Protein AF-A0A2T7EHJ1-F1 (afdb_monomer_lite)

Sequence (1044 aa):
MSGGGCSVRAIWIITPHDAVAFSRRFAVVEKRWRASWEAEGRGCGEGDGRGAGAPTPPQLPADNEVAAAFADRRRREGTARGSGIRTSLSSVGSDSWVDDPITRQVISLHIKEESNDFMIWPVVLQKRGGYYVLVLPLVDPQSFRAYENLLKRSDCGSSAKENGNLSSILLNLPCITGAFMVAHVIGDIITGDIAEPEVIVSSGPSVGGLLDSLTGSIGISARSKPIAAPVAAPTASVSSPVGSAQSESLKGGVRPFDKDLLRNFIVGAMPFGTPQDLNYTNVTSIRTTGFSGDPLPTDQKQPAWKPYLYKGRQRILFSSLETINAALYDRDDVPDFLSVSGQVTCRAELEGLPDVSLPLTGLKTAHVEVSSFHHCVQASDPTDNKQTLIFQPPLGNFVLMHYQAPCNIAPPVKGFYQLSMVSENEGAFLFKLTLMEGYKSPFIMEFCMITMPFPRRRVASYEGNPSLGTVSMTEHSIEWRIVSSGRGLSGRSIEATFPGTVKFLPRTTQRTNSSFRSVSSTAYTEDSDSEQDNAKNGASLDDYIMEKINKDLQAVDLEEPLSWQAYNYAKVSFKITGGTLSGLTIDPKSVNIYPSVKAPAEYTMQRSATVPGVGLVHAPFSLLPAHLPESIWRQACELAPIFNELVDRVSRDEKFLQDSLSKTRQVDDFTSRLLEIHKKMMEINKDENIRLGLYRSDYMLDLETNSLLQIELNTISTSFPGLGSLVSDLHRTLINQYGHLLSLEPKRVPGNAASSKFAEALARAWAEFNVDSAVVMMIVQPEERNMYDQYWLTKYLRESYGITTIRKTLSQVEAEGQVLPDGTLLVDGKKVAVVYYRAGYTPNDYPSETEWSARLLIEQSCAVKCPSISYHLVGTKKIQQELAKPDVLERFLENKEEIAKLRKCFAGLWSLDNEEIVKTAIEKPELFVLKPQREGGGNNIYGLDLRETLTRLQKEGGDALAAYILMQRIFPKASLAYLVRGGICHEGLVISELGVYGAYLRNKDKVVINEQSGYLMRTKVSSSDEGGVAAGFAVLDSLYLTDK

Radius of gyration: 34.94 Å; chains: 1; bounding box: 119×86×104 Å

Secondary structure (DSSP, 8-state):
-----S-EEEEEEE-TTS-EEEEEE-HHHHHHHHHHHHHHHHTT-SS-S--PPPPPPPP---HHHHHHHHHHHHHHTSSTT--S---TTSPTT----SS-TTGGGEEEEEEEETTEEEEEEEEEEEEETTEEEEEEE---HHHHHHHHHHHT-SS---SSTTS--HHHHHHT-HHHHHHHHHHHHHHHHHH--------S-----------------------------------------------------PPPP-HHHHHHHHHHH-TTSS-S---HHHHHHHHHH-S--PPPPTT----TT------S--EEEEEEEEEEEEE---BTTBPPEEEEEEEEEEEEE-SS-PEEEEEEE-TTTTT-EEEEE-TTEEEPP-BTTEEEEEE-PPBEEEEEEEEEEE--S--SEEEEEEEEEEETTEEEEEEEEEESTT--TT-EEEEEEEEEE-TTS-EEEEEE--SSSEEEEETTEEEEEEE-TTS-EES--EEEEEEEEEEEPP----------PPPP--------------------HHHHHHHHHHHSSPPPP---TT-TTSS---EEEEEEESS-SS--EE-GGG-EEES---PPEEE--PPTTTSTTSS--PPPEESSPEEEEHHHHHHHHHHHHHHHHHHHHHTT-HHHHHHHTTTGGGT-HHHHHHHHHHHHHHHHT----EEEEEEEEEEEEBTTT--EEEEEEE-SS---HHHHHHHHHHHHHHHHHHHHHHT--GGGSPP--HHHHHHHHHHHHHHHHT-TT-EEEEE--SS-TTHHHHHHHHHHHHHHH---EEEE-HHHHHHHEEE-TTS-EEETTEEEEEEEESS-SSGGG-SSHHHHHHHHHHHHSSSEEET-HHHHHHTSHHHHHHHTSTTTGGGT---HHHHHHHHHHBPPEEETT-HHHHHHHHH-GGGEEEEES--SSS--EEHHHHHHHHHHHHHH-GGGGGGEEEEEPP-BPPEEEEEEETTEEEEEEEEEEEEEEEEEEEETTEEEEEEEEEEEEEEEETT-----TTTTSEEEE-EEEE--

InterPro domains:
  IPR004887 Glutathione synthase, substrate-binding domain [PF03199] (774-874)
  IPR005615 Glutathione synthase [PF03917] (607-1041)
  IPR005615 Glutathione synthase [PTHR11130] (604-1042)
  IPR005615 Glutathione synthase [TIGR01986] (606-1041)
  IPR014042 Glutathione synthase, alpha-helical [G3DSA:1.10.1080.10] (639-908)
  IPR014049 Glutathione synthase, N-terminal, eukaryotic [G3DSA:3.30.1490.80] (616-986)
  IPR014709 Glutathione synthase, C-terminal, eukaryotic [G3DSA:3.30.1490.50] (909-974)
  IPR016185 Pre-ATP-grasp domain superfamily [SSF52440] (773-876)
  IPR018240 Clathrin adaptor, mu subunit, conserved site [PS00991] (389-403)
  IPR028565 Mu homology domain [PF00928] (304-598)
  IPR028565 Mu homology domain [PS51072] (313-577)
  IPR036168 AP-2 complex subunit mu, C-terminal superfamily [SSF49447] (303-595)
  IPR037013 Glutathione synthase, substrate-binding domain superfamily [G3DSA:3.40.50.1760] (752-875)

Foldseek 3Di:
DDDQFQFFQKKFKAFLLLATPDIDGQVLLQVVQQVLLVVVQVPVPPDDDDDDDRDRPDDDDDRVQNSVQQVVLCVQQVHSLRPLCQDLPRDQLDQRARDDPLSSQFDKTWGDDPPDIDIQGRWGWDDADRMIMTTRGRDGPVLVVLVVVCSRDSDQDDPDDPRDGPVVSVVLNNNSVSRVLVRVVLSCQFVVDPDDDPPPLDDDDDDDDDDDDDDDDDDDDDDDDDDDDDDDDDDDDDDDDDDDDDDDDDDDDDDGGDPVLSVLLCCQQPVNRHGPDSPSVVSSVCSVPNQDDDDDDDPDDDDSRWDWDADDAWAKEKEKDKDKDWDPDVDPVDDIDIKIKMWMKMAGRHTTFWKKKFKWFACVVLVKAWSDADSQWDWDDDDPTIIITIGRDDHGMDTGTIIMTGQPDDDQKDFDKDWDAPDPFKIKIKTKIKGCVVPAPPKWWQWKKKKQFALPWFWPDKFKDKPAADWDDDRTIIMGIRHDGPDIDHGDMDIIMITIMTGTDDDDDDDDPPPDDDDDDDDDDDDDDDDDDDDDDDDDPVNVVVVVVVVPDDDDDPPDPPCPPPSRDMDMDIDMDGADSSRTDTDQVPMAIPPHDPHGYDYDPDDQLQDPPPPDDDQWEFQAFDADAVVQVVLQFVLQLLVQLLLVLQLVPLVCLCVLCVLVLVQDVLVVLLNVLSVVCVVVVDDLQKAKWKKKFKWFQFDPVSFTATPFIGRALPFDLQVLQVQLSSNLSCCVVCVVVVVADSPLFDHRQQLLLVLVLQLVLLVVLPDPQAAEEEAEDNRGNRVVRVVSNVCNNCPVPVGHYDYDHLLQCLVFWDQDPVLFIAGVNHTHQEYGYNDPQACVSDPDVSSSVSLSRVLSGSHHYSHHSSSSSCRWLSVVLVCLDPPNSVVRDDDPVSVVSVNSRHFDKFQLVPPVVLVVCLVPQQQKKKAFRHDQKPGIAGDVRSNVVSVVCVVVDDSNSSRIMMGTDGQHDWDWTWMADRNDIDIATKGKMKIWIWIWIGRHPDTPDTGTRGIWMKMAHNSDPITHSVVPGIGTHTYRHDND

pLDDT: mean 75.69, std 22.01, range [21.8, 98.81]

Organism: NCBI:txid1504633

Structure (mmCIF, N/CA/C/O backbone):
data_AF-A0A2T7EHJ1-F1
#
_entry.id   AF-A0A2T7EHJ1-F1
#
loop_
_atom_site.group_PDB
_atom_site.id
_atom_site.type_symbol
_atom_site.label_atom_id
_atom_site.label_alt_id
_atom_site.label_comp_id
_atom_site.label_asym_id
_atom_site.label_entity_id
_atom_site.label_seq_id
_atom_site.pdbx_PDB_ins_code
_atom_site.Cartn_x
_atom_site.Cartn_y
_atom_site.Cartn_z
_atom_site.occupancy
_atom_site.B_iso_or_equiv
_atom_site.auth_seq_id
_atom_site.auth_comp_id
_atom_site.auth_asym_id
_atom_site.auth_atom_id
_atom_site.pdbx_PDB_model_num
ATOM 1 N N . MET A 1 1 ? -14.306 1.512 -45.334 1.00 27.89 1 MET A N 1
ATOM 2 C CA . MET A 1 1 ? -14.634 0.212 -44.681 1.00 27.89 1 MET A CA 1
ATOM 3 C C . MET A 1 1 ? -13.382 -0.446 -44.096 1.00 27.89 1 MET A C 1
ATOM 5 O O . MET A 1 1 ? -12.910 -1.455 -44.604 1.00 27.89 1 MET A O 1
ATOM 9 N N . SER A 1 2 ? -12.854 0.109 -43.010 1.00 29.03 2 SER A N 1
ATOM 10 C CA . SER A 1 2 ? -11.731 -0.439 -42.240 1.00 29.03 2 SER A CA 1
ATOM 11 C C . SER A 1 2 ? -12.198 -0.678 -40.801 1.00 29.03 2 SER A C 1
ATOM 13 O O . SER A 1 2 ? -12.901 0.157 -40.240 1.00 29.03 2 SER A O 1
ATOM 15 N N . GLY A 1 3 ? -11.869 -1.839 -40.224 1.00 36.34 3 GLY A N 1
ATOM 16 C CA . GLY A 1 3 ? -12.330 -2.230 -38.884 1.00 36.34 3 GLY A CA 1
ATOM 17 C C . GLY A 1 3 ? -12.808 -3.680 -38.802 1.00 36.34 3 GLY A C 1
ATOM 18 O O . GLY A 1 3 ? -14.009 -3.956 -38.829 1.00 36.34 3 GLY A O 1
ATOM 19 N N . GLY A 1 4 ? -11.864 -4.616 -38.668 1.00 43.47 4 GLY A N 1
ATOM 20 C CA . GLY A 1 4 ? -12.140 -6.026 -38.376 1.00 43.47 4 GLY A CA 1
ATOM 21 C C . GLY A 1 4 ? -12.625 -6.223 -36.937 1.00 43.47 4 GLY A C 1
ATOM 22 O O . GLY A 1 4 ? -11.856 -6.623 -36.065 1.00 43.47 4 GLY A O 1
ATOM 23 N N . GLY A 1 5 ? -13.899 -5.913 -36.677 1.00 56.47 5 GLY A N 1
ATOM 24 C CA . GLY A 1 5 ? -14.535 -6.155 -35.378 1.00 56.47 5 GLY A CA 1
ATOM 25 C C . GLY A 1 5 ? -14.577 -7.645 -35.011 1.00 56.47 5 GLY A C 1
ATOM 26 O O . GLY A 1 5 ? -14.374 -8.511 -35.859 1.00 56.47 5 GLY A O 1
ATOM 27 N N . CYS A 1 6 ? -14.911 -7.959 -33.755 1.00 69.94 6 CYS A N 1
ATOM 28 C CA . CYS A 1 6 ? -14.858 -9.311 -33.164 1.00 69.94 6 CYS A CA 1
ATOM 29 C C . CYS A 1 6 ? -15.901 -10.322 -33.702 1.00 69.94 6 CYS A C 1
ATOM 31 O O . CYS A 1 6 ? -16.343 -11.212 -32.983 1.00 69.94 6 CYS A O 1
ATOM 33 N N . SER A 1 7 ? -16.329 -10.187 -34.958 1.00 82.12 7 SER A N 1
ATOM 34 C CA . SER A 1 7 ? -17.253 -11.115 -35.608 1.00 82.12 7 SER A CA 1
ATOM 35 C C . SER A 1 7 ? -16.561 -12.421 -35.992 1.00 82.12 7 SER A C 1
ATOM 37 O O . SER A 1 7 ? -15.396 -12.435 -36.376 1.00 82.12 7 SER A O 1
ATOM 39 N N . VAL A 1 8 ? -17.313 -13.514 -35.950 1.00 88.19 8 VAL A N 1
ATOM 40 C CA . VAL A 1 8 ? -16.882 -14.880 -36.239 1.00 88.19 8 VAL A CA 1
ATOM 41 C C . VAL A 1 8 ? -17.605 -15.373 -37.492 1.00 88.19 8 VAL A C 1
ATOM 43 O O . VAL A 1 8 ? -18.831 -15.311 -37.571 1.00 88.19 8 VAL A O 1
ATOM 46 N N . ARG A 1 9 ? -16.860 -15.866 -38.489 1.00 91.50 9 ARG A N 1
ATOM 47 C CA . ARG A 1 9 ? -17.413 -16.497 -39.702 1.00 91.50 9 ARG A CA 1
ATOM 48 C C . ARG A 1 9 ? -17.937 -17.897 -39.392 1.00 91.50 9 ARG A C 1
ATOM 50 O O . ARG A 1 9 ? -19.042 -18.251 -39.811 1.00 91.50 9 ARG A O 1
ATOM 57 N N . ALA A 1 10 ? -17.158 -18.684 -38.648 1.00 93.00 10 ALA A N 1
ATOM 58 C CA . ALA A 1 10 ? -17.506 -20.049 -38.273 1.00 93.00 10 ALA A CA 1
ATOM 59 C C . ALA A 1 10 ? -16.827 -20.517 -36.974 1.00 93.00 10 ALA A C 1
ATOM 61 O O . ALA A 1 10 ? -15.782 -20.002 -36.576 1.00 93.00 10 ALA A O 1
ATOM 62 N N . ILE A 1 11 ? -17.439 -21.513 -36.334 1.00 94.00 11 ILE A N 1
ATOM 63 C CA . ILE A 1 11 ? -16.951 -22.220 -35.145 1.00 94.00 11 ILE A CA 1
ATOM 64 C C . ILE A 1 11 ? -17.052 -23.722 -35.423 1.00 94.00 11 ILE A C 1
ATOM 66 O O . ILE A 1 11 ? -18.091 -24.179 -35.909 1.00 94.00 11 ILE A O 1
ATOM 70 N N . TRP A 1 12 ? -16.027 -24.487 -35.054 1.00 94.94 12 TRP A N 1
ATOM 71 C CA . TRP A 1 12 ? -16.048 -25.952 -35.049 1.00 94.94 12 TRP A CA 1
ATOM 72 C C . TRP A 1 12 ? -15.529 -26.494 -33.719 1.00 94.94 12 TRP A C 1
ATOM 74 O O . TRP A 1 12 ? -14.647 -25.906 -33.099 1.00 94.94 12 TRP A O 1
ATOM 84 N N . ILE A 1 13 ? -16.061 -27.635 -33.288 1.00 93.06 13 ILE A N 1
ATOM 85 C CA . ILE A 1 13 ? -15.595 -28.367 -32.107 1.00 93.06 13 ILE A CA 1
ATOM 86 C C . ILE A 1 13 ? -15.187 -29.761 -32.570 1.00 93.06 13 ILE A C 1
ATOM 88 O O . ILE A 1 13 ? -16.035 -30.528 -33.023 1.00 93.06 13 ILE A O 1
ATOM 92 N N . ILE A 1 14 ? -13.900 -30.082 -32.472 1.00 92.00 14 ILE A N 1
ATOM 93 C CA . ILE A 1 14 ? -13.300 -31.334 -32.945 1.00 92.00 14 ILE A CA 1
ATOM 94 C C . ILE A 1 14 ? -12.986 -32.250 -31.751 1.00 92.00 14 ILE A C 1
ATOM 96 O O . ILE A 1 14 ? -12.559 -31.802 -30.686 1.00 92.00 14 ILE A O 1
ATOM 100 N N . THR A 1 15 ? -13.237 -33.546 -31.921 1.00 88.38 15 THR A N 1
ATOM 101 C CA . THR A 1 15 ? -12.970 -34.622 -30.946 1.00 88.38 15 THR A CA 1
ATOM 102 C C . THR A 1 15 ? -11.487 -35.047 -30.936 1.00 88.38 15 THR A C 1
ATOM 104 O O . THR A 1 15 ? -10.742 -34.679 -31.844 1.00 88.38 15 THR A O 1
ATOM 107 N N . PRO A 1 16 ? -11.014 -35.883 -29.984 1.00 81.69 16 PRO A N 1
ATOM 108 C CA . PRO A 1 16 ? -9.652 -36.438 -30.043 1.00 81.69 16 PRO A CA 1
ATOM 109 C C . PRO A 1 16 ? -9.340 -37.191 -31.348 1.00 81.69 16 PRO A C 1
ATOM 111 O O . PRO A 1 16 ? -8.189 -37.213 -31.796 1.00 81.69 16 PRO A O 1
ATOM 114 N N . HIS A 1 17 ? -10.377 -37.787 -31.945 1.00 84.44 17 HIS A N 1
ATOM 115 C CA . HIS A 1 17 ? -10.348 -38.629 -33.144 1.00 84.44 17 HIS A CA 1
ATOM 116 C C . HIS A 1 17 ? -10.593 -37.833 -34.442 1.00 84.44 17 HIS A C 1
ATOM 118 O O . HIS A 1 17 ? -11.082 -38.390 -35.418 1.00 84.44 17 HIS A O 1
ATOM 124 N N . ASP A 1 18 ? -10.310 -36.527 -34.431 1.00 85.50 18 ASP A N 1
ATOM 125 C CA . ASP A 1 18 ? -10.420 -35.580 -35.555 1.00 85.50 18 ASP A CA 1
ATOM 126 C C . ASP A 1 18 ? -11.825 -35.384 -36.168 1.00 85.50 18 ASP A C 1
ATOM 128 O O . ASP A 1 18 ? -12.002 -34.530 -37.030 1.00 85.50 18 ASP A O 1
ATOM 132 N N . ALA A 1 19 ? -12.866 -36.068 -35.683 1.00 87.12 19 ALA A N 1
ATOM 133 C CA . ALA A 1 19 ? -14.248 -35.835 -36.111 1.00 87.12 19 ALA A CA 1
ATOM 134 C C . ALA A 1 19 ? -14.850 -34.561 -35.482 1.00 87.12 19 ALA A C 1
ATOM 136 O O . ALA A 1 19 ? -14.676 -34.319 -34.282 1.00 87.12 19 ALA A O 1
ATOM 137 N N . VAL A 1 20 ? -15.615 -33.785 -36.261 1.00 90.88 20 VAL A N 1
ATOM 138 C CA . VAL A 1 20 ? -16.375 -32.612 -35.788 1.00 90.88 20 VAL A CA 1
ATOM 139 C C . VAL A 1 20 ? -17.595 -33.057 -34.968 1.00 90.88 20 VAL A C 1
ATOM 141 O O . VAL A 1 20 ? -18.492 -33.729 -35.469 1.00 90.88 20 VAL A O 1
ATOM 144 N N . ALA A 1 21 ? -17.654 -32.649 -33.700 1.00 88.19 21 ALA A N 1
ATOM 145 C CA . ALA A 1 21 ? -18.781 -32.888 -32.797 1.00 88.19 21 ALA A CA 1
ATOM 146 C C . ALA A 1 21 ? -19.918 -31.866 -32.972 1.00 88.19 21 ALA A C 1
ATOM 148 O O . ALA A 1 21 ? -21.082 -32.196 -32.728 1.00 88.19 21 ALA A O 1
ATOM 149 N N . PHE A 1 22 ? -19.590 -30.628 -33.351 1.00 92.31 22 PHE A N 1
ATOM 150 C CA . PHE A 1 22 ? -20.519 -29.508 -33.540 1.00 92.31 22 PHE A CA 1
ATOM 151 C C . PHE A 1 22 ? -19.883 -28.455 -34.455 1.00 92.31 22 PHE A C 1
ATOM 153 O O . PHE A 1 22 ? -18.681 -28.198 -34.354 1.00 92.31 22 PHE A O 1
ATOM 160 N N . SER A 1 23 ? -20.691 -27.801 -35.289 1.00 92.25 23 SER A N 1
ATOM 161 C CA . SER A 1 23 ? -20.278 -26.640 -36.079 1.00 92.25 23 SER A CA 1
ATOM 162 C C . SER A 1 23 ? -21.353 -25.550 -36.086 1.00 92.25 23 SER A C 1
ATOM 164 O O . SER A 1 23 ? -22.552 -25.811 -35.957 1.00 92.25 23 SER A O 1
ATOM 166 N N . ARG A 1 24 ? -20.925 -24.296 -36.251 1.00 92.06 24 ARG A N 1
ATOM 167 C CA . ARG A 1 24 ? -21.799 -23.134 -36.450 1.00 92.06 24 ARG A CA 1
ATOM 168 C C . ARG A 1 24 ? -21.187 -22.223 -37.505 1.00 92.06 24 ARG A C 1
ATOM 170 O O . ARG A 1 24 ? -20.091 -21.715 -37.316 1.00 92.06 24 ARG A O 1
ATOM 177 N N . ARG A 1 25 ? -21.916 -21.978 -38.595 1.00 91.81 25 ARG A N 1
ATOM 178 C CA . ARG A 1 25 ? -21.549 -21.026 -39.659 1.00 91.81 25 ARG A CA 1
ATOM 179 C C . ARG A 1 25 ? -22.454 -19.796 -39.565 1.00 91.81 25 ARG A C 1
ATOM 181 O O . ARG A 1 25 ? -23.667 -19.945 -39.407 1.00 91.81 25 ARG A O 1
ATOM 188 N N . PHE A 1 26 ? -21.892 -18.595 -39.673 1.00 89.69 26 PHE A N 1
ATOM 189 C CA . PHE A 1 26 ? -22.630 -17.332 -39.573 1.00 89.69 26 PHE A CA 1
ATOM 190 C C . PHE A 1 26 ? -22.730 -16.657 -40.945 1.00 89.69 26 PHE A C 1
ATOM 192 O O . PHE A 1 26 ? -21.905 -15.826 -41.322 1.00 89.69 26 PHE A O 1
ATOM 199 N N . ALA A 1 27 ? -23.781 -17.003 -41.695 1.00 81.56 27 ALA A N 1
ATOM 200 C CA . ALA A 1 27 ? -23.983 -16.563 -43.080 1.00 81.56 27 ALA A CA 1
ATOM 201 C C . ALA A 1 27 ? -23.954 -15.030 -43.279 1.00 81.56 27 ALA A C 1
ATOM 203 O O . ALA A 1 27 ? -23.566 -14.559 -44.345 1.00 81.56 27 ALA A O 1
ATOM 204 N N . VAL A 1 28 ? -24.322 -14.243 -42.259 1.00 79.44 28 VAL A N 1
ATOM 205 C CA . VAL A 1 28 ? -24.249 -12.769 -42.294 1.00 79.44 28 VAL A CA 1
ATOM 206 C C . VAL A 1 28 ? -22.795 -12.280 -42.323 1.00 79.44 28 VAL A C 1
ATOM 208 O O . VAL A 1 28 ? -22.459 -11.414 -43.129 1.00 79.44 28 VAL A O 1
ATOM 211 N N . VAL A 1 29 ? -21.927 -12.849 -41.481 1.00 82.44 29 VAL A N 1
ATOM 212 C CA . VAL A 1 29 ? -20.494 -12.509 -41.416 1.00 82.44 29 VAL A CA 1
ATOM 213 C C . VAL A 1 29 ? -19.771 -13.017 -42.662 1.00 82.44 29 VAL A C 1
ATOM 215 O O . VAL A 1 29 ? -19.004 -12.280 -43.273 1.00 82.44 29 VAL A O 1
ATOM 218 N N . GLU A 1 30 ? -20.087 -14.236 -43.100 1.00 85.25 30 GLU A N 1
ATOM 219 C CA . GLU A 1 30 ? -19.546 -14.825 -44.328 1.00 85.25 30 GLU A CA 1
ATOM 220 C C . GLU A 1 30 ? -19.899 -13.998 -45.578 1.00 85.25 30 GLU A C 1
ATOM 222 O O . GLU A 1 30 ? -19.026 -13.707 -46.394 1.00 85.25 30 GLU A O 1
ATOM 227 N N . LYS A 1 31 ? -21.154 -13.540 -45.712 1.00 81.12 31 LYS A N 1
ATOM 228 C CA . LYS A 1 31 ? -21.564 -12.681 -46.835 1.00 81.12 31 LYS A CA 1
ATOM 229 C C . LYS A 1 31 ? -20.851 -11.323 -46.817 1.00 81.12 31 LYS A C 1
ATOM 231 O O . LYS A 1 31 ? -20.488 -10.825 -47.880 1.00 81.12 31 LYS A O 1
ATOM 236 N N . ARG A 1 32 ? -20.619 -10.738 -45.633 1.00 81.81 32 ARG A N 1
ATOM 237 C CA . ARG A 1 32 ? -19.810 -9.512 -45.479 1.00 81.81 32 ARG A CA 1
ATOM 238 C C . ARG A 1 32 ? -18.358 -9.739 -45.910 1.00 81.81 32 ARG A C 1
ATOM 240 O O . ARG A 1 32 ? -17.809 -8.905 -46.620 1.00 81.81 32 ARG A O 1
ATOM 247 N N . TRP A 1 33 ? -17.763 -10.872 -45.530 1.00 84.12 33 TRP A N 1
ATOM 248 C CA . TRP A 1 33 ? -16.391 -11.217 -45.905 1.00 84.12 33 TRP A CA 1
ATOM 249 C C . TRP A 1 33 ? -16.223 -11.363 -47.423 1.00 84.12 33 TRP A C 1
ATOM 251 O O . TRP A 1 33 ? -15.358 -10.711 -48.005 1.00 84.12 33 TRP A O 1
ATOM 261 N N . ARG A 1 34 ? -17.108 -12.126 -48.085 1.00 81.75 34 ARG A N 1
ATOM 262 C CA . ARG A 1 34 ? -17.084 -12.284 -49.553 1.00 81.75 34 ARG A CA 1
ATOM 263 C C . ARG A 1 34 ? -17.268 -10.957 -50.289 1.00 81.75 34 ARG A C 1
ATOM 265 O O . ARG A 1 34 ? -16.538 -10.695 -51.235 1.00 81.75 34 ARG A O 1
ATOM 272 N N . ALA A 1 35 ? -18.173 -10.094 -49.821 1.00 79.50 35 ALA A N 1
ATOM 273 C CA . ALA A 1 35 ? -18.352 -8.760 -50.398 1.00 79.50 35 ALA A CA 1
ATOM 274 C C . ALA A 1 35 ? -17.088 -7.883 -50.273 1.00 79.50 35 ALA A C 1
ATOM 276 O O . ALA A 1 35 ? -16.784 -7.128 -51.192 1.00 79.50 35 ALA A O 1
ATOM 277 N N . SER A 1 36 ? -16.331 -8.011 -49.176 1.00 77.44 36 SER A N 1
ATOM 278 C CA . SER A 1 36 ? -15.040 -7.328 -49.000 1.00 77.44 36 SER A CA 1
ATOM 279 C C . SER A 1 36 ? -13.976 -7.854 -49.976 1.00 77.44 36 SER A C 1
ATOM 281 O O . SER A 1 36 ? -13.305 -7.072 -50.647 1.00 77.44 36 SER A O 1
ATOM 283 N N . TRP A 1 37 ? -13.881 -9.181 -50.128 1.00 78.12 37 TRP A N 1
ATOM 284 C CA . TRP A 1 37 ? -12.967 -9.843 -51.069 1.00 78.12 37 TRP A CA 1
ATOM 285 C C . TRP A 1 37 ? -13.260 -9.468 -52.532 1.00 78.12 37 TRP A C 1
ATOM 287 O O . TRP A 1 37 ? -12.355 -9.130 -53.293 1.00 78.12 37 TRP A O 1
ATOM 297 N N . GLU A 1 38 ? -14.537 -9.460 -52.925 1.00 77.62 38 GLU A N 1
ATOM 298 C CA . GLU A 1 38 ? -14.968 -9.024 -54.257 1.00 77.62 38 GLU A CA 1
ATOM 299 C C . GLU A 1 38 ? -14.743 -7.530 -54.519 1.00 77.62 38 GLU A C 1
ATOM 301 O O . GLU A 1 38 ? -14.522 -7.152 -55.669 1.00 77.62 38 GLU A O 1
ATOM 306 N N . ALA A 1 39 ? -14.832 -6.675 -53.496 1.00 71.69 39 ALA A N 1
ATOM 307 C CA . ALA A 1 39 ? -14.570 -5.245 -53.638 1.00 71.69 39 ALA A CA 1
ATOM 308 C C . ALA A 1 39 ? -13.074 -4.977 -53.855 1.00 71.69 39 ALA A C 1
ATOM 310 O O . ALA A 1 39 ? -12.709 -4.247 -54.775 1.00 71.69 39 ALA A O 1
ATOM 311 N N . GLU A 1 40 ? -12.209 -5.626 -53.071 1.00 66.19 40 GLU A N 1
ATOM 312 C CA . GLU A 1 40 ? -10.754 -5.548 -53.233 1.00 66.19 40 GLU A CA 1
ATOM 313 C C . GLU A 1 40 ? -10.307 -6.092 -54.601 1.00 66.19 40 GLU A C 1
ATOM 315 O O . GLU A 1 40 ? -9.541 -5.441 -55.310 1.00 66.19 40 GLU A O 1
ATOM 320 N N . GLY A 1 41 ? -10.842 -7.244 -55.027 1.00 57.91 41 GLY A N 1
ATOM 321 C CA . GLY A 1 41 ? -10.512 -7.864 -56.315 1.00 57.91 41 GLY A CA 1
ATOM 322 C C . GLY A 1 41 ? -10.856 -7.020 -57.552 1.00 57.91 41 GLY A C 1
ATOM 323 O O . GLY A 1 41 ? -10.282 -7.248 -58.613 1.00 57.91 41 GLY A O 1
ATOM 324 N N . ARG A 1 42 ? -11.753 -6.031 -57.428 1.00 53.47 42 ARG A N 1
ATOM 325 C CA . ARG A 1 42 ? -12.106 -5.087 -58.508 1.00 53.47 42 ARG A CA 1
ATOM 326 C C . ARG A 1 42 ? -11.204 -3.845 -58.543 1.00 53.47 42 ARG A C 1
ATOM 328 O O . ARG A 1 42 ? -11.217 -3.134 -59.540 1.00 53.47 42 ARG A O 1
ATOM 335 N N . GLY A 1 43 ? -10.421 -3.584 -57.491 1.00 46.41 43 GLY A N 1
ATOM 336 C CA . GLY A 1 43 ? -9.570 -2.391 -57.376 1.00 46.41 43 GLY A CA 1
ATOM 337 C C . GLY A 1 43 ? -8.264 -2.437 -58.180 1.00 46.41 43 GLY A C 1
ATOM 338 O O . GLY A 1 43 ? -7.670 -1.396 -58.434 1.00 46.41 43 GLY A O 1
ATOM 339 N N . CYS A 1 44 ? -7.819 -3.619 -58.614 1.00 42.91 44 CYS A N 1
ATOM 340 C CA . CYS A 1 44 ? -6.556 -3.814 -59.344 1.00 42.91 44 CYS A CA 1
ATOM 341 C C . CYS A 1 44 ? -6.760 -3.934 -60.873 1.00 42.91 44 CYS A C 1
ATOM 343 O O . CYS A 1 44 ? -6.048 -4.689 -61.530 1.00 42.91 44 CYS A O 1
ATOM 345 N N . GLY A 1 45 ? -7.789 -3.270 -61.417 1.00 39.97 45 GLY A N 1
ATOM 346 C CA . GLY A 1 45 ? -8.413 -3.617 -62.704 1.00 39.97 45 GLY A CA 1
ATOM 347 C C . GLY A 1 45 ? -8.192 -2.678 -63.898 1.00 39.97 45 GLY A C 1
ATOM 348 O O . GLY A 1 45 ? -8.777 -2.931 -64.947 1.00 39.97 45 GLY A O 1
ATOM 349 N N . GLU A 1 46 ? -7.376 -1.627 -63.786 1.00 38.25 46 GLU A N 1
ATOM 350 C CA . GLU A 1 46 ? -7.032 -0.738 -64.911 1.00 38.25 46 GLU A CA 1
ATOM 351 C C . GLU A 1 46 ? -5.510 -0.724 -65.120 1.00 38.25 46 GLU A C 1
ATOM 353 O O . GLU A 1 46 ? -4.808 0.063 -64.488 1.00 38.25 46 GLU A O 1
ATOM 358 N N . GLY A 1 47 ? -4.970 -1.606 -65.977 1.00 38.72 47 GLY A N 1
ATOM 359 C CA . GLY A 1 47 ? -3.527 -1.549 -66.248 1.00 38.72 47 GLY A CA 1
ATOM 360 C C . GLY A 1 47 ? -2.813 -2.681 -66.992 1.00 38.72 47 GLY A C 1
ATOM 361 O O . GLY A 1 47 ? -1.679 -2.434 -67.384 1.00 38.72 47 GLY A O 1
ATOM 362 N N . ASP A 1 48 ? -3.389 -3.869 -67.237 1.00 34.12 48 ASP A N 1
ATOM 363 C CA . ASP A 1 48 ? -2.757 -4.813 -68.186 1.00 34.12 48 ASP A CA 1
ATOM 364 C C . ASP A 1 48 ? -3.731 -5.789 -68.880 1.00 34.12 48 ASP A C 1
ATOM 366 O O . ASP A 1 48 ? -4.746 -6.222 -68.333 1.00 34.12 48 ASP A O 1
ATOM 370 N N . GLY A 1 49 ? -3.412 -6.136 -70.127 1.00 38.94 49 GLY A N 1
ATOM 371 C CA . GLY A 1 49 ? -4.280 -6.799 -71.100 1.00 38.94 49 GLY A CA 1
ATOM 372 C C . GLY A 1 49 ? -4.299 -8.328 -71.034 1.00 38.94 49 GLY A C 1
ATOM 373 O O . GLY A 1 49 ? -4.227 -8.976 -72.080 1.00 38.94 49 GLY A O 1
ATOM 374 N N . ARG A 1 50 ? -4.389 -8.934 -69.841 1.00 35.03 50 ARG A N 1
ATOM 375 C CA . ARG A 1 50 ? -4.517 -10.400 -69.690 1.00 35.03 50 ARG A CA 1
ATOM 376 C C . ARG A 1 50 ? -5.631 -10.793 -68.724 1.00 35.03 50 ARG A C 1
ATOM 378 O O . ARG A 1 50 ? -5.462 -10.763 -67.510 1.00 35.03 50 ARG A O 1
ATOM 385 N N . GLY A 1 51 ? -6.755 -11.238 -69.285 1.00 40.34 51 GLY A N 1
ATOM 386 C CA . GLY A 1 51 ? -7.902 -11.742 -68.531 1.00 40.34 51 GLY A CA 1
ATOM 387 C C . GLY A 1 51 ? -7.647 -13.101 -67.875 1.00 40.34 51 GLY A C 1
ATOM 388 O O . GLY A 1 51 ? -8.077 -14.127 -68.396 1.00 40.34 51 GLY A O 1
ATOM 389 N N . ALA A 1 52 ? -6.998 -13.103 -66.711 1.00 36.69 52 ALA A N 1
ATOM 390 C CA . ALA A 1 52 ? -7.165 -14.153 -65.712 1.00 36.69 52 ALA A CA 1
ATOM 391 C C . ALA A 1 52 ? -8.294 -13.730 -64.757 1.00 36.69 52 ALA A C 1
ATOM 393 O O . ALA A 1 52 ? -8.296 -12.604 -64.260 1.00 36.69 52 ALA A O 1
ATOM 394 N N . GLY A 1 53 ? -9.278 -14.602 -64.524 1.00 39.69 53 GLY A N 1
ATOM 395 C CA . GLY A 1 53 ? -10.389 -14.293 -63.621 1.00 39.69 53 GLY A CA 1
ATOM 396 C C . GLY A 1 53 ? -9.901 -14.073 -62.187 1.00 39.69 53 GLY A C 1
ATOM 397 O O . GLY A 1 53 ? -9.051 -14.823 -61.707 1.00 39.69 53 GLY A O 1
ATOM 398 N N . ALA A 1 54 ? -10.444 -13.065 -61.497 1.00 44.81 54 ALA A N 1
ATOM 399 C CA . ALA A 1 54 ? -10.120 -12.819 -60.093 1.00 44.81 54 ALA A CA 1
ATOM 400 C C . ALA A 1 54 ? -10.402 -14.083 -59.249 1.00 44.81 54 ALA A C 1
ATOM 402 O O . ALA A 1 54 ? -11.459 -14.701 -59.428 1.00 44.81 54 ALA A O 1
ATOM 403 N N . PRO A 1 55 ? -9.488 -14.490 -58.345 1.00 55.47 55 PRO A N 1
ATOM 404 C CA . PRO A 1 55 ? -9.613 -15.748 -57.619 1.00 55.47 55 PRO A CA 1
ATOM 405 C C . PRO A 1 55 ? -10.883 -15.753 -56.765 1.00 55.47 55 PRO A C 1
ATOM 407 O O . PRO A 1 55 ? -11.117 -14.854 -55.950 1.00 55.47 55 PRO A O 1
ATOM 410 N N . THR A 1 56 ? -11.706 -16.782 -56.978 1.00 56.69 56 THR A N 1
ATOM 411 C CA . THR A 1 56 ? -12.990 -16.958 -56.287 1.00 56.69 56 THR A CA 1
ATOM 412 C C . THR A 1 56 ? -12.751 -16.975 -54.772 1.00 56.69 56 THR A C 1
ATOM 414 O O . THR A 1 56 ? -11.862 -17.706 -54.334 1.00 56.69 56 THR A O 1
ATOM 417 N N . PRO A 1 57 ? -13.499 -16.202 -53.957 1.00 60.16 57 PRO A N 1
ATOM 418 C CA . PRO A 1 57 ? -13.310 -16.209 -52.509 1.00 60.16 57 PRO A CA 1
ATOM 419 C C . PRO A 1 57 ? -13.487 -17.635 -51.963 1.00 60.16 57 PRO A C 1
ATOM 421 O O . PRO A 1 57 ? -14.537 -18.237 -52.223 1.00 60.16 57 PRO A O 1
ATOM 424 N N . PRO A 1 58 ? -12.512 -18.180 -51.207 1.00 64.44 58 PRO A N 1
ATOM 425 C CA . PRO A 1 58 ? -12.596 -19.541 -50.698 1.00 64.44 58 PRO A CA 1
ATOM 426 C C . PRO A 1 58 ? -13.830 -19.694 -49.811 1.00 64.44 58 PRO A C 1
ATOM 428 O O . PRO A 1 58 ? -14.098 -18.878 -48.919 1.00 64.44 58 PRO A O 1
ATOM 431 N N . GLN A 1 59 ? -14.614 -20.731 -50.096 1.00 72.25 59 GLN A N 1
ATOM 432 C CA . GLN A 1 59 ? -15.853 -20.986 -49.375 1.00 72.25 59 GLN A CA 1
ATOM 433 C C . GLN A 1 59 ? -15.556 -21.506 -47.964 1.00 72.25 59 GLN A C 1
ATOM 435 O O . GLN A 1 59 ? -14.465 -21.997 -47.687 1.00 72.25 59 GLN A O 1
ATOM 440 N N . LEU A 1 60 ? -16.528 -21.408 -47.049 1.00 84.94 60 LEU A N 1
ATOM 441 C CA . LEU A 1 60 ? -16.402 -22.091 -45.762 1.00 84.94 60 LEU A CA 1
ATOM 442 C C . LEU A 1 60 ? -16.448 -23.609 -46.008 1.00 84.94 60 LEU A C 1
ATOM 444 O O . LEU A 1 60 ? -17.509 -24.083 -46.425 1.00 84.94 60 LEU A O 1
ATOM 448 N N . PRO A 1 61 ? -15.360 -24.352 -45.732 1.00 86.19 61 PRO A N 1
ATOM 449 C CA . PRO A 1 61 ? -15.278 -25.788 -45.999 1.00 86.19 61 PRO A CA 1
ATOM 450 C C . PRO A 1 61 ? -16.337 -26.576 -45.227 1.00 86.19 61 PRO A C 1
ATOM 452 O O . PRO A 1 61 ? -16.850 -26.110 -44.202 1.00 86.19 61 PRO A O 1
ATOM 455 N N . ALA A 1 62 ? -16.656 -27.779 -45.696 1.00 88.25 62 ALA A N 1
ATOM 456 C CA . ALA A 1 62 ? -17.530 -28.736 -45.029 1.00 88.25 62 ALA A CA 1
ATOM 457 C C . ALA A 1 62 ? -16.887 -29.317 -43.749 1.00 88.25 62 ALA A C 1
ATOM 459 O O . ALA A 1 62 ? -15.680 -29.227 -43.523 1.00 88.25 62 ALA A O 1
ATOM 460 N N . ASP A 1 63 ? -17.690 -29.912 -42.861 1.00 89.69 63 ASP A N 1
ATOM 461 C CA . ASP A 1 63 ? -17.190 -30.385 -41.554 1.00 89.69 63 ASP A CA 1
ATOM 462 C C . ASP A 1 63 ? -16.195 -31.560 -41.687 1.00 89.69 63 ASP A C 1
ATOM 464 O O . ASP A 1 63 ? -15.271 -31.681 -40.884 1.00 89.69 63 ASP A O 1
ATOM 468 N N . ASN A 1 64 ? -16.329 -32.382 -42.733 1.00 88.06 64 ASN A N 1
ATOM 469 C CA . ASN A 1 64 ? -15.382 -33.440 -43.108 1.00 88.06 64 ASN A CA 1
ATOM 470 C C . ASN A 1 64 ? -14.050 -32.894 -43.655 1.00 88.06 64 ASN A C 1
ATOM 472 O O . ASN A 1 64 ? -13.000 -33.471 -43.386 1.00 88.06 64 ASN A O 1
ATOM 476 N N . GLU A 1 65 ? -14.075 -31.781 -44.387 1.00 89.25 65 GLU A N 1
ATOM 477 C CA . GLU A 1 65 ? -12.876 -31.117 -44.917 1.00 89.25 65 GLU A CA 1
ATOM 478 C C . GLU A 1 65 ? -12.067 -30.463 -43.794 1.00 89.25 65 GLU A C 1
ATOM 480 O O . GLU A 1 65 ? -10.852 -30.633 -43.726 1.00 89.25 65 GLU A O 1
ATOM 485 N N . VAL A 1 66 ? -12.741 -29.784 -42.856 1.00 89.94 66 VAL A N 1
ATOM 486 C CA . VAL A 1 66 ? -12.100 -29.210 -41.659 1.00 89.94 66 VAL A CA 1
ATOM 487 C C . VAL A 1 66 ? -11.487 -30.304 -40.785 1.00 89.94 66 VAL A C 1
ATOM 489 O O . VAL A 1 66 ? -10.353 -30.153 -40.333 1.00 89.94 66 VAL A O 1
ATOM 492 N N . ALA A 1 67 ? -12.196 -31.422 -40.590 1.00 89.88 67 ALA A N 1
ATOM 493 C CA . ALA A 1 67 ? -11.673 -32.605 -39.908 1.00 89.88 67 ALA A CA 1
ATOM 494 C C . ALA A 1 67 ? -10.399 -33.146 -40.584 1.00 89.88 67 ALA A C 1
ATOM 496 O O . ALA A 1 67 ? -9.370 -33.317 -39.928 1.00 89.88 67 ALA A O 1
ATOM 497 N N . ALA A 1 68 ? -10.441 -33.363 -41.903 1.00 89.75 68 ALA A N 1
ATOM 498 C CA . ALA A 1 68 ? -9.312 -33.883 -42.671 1.00 89.75 68 ALA A CA 1
ATOM 499 C C . ALA A 1 68 ? -8.103 -32.931 -42.656 1.00 89.75 68 ALA A C 1
ATOM 501 O O . ALA A 1 68 ? -6.980 -33.373 -42.415 1.00 89.75 68 ALA A O 1
ATOM 502 N N . ALA A 1 69 ? -8.322 -31.627 -42.843 1.00 89.25 69 ALA A N 1
ATOM 503 C CA . ALA A 1 69 ? -7.270 -30.613 -42.810 1.00 89.25 69 ALA A CA 1
ATOM 504 C C . ALA A 1 69 ? -6.640 -30.462 -41.416 1.00 89.25 69 ALA A C 1
ATOM 506 O O . ALA A 1 69 ? -5.422 -30.314 -41.300 1.00 89.25 69 ALA A O 1
ATOM 507 N N . PHE A 1 70 ? -7.442 -30.542 -40.347 1.00 90.62 70 PHE A N 1
ATOM 508 C CA . PHE A 1 70 ? -6.944 -30.520 -38.970 1.00 90.62 70 PHE A CA 1
ATOM 509 C C . PHE A 1 70 ? -6.127 -31.778 -38.641 1.00 90.62 70 PHE A C 1
ATOM 511 O O . PHE A 1 70 ? -5.052 -31.668 -38.050 1.00 90.62 70 PHE A O 1
ATOM 518 N N . ALA A 1 71 ? -6.570 -32.956 -39.089 1.00 88.81 71 ALA A N 1
ATOM 519 C CA . ALA A 1 71 ? -5.808 -34.198 -38.970 1.00 88.81 71 ALA A CA 1
ATOM 520 C C . ALA A 1 71 ? -4.481 -34.139 -39.752 1.00 88.81 71 ALA A C 1
ATOM 522 O O . ALA A 1 71 ? -3.431 -34.506 -39.221 1.00 88.81 71 ALA A O 1
ATOM 523 N N . ASP A 1 72 ? -4.500 -33.642 -40.995 1.00 87.12 72 ASP A N 1
ATOM 524 C CA . ASP A 1 72 ? -3.305 -33.528 -41.840 1.00 87.12 72 ASP A CA 1
ATOM 525 C C . ASP A 1 72 ? -2.289 -32.549 -41.237 1.00 87.12 72 ASP A C 1
ATOM 527 O O . ASP A 1 72 ? -1.119 -32.900 -41.067 1.00 87.12 72 ASP A O 1
ATOM 531 N N . ARG A 1 73 ? -2.759 -31.380 -40.777 1.00 86.38 73 ARG A N 1
ATOM 532 C CA . ARG A 1 73 ? -1.984 -30.438 -39.957 1.00 86.38 73 ARG A CA 1
ATOM 533 C C . ARG A 1 73 ? -1.353 -31.128 -38.749 1.00 86.38 73 ARG A C 1
ATOM 535 O O . ARG A 1 73 ? -0.148 -31.014 -38.544 1.00 86.38 73 ARG A O 1
ATOM 542 N N . ARG A 1 74 ? -2.162 -31.815 -37.934 1.00 84.25 74 ARG A N 1
ATOM 543 C CA . ARG A 1 74 ? -1.739 -32.414 -36.657 1.00 84.25 74 ARG A CA 1
ATOM 544 C C . ARG A 1 74 ? -0.652 -33.475 -36.847 1.00 84.25 74 ARG A C 1
ATOM 546 O O . ARG A 1 74 ? 0.195 -33.624 -35.971 1.00 84.25 74 ARG A O 1
ATOM 553 N N . ARG A 1 75 ? -0.642 -34.165 -37.995 1.00 83.56 75 ARG A N 1
ATOM 554 C CA . ARG A 1 75 ? 0.459 -35.047 -38.420 1.00 83.56 75 ARG A CA 1
ATOM 555 C C . ARG A 1 75 ? 1.684 -34.252 -38.884 1.00 83.56 75 ARG A C 1
ATOM 557 O O . ARG A 1 75 ? 2.788 -34.551 -38.444 1.00 83.56 75 ARG A O 1
ATOM 564 N N . ARG A 1 76 ? 1.493 -33.246 -39.746 1.00 80.62 76 ARG A N 1
ATOM 565 C CA . ARG A 1 76 ? 2.569 -32.458 -40.378 1.00 80.62 76 ARG A CA 1
ATOM 566 C C . ARG A 1 76 ? 3.383 -31.617 -39.386 1.00 80.62 76 ARG A C 1
ATOM 568 O O . ARG A 1 76 ? 4.595 -31.530 -39.526 1.00 80.62 76 ARG A O 1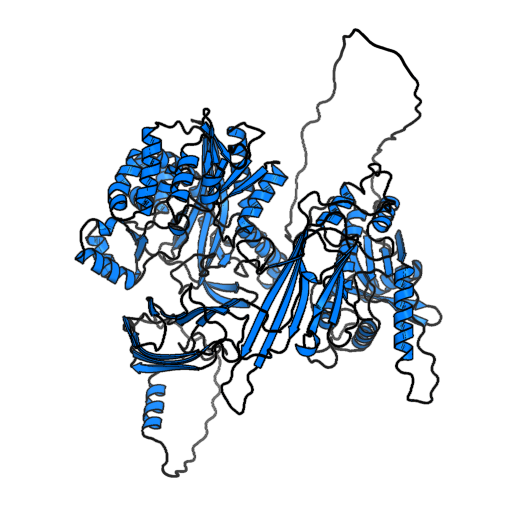
ATOM 575 N N . GLU A 1 77 ? 2.731 -31.030 -38.386 1.00 76.06 77 GLU A N 1
ATOM 576 C CA . GLU A 1 77 ? 3.358 -30.195 -37.344 1.00 76.06 77 GLU A CA 1
ATOM 577 C C . GLU A 1 77 ? 3.654 -30.985 -36.043 1.00 76.06 77 GLU A C 1
ATOM 579 O O . GLU A 1 77 ? 4.049 -30.404 -35.031 1.00 76.06 77 GLU A O 1
ATOM 584 N N . GLY A 1 78 ? 3.411 -32.304 -36.019 1.00 73.38 78 GLY A N 1
ATOM 585 C CA . GLY A 1 78 ? 3.633 -33.205 -34.873 1.00 73.38 78 GLY A CA 1
ATOM 586 C C . GLY A 1 78 ? 2.702 -33.015 -33.661 1.00 73.38 78 GLY A C 1
ATOM 587 O O . GLY A 1 78 ? 2.468 -33.958 -32.906 1.00 73.38 78 GLY A O 1
ATOM 588 N N . THR A 1 79 ? 2.134 -31.821 -33.466 1.00 75.31 79 THR A N 1
ATOM 589 C CA . THR A 1 79 ? 1.115 -31.525 -32.448 1.00 75.31 79 THR A CA 1
ATOM 590 C C . THR A 1 79 ? -0.011 -30.671 -33.039 1.00 75.31 79 THR A C 1
ATOM 592 O O . THR A 1 79 ? 0.149 -30.038 -34.080 1.00 75.31 79 THR A O 1
ATOM 595 N N . ALA A 1 80 ? -1.157 -30.587 -32.354 1.00 74.06 80 ALA A N 1
ATOM 596 C CA . ALA A 1 80 ? -2.267 -29.730 -32.789 1.00 74.06 80 ALA A CA 1
ATOM 597 C C . ALA A 1 80 ? -1.896 -28.228 -32.862 1.00 74.06 80 ALA A C 1
ATOM 599 O O . ALA A 1 80 ? -2.432 -27.508 -33.703 1.00 74.06 80 ALA A O 1
ATOM 600 N N . ARG A 1 81 ? -0.964 -27.767 -32.011 1.00 72.25 81 ARG A N 1
ATOM 601 C CA . ARG A 1 81 ? -0.457 -26.379 -31.953 1.00 72.25 81 ARG A CA 1
ATOM 602 C C . ARG A 1 81 ? 0.893 -26.189 -32.669 1.00 72.25 81 ARG A C 1
ATOM 604 O O . ARG A 1 81 ? 1.413 -25.081 -32.694 1.00 72.25 81 ARG A O 1
ATOM 611 N N . GLY A 1 82 ? 1.460 -27.252 -33.244 1.00 70.94 82 GLY A N 1
ATOM 612 C CA . GLY A 1 82 ? 2.843 -27.287 -33.728 1.00 70.94 82 GLY A CA 1
ATOM 613 C C . GLY A 1 82 ? 3.891 -27.216 -32.615 1.00 70.94 82 GLY A C 1
ATOM 614 O O . GLY A 1 82 ? 3.579 -27.468 -31.446 1.00 70.94 82 GLY A O 1
ATOM 615 N N . SER A 1 83 ? 5.139 -26.920 -32.987 1.00 63.38 83 SER A N 1
ATOM 616 C CA . SER A 1 83 ? 6.258 -26.704 -32.053 1.00 63.38 83 SER A CA 1
ATOM 617 C C . SER A 1 83 ? 6.334 -25.255 -31.561 1.00 63.38 83 SER A C 1
ATOM 619 O O . SER A 1 83 ? 6.784 -24.999 -30.443 1.00 63.38 83 SER A O 1
ATOM 621 N N . GLY A 1 84 ? 5.897 -24.303 -32.393 1.00 61.03 84 GLY A N 1
ATOM 622 C CA . GLY A 1 84 ? 6.028 -22.878 -32.112 1.00 61.03 84 GLY A CA 1
ATOM 623 C C . GLY A 1 84 ? 7.479 -22.387 -32.099 1.00 61.03 84 GLY A C 1
ATOM 624 O O . GLY A 1 84 ? 7.801 -21.519 -31.288 1.00 61.03 84 GLY A O 1
ATOM 625 N N . ILE A 1 85 ? 8.335 -22.982 -32.942 1.00 59.81 85 ILE A N 1
ATOM 626 C CA . ILE A 1 85 ? 9.631 -22.446 -33.392 1.00 59.81 85 ILE A CA 1
ATOM 627 C C . ILE A 1 85 ? 9.785 -22.826 -34.874 1.00 59.81 85 ILE A C 1
ATOM 629 O O . ILE A 1 85 ? 9.749 -24.015 -35.198 1.00 59.81 85 ILE A O 1
ATOM 633 N N . ARG A 1 86 ? 9.984 -21.852 -35.776 1.00 69.69 86 ARG A N 1
ATOM 634 C CA . ARG A 1 86 ? 10.388 -22.134 -37.170 1.00 69.69 86 ARG A CA 1
ATOM 635 C C . ARG A 1 86 ? 11.885 -22.424 -37.226 1.00 69.69 86 ARG A C 1
ATOM 637 O O . ARG A 1 86 ? 12.681 -21.717 -36.618 1.00 69.69 86 ARG A O 1
ATOM 644 N N . THR A 1 87 ? 12.269 -23.437 -37.990 1.00 61.62 87 THR A N 1
ATOM 645 C CA . THR A 1 87 ? 13.666 -23.833 -38.223 1.00 61.62 87 THR A CA 1
ATOM 646 C C . THR A 1 87 ? 13.917 -24.049 -39.715 1.00 61.62 87 THR A C 1
ATOM 648 O O . THR A 1 87 ? 12.975 -24.214 -40.488 1.00 61.62 87 THR A O 1
ATOM 651 N N . SER A 1 88 ? 15.183 -24.154 -40.124 1.00 61.75 88 SER A N 1
ATOM 652 C CA . SER A 1 88 ? 15.570 -24.575 -41.483 1.00 61.75 88 SER A CA 1
ATOM 653 C C . SER A 1 88 ? 15.137 -26.007 -41.850 1.00 61.75 88 SER A C 1
ATOM 655 O O . SER A 1 88 ? 15.251 -26.398 -43.007 1.00 61.75 88 SER A O 1
ATOM 657 N N . LEU A 1 89 ? 14.629 -26.779 -40.882 1.00 61.69 89 LEU A N 1
ATOM 658 C CA . LEU A 1 89 ? 14.055 -28.118 -41.063 1.00 61.69 89 LEU A CA 1
ATOM 659 C C . LEU A 1 89 ? 12.513 -28.108 -41.095 1.00 61.69 89 LEU A C 1
ATOM 661 O O . LEU A 1 89 ? 11.896 -29.161 -41.242 1.00 61.69 89 LEU A O 1
ATOM 665 N N . SER A 1 90 ? 11.873 -26.945 -40.931 1.00 67.50 90 SER A N 1
ATOM 666 C CA . SER A 1 90 ? 10.412 -26.810 -41.010 1.00 67.50 90 SER A CA 1
ATOM 667 C C . SER A 1 90 ? 9.935 -26.926 -42.460 1.00 67.50 90 SER A C 1
ATOM 669 O O . SER A 1 90 ? 10.541 -26.356 -43.366 1.00 67.50 90 SER A O 1
ATOM 671 N N . SER A 1 91 ? 8.830 -27.639 -42.697 1.00 65.88 91 SER A N 1
ATOM 672 C CA . SER A 1 91 ? 8.257 -27.773 -44.043 1.00 65.88 91 SER A CA 1
ATOM 673 C C . SER A 1 91 ? 7.839 -26.412 -44.609 1.00 65.88 91 SER A C 1
ATOM 675 O O . SER A 1 91 ? 7.204 -25.633 -43.899 1.00 65.88 91 SER A O 1
ATOM 677 N N . VAL A 1 92 ? 8.090 -26.155 -45.896 1.00 62.97 92 VAL A N 1
ATOM 678 C CA . VAL A 1 92 ? 7.493 -25.009 -46.612 1.00 62.97 92 VAL A CA 1
ATOM 679 C C . VAL A 1 92 ? 5.963 -25.067 -46.470 1.00 62.97 92 VAL A C 1
ATOM 681 O O . VAL A 1 92 ? 5.379 -26.146 -46.567 1.00 62.97 92 VAL A O 1
ATOM 684 N N . GLY A 1 93 ? 5.319 -23.934 -46.175 1.00 65.00 93 GLY A N 1
ATOM 685 C CA . GLY A 1 93 ? 3.896 -23.897 -45.801 1.00 65.00 93 GLY A CA 1
ATOM 686 C C . GLY A 1 93 ? 3.593 -24.325 -44.354 1.00 65.00 93 GLY A C 1
ATOM 687 O O . GLY A 1 93 ? 2.431 -24.486 -43.988 1.00 65.00 93 GLY A O 1
ATOM 688 N N . SER A 1 94 ? 4.612 -24.508 -43.508 1.00 73.12 94 SER A N 1
ATOM 689 C CA . SER A 1 94 ? 4.424 -24.519 -42.054 1.00 73.12 94 SER A CA 1
ATOM 690 C C . SER A 1 94 ? 4.017 -23.135 -41.557 1.00 73.12 94 SER A C 1
ATOM 692 O O . SER A 1 94 ? 4.474 -22.114 -42.072 1.00 73.12 94 SER A O 1
ATOM 694 N N . ASP A 1 95 ? 3.200 -23.116 -40.512 1.00 72.06 95 ASP A N 1
ATOM 695 C CA . ASP A 1 95 ? 2.871 -21.952 -39.694 1.00 72.06 95 ASP A CA 1
ATOM 696 C C . ASP A 1 95 ? 3.379 -22.133 -38.254 1.00 72.06 95 ASP A C 1
ATOM 698 O O . ASP A 1 95 ? 2.784 -21.642 -37.297 1.00 72.06 95 ASP A O 1
ATOM 702 N N . SER A 1 96 ? 4.499 -22.835 -38.088 1.00 70.44 96 SER A N 1
ATOM 703 C CA . SER A 1 96 ? 5.344 -22.627 -36.922 1.00 70.44 96 SER A CA 1
ATOM 704 C C . SER A 1 96 ? 6.043 -21.261 -37.051 1.00 70.44 96 SER A C 1
ATOM 706 O O . SER A 1 96 ? 6.510 -20.868 -38.129 1.00 70.44 96 SER A O 1
ATOM 708 N N . TRP A 1 97 ? 6.085 -20.525 -35.939 1.00 68.81 97 TRP A N 1
ATOM 709 C CA . TRP A 1 97 ? 6.623 -19.164 -35.795 1.00 68.81 97 TRP A CA 1
ATOM 710 C C . TRP A 1 97 ? 7.644 -19.140 -34.661 1.00 68.81 97 TRP A C 1
ATOM 712 O O . TRP A 1 97 ? 7.633 -20.042 -33.834 1.00 68.81 97 TRP A O 1
ATOM 722 N N . VAL A 1 98 ? 8.544 -18.156 -34.628 1.00 54.88 98 VAL A N 1
ATOM 723 C CA . VAL A 1 98 ? 9.601 -18.080 -33.596 1.00 54.88 98 VAL A CA 1
ATOM 724 C C . VAL A 1 98 ? 9.124 -17.383 -32.314 1.00 54.88 98 VAL A C 1
ATOM 726 O O . VAL A 1 98 ? 9.580 -17.749 -31.233 1.00 54.88 98 VAL A O 1
ATOM 729 N N . ASP A 1 99 ? 8.169 -16.454 -32.416 1.00 54.03 99 ASP A N 1
ATOM 730 C CA . ASP A 1 99 ? 7.749 -15.595 -31.304 1.00 54.03 99 ASP A CA 1
ATOM 731 C C . ASP A 1 99 ? 6.409 -15.989 -30.659 1.00 54.03 99 ASP A C 1
ATOM 733 O O . ASP A 1 99 ? 5.442 -16.324 -31.343 1.00 54.03 99 ASP A O 1
ATOM 737 N N . ASP A 1 100 ? 6.365 -15.798 -29.337 1.00 58.34 100 ASP A N 1
ATOM 738 C CA . ASP A 1 100 ? 5.189 -15.611 -28.471 1.00 58.34 100 ASP A CA 1
ATOM 739 C C . ASP A 1 100 ? 4.196 -16.804 -28.251 1.00 58.34 100 ASP A C 1
ATOM 741 O O . ASP A 1 100 ? 3.835 -17.529 -29.182 1.00 58.34 100 ASP A O 1
ATOM 745 N N . PRO A 1 101 ? 3.703 -17.051 -27.009 1.00 58.75 101 PRO A N 1
ATOM 746 C CA . PRO A 1 101 ? 2.759 -18.143 -26.714 1.00 58.75 101 PRO A CA 1
ATOM 747 C C . PRO A 1 101 ? 1.342 -18.005 -27.302 1.00 58.75 101 PRO A C 1
ATOM 749 O O . PRO A 1 101 ? 0.624 -19.007 -27.384 1.00 58.75 101 PRO A O 1
ATOM 752 N N . ILE A 1 102 ? 0.909 -16.801 -27.680 1.00 62.47 102 ILE A N 1
ATOM 753 C CA . ILE A 1 102 ? -0.414 -16.520 -28.257 1.00 62.47 102 ILE A CA 1
ATOM 754 C C . ILE A 1 102 ? -0.429 -16.928 -29.736 1.00 62.47 102 ILE A C 1
ATOM 756 O O . ILE A 1 102 ? -1.395 -17.548 -30.187 1.00 62.47 102 ILE A O 1
ATOM 760 N N . THR A 1 103 ? 0.660 -16.685 -30.480 1.00 69.12 103 THR A N 1
ATOM 761 C CA . THR A 1 103 ? 0.774 -17.075 -31.905 1.00 69.12 103 THR A CA 1
ATOM 762 C C . THR A 1 103 ? 0.607 -18.585 -32.101 1.00 69.12 103 THR A C 1
ATOM 764 O O . THR A 1 103 ? -0.053 -19.019 -33.041 1.00 69.12 103 THR A O 1
ATOM 767 N N . ARG A 1 104 ? 1.088 -19.394 -31.143 1.00 72.44 104 ARG A N 1
ATOM 768 C CA . ARG A 1 104 ? 0.958 -20.868 -31.091 1.00 72.44 104 ARG A CA 1
ATOM 769 C C . ARG A 1 104 ? -0.487 -21.376 -31.005 1.00 72.44 104 ARG A C 1
ATOM 771 O O . ARG A 1 104 ? -0.727 -22.583 -31.033 1.00 72.44 104 ARG A O 1
ATOM 778 N N . GLN A 1 105 ? -1.451 -20.475 -30.849 1.00 80.62 105 GLN A N 1
ATOM 779 C CA . GLN A 1 105 ? -2.881 -20.768 -30.845 1.00 80.62 105 GLN A CA 1
ATOM 780 C C . GLN A 1 105 ? -3.608 -20.174 -32.063 1.00 80.62 105 GLN A C 1
ATOM 782 O O . GLN A 1 105 ? -4.813 -20.371 -32.187 1.00 80.62 105 GLN A O 1
ATOM 787 N N . VAL A 1 106 ? -2.908 -19.490 -32.975 1.00 86.50 106 VAL A N 1
ATOM 788 C CA . VAL A 1 106 ? -3.458 -18.955 -34.228 1.00 86.50 106 VAL A CA 1
ATOM 789 C C . VAL A 1 106 ? -2.897 -19.758 -35.400 1.00 86.50 106 VAL A C 1
ATOM 791 O O . VAL A 1 106 ? -1.767 -19.549 -35.833 1.00 86.50 106 VAL A O 1
ATOM 794 N N . ILE A 1 107 ? -3.698 -20.691 -35.912 1.00 88.31 107 ILE A N 1
ATOM 795 C CA . ILE A 1 107 ? -3.294 -21.639 -36.955 1.00 88.31 107 ILE A CA 1
ATOM 796 C C . ILE A 1 107 ? -3.899 -21.293 -38.321 1.00 88.31 107 ILE A C 1
ATOM 798 O O . ILE A 1 107 ? -4.914 -20.601 -38.433 1.00 88.31 107 ILE A O 1
ATOM 802 N N . SER A 1 108 ? -3.296 -21.851 -39.362 1.00 88.81 108 SER A N 1
ATOM 803 C CA . SER A 1 108 ? -3.878 -22.051 -40.687 1.00 88.81 108 SER A CA 1
ATOM 804 C C . SER A 1 108 ? -4.324 -23.506 -40.871 1.00 88.81 108 SER A C 1
ATOM 806 O O . SER A 1 108 ? -3.755 -24.442 -40.289 1.00 88.81 108 SER A O 1
ATOM 808 N N . LEU A 1 109 ? -5.345 -23.698 -41.708 1.00 88.56 109 LEU A N 1
ATOM 809 C CA . LEU A 1 109 ? -5.752 -25.004 -42.225 1.00 88.56 109 LEU A CA 1
ATOM 810 C C . LEU A 1 109 ? -5.814 -24.946 -43.752 1.00 88.56 109 LEU A C 1
ATOM 812 O O . LEU A 1 109 ? -6.479 -24.078 -44.315 1.00 88.56 109 LEU A O 1
ATOM 816 N N . HIS A 1 110 ? -5.130 -25.887 -44.403 1.00 86.12 110 HIS A N 1
ATOM 817 C CA . HIS A 1 110 ? -5.166 -26.071 -45.852 1.00 86.12 110 HIS A CA 1
ATOM 818 C C . HIS A 1 110 ? -6.216 -27.128 -46.195 1.00 86.12 110 HIS A C 1
ATOM 820 O O . HIS A 1 110 ? -6.101 -28.282 -45.782 1.00 86.12 110 HIS A O 1
ATOM 826 N N . ILE A 1 111 ? -7.238 -26.710 -46.931 1.00 86.62 111 ILE A N 1
ATOM 827 C CA . ILE A 1 111 ? -8.292 -27.554 -47.478 1.00 86.62 111 ILE A CA 1
ATOM 828 C C . ILE A 1 111 ? -7.840 -28.032 -48.858 1.00 86.62 111 ILE A C 1
ATOM 830 O O . ILE A 1 111 ? -7.408 -27.224 -49.680 1.00 86.62 111 ILE A O 1
ATOM 834 N N . LYS A 1 112 ? -7.940 -29.342 -49.091 1.00 76.50 112 LYS A N 1
ATOM 835 C CA . LYS A 1 112 ? -7.648 -29.989 -50.374 1.00 76.50 112 LYS A CA 1
ATOM 836 C C . LYS A 1 112 ? -8.969 -30.425 -50.997 1.00 76.50 112 LYS A C 1
ATOM 838 O O . LYS A 1 112 ? -9.634 -31.297 -50.439 1.00 76.50 112 LYS A O 1
ATOM 843 N N . GLU A 1 113 ? -9.348 -29.811 -52.110 1.00 67.44 113 GLU A N 1
ATOM 844 C CA . GLU A 1 113 ? -10.536 -30.149 -52.904 1.00 67.44 113 GLU A CA 1
ATOM 845 C C . GLU A 1 113 ? -10.076 -30.701 -54.264 1.00 67.44 113 GLU A C 1
ATOM 847 O O . GLU A 1 113 ? -9.018 -30.315 -54.759 1.00 67.44 113 GLU A O 1
ATOM 852 N N . GLU A 1 114 ? -10.843 -31.599 -54.897 1.00 54.91 114 GLU A N 1
ATOM 853 C CA . GLU A 1 114 ? -10.393 -32.383 -56.073 1.00 54.91 114 GLU A CA 1
ATOM 854 C C . GLU A 1 114 ? -9.974 -31.544 -57.302 1.00 54.91 114 GLU A C 1
ATOM 856 O O . GLU A 1 114 ? -9.383 -32.077 -58.242 1.00 54.91 114 GLU A O 1
ATOM 861 N N . SER A 1 115 ? -10.242 -30.234 -57.297 1.00 53.50 115 SER A N 1
ATOM 862 C CA . SER A 1 115 ? -9.823 -29.289 -58.338 1.00 53.50 115 SER A CA 1
ATOM 863 C C . SER A 1 115 ? -9.245 -27.954 -57.836 1.00 53.50 115 SER A C 1
ATOM 865 O O . SER A 1 115 ? -9.018 -27.078 -58.666 1.00 53.50 115 SER A O 1
ATOM 867 N N . ASN A 1 116 ? -9.035 -27.752 -56.526 1.00 60.34 116 ASN A N 1
ATOM 868 C CA . ASN A 1 116 ? -8.392 -26.547 -55.965 1.00 60.34 116 ASN A CA 1
ATOM 869 C C . ASN A 1 116 ? -7.945 -26.758 -54.503 1.00 60.34 116 ASN A C 1
ATOM 871 O O . ASN A 1 116 ? -8.748 -27.134 -53.654 1.00 60.34 116 ASN A O 1
ATOM 875 N N . ASP A 1 117 ? -6.703 -26.396 -54.182 1.00 71.75 117 ASP A N 1
ATOM 876 C CA . ASP A 1 117 ? -6.244 -26.259 -52.792 1.00 71.75 117 ASP A CA 1
ATOM 877 C C . ASP A 1 117 ? -6.487 -24.819 -52.305 1.00 71.75 117 ASP A C 1
ATOM 879 O O . ASP A 1 117 ? -6.141 -23.858 -52.996 1.00 71.75 117 ASP A O 1
ATOM 883 N N . PHE A 1 118 ? -7.040 -24.644 -51.100 1.00 80.62 118 PHE A N 1
ATOM 884 C CA . PHE A 1 118 ? -7.228 -23.320 -50.492 1.00 80.62 118 PHE A CA 1
ATOM 885 C C . PHE A 1 118 ? -6.954 -23.305 -48.984 1.00 80.62 118 PHE A C 1
ATOM 887 O O . PHE A 1 118 ? -6.903 -24.338 -48.323 1.00 80.62 118 PHE A O 1
ATOM 894 N N . MET A 1 119 ? -6.758 -22.116 -48.415 1.00 86.25 119 MET A N 1
ATOM 895 C CA . MET A 1 119 ? -6.417 -21.932 -47.001 1.00 86.25 119 MET A CA 1
ATOM 896 C C . MET A 1 119 ? -7.519 -21.180 -46.249 1.00 86.25 119 MET A C 1
ATOM 898 O O . MET A 1 119 ? -8.074 -20.209 -46.762 1.00 86.25 119 MET A O 1
ATOM 902 N N . ILE A 1 120 ? -7.776 -21.572 -44.997 1.00 89.56 120 ILE A N 1
ATOM 903 C CA . ILE A 1 120 ? -8.467 -20.727 -44.015 1.00 89.56 120 ILE A CA 1
ATOM 904 C C . ILE A 1 120 ? -7.497 -20.283 -42.913 1.00 89.56 120 ILE A C 1
ATOM 906 O O . ILE A 1 120 ? -6.762 -21.086 -42.336 1.00 89.56 120 ILE A O 1
ATOM 910 N N . TRP A 1 121 ? -7.501 -18.980 -42.642 1.00 89.56 121 TRP A N 1
ATOM 911 C CA . TRP A 1 121 ? -6.699 -18.292 -41.632 1.00 89.56 121 TRP A CA 1
ATOM 912 C C . TRP A 1 121 ? -7.357 -16.929 -41.317 1.00 89.56 121 TRP A C 1
ATOM 914 O O . TRP A 1 121 ? -8.036 -16.387 -42.196 1.00 89.56 121 TRP A O 1
ATOM 924 N N . PRO A 1 122 ? -7.178 -16.353 -40.113 1.00 89.25 122 PRO A N 1
ATOM 925 C CA . PRO A 1 122 ? -6.665 -16.991 -38.906 1.00 89.25 122 PRO A CA 1
ATOM 926 C C . PRO A 1 122 ? -7.721 -17.902 -38.289 1.00 89.25 122 PRO A C 1
ATOM 928 O O . PRO A 1 122 ? -8.896 -17.551 -38.241 1.00 89.25 122 PRO A O 1
ATOM 931 N N . VAL A 1 123 ? -7.309 -19.066 -37.791 1.00 91.81 123 VAL A N 1
ATOM 932 C CA . VAL A 1 123 ? -8.160 -19.943 -36.981 1.00 91.81 123 VAL A CA 1
ATOM 933 C C . VAL A 1 123 ? -7.590 -19.979 -35.569 1.00 91.81 123 VAL A C 1
ATOM 935 O O . VAL A 1 123 ? -6.483 -20.465 -35.353 1.00 91.81 123 VAL A O 1
ATOM 938 N N . VAL A 1 124 ? -8.343 -19.476 -34.593 1.00 91.19 124 VAL A N 1
ATOM 939 C CA . VAL A 1 124 ? -7.974 -19.588 -33.179 1.00 91.19 124 VAL A CA 1
ATOM 940 C C . VAL A 1 124 ? -8.296 -21.000 -32.693 1.00 91.19 124 VAL A C 1
ATOM 942 O O . VAL A 1 124 ? -9.447 -21.432 -32.745 1.00 91.19 124 VAL A O 1
ATOM 945 N N . LEU A 1 125 ? -7.267 -21.711 -32.229 1.00 90.50 125 LEU A N 1
ATOM 946 C CA . LEU A 1 125 ? -7.305 -23.066 -31.686 1.00 90.50 125 LEU A CA 1
ATOM 947 C C . LEU A 1 125 ? -7.144 -23.035 -30.161 1.00 90.50 125 LEU A C 1
ATOM 949 O O . LEU A 1 125 ? -6.041 -22.843 -29.639 1.00 90.50 125 LEU A O 1
ATOM 953 N N . GLN A 1 126 ? -8.221 -23.357 -29.447 1.00 88.62 126 GLN A N 1
ATOM 954 C CA . GLN A 1 126 ? -8.185 -23.619 -28.009 1.00 88.62 126 GLN A CA 1
ATOM 955 C C . GLN A 1 126 ? -8.478 -25.098 -27.723 1.00 88.62 126 GLN A C 1
ATOM 957 O O . GLN A 1 126 ? -9.369 -25.695 -28.322 1.00 88.62 126 GLN A O 1
ATOM 962 N N . LYS A 1 127 ? -7.739 -25.712 -26.793 1.00 85.75 127 LYS A N 1
ATOM 963 C CA . LYS A 1 127 ? -7.991 -27.082 -26.323 1.00 85.75 127 LYS A CA 1
ATOM 964 C C . LYS A 1 127 ? -8.570 -27.029 -24.909 1.00 85.75 127 LYS A C 1
ATOM 966 O O . LYS A 1 127 ? -7.894 -26.557 -23.999 1.00 85.75 127 LYS A O 1
ATOM 971 N N . ARG A 1 128 ? -9.779 -27.561 -24.711 1.00 79.75 128 ARG A N 1
ATOM 972 C CA . ARG A 1 128 ? -10.408 -27.719 -23.386 1.00 79.75 128 ARG A CA 1
ATOM 973 C C . ARG A 1 128 ? -10.909 -29.153 -23.216 1.00 79.75 128 ARG A C 1
ATOM 975 O O . ARG A 1 128 ? -11.593 -29.703 -24.081 1.00 79.75 128 ARG A O 1
ATOM 982 N N . GLY A 1 129 ? -10.499 -29.790 -22.120 1.00 78.50 129 GLY A N 1
ATOM 983 C CA . GLY A 1 129 ? -10.685 -31.226 -21.907 1.00 78.50 129 GLY A CA 1
ATOM 984 C C . GLY A 1 129 ? -10.146 -32.065 -23.077 1.00 78.50 129 GLY A C 1
ATOM 985 O O . GLY A 1 129 ? -9.000 -31.910 -23.510 1.00 78.50 129 GLY A O 1
ATOM 986 N N . GLY A 1 130 ? -10.993 -32.956 -23.599 1.00 80.94 130 GLY A N 1
ATOM 987 C CA . GLY A 1 130 ? -10.704 -33.763 -24.789 1.00 80.94 130 GLY A CA 1
ATOM 988 C C . GLY A 1 130 ? -10.988 -33.073 -26.131 1.00 80.94 130 GLY A C 1
ATOM 989 O O . GLY A 1 130 ? -10.684 -33.658 -27.166 1.00 80.94 130 GLY A O 1
ATOM 990 N N . TYR A 1 131 ? -11.571 -31.872 -26.142 1.00 88.69 131 TYR A N 1
ATOM 991 C CA . TYR A 1 131 ? -12.043 -31.215 -27.361 1.00 88.69 131 TYR A CA 1
ATOM 992 C C . TYR A 1 131 ? -11.104 -30.093 -27.826 1.00 88.69 131 TYR A C 1
ATOM 994 O O . TYR A 1 131 ? -10.432 -29.432 -27.028 1.00 88.69 131 TYR A O 1
ATOM 1002 N N . TYR A 1 132 ? -11.100 -29.855 -29.136 1.00 91.50 132 TYR A N 1
ATOM 1003 C CA . TYR A 1 132 ? -10.444 -28.721 -29.779 1.00 91.50 132 TYR A CA 1
ATOM 1004 C C . TYR A 1 132 ? -11.513 -27.769 -30.322 1.00 91.50 132 TYR A C 1
ATOM 1006 O O . TYR A 1 132 ? -12.295 -28.144 -31.195 1.00 91.50 132 TYR A O 1
ATOM 1014 N N . VAL A 1 133 ? -11.561 -26.547 -29.803 1.00 93.19 133 VAL A N 1
ATOM 1015 C CA . VAL A 1 133 ? -12.434 -25.472 -30.280 1.00 93.19 133 VAL A CA 1
ATOM 1016 C C . VAL A 1 133 ? -11.665 -24.664 -31.321 1.00 93.19 133 VAL A C 1
ATOM 1018 O O . VAL A 1 133 ? -10.604 -24.115 -31.022 1.00 93.19 133 VAL A O 1
ATOM 1021 N N . LEU A 1 134 ? -12.202 -24.604 -32.538 1.00 94.56 134 LEU A N 1
ATOM 1022 C CA . LEU A 1 134 ? -11.719 -23.768 -33.631 1.00 94.56 134 LEU A CA 1
ATOM 1023 C C . LEU A 1 134 ? -12.674 -22.592 -33.828 1.00 94.56 134 LEU A C 1
ATOM 1025 O O . LEU A 1 134 ? -13.870 -22.799 -34.041 1.00 94.56 134 LEU A O 1
ATOM 1029 N N . VAL A 1 135 ? -12.148 -21.369 -33.819 1.00 93.44 135 VAL A N 1
ATOM 1030 C CA . VAL A 1 135 ? -12.905 -20.142 -34.105 1.00 93.44 135 VAL A CA 1
ATOM 1031 C C . VAL A 1 135 ? -12.252 -19.420 -35.279 1.00 93.44 135 VAL A C 1
ATOM 1033 O O . VAL A 1 135 ? -11.087 -19.041 -35.202 1.00 93.44 135 VAL A O 1
ATOM 1036 N N . LEU A 1 136 ? -13.003 -19.223 -36.364 1.00 93.56 136 LEU A N 1
ATOM 1037 C CA . LEU A 1 136 ? -12.584 -18.470 -37.549 1.00 93.56 136 LEU A CA 1
ATOM 1038 C C . LEU A 1 136 ? -13.180 -17.050 -37.487 1.00 93.56 136 LEU A C 1
ATOM 1040 O O . LEU A 1 136 ? -14.348 -16.875 -37.860 1.00 93.56 136 LEU A O 1
ATOM 1044 N N . PRO A 1 137 ? -12.442 -16.037 -36.994 1.00 90.44 137 PRO A N 1
ATOM 1045 C CA . PRO A 1 137 ? -12.844 -14.632 -37.050 1.00 90.44 137 PRO A CA 1
ATOM 1046 C C . PRO A 1 137 ? -13.068 -14.087 -38.471 1.00 90.44 137 PRO A C 1
ATOM 1048 O O . PRO A 1 137 ? -12.689 -14.671 -39.488 1.00 90.44 137 PRO A O 1
ATOM 1051 N N . LEU A 1 138 ? -13.682 -12.906 -38.523 1.00 87.38 138 LEU A N 1
ATOM 1052 C CA . LEU A 1 138 ? -13.707 -12.017 -39.677 1.00 87.38 138 LEU A CA 1
ATOM 1053 C C . LEU A 1 138 ? -12.385 -11.235 -39.756 1.00 87.38 138 LEU A C 1
ATOM 1055 O O . LEU A 1 138 ? -12.265 -10.155 -39.181 1.00 87.38 138 LEU A O 1
ATOM 1059 N N . VAL A 1 139 ? -11.415 -11.777 -40.491 1.00 85.75 139 VAL A N 1
ATOM 1060 C CA . VAL A 1 139 ? -10.213 -11.044 -40.920 1.00 85.75 139 VAL A CA 1
ATOM 1061 C C . VAL A 1 139 ? -10.498 -10.247 -42.196 1.00 85.75 139 VAL A C 1
ATOM 1063 O O . VAL A 1 139 ? -11.343 -10.646 -43.005 1.00 85.75 139 VAL A O 1
ATOM 1066 N N . ASP A 1 140 ? -9.811 -9.126 -42.397 1.00 79.12 140 ASP A N 1
ATOM 1067 C CA . ASP A 1 140 ? -9.846 -8.400 -43.664 1.00 79.12 140 ASP A CA 1
ATOM 1068 C C . ASP A 1 140 ? -8.998 -9.109 -44.755 1.00 79.12 140 ASP A C 1
ATOM 1070 O O . ASP A 1 140 ? -8.086 -9.881 -44.437 1.00 79.12 140 ASP A O 1
ATOM 1074 N N . PRO A 1 141 ? -9.282 -8.881 -46.051 1.00 80.88 141 PRO A N 1
ATOM 1075 C CA . PRO A 1 141 ? -8.531 -9.509 -47.139 1.00 80.88 141 PRO A CA 1
ATOM 1076 C C . PRO A 1 141 ? -7.040 -9.131 -47.216 1.00 80.88 141 PRO A C 1
ATOM 1078 O O . PRO A 1 141 ? -6.230 -9.968 -47.615 1.00 80.88 141 PRO A O 1
ATOM 1081 N N . GLN A 1 142 ? -6.647 -7.920 -46.802 1.00 79.31 142 GLN A N 1
ATOM 1082 C CA . GLN A 1 142 ? -5.263 -7.443 -46.913 1.00 79.31 142 GLN A CA 1
ATOM 1083 C C . GLN A 1 142 ? -4.354 -8.183 -45.927 1.00 79.31 142 GLN A C 1
ATOM 1085 O O . GLN A 1 142 ? -3.336 -8.751 -46.328 1.00 79.31 142 GLN A O 1
ATOM 1090 N N . SER A 1 143 ? -4.772 -8.278 -44.664 1.00 79.38 143 SER A N 1
ATOM 1091 C CA . SER A 1 143 ? -4.107 -9.077 -43.630 1.00 79.38 143 SER A CA 1
ATOM 1092 C C . SER A 1 143 ? -4.024 -10.562 -44.008 1.00 79.38 143 SER A C 1
ATOM 1094 O O . SER A 1 143 ? -3.005 -11.206 -43.756 1.00 79.38 143 SER A O 1
ATOM 1096 N N . PHE A 1 144 ? -5.058 -11.111 -44.663 1.00 83.50 144 PHE A N 1
ATOM 1097 C CA . PHE A 1 144 ? -5.030 -12.485 -45.180 1.00 83.50 144 PHE A CA 1
ATOM 1098 C C . PHE A 1 144 ? -3.961 -12.669 -46.274 1.00 83.50 144 PHE A C 1
ATOM 1100 O O . PHE A 1 144 ? -3.163 -13.605 -46.200 1.00 83.50 144 PHE A O 1
ATOM 1107 N N . ARG A 1 145 ? -3.889 -11.761 -47.260 1.00 80.94 145 ARG A N 1
ATOM 1108 C CA . ARG A 1 145 ? -2.856 -11.789 -48.318 1.00 80.94 145 ARG A CA 1
ATOM 1109 C C . ARG A 1 145 ? -1.442 -11.601 -47.756 1.00 80.94 145 ARG A C 1
ATOM 1111 O O . ARG A 1 145 ? -0.514 -12.267 -48.211 1.00 80.94 145 ARG A O 1
ATOM 1118 N N . ALA A 1 146 ? -1.270 -10.724 -46.764 1.00 78.62 146 ALA A N 1
ATOM 1119 C CA . ALA A 1 146 ? 0.010 -10.512 -46.088 1.00 78.62 146 ALA A CA 1
ATOM 1120 C C . ALA A 1 146 ? 0.509 -11.803 -45.415 1.00 78.62 146 ALA A C 1
ATOM 1122 O O . ALA A 1 146 ? 1.661 -12.196 -45.602 1.00 78.62 146 ALA A O 1
ATOM 1123 N N . TYR A 1 147 ? -0.379 -12.513 -44.715 1.00 81.69 147 TYR A N 1
ATOM 1124 C CA . TYR A 1 147 ? -0.076 -13.815 -44.123 1.00 81.69 147 TYR A CA 1
ATOM 1125 C C . TYR A 1 147 ? 0.218 -14.905 -45.172 1.00 81.69 147 TYR A C 1
ATOM 1127 O O . TYR A 1 147 ? 1.182 -15.657 -45.026 1.00 81.69 147 TYR A O 1
ATOM 1135 N N . GLU A 1 148 ? -0.547 -14.969 -46.268 1.00 80.88 148 GLU A N 1
ATOM 1136 C CA . GLU A 1 148 ? -0.280 -15.916 -47.361 1.00 80.88 148 GLU A CA 1
ATOM 1137 C C . GLU A 1 148 ? 1.108 -15.688 -47.990 1.00 80.88 148 GLU A C 1
ATOM 1139 O O . GLU A 1 148 ? 1.817 -16.640 -48.316 1.00 80.88 148 GLU A O 1
ATOM 1144 N N . ASN A 1 149 ? 1.541 -14.430 -48.116 1.00 78.81 149 ASN A N 1
ATOM 1145 C CA . ASN A 1 149 ? 2.887 -14.098 -48.583 1.00 78.81 149 ASN A CA 1
ATOM 1146 C C . ASN A 1 149 ? 3.976 -14.433 -47.552 1.00 78.81 149 ASN A C 1
ATOM 1148 O O . ASN A 1 149 ? 5.053 -14.881 -47.945 1.00 78.81 149 ASN A O 1
ATOM 1152 N N . LEU A 1 150 ? 3.697 -14.301 -46.252 1.00 76.75 150 LEU A N 1
ATOM 1153 C CA . LEU A 1 150 ? 4.607 -14.720 -45.182 1.00 76.75 150 LEU A CA 1
ATOM 1154 C C . LEU A 1 150 ? 4.849 -16.244 -45.191 1.00 76.75 150 LEU A C 1
ATOM 1156 O O . LEU A 1 150 ? 5.985 -16.679 -45.014 1.00 76.75 150 LEU A O 1
ATOM 1160 N N . LEU A 1 151 ? 3.831 -17.065 -45.484 1.00 75.06 151 LEU A N 1
ATOM 1161 C CA . LEU A 1 151 ? 3.982 -18.529 -45.596 1.00 75.06 151 LEU A CA 1
ATOM 1162 C C . LEU A 1 151 ? 4.894 -18.986 -46.748 1.00 75.06 151 LEU A C 1
ATOM 1164 O O . LEU A 1 151 ? 5.426 -20.097 -46.699 1.00 75.06 151 LEU A O 1
ATOM 1168 N N . LYS A 1 152 ? 5.100 -18.140 -47.766 1.00 75.50 152 LYS A N 1
ATOM 1169 C CA . LYS A 1 152 ? 5.982 -18.410 -48.917 1.00 75.50 152 LYS A CA 1
ATOM 1170 C C . LYS A 1 152 ? 7.463 -18.122 -48.611 1.00 75.50 152 LYS A C 1
ATOM 1172 O O . LYS A 1 152 ? 8.312 -18.387 -49.458 1.00 75.50 152 LYS A O 1
ATOM 1177 N N . ARG A 1 153 ? 7.787 -17.578 -47.428 1.00 70.50 153 ARG A N 1
ATOM 1178 C CA . ARG A 1 153 ? 9.154 -17.215 -47.012 1.00 70.50 153 ARG A CA 1
ATOM 1179 C C . ARG A 1 153 ? 9.839 -18.332 -46.218 1.00 70.50 153 ARG A C 1
ATOM 1181 O O . ARG A 1 153 ? 9.212 -19.051 -45.441 1.00 70.50 153 ARG A O 1
ATOM 1188 N N . SER A 1 154 ? 11.158 -18.428 -46.383 1.00 62.38 154 SER A N 1
ATOM 1189 C CA . SER A 1 154 ? 12.043 -19.300 -45.596 1.00 62.38 154 SER A CA 1
ATOM 1190 C C . SER A 1 154 ? 12.454 -18.702 -44.243 1.00 62.38 154 SER A C 1
ATOM 1192 O O . SER A 1 154 ? 12.944 -19.429 -43.384 1.00 62.38 154 SER A O 1
ATOM 1194 N N . ASP A 1 155 ? 12.265 -17.393 -44.052 1.00 62.47 155 ASP A N 1
ATOM 1195 C CA . ASP A 1 155 ? 12.460 -16.683 -42.783 1.00 62.47 155 ASP A CA 1
ATOM 1196 C C . ASP A 1 155 ? 11.111 -16.392 -42.083 1.00 62.47 155 ASP A C 1
ATOM 1198 O O . ASP A 1 155 ? 10.053 -16.845 -42.525 1.00 62.47 155 ASP A O 1
ATOM 1202 N N . CYS A 1 156 ? 11.149 -15.651 -40.972 1.00 58.62 156 CYS A N 1
ATOM 1203 C CA . CYS A 1 156 ? 9.965 -15.238 -40.204 1.00 58.62 156 CYS A CA 1
ATOM 1204 C C . CYS A 1 156 ? 9.523 -13.783 -40.481 1.00 58.62 156 CYS A C 1
ATOM 1206 O O . CYS A 1 156 ? 8.727 -13.231 -39.718 1.00 58.62 156 CYS A O 1
ATOM 1208 N N . GLY A 1 157 ? 10.038 -13.150 -41.543 1.00 57.62 157 GLY A N 1
ATOM 1209 C CA . GLY A 1 157 ? 9.983 -11.695 -41.732 1.00 57.62 157 GLY A CA 1
ATOM 1210 C C . GLY A 1 157 ? 11.008 -10.938 -40.872 1.00 57.62 157 GLY A C 1
ATOM 1211 O O . GLY A 1 157 ? 11.714 -11.530 -40.056 1.00 57.62 157 GLY A O 1
ATOM 1212 N N . SER A 1 158 ? 11.103 -9.618 -41.062 1.00 52.97 158 SER A N 1
ATOM 1213 C CA . SER A 1 158 ? 11.987 -8.733 -40.285 1.00 52.97 158 SER A CA 1
ATOM 1214 C C . SER A 1 158 ? 11.194 -7.643 -39.554 1.00 52.97 158 SER A C 1
ATOM 1216 O O . SER A 1 158 ? 9.987 -7.495 -39.745 1.00 52.97 158 SER A O 1
ATOM 1218 N N . SER A 1 159 ? 11.870 -6.873 -38.699 1.00 46.72 159 SER A N 1
ATOM 1219 C CA . SER A 1 159 ? 11.303 -5.709 -38.002 1.00 46.72 159 SER A CA 1
ATOM 1220 C C . SER A 1 159 ? 11.248 -4.431 -38.858 1.00 46.72 159 SER A C 1
ATOM 1222 O O . SER A 1 159 ? 10.745 -3.409 -38.392 1.00 46.72 159 SER A O 1
ATOM 1224 N N . ALA A 1 160 ? 11.754 -4.459 -40.097 1.00 37.88 160 ALA A N 1
ATOM 1225 C CA . ALA A 1 160 ? 11.761 -3.303 -40.993 1.00 37.88 160 ALA A CA 1
ATOM 1226 C C . ALA A 1 160 ? 10.410 -3.128 -41.717 1.00 37.88 160 ALA A C 1
ATOM 1228 O O . ALA A 1 160 ? 9.768 -4.097 -42.118 1.00 37.88 160 ALA A O 1
ATOM 1229 N N . LYS A 1 161 ? 9.992 -1.869 -41.910 1.00 43.97 161 LYS A N 1
ATOM 1230 C CA . LYS A 1 161 ? 8.610 -1.458 -42.246 1.00 43.97 161 LYS A CA 1
ATOM 1231 C C . LYS A 1 161 ? 8.023 -1.930 -43.593 1.00 43.97 161 LYS A C 1
ATOM 1233 O O . LYS A 1 161 ? 6.872 -1.607 -43.862 1.00 43.97 161 LYS A O 1
ATOM 1238 N N . GLU A 1 162 ? 8.752 -2.658 -44.437 1.00 46.56 162 GLU A N 1
ATOM 1239 C CA . GLU A 1 162 ? 8.325 -2.910 -45.826 1.00 46.56 162 GLU A CA 1
ATOM 1240 C C . GLU A 1 162 ? 7.557 -4.224 -46.050 1.00 46.56 162 GLU A C 1
ATOM 1242 O O . GLU A 1 162 ? 6.756 -4.292 -46.975 1.00 46.56 162 GLU A O 1
ATOM 1247 N N . ASN A 1 163 ? 7.752 -5.263 -45.226 1.00 49.91 163 ASN A N 1
ATOM 1248 C CA . ASN A 1 163 ? 6.970 -6.513 -45.268 1.00 49.91 163 ASN A CA 1
ATOM 1249 C C . ASN A 1 163 ? 6.974 -7.180 -43.876 1.00 49.91 163 ASN A C 1
ATOM 1251 O O . ASN A 1 163 ? 7.916 -7.895 -43.530 1.00 49.91 163 ASN A O 1
ATOM 1255 N N . GLY A 1 164 ? 5.945 -6.902 -43.068 1.00 55.81 164 GLY A N 1
ATOM 1256 C CA . GLY A 1 164 ? 5.923 -7.197 -41.628 1.00 55.81 164 GLY A CA 1
ATOM 1257 C C . GLY A 1 164 ? 5.885 -8.681 -41.226 1.00 55.81 164 GLY A C 1
ATOM 1258 O O . GLY A 1 164 ? 5.467 -9.557 -41.983 1.00 55.81 164 GLY A O 1
ATOM 1259 N N . ASN A 1 165 ? 6.304 -8.948 -39.985 1.00 66.69 165 ASN A N 1
ATOM 1260 C CA . ASN A 1 165 ? 6.259 -10.270 -39.349 1.00 66.69 165 ASN A CA 1
ATOM 1261 C C . ASN A 1 165 ? 4.854 -10.621 -38.808 1.00 66.69 165 ASN A C 1
ATOM 1263 O O . ASN A 1 165 ? 3.990 -9.747 -38.681 1.00 66.69 165 ASN A O 1
ATOM 1267 N N . LEU A 1 166 ? 4.617 -11.888 -38.434 1.00 71.31 166 LEU A N 1
ATOM 1268 C CA . LEU A 1 166 ? 3.301 -12.321 -37.933 1.00 71.31 166 LEU A CA 1
ATOM 1269 C C . LEU A 1 166 ? 2.830 -11.509 -36.720 1.00 71.31 166 LEU A C 1
ATOM 1271 O O . LEU A 1 166 ? 1.657 -11.151 -36.654 1.00 71.31 166 LEU A O 1
ATOM 1275 N N . SER A 1 167 ? 3.720 -11.211 -35.774 1.00 66.25 167 SER A N 1
ATOM 1276 C CA . SER A 1 167 ? 3.387 -10.455 -34.564 1.00 66.25 167 SER A CA 1
ATOM 1277 C C . SER A 1 167 ? 2.796 -9.085 -34.916 1.00 66.25 167 SER A C 1
ATOM 1279 O O . SER A 1 167 ? 1.769 -8.701 -34.364 1.00 66.25 167 SER A O 1
ATOM 1281 N N . SER A 1 168 ? 3.363 -8.395 -35.914 1.00 66.25 168 SER A N 1
ATOM 1282 C CA . SER A 1 168 ? 2.825 -7.136 -36.443 1.00 66.25 168 SER A CA 1
ATOM 1283 C C . SER A 1 168 ? 1.490 -7.296 -37.186 1.00 66.25 168 SER A C 1
ATOM 1285 O O . SER A 1 168 ? 0.661 -6.391 -37.138 1.00 66.25 168 SER A O 1
ATOM 1287 N N . ILE A 1 169 ? 1.230 -8.447 -37.816 1.00 71.25 169 ILE A N 1
ATOM 1288 C CA . ILE A 1 169 ? -0.073 -8.740 -38.435 1.00 71.25 169 ILE A CA 1
ATOM 1289 C C . ILE A 1 169 ? -1.134 -8.997 -37.347 1.00 71.25 169 ILE A C 1
ATOM 1291 O O . ILE A 1 169 ? -2.230 -8.450 -37.417 1.00 71.25 169 ILE A O 1
ATOM 1295 N N . LEU A 1 170 ? -0.822 -9.789 -36.314 1.00 71.56 170 LEU A N 1
ATOM 1296 C CA . LEU A 1 170 ? -1.783 -10.170 -35.268 1.00 71.56 170 LEU A CA 1
ATOM 1297 C C . LEU A 1 170 ? -2.077 -9.049 -34.260 1.00 71.56 170 LEU A C 1
ATOM 1299 O O . LEU A 1 170 ? -3.230 -8.900 -33.859 1.00 71.56 170 LEU A O 1
ATOM 1303 N N . LEU A 1 171 ? -1.082 -8.235 -33.883 1.00 62.84 171 LEU A N 1
ATOM 1304 C CA . LEU A 1 171 ? -1.274 -7.085 -32.981 1.00 62.84 171 LEU A CA 1
ATOM 1305 C C . LEU A 1 171 ? -2.277 -6.059 -33.537 1.00 62.84 171 LEU A C 1
ATOM 1307 O O . LEU A 1 171 ? -2.976 -5.404 -32.769 1.00 62.84 171 LEU A O 1
ATOM 1311 N N . ASN A 1 172 ? -2.383 -5.958 -34.865 1.00 57.34 172 ASN A N 1
ATOM 1312 C CA . ASN A 1 172 ? -3.293 -5.046 -35.559 1.00 57.34 172 ASN A CA 1
ATOM 1313 C C . ASN A 1 172 ? -4.685 -5.653 -35.853 1.00 57.34 172 ASN A C 1
ATOM 1315 O O . ASN A 1 172 ? -5.495 -5.022 -36.531 1.00 57.34 172 ASN A O 1
ATOM 1319 N N . LEU A 1 173 ? -5.000 -6.854 -35.341 1.00 67.81 173 LEU A N 1
ATOM 1320 C CA . LEU A 1 173 ? -6.259 -7.564 -35.609 1.00 67.81 173 LEU A CA 1
ATOM 1321 C C . LEU A 1 173 ? -7.111 -7.783 -34.337 1.00 67.81 173 LEU A C 1
ATOM 1323 O O . LEU A 1 173 ? -7.069 -8.863 -33.743 1.00 67.81 173 LEU A O 1
ATOM 1327 N N . PRO A 1 174 ? -7.995 -6.831 -33.959 1.00 63.91 174 PRO A N 1
ATOM 1328 C CA . PRO A 1 174 ? -8.902 -6.969 -32.808 1.00 63.91 174 PRO A CA 1
ATOM 1329 C C . PRO A 1 174 ? -9.770 -8.238 -32.822 1.00 63.91 174 PRO A C 1
ATOM 1331 O O . PRO A 1 174 ? -10.140 -8.762 -31.769 1.00 63.91 174 PRO A O 1
ATOM 1334 N N . CYS A 1 175 ? -10.080 -8.761 -34.014 1.00 75.19 175 CYS A N 1
ATOM 1335 C CA . CYS A 1 175 ? -10.837 -9.998 -34.182 1.00 75.19 175 CYS A CA 1
ATOM 1336 C C . CYS A 1 175 ? -10.155 -11.243 -33.576 1.00 75.19 175 CYS A C 1
ATOM 1338 O O . CYS A 1 175 ? -10.861 -12.181 -33.202 1.00 75.19 175 CYS A O 1
ATOM 1340 N N . ILE A 1 176 ? -8.826 -11.239 -33.408 1.00 78.12 176 ILE A N 1
ATOM 1341 C CA . ILE A 1 176 ? -8.062 -12.316 -32.759 1.00 78.12 176 ILE A CA 1
ATOM 1342 C C . ILE A 1 176 ? -8.423 -12.403 -31.272 1.00 78.12 176 ILE A C 1
ATOM 1344 O O . ILE A 1 176 ? -8.818 -13.467 -30.798 1.00 78.12 176 ILE A O 1
ATOM 1348 N N . THR A 1 177 ? -8.377 -11.281 -30.548 1.00 72.56 177 THR A N 1
ATOM 1349 C CA . THR A 1 177 ? -8.725 -11.213 -29.117 1.00 72.56 177 THR A CA 1
ATOM 1350 C C . THR A 1 177 ? -10.167 -11.657 -28.871 1.00 72.56 177 THR A C 1
ATOM 1352 O O . THR A 1 177 ? -10.422 -12.484 -27.997 1.00 72.56 177 THR A O 1
ATOM 1355 N N . GLY A 1 178 ? -11.114 -11.189 -29.694 1.00 73.12 178 GLY A N 1
ATOM 1356 C CA . GLY A 1 178 ? -12.507 -11.640 -29.625 1.00 73.12 178 GLY A CA 1
ATOM 1357 C C . GLY A 1 178 ? -12.666 -13.143 -29.881 1.00 73.12 178 GLY A C 1
ATOM 1358 O O . GLY A 1 178 ? -13.395 -13.821 -29.154 1.00 73.12 178 GLY A O 1
ATOM 1359 N N . ALA A 1 179 ? -11.948 -13.691 -30.866 1.00 82.81 179 ALA A N 1
ATOM 1360 C CA . ALA A 1 179 ? -11.963 -15.121 -31.163 1.00 82.81 179 ALA A CA 1
ATOM 1361 C C . ALA A 1 179 ? -11.360 -15.972 -30.031 1.00 82.81 179 ALA A C 1
ATOM 1363 O O . ALA A 1 179 ? -11.902 -17.038 -29.742 1.00 82.81 179 ALA A O 1
ATOM 1364 N N . PHE A 1 180 ? -10.321 -15.495 -29.333 1.00 79.81 180 PHE A N 1
ATOM 1365 C CA . PHE A 1 180 ? -9.810 -16.135 -28.114 1.00 79.81 180 PHE A CA 1
ATOM 1366 C C . PHE A 1 180 ? -10.864 -16.205 -27.010 1.00 79.81 180 PHE A C 1
ATOM 1368 O O . PHE A 1 180 ? -11.101 -17.284 -26.467 1.00 79.81 180 PHE A O 1
ATOM 1375 N N . MET A 1 181 ? -11.540 -15.094 -26.705 1.00 77.25 181 MET A N 1
ATOM 1376 C CA . MET A 1 181 ? -12.573 -15.076 -25.661 1.00 77.25 181 MET A CA 1
ATOM 1377 C C . MET A 1 181 ? -13.743 -16.007 -25.999 1.00 77.25 181 MET A C 1
ATOM 1379 O O . MET A 1 181 ? -14.195 -16.767 -25.142 1.00 77.25 181 MET A O 1
ATOM 1383 N N . VAL A 1 182 ? -14.180 -16.023 -27.264 1.00 82.50 182 VAL A N 1
ATOM 1384 C CA . VAL A 1 182 ? -15.194 -16.967 -27.758 1.00 82.50 182 VAL A CA 1
ATOM 1385 C C . VAL A 1 182 ? -14.718 -18.420 -27.633 1.00 82.50 182 VAL A C 1
ATOM 1387 O O . VAL A 1 182 ? -15.480 -19.262 -27.162 1.00 82.50 182 VAL A O 1
ATOM 1390 N N . ALA A 1 183 ? -13.470 -18.724 -28.007 1.00 85.12 183 ALA A N 1
ATOM 1391 C CA . ALA A 1 183 ? -12.916 -20.078 -27.949 1.00 85.12 183 ALA A CA 1
ATOM 1392 C C . ALA A 1 183 ? -12.770 -20.605 -26.509 1.00 85.12 183 ALA A C 1
ATOM 1394 O O . ALA A 1 183 ? -13.047 -21.779 -26.260 1.00 85.12 183 ALA A O 1
ATOM 1395 N N . HIS A 1 184 ? -12.379 -19.741 -25.564 1.00 80.38 184 HIS A N 1
ATOM 1396 C CA . HIS A 1 184 ? -12.336 -20.059 -24.135 1.00 80.38 184 HIS A CA 1
ATOM 1397 C C . HIS A 1 184 ? -13.733 -20.355 -23.585 1.00 80.38 184 HIS A C 1
ATOM 1399 O O . HIS A 1 184 ? -13.985 -21.488 -23.188 1.00 80.38 184 HIS A O 1
ATOM 1405 N N . VAL A 1 185 ? -14.666 -19.395 -23.654 1.00 78.00 185 VAL A N 1
ATOM 1406 C CA . VAL A 1 185 ? -16.001 -19.546 -23.046 1.00 78.00 185 VAL A CA 1
ATOM 1407 C C . VAL A 1 185 ? -16.770 -20.731 -23.641 1.00 78.00 185 VAL A C 1
ATOM 1409 O O . VAL A 1 185 ? -17.434 -21.463 -22.910 1.00 78.00 185 VAL A O 1
ATOM 1412 N N . ILE A 1 186 ? -16.653 -20.979 -24.951 1.00 84.62 186 ILE A N 1
ATOM 1413 C CA . ILE A 1 186 ? -17.227 -22.181 -25.577 1.00 84.62 186 ILE A CA 1
ATOM 1414 C C . ILE A 1 186 ? -16.565 -23.455 -25.039 1.00 84.62 186 ILE A C 1
ATOM 1416 O O . ILE A 1 186 ? -17.267 -24.419 -24.745 1.00 84.62 186 ILE A O 1
ATOM 1420 N N . GLY A 1 187 ? -15.242 -23.460 -24.864 1.00 82.69 187 GLY A N 1
ATOM 1421 C CA . GLY A 1 187 ? -14.507 -24.558 -24.238 1.00 82.69 187 GLY A CA 1
ATOM 1422 C C . GLY A 1 187 ? -14.968 -24.864 -22.809 1.00 82.69 187 GLY A C 1
ATOM 1423 O O . GLY A 1 187 ? -15.187 -26.028 -22.482 1.00 82.69 187 GLY A O 1
ATOM 1424 N N . ASP A 1 188 ? -15.183 -23.831 -21.997 1.00 76.31 188 ASP A N 1
ATOM 1425 C CA . ASP A 1 188 ? -15.600 -23.961 -20.595 1.00 76.31 188 ASP A CA 1
ATOM 1426 C C . ASP A 1 188 ? -17.090 -24.382 -20.475 1.00 76.31 188 ASP A C 1
ATOM 1428 O O . ASP A 1 188 ? -17.483 -25.079 -19.537 1.00 76.31 188 ASP A O 1
ATOM 1432 N N . ILE A 1 189 ? -17.932 -24.034 -21.463 1.00 76.69 189 ILE A N 1
ATOM 1433 C CA . ILE A 1 189 ? -19.301 -24.571 -21.619 1.00 76.69 189 ILE A CA 1
ATOM 1434 C C . ILE A 1 189 ? -19.278 -26.054 -22.027 1.00 76.69 189 ILE A C 1
ATOM 1436 O O . ILE A 1 189 ? -20.085 -26.833 -21.522 1.00 76.69 189 ILE A O 1
ATOM 1440 N N . ILE A 1 190 ? -18.364 -26.460 -22.917 1.00 80.50 190 ILE A N 1
ATOM 1441 C CA . ILE A 1 190 ? -18.235 -27.848 -23.400 1.00 80.50 190 ILE A CA 1
ATOM 1442 C C . ILE A 1 190 ? -17.828 -28.808 -22.281 1.00 80.50 190 ILE A C 1
ATOM 1444 O O . ILE A 1 190 ? -18.376 -29.906 -22.189 1.00 80.50 190 ILE A O 1
ATOM 1448 N N . THR A 1 191 ? -16.855 -28.440 -21.447 1.00 73.69 191 THR A N 1
ATOM 1449 C CA . THR A 1 191 ? -16.421 -29.316 -20.347 1.00 73.69 191 THR A CA 1
ATOM 1450 C C . THR A 1 191 ? -17.425 -29.344 -19.195 1.00 73.69 191 THR A C 1
ATOM 1452 O O . THR A 1 191 ? -17.465 -30.317 -18.444 1.00 73.69 191 THR A O 1
ATOM 1455 N N . GLY A 1 192 ? -18.271 -28.314 -19.090 1.00 62.12 192 GLY A N 1
ATOM 1456 C CA . GLY A 1 192 ? -19.193 -28.116 -17.974 1.00 62.12 192 GLY A CA 1
ATOM 1457 C C . GLY A 1 192 ? -18.527 -27.484 -16.750 1.00 62.12 192 GLY A C 1
ATOM 1458 O O . GLY A 1 192 ? -19.202 -27.280 -15.743 1.00 62.12 192 GLY A O 1
ATOM 1459 N N . ASP A 1 193 ? -17.240 -27.134 -16.834 1.00 51.56 193 ASP A N 1
ATOM 1460 C CA . ASP A 1 193 ? -16.480 -26.584 -15.715 1.00 51.56 193 ASP A CA 1
ATOM 1461 C C . ASP A 1 193 ? -17.016 -25.201 -15.336 1.00 51.56 193 ASP A C 1
ATOM 1463 O O . ASP A 1 193 ? -16.990 -24.262 -16.142 1.00 51.56 193 ASP A O 1
ATOM 1467 N N . ILE A 1 194 ? -17.464 -25.046 -14.088 1.00 45.56 194 ILE A N 1
ATOM 1468 C CA . ILE A 1 194 ? -17.606 -23.729 -13.455 1.00 45.56 194 ILE A CA 1
ATOM 1469 C C . ILE A 1 194 ? -16.198 -23.301 -13.032 1.00 45.56 194 ILE A C 1
ATOM 1471 O O . ILE A 1 194 ? -15.836 -23.327 -11.859 1.00 45.56 194 ILE A O 1
ATOM 1475 N N . ALA A 1 195 ? -15.374 -22.989 -14.029 1.00 31.86 195 ALA A N 1
ATOM 1476 C CA . ALA A 1 195 ? -14.057 -22.434 -13.812 1.00 31.86 195 ALA A CA 1
ATOM 1477 C C . ALA A 1 195 ? -14.208 -20.998 -13.294 1.00 31.86 195 ALA A C 1
ATOM 1479 O O . ALA A 1 195 ? -14.625 -20.096 -14.030 1.00 31.86 195 ALA A O 1
ATOM 1480 N N . GLU A 1 196 ? -13.813 -20.777 -12.038 1.00 27.58 196 GLU A N 1
ATOM 1481 C CA . GLU A 1 196 ? -13.238 -19.485 -11.670 1.00 27.58 196 GLU A CA 1
ATOM 1482 C C . GLU A 1 196 ? -12.128 -19.153 -12.686 1.00 27.58 196 GLU A C 1
ATOM 1484 O O . GLU A 1 196 ? -11.446 -20.067 -13.163 1.00 27.58 196 GLU A O 1
ATOM 1489 N N . PRO A 1 197 ? -11.963 -17.884 -13.094 1.00 26.55 197 PRO A N 1
ATOM 1490 C CA . PRO A 1 197 ? -11.028 -17.550 -14.157 1.00 26.55 197 PRO A CA 1
ATOM 1491 C C . PRO A 1 197 ? -9.603 -17.964 -13.781 1.00 26.55 197 PRO A C 1
ATOM 1493 O O . PRO A 1 197 ? -9.018 -17.401 -12.855 1.00 26.55 197 PRO A O 1
ATOM 1496 N N . GLU A 1 198 ? -9.029 -18.889 -14.560 1.00 24.28 198 GLU A N 1
ATOM 1497 C CA . GLU A 1 198 ? -7.590 -19.160 -14.598 1.00 24.28 198 GLU A CA 1
ATOM 1498 C C . GLU A 1 198 ? -6.845 -17.899 -15.071 1.00 24.28 198 GLU A C 1
ATOM 1500 O O . GLU A 1 198 ? -6.396 -17.788 -16.214 1.00 24.28 198 GLU A O 1
ATOM 1505 N N . VAL A 1 199 ? -6.654 -16.944 -14.157 1.00 25.00 199 VAL A N 1
ATOM 1506 C CA . VAL A 1 199 ? -5.395 -16.205 -14.119 1.00 25.00 199 VAL A CA 1
ATOM 1507 C C . VAL A 1 199 ? -4.309 -17.269 -14.038 1.00 25.00 199 VAL A C 1
ATOM 1509 O O . VAL A 1 199 ? -4.395 -18.170 -13.203 1.00 25.00 199 VAL A O 1
ATOM 1512 N N . ILE A 1 200 ? -3.310 -17.204 -14.917 1.00 22.20 200 ILE A N 1
ATOM 1513 C CA . ILE A 1 200 ? -2.226 -18.184 -14.909 1.00 22.20 200 ILE A CA 1
ATOM 1514 C C . ILE A 1 200 ? -1.446 -17.993 -13.604 1.00 22.20 200 ILE A C 1
ATOM 1516 O O . ILE A 1 200 ? -0.604 -17.106 -13.514 1.00 22.20 200 ILE A O 1
ATOM 1520 N N . VAL A 1 201 ? -1.755 -18.824 -12.607 1.00 23.55 201 VAL A N 1
ATOM 1521 C CA . VAL A 1 201 ? -0.994 -19.062 -11.373 1.00 23.55 201 VAL A CA 1
ATOM 1522 C C . VAL A 1 201 ? -0.786 -20.566 -11.278 1.00 23.55 201 VAL A C 1
ATOM 1524 O O . VAL A 1 201 ? -1.431 -21.292 -10.525 1.00 23.55 201 VAL A O 1
ATOM 1527 N N . SER A 1 202 ? 0.089 -21.060 -12.144 1.00 24.27 202 SER A N 1
ATOM 1528 C CA . SER A 1 202 ? 0.421 -22.477 -12.236 1.00 24.27 202 SER A CA 1
ATOM 1529 C C . SER A 1 202 ? 1.013 -22.986 -10.919 1.00 24.27 202 SER A C 1
ATOM 1531 O O . SER A 1 202 ? 2.007 -22.453 -10.422 1.00 24.27 202 SER A O 1
ATOM 1533 N N . SER A 1 203 ? 0.441 -24.056 -10.369 1.00 26.06 203 SER A N 1
ATOM 1534 C CA . SER A 1 203 ? 1.122 -24.876 -9.370 1.00 26.06 203 SER A CA 1
ATOM 1535 C C . SER A 1 203 ? 0.633 -26.325 -9.386 1.00 26.06 203 SER A C 1
ATOM 1537 O O . SER A 1 203 ? -0.526 -26.628 -9.658 1.00 26.06 203 SER A O 1
ATOM 1539 N N . GLY A 1 204 ? 1.576 -27.217 -9.114 1.00 22.62 204 GLY A N 1
ATOM 1540 C CA . GLY A 1 204 ? 1.439 -28.662 -8.991 1.00 22.62 204 GLY A CA 1
ATOM 1541 C C . GLY A 1 204 ? 2.842 -29.280 -9.042 1.00 22.62 204 GLY A C 1
ATOM 1542 O O . GLY A 1 204 ? 3.792 -28.574 -9.395 1.00 22.62 204 GLY A O 1
ATOM 1543 N N . PRO A 1 205 ? 3.019 -30.576 -8.735 1.00 34.56 205 PRO A N 1
ATOM 1544 C CA . PRO A 1 205 ? 2.060 -31.538 -8.173 1.00 34.56 205 PRO A CA 1
ATOM 1545 C C . PRO A 1 205 ? 2.132 -31.511 -6.610 1.00 34.56 205 PRO A C 1
ATOM 1547 O O . PRO A 1 205 ? 2.686 -30.564 -6.065 1.00 34.56 205 PRO A O 1
ATOM 1550 N N . SER A 1 206 ? 1.582 -32.425 -5.795 1.00 24.00 206 SER A N 1
ATOM 1551 C CA . SER A 1 206 ? 1.210 -33.835 -6.009 1.00 24.00 206 SER A CA 1
ATOM 1552 C C . SER A 1 206 ? 0.242 -34.406 -4.957 1.00 24.00 206 SER A C 1
ATOM 1554 O O . SER A 1 206 ? 0.181 -33.900 -3.846 1.00 24.00 206 SER A O 1
ATOM 1556 N N . VAL A 1 207 ? -0.417 -35.521 -5.322 1.00 23.28 207 VAL A N 1
ATOM 1557 C CA . VAL A 1 207 ? -0.643 -36.781 -4.554 1.00 23.28 207 VAL A CA 1
ATOM 1558 C C . VAL A 1 207 ? -0.520 -36.718 -3.013 1.00 23.28 207 VAL A C 1
ATOM 1560 O O . VAL A 1 207 ? 0.516 -36.309 -2.505 1.00 23.28 207 VAL A O 1
ATOM 1563 N N . GLY A 1 208 ? -1.444 -37.255 -2.204 1.00 23.97 208 GLY A N 1
ATOM 1564 C CA . GLY A 1 208 ? -2.653 -38.049 -2.496 1.00 23.97 208 GLY A CA 1
ATOM 1565 C C . GLY A 1 208 ? -2.894 -39.137 -1.427 1.00 23.97 208 GLY A C 1
ATOM 1566 O O . GLY A 1 208 ? -1.935 -39.675 -0.885 1.00 23.97 208 GLY A O 1
ATOM 1567 N N . GLY A 1 209 ? -4.161 -39.460 -1.128 1.00 25.03 209 GLY A N 1
ATOM 1568 C CA . GLY A 1 209 ? -4.569 -40.327 -0.001 1.00 25.03 209 GLY A CA 1
ATOM 1569 C C . GLY A 1 209 ? -5.712 -39.676 0.795 1.00 25.03 209 GLY A C 1
ATOM 1570 O O . GLY A 1 209 ? -5.431 -38.789 1.588 1.00 25.03 209 GLY A O 1
ATOM 1571 N N . LEU A 1 210 ? -7.016 -39.887 0.562 1.00 23.66 210 LEU A N 1
ATOM 1572 C CA . LEU A 1 210 ? -7.820 -41.022 0.058 1.00 23.66 210 LEU A CA 1
ATOM 1573 C C . LEU A 1 210 ? -8.232 -42.017 1.161 1.00 23.66 210 LEU A C 1
ATOM 1575 O O . LEU A 1 210 ? -7.514 -42.979 1.398 1.00 23.66 210 LEU A O 1
ATOM 1579 N N . LEU A 1 211 ? -9.441 -41.785 1.709 1.00 25.17 211 LEU A N 1
ATOM 1580 C CA . LEU A 1 211 ? -10.259 -42.652 2.589 1.00 25.17 211 LEU A CA 1
ATOM 1581 C C . LEU A 1 211 ? -9.599 -42.997 3.954 1.00 25.17 211 LEU A C 1
ATOM 1583 O O . LEU A 1 211 ? -8.400 -43.194 4.055 1.00 25.17 211 LEU A O 1
ATOM 1587 N N . ASP A 1 212 ? -10.303 -43.000 5.087 1.00 23.62 212 ASP A N 1
ATOM 1588 C CA . ASP A 1 212 ? -11.630 -43.583 5.311 1.00 23.62 212 ASP A CA 1
ATOM 1589 C C . ASP A 1 212 ? -12.422 -42.921 6.462 1.00 23.62 212 ASP A C 1
ATOM 1591 O O . ASP A 1 212 ? -11.856 -42.229 7.305 1.00 23.62 212 ASP A O 1
ATOM 1595 N N . SER A 1 213 ? -13.707 -43.291 6.566 1.00 28.12 213 SER A N 1
ATOM 1596 C CA . SER A 1 213 ? -14.674 -43.011 7.657 1.00 28.12 213 SER A CA 1
ATOM 1597 C C . SER A 1 213 ? -15.523 -41.726 7.573 1.00 28.12 213 SER A C 1
ATOM 1599 O O . SER A 1 213 ? -15.007 -40.627 7.428 1.00 28.12 213 SER A O 1
ATOM 1601 N N . LEU A 1 214 ? -16.852 -41.789 7.754 1.00 22.59 214 LEU A N 1
ATOM 1602 C CA . LEU A 1 214 ? -17.745 -42.964 7.758 1.00 22.59 214 LEU A CA 1
ATOM 1603 C C . LEU A 1 214 ? -19.181 -42.526 7.411 1.00 22.59 214 LEU A C 1
ATOM 1605 O O . LEU A 1 214 ? -19.652 -41.488 7.874 1.00 22.59 214 LEU A O 1
ATOM 1609 N N . THR A 1 215 ? -19.900 -43.324 6.624 1.00 28.80 215 THR A N 1
ATOM 1610 C CA . THR A 1 215 ? -21.323 -43.108 6.325 1.00 28.80 215 THR A CA 1
ATOM 1611 C C . THR A 1 215 ? -22.207 -43.612 7.473 1.00 28.80 215 THR A C 1
ATOM 1613 O O . THR A 1 215 ? -22.095 -44.759 7.896 1.00 28.80 215 THR A O 1
ATOM 1616 N N . GLY A 1 216 ? -23.123 -42.771 7.966 1.00 24.39 216 GLY A N 1
ATOM 1617 C CA . GLY A 1 216 ? -24.088 -43.115 9.022 1.00 24.39 216 GLY A CA 1
ATOM 1618 C C . GLY A 1 216 ? -25.521 -42.838 8.568 1.00 24.39 216 GLY A C 1
ATOM 1619 O O . GLY A 1 216 ? -25.878 -41.688 8.331 1.00 24.39 216 GLY A O 1
ATOM 1620 N N . SER A 1 217 ? -26.337 -43.884 8.403 1.00 24.80 217 SER A N 1
ATOM 1621 C CA . SER A 1 217 ? -27.618 -43.805 7.679 1.00 24.80 217 SER A CA 1
ATOM 1622 C C . SER A 1 217 ? -28.860 -44.039 8.553 1.00 24.80 217 SER A C 1
ATOM 1624 O O . SER A 1 217 ? -28.924 -45.038 9.257 1.00 24.80 217 SER A O 1
ATOM 1626 N N . ILE A 1 218 ? -29.891 -43.206 8.331 1.00 25.91 218 ILE A N 1
ATOM 1627 C CA . ILE A 1 218 ? -31.346 -43.506 8.416 1.00 25.91 218 ILE A CA 1
ATOM 1628 C C . ILE A 1 218 ? -32.003 -43.735 9.806 1.00 25.91 218 ILE A C 1
ATOM 1630 O O . ILE A 1 218 ? -31.653 -44.645 10.546 1.00 25.91 218 ILE A O 1
ATOM 1634 N N . GLY A 1 219 ? -33.123 -43.021 10.041 1.00 21.95 219 GLY A N 1
ATOM 1635 C CA . GLY A 1 219 ? -34.216 -43.405 10.966 1.00 21.95 219 GLY A CA 1
ATOM 1636 C C . GLY A 1 219 ? -34.507 -42.419 12.124 1.00 21.95 219 GLY A C 1
ATOM 1637 O O . GLY A 1 219 ? -33.612 -41.690 12.522 1.00 21.95 219 GLY A O 1
ATOM 1638 N N . ILE A 1 220 ? -35.713 -42.322 12.727 1.00 22.39 220 ILE A N 1
ATOM 1639 C CA . ILE A 1 220 ? -37.020 -42.995 12.503 1.00 22.39 220 ILE A CA 1
ATOM 1640 C C . ILE A 1 220 ? -38.198 -42.102 13.025 1.00 22.39 220 ILE A C 1
ATOM 1642 O O . ILE A 1 220 ? -38.221 -41.794 14.210 1.00 22.39 220 ILE A O 1
ATOM 1646 N N . SER A 1 221 ? -39.254 -41.843 12.221 1.00 21.80 221 SER A N 1
ATOM 1647 C CA . SER A 1 221 ? -40.653 -41.454 12.631 1.00 21.80 221 SER A CA 1
ATOM 1648 C C . SER A 1 221 ? -40.915 -40.142 13.438 1.00 21.80 221 SER A C 1
ATOM 1650 O O . SER A 1 221 ? -39.972 -39.494 13.863 1.00 21.80 221 SER A O 1
ATOM 1652 N N . ALA A 1 222 ? -42.158 -39.700 13.756 1.00 22.53 222 ALA A N 1
ATOM 1653 C CA . ALA A 1 222 ? -43.404 -39.516 12.962 1.00 22.53 222 ALA A CA 1
ATOM 1654 C C . ALA A 1 222 ? -44.531 -38.759 13.748 1.00 22.53 222 ALA A C 1
ATOM 1656 O O . ALA A 1 222 ? -44.692 -38.996 14.939 1.00 22.53 222 ALA A O 1
ATOM 1657 N N . ARG A 1 223 ? -45.419 -38.018 13.035 1.00 24.92 223 ARG A N 1
ATOM 1658 C CA . ARG A 1 223 ? -46.738 -37.430 13.475 1.00 24.92 223 ARG A CA 1
ATOM 1659 C C . ARG A 1 223 ? -46.672 -36.365 14.611 1.00 24.92 223 ARG A C 1
ATOM 1661 O O . ARG A 1 223 ? -45.641 -36.232 15.243 1.00 24.92 223 ARG A O 1
ATOM 1668 N N . SER A 1 224 ? -47.671 -35.506 14.906 1.00 23.30 224 SER A N 1
ATOM 1669 C CA . SER A 1 224 ? -49.084 -35.283 14.470 1.00 23.30 224 SER A CA 1
ATOM 1670 C C . SER A 1 224 ? -49.355 -33.750 14.403 1.00 23.30 224 SER A C 1
ATOM 1672 O O . SER A 1 224 ? -48.839 -33.052 15.262 1.00 23.30 224 SER A O 1
ATOM 1674 N N . LYS A 1 225 ? -49.991 -33.127 13.387 1.00 25.98 225 LYS A N 1
ATOM 1675 C CA . LYS A 1 225 ? -51.450 -33.021 13.059 1.00 25.98 225 LYS A CA 1
ATOM 1676 C C . LYS A 1 225 ? -52.346 -32.341 14.139 1.00 25.98 225 LYS A C 1
ATOM 1678 O O . LYS A 1 225 ? -52.176 -32.707 15.296 1.00 25.98 225 LYS A O 1
ATOM 1683 N N . PRO A 1 226 ? -53.460 -31.640 13.775 1.00 39.56 226 PRO A N 1
ATOM 1684 C CA . PRO A 1 226 ? -53.788 -30.877 12.540 1.00 39.56 226 PRO A CA 1
ATOM 1685 C C . PRO A 1 226 ? -54.682 -29.606 12.810 1.00 39.56 226 PRO A C 1
ATOM 1687 O O . PRO A 1 226 ? -54.621 -29.056 13.900 1.00 39.56 226 PRO A O 1
ATOM 1690 N N . ILE A 1 227 ? -55.581 -29.247 11.859 1.00 24.48 227 ILE A N 1
ATOM 1691 C CA . ILE A 1 227 ? -56.706 -28.256 11.888 1.00 24.48 227 ILE A CA 1
ATOM 1692 C C . ILE A 1 227 ? -56.309 -26.823 11.450 1.00 24.48 227 ILE A C 1
ATOM 1694 O O . ILE A 1 227 ? -55.446 -26.221 12.069 1.00 24.48 227 ILE A O 1
ATOM 1698 N N . ALA A 1 228 ? -56.905 -26.201 10.416 1.00 23.34 228 ALA A N 1
ATOM 1699 C CA . ALA A 1 228 ? -57.786 -26.701 9.342 1.00 23.34 228 ALA A CA 1
ATOM 1700 C C . ALA A 1 228 ? -57.699 -25.823 8.063 1.00 23.34 228 ALA A C 1
ATOM 1702 O O . ALA A 1 228 ? -57.176 -24.714 8.087 1.00 23.34 228 ALA A O 1
ATOM 1703 N N . ALA A 1 229 ? -58.228 -26.349 6.955 1.00 24.11 229 ALA A N 1
ATOM 1704 C CA . ALA A 1 229 ? -58.395 -25.723 5.629 1.00 24.11 229 ALA A CA 1
ATOM 1705 C C . ALA A 1 229 ? -59.869 -26.014 5.181 1.00 24.11 229 ALA A C 1
ATOM 1707 O O . ALA A 1 229 ? -60.679 -26.165 6.102 1.00 24.11 229 ALA A O 1
ATOM 1708 N N . PRO A 1 230 ? -60.291 -26.224 3.903 1.00 44.12 230 PRO A N 1
ATOM 1709 C CA . PRO A 1 230 ? -59.653 -26.070 2.579 1.00 44.12 230 PRO A CA 1
ATOM 1710 C C . PRO A 1 230 ? -60.613 -25.480 1.493 1.00 44.12 230 PRO A C 1
ATOM 1712 O O . PRO A 1 230 ? -61.510 -24.716 1.832 1.00 44.12 230 PRO A O 1
ATOM 1715 N N . VAL A 1 231 ? -60.453 -25.961 0.232 1.00 24.80 231 VAL A N 1
ATOM 1716 C CA . VAL A 1 231 ? -61.259 -25.796 -1.017 1.00 24.80 231 VAL A CA 1
ATOM 1717 C C . VAL A 1 231 ? -60.774 -24.634 -1.911 1.00 24.80 231 VAL A C 1
ATOM 1719 O O . VAL A 1 231 ? -60.545 -23.553 -1.388 1.00 24.80 231 VAL A O 1
ATOM 1722 N N . ALA A 1 232 ? -60.614 -24.721 -3.248 1.00 25.89 232 ALA A N 1
ATOM 1723 C CA . ALA A 1 232 ? -60.456 -25.792 -4.277 1.00 25.89 232 ALA A CA 1
ATOM 1724 C C . ALA A 1 232 ? -60.219 -25.085 -5.656 1.00 25.89 232 ALA A C 1
ATOM 1726 O O . ALA A 1 232 ? -60.431 -23.879 -5.719 1.00 25.89 232 ALA A O 1
ATOM 1727 N N . ALA A 1 233 ? -59.917 -25.675 -6.828 1.00 28.55 233 ALA A N 1
ATOM 1728 C CA . ALA A 1 233 ? -59.199 -26.865 -7.357 1.00 28.55 233 ALA A CA 1
ATOM 1729 C C . ALA A 1 233 ? -59.263 -26.756 -8.928 1.00 28.55 233 ALA A C 1
ATOM 1731 O O . ALA A 1 233 ? -59.969 -25.855 -9.389 1.00 28.55 233 ALA A O 1
ATOM 1732 N N . PRO A 1 234 ? -58.649 -27.613 -9.790 1.00 37.38 234 PRO A N 1
ATOM 1733 C CA . PRO A 1 234 ? -57.787 -28.783 -9.560 1.00 37.38 234 PRO A CA 1
ATOM 1734 C C . PRO A 1 234 ? -56.429 -28.747 -10.322 1.00 37.38 234 PRO A C 1
ATOM 1736 O O . PRO A 1 234 ? -56.094 -27.777 -10.996 1.00 37.38 234 PRO A O 1
ATOM 1739 N N . THR A 1 235 ? -55.655 -29.839 -10.240 1.00 29.70 235 THR A N 1
ATOM 1740 C CA . THR A 1 235 ? -54.344 -30.033 -10.897 1.00 29.70 235 THR A CA 1
ATOM 1741 C C . THR A 1 235 ? -54.165 -31.449 -11.473 1.00 29.70 235 THR A C 1
ATOM 1743 O O . THR A 1 235 ? -54.725 -32.412 -10.954 1.00 29.70 235 THR A O 1
ATOM 1746 N N . ALA A 1 236 ? -53.323 -31.576 -12.507 1.00 25.09 236 ALA A N 1
ATOM 1747 C CA . ALA A 1 236 ? -52.655 -32.804 -12.974 1.00 25.09 236 ALA A CA 1
ATOM 1748 C C . ALA A 1 236 ? -51.360 -32.373 -13.715 1.00 25.09 236 ALA A C 1
ATOM 1750 O O . ALA A 1 236 ? -51.428 -31.372 -14.422 1.00 25.09 236 ALA A O 1
ATOM 1751 N N . SER A 1 237 ? -50.133 -32.898 -13.552 1.00 23.83 237 SER A N 1
ATOM 1752 C CA . SER A 1 237 ? -49.543 -34.189 -13.108 1.00 23.83 237 SER A CA 1
ATOM 1753 C C . SER A 1 237 ? -49.092 -35.107 -14.267 1.00 23.83 237 SER A C 1
ATOM 1755 O O . SER A 1 237 ? -49.522 -34.900 -15.396 1.00 23.83 237 SER A O 1
ATOM 1757 N N . VAL A 1 238 ? -48.223 -36.098 -13.966 1.00 26.33 238 VAL A N 1
ATOM 1758 C CA . VAL A 1 238 ? -47.503 -37.024 -14.894 1.00 26.33 238 VAL A CA 1
ATOM 1759 C C . VAL A 1 238 ? -46.283 -36.384 -15.605 1.00 26.33 238 VAL A C 1
ATOM 1761 O O . VAL A 1 238 ? -46.415 -35.324 -16.198 1.00 26.33 238 VAL A O 1
ATOM 1764 N N . SER A 1 239 ? -45.063 -36.953 -15.615 1.00 22.36 239 SER A N 1
ATOM 1765 C CA . SER A 1 239 ? -44.438 -38.005 -14.775 1.00 22.36 239 SER A CA 1
ATOM 1766 C C . SER A 1 239 ? -42.904 -38.029 -14.938 1.00 22.36 239 SER A C 1
ATOM 1768 O O . SER A 1 239 ? -42.407 -37.843 -16.047 1.00 22.36 239 SER A O 1
ATOM 1770 N N . SER A 1 240 ? -42.164 -38.377 -13.880 1.00 32.78 240 SER A N 1
ATOM 1771 C CA . SER A 1 240 ? -40.746 -38.794 -13.958 1.00 32.78 240 SER A CA 1
ATOM 1772 C C . SER A 1 240 ? -40.601 -40.204 -14.580 1.00 32.78 240 SER A C 1
ATOM 1774 O O . SER A 1 240 ? -41.600 -40.919 -14.689 1.00 32.78 240 SER A O 1
ATOM 1776 N N . PRO A 1 241 ? -39.378 -40.649 -14.936 1.00 30.89 241 PRO A N 1
ATOM 1777 C CA . PRO A 1 241 ? -38.575 -41.335 -13.914 1.00 30.89 241 PRO A CA 1
ATOM 1778 C C . PRO A 1 241 ? -37.081 -40.959 -13.895 1.00 30.89 241 PRO A C 1
ATOM 1780 O O . PRO A 1 241 ? -36.464 -40.691 -14.922 1.00 30.89 241 PRO A O 1
ATOM 1783 N N . VAL A 1 242 ? -36.479 -41.030 -12.704 1.00 36.12 242 VAL A N 1
ATOM 1784 C CA . VAL A 1 242 ? -35.017 -41.087 -12.524 1.00 36.12 242 VAL A CA 1
ATOM 1785 C C . VAL A 1 242 ? -34.591 -42.555 -12.574 1.00 36.12 242 VAL A C 1
ATOM 1787 O O . VAL A 1 242 ? -35.166 -43.377 -11.862 1.00 36.12 242 VAL A O 1
ATOM 1790 N N . GLY A 1 243 ? -33.592 -42.885 -13.396 1.00 26.80 243 GLY A N 1
ATOM 1791 C CA . GLY A 1 243 ? -33.095 -44.252 -13.589 1.00 26.80 243 GLY A CA 1
ATOM 1792 C C . GLY A 1 243 ? -31.615 -44.400 -13.235 1.00 26.80 243 GLY A C 1
ATOM 1793 O O . GLY A 1 243 ? -30.761 -43.970 -13.999 1.00 26.80 243 GLY A O 1
ATOM 1794 N N . SER A 1 244 ? -31.351 -45.006 -12.074 1.00 25.77 244 SER A N 1
ATOM 1795 C CA . SER A 1 244 ? -30.119 -45.712 -11.664 1.00 25.77 244 SER A CA 1
ATOM 1796 C C . SER A 1 244 ? -28.799 -45.418 -12.403 1.00 25.77 244 SER A C 1
ATOM 1798 O O . SER A 1 244 ? -28.568 -45.909 -13.508 1.00 25.77 244 SER A O 1
ATOM 1800 N N . ALA A 1 245 ? -27.841 -44.813 -11.696 1.00 30.73 245 ALA A N 1
ATOM 1801 C CA . ALA A 1 245 ? -26.430 -45.012 -12.012 1.00 30.73 245 ALA A CA 1
ATOM 1802 C C . ALA A 1 245 ? -26.011 -46.440 -11.608 1.00 30.73 245 ALA A C 1
ATOM 1804 O O . ALA A 1 245 ? -25.893 -46.738 -10.420 1.00 30.73 245 ALA A O 1
ATOM 1805 N N . GLN A 1 246 ? -25.785 -47.317 -12.587 1.00 27.20 246 GLN A N 1
ATOM 1806 C CA . GLN A 1 246 ? -24.988 -48.532 -12.397 1.00 27.20 246 GLN A CA 1
ATOM 1807 C C . GLN A 1 246 ? -23.536 -48.245 -12.788 1.00 27.20 246 GLN A C 1
ATOM 1809 O O . GLN A 1 246 ? -23.273 -47.572 -13.783 1.00 27.20 246 GLN A O 1
ATOM 1814 N N . SER A 1 247 ? -22.590 -48.758 -12.005 1.00 31.22 247 SER A N 1
ATOM 1815 C CA . SER A 1 247 ? -21.168 -48.699 -12.328 1.00 31.22 247 SER A CA 1
ATOM 1816 C C . SER A 1 247 ? -20.782 -49.865 -13.240 1.00 31.22 247 SER A C 1
ATOM 1818 O O . SER A 1 247 ? -20.586 -50.979 -12.753 1.00 31.22 247 SER A O 1
ATOM 1820 N N . GLU A 1 248 ? -20.609 -49.609 -14.536 1.00 25.42 248 GLU A N 1
ATOM 1821 C CA . GLU A 1 248 ? -19.795 -50.479 -15.391 1.00 25.42 248 GLU A CA 1
ATOM 1822 C C . GLU A 1 248 ? -18.384 -49.908 -15.565 1.00 25.42 248 GLU A C 1
ATOM 1824 O O . GLU A 1 248 ? -18.163 -48.699 -15.650 1.00 25.42 248 GLU A O 1
ATOM 1829 N N . SER A 1 249 ? -17.408 -50.810 -15.582 1.00 25.34 249 SER A N 1
ATOM 1830 C CA . SER A 1 249 ? -15.984 -50.498 -15.627 1.00 25.34 249 SER A CA 1
ATOM 1831 C C . SER A 1 249 ? -15.462 -50.263 -17.047 1.00 25.34 249 SER A C 1
ATOM 1833 O O . SER A 1 249 ? -15.835 -50.976 -17.973 1.00 25.34 249 SER A O 1
ATOM 1835 N N . LEU A 1 250 ? -14.448 -49.399 -17.161 1.00 36.12 250 LEU A N 1
ATOM 1836 C CA . LEU A 1 250 ? -13.401 -49.466 -18.193 1.00 36.12 250 LEU A CA 1
ATOM 1837 C C . LEU A 1 250 ? -13.864 -49.478 -19.667 1.00 36.12 250 LEU A C 1
ATOM 1839 O O . LEU A 1 250 ? -13.749 -50.483 -20.368 1.00 36.12 250 LEU A O 1
ATOM 1843 N N . LYS A 1 251 ? -14.195 -48.292 -20.190 1.00 27.08 251 LYS A N 1
ATOM 1844 C CA . LYS A 1 251 ? -13.875 -47.893 -21.577 1.00 27.08 251 LYS A CA 1
ATOM 1845 C C . LYS A 1 251 ? -13.718 -46.374 -21.660 1.00 27.08 251 LYS A C 1
ATOM 1847 O O . LYS A 1 251 ? -14.562 -45.632 -21.169 1.00 27.08 251 LYS A O 1
ATOM 1852 N N . GLY A 1 252 ? -12.619 -45.911 -22.255 1.00 32.62 252 GLY A N 1
ATOM 1853 C CA . GLY A 1 252 ? -12.301 -44.484 -22.357 1.00 32.62 252 GLY A CA 1
ATOM 1854 C C . GLY A 1 252 ? -13.137 -43.784 -23.427 1.00 32.62 252 GLY A C 1
ATOM 1855 O O . GLY A 1 252 ? -12.745 -43.770 -24.589 1.00 32.62 252 GLY A O 1
ATOM 1856 N N . GLY A 1 253 ? -14.273 -43.204 -23.036 1.00 35.66 253 GLY A N 1
ATOM 1857 C CA . GLY A 1 253 ? -15.113 -42.361 -23.890 1.00 35.66 253 GLY A CA 1
ATOM 1858 C C . GLY A 1 253 ? -15.176 -40.924 -23.372 1.00 35.66 253 GLY A C 1
ATOM 1859 O O . GLY A 1 253 ? -15.332 -40.701 -22.173 1.00 35.66 253 GLY A O 1
ATOM 1860 N N . VAL A 1 254 ? -15.070 -39.938 -24.267 1.00 51.59 254 VAL A N 1
ATOM 1861 C CA . VAL A 1 254 ? -15.260 -38.524 -23.902 1.00 51.59 254 VAL A CA 1
ATOM 1862 C C . VAL A 1 254 ? -16.745 -38.275 -23.639 1.00 51.59 254 VAL A C 1
ATOM 1864 O O . VAL A 1 254 ? -17.589 -38.633 -24.461 1.00 51.59 254 VAL A O 1
ATOM 1867 N N . ARG A 1 255 ? -17.078 -37.650 -22.504 1.00 54.19 255 ARG A N 1
ATOM 1868 C CA . ARG A 1 255 ? -18.466 -37.307 -22.161 1.00 54.19 255 ARG A CA 1
ATOM 1869 C C . ARG A 1 255 ? -19.023 -36.316 -23.205 1.00 54.19 255 ARG A C 1
ATOM 1871 O O . ARG A 1 255 ? -18.353 -35.315 -23.483 1.00 54.19 255 ARG A O 1
ATOM 1878 N N . PRO A 1 256 ? -20.199 -36.567 -23.810 1.00 61.62 256 PRO A N 1
ATOM 1879 C CA . PRO A 1 256 ? -20.809 -35.620 -24.737 1.00 61.62 256 PRO A CA 1
ATOM 1880 C C . PRO A 1 256 ? -21.293 -34.379 -23.977 1.00 61.62 256 PRO A C 1
ATOM 1882 O O . PRO A 1 256 ? -21.862 -34.496 -22.892 1.00 61.62 256 PRO A O 1
ATOM 1885 N N . PHE A 1 257 ? -21.059 -33.203 -24.555 1.00 73.31 257 PHE A N 1
ATOM 1886 C CA . PHE A 1 257 ? -21.506 -31.920 -24.013 1.00 73.31 257 PHE A CA 1
ATOM 1887 C C . PHE A 1 257 ? -22.931 -31.578 -24.462 1.00 73.31 257 PHE A C 1
ATOM 1889 O O . PHE A 1 257 ? -23.404 -32.070 -25.492 1.00 73.31 257 PHE A O 1
ATOM 1896 N N . ASP A 1 258 ? -23.605 -30.708 -23.708 1.00 78.12 258 ASP A N 1
ATOM 1897 C CA . ASP A 1 258 ? -24.947 -30.239 -24.052 1.00 78.12 258 ASP A CA 1
ATOM 1898 C C . ASP A 1 258 ? -24.896 -29.298 -25.269 1.00 78.12 258 ASP A C 1
ATOM 1900 O O . ASP A 1 258 ? -24.420 -28.158 -25.216 1.00 78.12 258 ASP A O 1
ATOM 1904 N N . LYS A 1 259 ? -25.384 -29.813 -26.401 1.00 79.31 259 LYS A N 1
ATOM 1905 C CA . LYS A 1 259 ? -25.427 -29.102 -27.680 1.00 79.31 259 LYS A CA 1
ATOM 1906 C C . LYS A 1 259 ? -26.504 -28.025 -27.724 1.00 79.31 259 LYS A C 1
ATOM 1908 O O . LYS A 1 259 ? -26.324 -27.059 -28.465 1.00 79.31 259 LYS A O 1
ATOM 1913 N N . ASP A 1 260 ? -27.585 -28.165 -26.964 1.00 74.06 260 ASP A N 1
ATOM 1914 C CA . ASP A 1 260 ? -28.685 -27.204 -26.959 1.00 74.06 260 ASP A CA 1
ATOM 1915 C C . ASP A 1 260 ? -28.408 -26.058 -25.980 1.00 74.06 260 ASP A C 1
ATOM 1917 O O . ASP A 1 260 ? -28.640 -24.904 -26.337 1.00 74.06 260 ASP A O 1
ATOM 1921 N N . LEU A 1 261 ? -27.765 -26.319 -24.835 1.00 74.69 261 LEU A N 1
ATOM 1922 C CA . LEU A 1 261 ? -27.169 -25.275 -23.990 1.00 74.69 261 LEU A CA 1
ATOM 1923 C C . LEU A 1 261 ? -26.157 -24.432 -24.780 1.00 74.69 261 LEU A C 1
ATOM 1925 O O . LEU A 1 261 ? -26.268 -23.205 -24.813 1.00 74.69 261 LEU A O 1
ATOM 1929 N N . LEU A 1 262 ? -25.211 -25.077 -25.477 1.00 81.56 262 LEU A N 1
ATOM 1930 C CA . LEU A 1 262 ? -24.232 -24.377 -26.315 1.00 81.56 262 LEU A CA 1
ATOM 1931 C C . LEU A 1 262 ? -24.910 -23.581 -27.443 1.00 81.56 262 LEU A C 1
ATOM 1933 O O . LEU A 1 262 ? -24.537 -22.439 -27.712 1.00 81.56 262 LEU A O 1
ATOM 1937 N N . ARG A 1 263 ? -25.920 -24.159 -28.103 1.00 79.06 263 ARG A N 1
ATOM 1938 C CA . ARG A 1 263 ? -26.686 -23.490 -29.163 1.00 79.06 263 ARG A CA 1
ATOM 1939 C C . ARG A 1 263 ? -27.442 -22.274 -28.634 1.00 79.06 263 ARG A C 1
ATOM 1941 O O . ARG A 1 263 ? -27.410 -21.235 -29.289 1.00 79.06 263 ARG A O 1
ATOM 1948 N N . ASN A 1 264 ? -28.079 -22.382 -27.472 1.00 71.38 264 ASN A N 1
ATOM 1949 C CA . ASN A 1 264 ? -28.805 -21.288 -26.830 1.00 71.38 264 ASN A CA 1
ATOM 1950 C C . ASN A 1 264 ? -27.850 -20.171 -26.391 1.00 71.38 264 ASN A C 1
ATOM 1952 O O . ASN A 1 264 ? -28.118 -19.005 -26.678 1.00 71.38 264 ASN A O 1
ATOM 1956 N N . PHE A 1 265 ? -26.694 -20.516 -25.810 1.00 77.31 265 PHE A N 1
ATOM 1957 C CA . PHE A 1 265 ? -25.634 -19.550 -25.512 1.00 77.31 265 PHE A CA 1
ATOM 1958 C C . PHE A 1 265 ? -25.160 -18.818 -26.776 1.00 77.31 265 PHE A C 1
ATOM 1960 O O . PHE A 1 265 ? -25.154 -17.592 -26.807 1.00 77.31 265 PHE A O 1
ATOM 1967 N N . ILE A 1 266 ? -24.830 -19.543 -27.850 1.00 79.50 266 ILE A N 1
ATOM 1968 C CA . ILE A 1 266 ? -24.380 -18.947 -29.118 1.00 79.50 266 ILE A CA 1
ATOM 1969 C C . ILE A 1 266 ? -25.472 -18.066 -29.754 1.00 79.50 266 ILE A C 1
ATOM 1971 O O . ILE A 1 266 ? -25.167 -17.015 -30.316 1.00 79.50 266 ILE A O 1
ATOM 1975 N N . VAL A 1 267 ? -26.747 -18.457 -29.671 1.00 75.94 267 VAL A N 1
ATOM 1976 C CA . VAL A 1 267 ? -27.867 -17.662 -30.204 1.00 75.94 267 VAL A CA 1
ATOM 1977 C C . VAL A 1 267 ? -28.128 -16.403 -29.370 1.00 75.94 267 VAL A C 1
ATOM 1979 O O . VAL A 1 267 ? -28.441 -15.372 -29.957 1.00 75.94 267 VAL A O 1
ATOM 1982 N N . GLY A 1 268 ? -27.970 -16.450 -28.046 1.00 63.62 268 GLY A N 1
ATOM 1983 C CA . GLY A 1 268 ? -28.112 -15.276 -27.179 1.00 63.62 268 GLY A CA 1
ATOM 1984 C C . GLY A 1 268 ? -26.911 -14.329 -27.252 1.00 63.62 268 GLY A C 1
ATOM 1985 O O . GLY A 1 268 ? -27.065 -13.149 -27.547 1.00 63.62 268 GLY A O 1
ATOM 1986 N N . ALA A 1 269 ? -25.702 -14.851 -27.031 1.00 66.25 269 ALA A N 1
ATOM 1987 C CA . ALA A 1 269 ? -24.479 -14.057 -26.932 1.00 66.25 269 ALA A CA 1
ATOM 1988 C C . ALA A 1 269 ? -23.926 -13.587 -28.288 1.00 66.25 269 ALA A C 1
ATOM 1990 O O . ALA A 1 269 ? -23.216 -12.586 -28.327 1.00 66.25 269 ALA A O 1
ATOM 1991 N N . MET A 1 270 ? -24.213 -14.284 -29.398 1.00 74.88 270 MET A N 1
ATOM 1992 C CA . MET A 1 270 ? -23.694 -13.944 -30.735 1.00 74.88 270 MET A CA 1
ATOM 1993 C C . MET A 1 270 ? -24.670 -14.283 -31.891 1.00 74.88 270 MET A C 1
ATOM 1995 O O . MET A 1 270 ? -24.273 -14.936 -32.861 1.00 74.88 270 MET A O 1
ATOM 1999 N N . PRO A 1 271 ? -25.945 -13.830 -31.862 1.00 65.94 271 PRO A N 1
ATOM 2000 C CA . PRO A 1 271 ? -27.013 -14.286 -32.770 1.00 65.94 271 PRO A CA 1
ATOM 2001 C C . PRO A 1 271 ? -26.648 -14.263 -34.262 1.00 65.94 271 PRO A C 1
ATOM 2003 O O . PRO A 1 271 ? -26.968 -15.198 -35.002 1.00 65.94 271 PRO A O 1
ATOM 2006 N N . PHE A 1 272 ? -25.940 -13.215 -34.694 1.00 76.69 272 PHE A N 1
ATOM 2007 C CA . PHE A 1 272 ? -25.511 -13.008 -36.082 1.00 76.69 272 PHE A CA 1
ATOM 2008 C C . PHE A 1 272 ? -24.011 -13.251 -36.317 1.00 76.69 272 PHE A C 1
ATOM 2010 O O . PHE A 1 272 ? -23.518 -12.926 -37.392 1.00 76.69 272 PHE A O 1
ATOM 2017 N N . GLY A 1 273 ? -23.297 -13.825 -35.344 1.00 73.06 273 GLY A N 1
ATOM 2018 C CA . GLY A 1 273 ? -21.852 -14.085 -35.395 1.00 73.06 273 GLY A CA 1
ATOM 2019 C C . GLY A 1 273 ? -20.979 -13.000 -34.766 1.00 73.06 273 GLY A C 1
ATOM 2020 O O . GLY A 1 273 ? -19.768 -13.165 -34.714 1.00 73.06 273 GLY A O 1
ATOM 2021 N N . THR A 1 274 ? -21.557 -11.912 -34.261 1.00 78.75 274 THR A N 1
ATOM 2022 C CA . THR A 1 274 ? -20.841 -10.884 -33.487 1.00 78.75 274 THR A CA 1
ATOM 2023 C C . THR A 1 274 ? -21.203 -11.032 -32.005 1.00 78.75 274 THR A C 1
ATOM 2025 O O . THR A 1 274 ? -22.399 -10.983 -31.709 1.00 78.75 274 THR A O 1
ATOM 2028 N N . PRO A 1 275 ? -20.235 -11.224 -31.085 1.00 70.38 275 PRO A N 1
ATOM 2029 C CA . PRO A 1 275 ? -20.480 -11.212 -29.643 1.00 70.38 275 PRO A CA 1
ATOM 2030 C C . PRO A 1 275 ? -21.100 -9.889 -29.179 1.00 70.38 275 PRO A C 1
ATOM 2032 O O . PRO A 1 275 ? -20.670 -8.823 -29.618 1.00 70.38 275 PRO A O 1
ATOM 2035 N N . GLN A 1 276 ? -22.107 -9.962 -28.307 1.00 64.00 276 GLN A N 1
ATOM 2036 C CA . GLN A 1 276 ? -22.800 -8.791 -27.752 1.00 64.00 276 GLN A CA 1
ATOM 2037 C C . GLN A 1 276 ? -22.072 -8.165 -26.555 1.00 64.00 276 GLN A C 1
ATOM 2039 O O . GLN A 1 276 ? -22.188 -6.964 -26.335 1.00 64.00 276 GLN A O 1
ATOM 2044 N N . ASP A 1 277 ? -21.321 -8.967 -25.800 1.00 57.53 277 ASP A N 1
ATOM 2045 C CA . ASP A 1 277 ? -20.465 -8.516 -24.705 1.00 57.53 277 ASP A CA 1
ATOM 2046 C C . ASP A 1 277 ? -19.151 -9.314 -24.740 1.00 57.53 277 ASP A C 1
ATOM 2048 O O . ASP A 1 277 ? -19.144 -10.501 -25.081 1.00 57.53 277 ASP A O 1
ATOM 2052 N N . LEU A 1 278 ? -18.044 -8.650 -24.412 1.00 54.31 278 LEU A N 1
ATOM 2053 C CA . LEU A 1 278 ? -16.709 -9.237 -24.261 1.00 54.31 278 LEU A CA 1
ATOM 2054 C C . LEU A 1 278 ? -16.179 -9.100 -22.823 1.00 54.31 278 LEU A C 1
ATOM 2056 O O . LEU A 1 278 ? -15.061 -9.512 -22.532 1.00 54.31 278 LEU A O 1
ATOM 2060 N N . ASN A 1 279 ? -16.967 -8.567 -21.888 1.00 54.41 279 ASN A N 1
ATOM 2061 C CA . ASN A 1 279 ? -16.659 -8.636 -20.468 1.00 54.41 279 ASN A CA 1
ATOM 2062 C C . ASN A 1 279 ? -16.879 -10.074 -19.963 1.00 54.41 279 ASN A C 1
ATOM 2064 O O . ASN A 1 279 ? -18.013 -10.538 -19.828 1.00 54.41 279 ASN A O 1
ATOM 2068 N N . TYR A 1 280 ? -15.784 -10.780 -19.663 1.00 54.53 280 TYR A N 1
ATOM 2069 C CA . TYR A 1 280 ? -15.811 -12.176 -19.206 1.00 54.53 280 TYR A CA 1
ATOM 2070 C C . TYR A 1 280 ? -16.727 -12.396 -17.989 1.00 54.53 280 TYR A C 1
ATOM 2072 O O . TYR A 1 280 ? -17.431 -13.404 -17.927 1.00 54.53 280 TYR A O 1
ATOM 2080 N N . THR A 1 281 ? -16.784 -11.445 -17.052 1.00 50.06 281 THR A N 1
ATOM 2081 C CA . THR A 1 281 ? -17.639 -11.524 -15.857 1.00 50.06 281 THR A CA 1
ATOM 2082 C C . THR A 1 281 ? -19.122 -11.469 -16.225 1.00 50.06 281 THR A C 1
ATOM 2084 O O . THR A 1 281 ? -19.907 -12.277 -15.729 1.00 50.06 281 THR A O 1
ATOM 2087 N N . ASN A 1 282 ? -19.512 -10.581 -17.145 1.00 52.00 282 ASN A N 1
ATOM 2088 C CA . ASN A 1 282 ? -20.894 -10.492 -17.628 1.00 52.00 282 ASN A CA 1
ATOM 2089 C C . ASN A 1 282 ? -21.295 -11.754 -18.403 1.00 52.00 282 ASN A C 1
ATOM 2091 O O . ASN A 1 282 ? -22.351 -12.330 -18.147 1.00 52.00 282 ASN A O 1
ATOM 2095 N N . VAL A 1 283 ? -20.428 -12.233 -19.301 1.00 55.44 283 VAL A N 1
ATOM 2096 C CA . VAL A 1 283 ? -20.659 -13.458 -20.085 1.00 55.44 283 VAL A CA 1
ATOM 2097 C C . VAL A 1 283 ? -20.772 -14.693 -19.174 1.00 55.44 283 VAL A C 1
ATOM 2099 O O . VAL A 1 283 ? -21.651 -15.533 -19.377 1.00 55.44 283 VAL A O 1
ATOM 2102 N N . THR A 1 284 ? -19.959 -14.771 -18.117 1.00 52.47 284 THR A N 1
ATOM 2103 C CA . THR A 1 284 ? -20.033 -15.828 -17.090 1.00 52.47 284 THR A CA 1
ATOM 2104 C C . THR A 1 284 ? -21.303 -15.714 -16.237 1.00 52.47 284 THR A C 1
ATOM 2106 O O . THR A 1 284 ? -21.926 -16.727 -15.914 1.00 52.47 284 THR A O 1
ATOM 2109 N N . SER A 1 285 ? -21.758 -14.495 -15.930 1.00 53.62 285 SER A N 1
ATOM 2110 C CA . SER A 1 285 ? -23.039 -14.264 -15.252 1.00 53.62 285 SER A CA 1
ATOM 2111 C C . SER A 1 285 ? -24.227 -14.733 -16.104 1.00 53.62 285 SER A C 1
ATOM 2113 O O . SER A 1 285 ? -25.069 -15.489 -15.618 1.00 53.62 285 SER A O 1
ATOM 2115 N N . ILE A 1 286 ? -24.247 -14.397 -17.401 1.00 54.78 286 ILE A N 1
ATOM 2116 C CA . ILE A 1 286 ? -25.271 -14.845 -18.366 1.00 54.78 286 ILE A CA 1
ATOM 2117 C C . ILE A 1 286 ? -25.275 -16.378 -18.500 1.00 54.78 286 ILE A C 1
ATOM 2119 O O . ILE A 1 286 ? -26.345 -16.983 -18.521 1.00 54.78 286 ILE A O 1
ATOM 2123 N N . ARG A 1 287 ? -24.099 -17.027 -18.514 1.00 55.47 287 ARG A N 1
ATOM 2124 C CA . ARG A 1 287 ? -23.973 -18.499 -18.465 1.00 55.47 287 ARG A CA 1
ATOM 2125 C C . ARG A 1 287 ? -24.612 -19.102 -17.204 1.00 55.47 287 ARG A C 1
ATOM 2127 O O . ARG A 1 287 ? -25.158 -20.198 -17.276 1.00 55.47 287 ARG A O 1
ATOM 2134 N N . THR A 1 288 ? -24.523 -18.411 -16.068 1.00 51.41 288 THR A N 1
ATOM 2135 C CA . THR A 1 288 ? -24.917 -18.932 -14.745 1.00 51.41 288 THR A CA 1
ATOM 2136 C C . THR A 1 288 ? -26.381 -18.645 -14.395 1.00 51.41 288 THR A C 1
ATOM 2138 O O . THR A 1 288 ? -27.016 -19.443 -13.712 1.00 51.41 288 THR A O 1
ATOM 2141 N N . THR A 1 289 ? -26.930 -17.520 -14.861 1.00 48.06 289 THR A N 1
ATOM 2142 C CA . THR A 1 289 ? -28.280 -17.036 -14.500 1.00 48.06 289 THR A CA 1
ATOM 2143 C C . THR A 1 289 ? -29.284 -17.050 -15.656 1.00 48.06 289 THR A C 1
ATOM 2145 O O . THR A 1 289 ? -30.488 -16.989 -15.415 1.00 48.06 289 THR A O 1
ATOM 2148 N N . GLY A 1 290 ? -28.815 -17.180 -16.901 1.00 51.56 290 GLY A N 1
ATOM 2149 C CA . GLY A 1 290 ? -29.644 -17.080 -18.100 1.00 51.56 290 GLY A CA 1
ATOM 2150 C C . GLY A 1 290 ? -30.061 -15.644 -18.441 1.00 51.56 290 GLY A C 1
ATOM 2151 O O . GLY A 1 290 ? -29.687 -14.676 -17.782 1.00 51.56 290 GLY A O 1
ATOM 2152 N N . PHE A 1 291 ? -30.854 -15.501 -19.504 1.00 48.50 291 PHE A N 1
ATOM 2153 C CA . PHE A 1 291 ? -31.511 -14.234 -19.836 1.00 48.50 291 PHE A CA 1
ATOM 2154 C C . PHE A 1 291 ? -32.813 -14.122 -19.028 1.00 48.50 291 PHE A C 1
ATOM 2156 O O . PHE A 1 291 ? -33.609 -15.061 -19.010 1.00 48.50 291 PHE A O 1
ATOM 2163 N N . SER A 1 292 ? -33.024 -12.994 -18.343 1.00 42.78 292 SER A N 1
ATOM 2164 C CA . SER A 1 292 ? -34.144 -12.804 -17.412 1.00 42.78 292 SER A CA 1
ATOM 2165 C C . SER A 1 292 ? -35.515 -12.869 -18.101 1.00 42.78 292 SER A C 1
ATOM 2167 O O . SER A 1 292 ? -35.755 -12.202 -19.105 1.00 42.78 292 SER A O 1
ATOM 2169 N N . GLY A 1 293 ? -36.425 -13.673 -17.540 1.00 38.66 293 GLY A N 1
ATOM 2170 C CA . GLY A 1 293 ? -37.729 -14.007 -18.133 1.00 38.66 293 GLY A CA 1
ATOM 2171 C C . GLY A 1 293 ? -38.949 -13.299 -17.529 1.00 38.66 293 GLY A C 1
ATOM 2172 O O . GLY A 1 293 ? -40.057 -13.811 -17.677 1.00 38.66 293 GLY A O 1
ATOM 2173 N N . ASP A 1 294 ? -38.771 -12.175 -16.828 1.00 34.72 294 ASP A N 1
ATOM 2174 C CA . ASP A 1 294 ? -39.891 -11.416 -16.252 1.00 34.72 294 ASP A CA 1
ATOM 2175 C C . ASP A 1 294 ? -40.753 -10.725 -17.336 1.00 34.72 294 ASP A C 1
ATOM 2177 O O . ASP A 1 294 ? -40.227 -10.279 -18.362 1.00 34.72 294 ASP A O 1
ATOM 2181 N N . PRO A 1 295 ? -42.081 -10.605 -17.134 1.00 34.75 295 PRO A N 1
ATOM 2182 C CA . PRO A 1 295 ? -42.992 -10.036 -18.124 1.00 34.75 295 PRO A CA 1
ATOM 2183 C C . PRO A 1 295 ? -42.830 -8.515 -18.294 1.00 34.75 295 PRO A C 1
ATOM 2185 O O . PRO A 1 295 ? -42.706 -7.758 -17.332 1.00 34.75 295 PRO A O 1
ATOM 2188 N N . LEU A 1 296 ? -42.884 -8.066 -19.551 1.00 37.94 296 LEU A N 1
ATOM 2189 C CA . LEU A 1 296 ? -42.661 -6.675 -19.959 1.00 37.94 296 LEU A CA 1
ATOM 2190 C C . LEU A 1 296 ? -43.843 -5.736 -19.627 1.00 37.94 296 LEU A C 1
ATOM 2192 O O . LEU A 1 296 ? -45.001 -6.133 -19.791 1.00 37.94 296 LEU A O 1
ATOM 2196 N N . PRO A 1 297 ? -43.584 -4.453 -19.297 1.00 38.00 297 PRO A N 1
ATOM 2197 C CA . PRO A 1 297 ? -44.587 -3.388 -19.373 1.00 38.00 297 PRO A CA 1
ATOM 2198 C C . PRO A 1 297 ? -45.126 -3.224 -20.805 1.00 38.00 297 PRO A C 1
ATOM 2200 O O . PRO A 1 297 ? -44.370 -3.267 -21.775 1.00 38.00 297 PRO A O 1
ATOM 2203 N N . THR A 1 298 ? -46.434 -3.006 -20.952 1.00 38.66 298 THR A N 1
ATOM 2204 C CA . THR A 1 298 ? -47.159 -3.196 -22.225 1.00 38.66 298 THR A CA 1
ATOM 2205 C C . THR A 1 298 ? -46.840 -2.216 -23.362 1.00 38.66 298 THR A C 1
ATOM 2207 O O . THR A 1 298 ? -47.126 -2.544 -24.513 1.00 38.66 298 THR A O 1
ATOM 2210 N N . ASP A 1 299 ? -46.243 -1.053 -23.086 1.00 39.69 299 ASP A N 1
ATOM 2211 C CA . ASP A 1 299 ? -46.096 0.035 -24.072 1.00 39.69 299 ASP A CA 1
ATOM 2212 C C . ASP A 1 299 ? -44.767 0.053 -24.856 1.00 39.69 299 ASP A C 1
ATOM 2214 O O . ASP A 1 299 ? -44.566 0.929 -25.699 1.00 39.69 299 ASP A O 1
ATOM 2218 N N . GLN A 1 300 ? -43.849 -0.903 -24.645 1.00 41.62 300 GLN A N 1
ATOM 2219 C CA . GLN A 1 300 ? -42.609 -0.992 -25.437 1.00 41.62 300 GLN A CA 1
ATOM 2220 C C . GLN A 1 300 ? -42.335 -2.409 -25.960 1.00 41.62 300 GLN A C 1
ATOM 2222 O O . GLN A 1 300 ? -42.130 -3.356 -25.204 1.00 41.62 300 GLN A O 1
ATOM 2227 N N . LYS A 1 301 ? -42.273 -2.554 -27.293 1.00 37.22 301 LYS A N 1
ATOM 2228 C CA . LYS A 1 301 ? -41.912 -3.814 -27.968 1.00 37.22 301 LYS A CA 1
ATOM 2229 C C . LYS A 1 301 ? -40.404 -4.072 -27.894 1.00 37.22 301 LYS A C 1
ATOM 2231 O O . LYS A 1 301 ? -39.664 -3.780 -28.832 1.00 37.22 301 LYS A O 1
ATOM 2236 N N . GLN A 1 302 ? -39.963 -4.646 -26.782 1.00 41.28 302 GLN A N 1
ATOM 2237 C CA . GLN A 1 302 ? -38.584 -5.073 -26.564 1.00 41.28 302 GLN A CA 1
ATOM 2238 C C . GLN A 1 302 ? -38.316 -6.462 -27.179 1.00 41.28 302 GLN A C 1
ATOM 2240 O O . GLN A 1 302 ? -39.082 -7.396 -26.938 1.00 41.28 302 GLN A O 1
ATOM 2245 N N . PRO A 1 303 ? -37.231 -6.648 -27.955 1.00 37.81 303 PRO A N 1
ATOM 2246 C CA . PRO A 1 303 ? -36.764 -7.977 -28.340 1.00 37.81 303 PRO A CA 1
ATOM 2247 C C . PRO A 1 303 ? -36.237 -8.752 -27.123 1.00 37.81 303 PRO A C 1
ATOM 2249 O O . PRO A 1 303 ? -35.477 -8.205 -26.325 1.00 37.81 303 PRO A O 1
ATOM 2252 N N . ALA A 1 304 ? -36.567 -10.043 -27.023 1.00 34.41 304 ALA A N 1
ATOM 2253 C CA . ALA A 1 304 ? -36.285 -10.906 -25.863 1.00 34.41 304 ALA A CA 1
ATOM 2254 C C . ALA A 1 304 ? -34.792 -11.245 -25.603 1.00 34.41 304 ALA A C 1
ATOM 2256 O O . ALA A 1 304 ? -34.493 -12.200 -24.896 1.00 34.41 304 ALA A O 1
ATOM 2257 N N . TRP A 1 305 ? -33.851 -10.496 -26.185 1.00 40.59 305 TRP A N 1
ATOM 2258 C CA . TRP A 1 305 ? -32.399 -10.699 -26.060 1.00 40.59 305 TRP A CA 1
ATOM 2259 C C . TRP A 1 305 ? -31.659 -9.535 -25.376 1.00 40.59 305 TRP A C 1
ATOM 2261 O O . TRP A 1 305 ? -30.438 -9.571 -25.283 1.00 40.59 305 TRP A O 1
ATOM 2271 N N . LYS A 1 306 ? -32.360 -8.487 -24.915 1.00 39.88 306 LYS A N 1
ATOM 2272 C CA . LYS A 1 306 ? -31.741 -7.226 -24.462 1.00 39.88 306 LYS A CA 1
ATOM 2273 C C . LYS A 1 306 ? -32.030 -6.940 -22.971 1.00 39.88 306 LYS A C 1
ATOM 2275 O O . LYS A 1 306 ? -33.188 -6.663 -22.666 1.00 39.88 306 LYS A O 1
ATOM 2280 N N . PRO A 1 307 ? -31.046 -6.980 -22.048 1.00 41.75 307 PRO A N 1
ATOM 2281 C CA . PRO A 1 307 ? -31.270 -6.768 -20.609 1.00 41.75 307 PRO A CA 1
ATOM 2282 C C . PRO A 1 307 ? -31.258 -5.285 -20.172 1.00 41.75 307 PRO A C 1
ATOM 2284 O O . PRO A 1 307 ? -30.666 -4.429 -20.829 1.00 41.75 307 PRO A O 1
ATOM 2287 N N . TYR A 1 308 ? -31.867 -4.994 -19.013 1.00 48.41 308 TYR A N 1
ATOM 2288 C CA . TYR A 1 308 ? -31.730 -3.726 -18.272 1.00 48.41 308 TYR A CA 1
ATOM 2289 C C . TYR A 1 308 ? -30.708 -3.891 -17.134 1.00 48.41 308 TYR A C 1
ATOM 2291 O O . TYR A 1 308 ? -30.864 -4.797 -16.318 1.00 48.41 308 TYR A O 1
ATOM 2299 N N . LEU A 1 309 ? -29.691 -3.020 -17.049 1.00 49.38 309 LEU A N 1
ATOM 2300 C CA . LEU A 1 309 ? -28.547 -3.199 -16.129 1.00 49.38 309 LEU A CA 1
ATOM 2301 C C . LEU A 1 309 ? -28.189 -1.982 -15.244 1.00 49.38 309 LEU A C 1
ATOM 2303 O O . LEU A 1 309 ? -27.214 -2.039 -14.500 1.00 49.38 309 LEU A O 1
ATOM 2307 N N . TYR A 1 310 ? -28.977 -0.903 -15.260 1.00 47.59 310 TYR A N 1
ATOM 2308 C CA . TYR A 1 310 ? -28.776 0.268 -14.390 1.00 47.59 310 TYR A CA 1
ATOM 2309 C C . TYR A 1 310 ? -30.118 0.768 -13.828 1.00 47.59 310 TYR A C 1
ATOM 2311 O O . TYR A 1 310 ? -31.166 0.500 -14.416 1.00 47.59 310 TYR A O 1
ATOM 2319 N N . LYS A 1 311 ? -30.073 1.427 -12.659 1.00 51.28 311 LYS A N 1
ATOM 2320 C CA . LYS A 1 311 ? -31.222 1.989 -11.910 1.00 51.28 311 LYS A CA 1
ATOM 2321 C C . LYS A 1 311 ? -30.824 3.265 -11.141 1.00 51.28 311 LYS A C 1
ATOM 2323 O O . LYS A 1 311 ? -31.175 3.435 -9.974 1.00 51.28 311 LYS A O 1
ATOM 2328 N N . GLY A 1 312 ? -29.967 4.096 -11.732 1.00 58.22 312 GLY A N 1
ATOM 2329 C CA . GLY A 1 312 ? -29.329 5.235 -11.060 1.00 58.22 312 GLY A CA 1
ATOM 2330 C C . GLY A 1 312 ? -29.441 6.537 -11.848 1.00 58.22 312 GLY A C 1
ATOM 2331 O O . GLY A 1 312 ? -30.029 6.589 -12.926 1.00 58.22 312 GLY A O 1
ATOM 2332 N N . ARG A 1 313 ? -28.852 7.621 -11.326 1.00 65.69 313 ARG A N 1
ATOM 2333 C CA . ARG A 1 313 ? -28.852 8.915 -12.026 1.00 65.69 313 ARG A CA 1
ATOM 2334 C C . ARG A 1 313 ? -28.039 8.797 -13.314 1.00 65.69 313 ARG A C 1
ATOM 2336 O O . ARG A 1 313 ? -26.826 8.611 -13.254 1.00 65.69 313 ARG A O 1
ATOM 2343 N N . GLN A 1 314 ? -28.717 8.895 -14.455 1.00 75.06 314 GLN A N 1
ATOM 2344 C CA . GLN A 1 314 ? -28.087 8.665 -15.750 1.00 75.06 314 GLN A CA 1
ATOM 2345 C C . GLN A 1 314 ? -27.129 9.799 -16.147 1.00 75.06 314 GLN A C 1
ATOM 2347 O O . GLN A 1 314 ? -27.462 10.963 -15.922 1.00 75.06 314 GLN A O 1
ATOM 2352 N N . ARG A 1 315 ? -25.966 9.471 -16.730 1.00 82.44 315 ARG A N 1
ATOM 2353 C CA . ARG A 1 315 ? -24.954 10.401 -17.289 1.00 82.44 315 ARG A CA 1
ATOM 2354 C C . ARG A 1 315 ? -23.919 9.667 -18.155 1.00 82.44 315 ARG A C 1
ATOM 2356 O O . ARG A 1 315 ? -23.770 8.449 -18.059 1.00 82.44 315 ARG A O 1
ATOM 2363 N N . ILE A 1 316 ? -23.150 10.412 -18.946 1.00 84.31 316 ILE A N 1
ATOM 2364 C CA . ILE A 1 316 ? -21.969 9.903 -19.658 1.00 84.31 316 ILE A CA 1
ATOM 2365 C C . ILE A 1 316 ? -20.769 10.835 -19.462 1.00 84.31 316 ILE A C 1
ATOM 2367 O O . ILE A 1 316 ? -20.894 12.057 -19.485 1.00 84.31 316 ILE A O 1
ATOM 2371 N N . LEU A 1 317 ? -19.599 10.248 -19.235 1.00 83.50 317 LEU A N 1
ATOM 2372 C CA . LEU A 1 317 ? -18.377 10.947 -18.853 1.00 83.50 317 LEU A CA 1
ATOM 2373 C C . LEU A 1 317 ? -17.246 10.593 -19.820 1.00 83.50 317 LEU A C 1
ATOM 2375 O O . LEU A 1 317 ? -16.992 9.416 -20.075 1.00 83.50 317 LEU A O 1
ATOM 2379 N N . PHE A 1 318 ? -16.550 11.613 -20.317 1.00 85.25 318 PHE A N 1
ATOM 2380 C CA . PHE A 1 318 ? -15.373 11.473 -21.176 1.00 85.25 318 PHE A CA 1
ATOM 2381 C C . PHE A 1 318 ? -14.139 12.082 -20.511 1.00 85.25 318 PHE A C 1
ATOM 2383 O O . PHE A 1 318 ? -14.240 13.103 -19.824 1.00 85.25 318 PHE A O 1
ATOM 2390 N N . SER A 1 319 ? -12.973 11.484 -20.744 1.00 80.56 319 SER A N 1
ATOM 2391 C CA . SER A 1 319 ? -11.672 12.026 -20.345 1.00 80.56 319 SER A CA 1
ATOM 2392 C C . SER A 1 319 ? -10.600 11.677 -21.380 1.00 80.56 319 SER A C 1
ATOM 2394 O O . SER A 1 319 ? -10.663 10.616 -22.003 1.00 80.56 319 SER A O 1
ATOM 2396 N N . SER A 1 320 ? -9.611 12.553 -21.571 1.00 78.94 320 SER A N 1
ATOM 2397 C CA . SER A 1 320 ? -8.391 12.230 -22.318 1.00 78.94 320 SER A CA 1
ATOM 2398 C C . SER A 1 320 ? -7.212 12.014 -21.370 1.00 78.94 320 SER A C 1
ATOM 2400 O O . SER A 1 320 ? -7.139 12.609 -20.292 1.00 78.94 320 SER A O 1
ATOM 2402 N N . LEU A 1 321 ? -6.271 11.177 -21.795 1.00 75.31 321 LEU A N 1
ATOM 2403 C CA . LEU A 1 321 ? -4.915 11.120 -21.262 1.00 75.31 321 LEU A CA 1
ATOM 2404 C C . LEU A 1 321 ? -3.951 11.160 -22.446 1.00 75.31 321 LEU A C 1
ATOM 2406 O O . LEU A 1 321 ? -4.131 10.406 -23.398 1.00 75.31 321 LEU A O 1
ATOM 2410 N N . GLU A 1 322 ? -2.937 12.016 -22.375 1.00 76.69 322 GLU A N 1
ATOM 2411 C CA . GLU A 1 322 ? -1.884 12.139 -23.385 1.00 76.69 322 GLU A CA 1
ATOM 2412 C C . GLU A 1 322 ? -0.510 11.956 -22.739 1.00 76.69 322 GLU A C 1
ATOM 2414 O O . GLU A 1 322 ? -0.292 12.314 -21.582 1.00 76.69 322 GLU A O 1
ATOM 2419 N N . THR A 1 323 ? 0.416 11.379 -23.497 1.00 72.62 323 THR A N 1
ATOM 2420 C CA . THR A 1 323 ? 1.827 11.191 -23.160 1.00 72.62 323 THR A CA 1
ATOM 2421 C C . THR A 1 323 ? 2.656 11.755 -24.306 1.00 72.62 323 THR A C 1
ATOM 2423 O O . THR A 1 323 ? 2.449 11.388 -25.465 1.00 72.62 323 THR A O 1
ATOM 2426 N N . ILE A 1 324 ? 3.575 12.662 -23.980 1.00 74.12 324 ILE A N 1
ATOM 2427 C CA . ILE A 1 324 ? 4.480 13.303 -24.936 1.00 74.12 324 ILE A CA 1
ATOM 2428 C C . ILE A 1 324 ? 5.821 12.578 -24.857 1.00 74.12 324 ILE A C 1
ATOM 2430 O O . ILE A 1 324 ? 6.419 12.536 -23.782 1.00 74.12 324 ILE A O 1
ATOM 2434 N N . ASN A 1 325 ? 6.316 12.065 -25.979 1.00 70.06 325 ASN A N 1
ATOM 2435 C CA . ASN A 1 325 ? 7.711 11.652 -26.101 1.00 70.06 325 ASN A CA 1
ATOM 2436 C C . ASN A 1 325 ? 8.432 12.716 -26.926 1.00 70.06 325 ASN A C 1
ATOM 2438 O O . ASN A 1 325 ? 8.060 12.954 -28.079 1.00 70.06 325 ASN A O 1
ATOM 2442 N N . ALA A 1 326 ? 9.430 13.368 -26.331 1.00 71.25 326 ALA A N 1
ATOM 2443 C CA . ALA A 1 326 ? 10.185 14.441 -26.961 1.00 71.25 326 ALA A CA 1
ATOM 2444 C C . ALA A 1 326 ? 11.691 14.253 -26.746 1.00 71.25 326 ALA A C 1
ATOM 2446 O O . ALA A 1 326 ? 12.120 13.931 -25.639 1.00 71.25 326 ALA A O 1
ATOM 2447 N N . ALA A 1 327 ? 12.473 14.499 -27.793 1.00 73.25 327 ALA A N 1
ATOM 2448 C CA . ALA A 1 327 ? 13.920 14.655 -27.738 1.00 73.25 327 ALA A CA 1
ATOM 2449 C C . ALA A 1 327 ? 14.261 15.982 -28.419 1.00 73.25 327 ALA A C 1
ATOM 2451 O O . ALA A 1 327 ? 13.918 16.186 -29.583 1.00 73.25 327 ALA A O 1
ATOM 2452 N N . LEU A 1 328 ? 14.870 16.898 -27.669 1.00 74.62 328 LEU A N 1
ATOM 2453 C CA . LEU A 1 328 ? 15.237 18.228 -28.149 1.00 74.62 328 LEU A CA 1
ATOM 2454 C C . LEU A 1 328 ? 16.752 18.260 -28.320 1.00 74.62 328 LEU A C 1
ATOM 2456 O O . LEU A 1 328 ? 17.465 17.857 -27.400 1.00 74.62 328 LEU A O 1
ATOM 2460 N N . TYR A 1 329 ? 17.230 18.704 -29.479 1.00 70.75 329 TYR A N 1
ATOM 2461 C CA . TYR A 1 329 ? 18.652 18.603 -29.832 1.00 70.75 329 TYR A CA 1
ATOM 2462 C C . TYR A 1 329 ? 19.394 19.943 -29.797 1.00 70.75 329 TYR A C 1
ATOM 2464 O O . TYR A 1 329 ? 20.622 19.934 -29.793 1.00 70.75 329 TYR A O 1
ATOM 2472 N N . ASP A 1 330 ? 18.661 21.065 -29.742 1.00 68.12 330 ASP A N 1
ATOM 2473 C CA . ASP A 1 330 ? 19.184 22.442 -29.624 1.00 68.12 330 ASP A CA 1
ATOM 2474 C C . ASP A 1 330 ? 20.301 22.760 -30.646 1.00 68.12 330 ASP A C 1
ATOM 2476 O O . ASP A 1 330 ? 21.316 23.388 -30.344 1.00 68.12 330 ASP A O 1
ATOM 2480 N N . ARG A 1 331 ? 20.124 22.249 -31.874 1.00 69.94 331 ARG A N 1
ATOM 2481 C CA . ARG A 1 331 ? 21.095 22.276 -32.976 1.00 69.94 331 ARG A CA 1
ATOM 2482 C C . ARG A 1 331 ? 20.401 22.495 -34.315 1.00 69.94 331 ARG A C 1
ATOM 2484 O O . ARG A 1 331 ? 19.485 21.755 -34.660 1.00 69.94 331 ARG A O 1
ATOM 2491 N N . ASP A 1 332 ? 20.906 23.435 -35.111 1.00 72.56 332 ASP A N 1
ATOM 2492 C CA . ASP A 1 332 ? 20.363 23.747 -36.443 1.00 72.56 332 ASP A CA 1
ATOM 2493 C C . ASP A 1 332 ? 20.439 22.567 -37.436 1.00 72.56 332 ASP A C 1
ATOM 2495 O O . ASP A 1 332 ? 19.685 22.526 -38.408 1.00 72.56 332 ASP A O 1
ATOM 2499 N N . ASP A 1 333 ? 21.336 21.599 -37.205 1.00 80.81 333 ASP A N 1
ATOM 2500 C CA . ASP A 1 333 ? 21.546 20.427 -38.064 1.00 80.81 333 ASP A CA 1
ATOM 2501 C C . ASP A 1 333 ? 20.829 19.145 -37.594 1.00 80.81 333 ASP A C 1
ATOM 2503 O O . ASP A 1 333 ? 20.856 18.143 -38.312 1.00 80.81 333 ASP A O 1
ATOM 2507 N N . VAL A 1 334 ? 20.161 19.154 -36.431 1.00 75.69 334 VAL A N 1
ATOM 2508 C CA . VAL A 1 334 ? 19.444 17.982 -35.891 1.00 75.69 334 VAL A CA 1
ATOM 2509 C C . VAL A 1 334 ? 18.038 18.390 -35.416 1.00 75.69 334 VAL A C 1
ATOM 2511 O O . VAL A 1 334 ? 17.914 19.075 -34.403 1.00 75.69 334 VAL A O 1
ATOM 2514 N N . PRO A 1 335 ? 16.955 17.981 -36.106 1.00 74.19 335 PRO A N 1
ATOM 2515 C CA . PRO A 1 335 ? 15.604 18.436 -35.779 1.00 74.19 335 PRO A CA 1
ATOM 2516 C C . PRO A 1 335 ? 15.068 17.819 -34.476 1.00 74.19 335 PRO A C 1
ATOM 2518 O O . PRO A 1 335 ? 15.132 16.603 -34.290 1.00 74.19 335 PRO A O 1
ATOM 2521 N N . ASP A 1 336 ? 14.464 18.653 -33.618 1.00 74.50 336 ASP A N 1
ATOM 2522 C CA . ASP A 1 336 ? 13.689 18.229 -32.439 1.00 74.50 336 ASP A CA 1
ATOM 2523 C C . ASP A 1 336 ? 12.659 17.142 -32.826 1.00 74.50 336 ASP A C 1
ATOM 2525 O O . ASP A 1 336 ? 11.810 17.349 -33.698 1.00 74.50 336 ASP A O 1
ATOM 2529 N N . PHE A 1 337 ? 12.678 15.997 -32.140 1.00 76.31 337 PHE A N 1
ATOM 2530 C CA . PHE A 1 337 ? 11.661 14.954 -32.286 1.00 76.31 337 PHE A CA 1
ATOM 2531 C C . PHE A 1 337 ? 10.556 15.146 -31.247 1.00 76.31 337 PHE A C 1
ATOM 2533 O O . PHE A 1 337 ? 10.829 15.187 -30.048 1.00 76.31 337 PHE A O 1
ATOM 2540 N N . LEU A 1 338 ? 9.295 15.200 -31.686 1.00 77.44 338 LEU A N 1
ATOM 2541 C CA . LEU A 1 338 ? 8.127 15.179 -30.805 1.00 77.44 338 LEU A CA 1
ATOM 2542 C C . LEU A 1 338 ? 7.043 14.240 -31.337 1.00 77.44 338 LEU A C 1
ATOM 2544 O O . LEU A 1 338 ? 6.664 14.302 -32.505 1.00 77.44 338 LEU A O 1
ATOM 2548 N N . SER A 1 339 ? 6.459 13.451 -30.439 1.00 77.62 339 SER A N 1
ATOM 2549 C CA . SER A 1 339 ? 5.252 12.664 -30.699 1.00 77.62 339 SER A CA 1
ATOM 2550 C C . SER A 1 339 ? 4.301 12.721 -29.505 1.00 77.62 339 SER A C 1
ATOM 2552 O O . SER A 1 339 ? 4.725 12.641 -28.350 1.00 77.62 339 SER A O 1
ATOM 2554 N N . VAL A 1 340 ? 3.002 12.850 -29.781 1.00 80.81 340 VAL A N 1
ATOM 2555 C CA . VAL A 1 340 ? 1.940 12.689 -28.785 1.00 80.81 340 VAL A CA 1
ATOM 2556 C C . VAL A 1 340 ? 1.297 11.328 -29.007 1.00 80.81 340 VAL A C 1
ATOM 2558 O O . VAL A 1 340 ? 0.852 11.019 -30.109 1.00 80.81 340 VAL A O 1
ATOM 2561 N N . SER A 1 341 ? 1.213 10.525 -27.953 1.00 78.19 341 SER A N 1
ATOM 2562 C CA . SER A 1 341 ? 0.318 9.367 -27.891 1.00 78.19 341 SER A CA 1
ATOM 2563 C C . SER A 1 341 ? -0.794 9.664 -26.893 1.00 78.19 341 SER A C 1
ATOM 2565 O O . SER A 1 341 ? -0.563 10.337 -25.888 1.00 78.19 341 SER A O 1
ATOM 2567 N N . GLY A 1 342 ? -2.011 9.210 -27.163 1.00 76.81 342 GLY A N 1
ATOM 2568 C CA . GLY A 1 342 ? -3.154 9.528 -26.323 1.00 76.81 342 GLY A CA 1
ATOM 2569 C C . GLY A 1 342 ? -4.229 8.459 -26.323 1.00 76.81 342 GLY A C 1
ATOM 2570 O O . GLY A 1 342 ? -4.252 7.547 -27.150 1.00 76.81 342 GLY A O 1
ATOM 2571 N N . GLN A 1 343 ? -5.131 8.577 -25.359 1.00 80.38 343 GLN A N 1
ATOM 2572 C CA . GLN A 1 343 ? -6.318 7.747 -25.250 1.00 80.38 343 GLN A CA 1
ATOM 2573 C C . GLN A 1 343 ? -7.510 8.572 -24.769 1.00 80.38 343 GLN A C 1
ATOM 2575 O O . GLN A 1 343 ? -7.370 9.452 -23.917 1.00 80.38 343 GLN A O 1
ATOM 2580 N N . VAL A 1 344 ? -8.696 8.256 -25.285 1.00 83.50 344 VAL A N 1
ATOM 2581 C CA . VAL A 1 344 ? -9.971 8.754 -24.755 1.00 83.50 344 VAL A CA 1
ATOM 2582 C C . VAL A 1 344 ? -10.613 7.636 -23.953 1.00 83.50 344 VAL A C 1
ATOM 2584 O O . VAL A 1 344 ? -10.811 6.544 -24.472 1.00 83.50 344 VAL A O 1
ATOM 2587 N N . THR A 1 345 ? -10.969 7.905 -22.701 1.00 78.94 345 THR A N 1
ATOM 2588 C CA . THR A 1 345 ? -11.743 6.995 -21.847 1.00 78.94 345 THR A CA 1
ATOM 2589 C C . THR A 1 345 ? -13.196 7.457 -21.804 1.00 78.94 345 THR A C 1
ATOM 2591 O O . THR A 1 345 ? -13.475 8.656 -21.734 1.00 78.94 345 THR A O 1
ATOM 2594 N N . CYS A 1 346 ? -14.125 6.507 -21.843 1.00 83.94 346 CYS A N 1
ATOM 2595 C CA . CYS A 1 346 ? -15.552 6.733 -21.668 1.00 83.94 346 CYS A CA 1
ATOM 2596 C C . CYS A 1 346 ? -16.049 5.978 -20.429 1.00 83.94 346 CYS A C 1
ATOM 2598 O O . CYS A 1 346 ? -15.599 4.870 -20.136 1.00 83.94 346 CYS A O 1
ATOM 2600 N N . ARG A 1 347 ? -16.993 6.579 -19.706 1.00 80.12 347 ARG A N 1
ATOM 2601 C CA . ARG A 1 347 ? -17.779 5.933 -18.655 1.00 80.12 347 ARG A CA 1
ATOM 2602 C C . ARG A 1 347 ? -19.247 6.257 -18.877 1.00 80.12 347 ARG A C 1
ATOM 2604 O O . ARG A 1 347 ? -19.638 7.421 -18.781 1.00 80.12 347 ARG A O 1
ATOM 2611 N N . ALA A 1 348 ? -20.054 5.238 -19.146 1.00 78.06 348 ALA A N 1
ATOM 2612 C CA . ALA A 1 348 ? -21.498 5.382 -19.260 1.00 78.06 348 ALA A CA 1
ATOM 2613 C C . ALA A 1 348 ? -22.188 4.858 -17.999 1.00 78.06 348 ALA A C 1
ATOM 2615 O O . ALA A 1 348 ? -21.994 3.717 -17.586 1.00 78.06 348 ALA A O 1
ATOM 2616 N N . GLU A 1 349 ? -23.027 5.700 -17.409 1.00 74.19 349 GLU A N 1
ATOM 2617 C CA . GLU A 1 349 ? -23.976 5.335 -16.365 1.00 74.19 349 GLU A CA 1
ATOM 2618 C C . GLU A 1 349 ? -25.366 5.562 -16.969 1.00 74.19 349 GLU A C 1
ATOM 2620 O O . GLU A 1 349 ? -25.978 6.599 -16.745 1.00 74.19 349 GLU A O 1
ATOM 2625 N N . LEU A 1 350 ? -25.816 4.651 -17.837 1.00 70.31 350 LEU A N 1
ATOM 2626 C CA . LEU A 1 350 ? -27.038 4.783 -18.644 1.00 70.31 350 LEU A CA 1
ATOM 2627 C C . LEU A 1 350 ? -27.928 3.541 -18.482 1.00 70.31 350 LEU A C 1
ATOM 2629 O O . LEU A 1 350 ? -27.432 2.449 -18.216 1.00 70.31 350 LEU A O 1
ATOM 2633 N N . GLU A 1 351 ? -29.244 3.696 -18.632 1.00 64.06 351 GLU A N 1
ATOM 2634 C CA . GLU A 1 351 ? -30.212 2.600 -18.482 1.00 64.06 351 GLU A CA 1
ATOM 2635 C C . GLU A 1 351 ? -30.469 1.871 -19.813 1.00 64.06 351 GLU A C 1
ATOM 2637 O O . GLU A 1 351 ? -30.658 2.485 -20.864 1.00 64.06 351 GLU A O 1
ATOM 2642 N N . GLY A 1 352 ? -30.493 0.535 -19.760 1.00 60.59 352 GLY A N 1
ATOM 2643 C CA . GLY A 1 352 ? -30.554 -0.330 -20.944 1.00 60.59 352 GLY A CA 1
ATOM 2644 C C . GLY A 1 352 ? -29.204 -0.431 -21.664 1.00 60.59 352 GLY A C 1
ATOM 2645 O O . GLY A 1 352 ? -28.156 -0.377 -21.030 1.00 60.59 352 GLY A O 1
ATOM 2646 N N . LEU A 1 353 ? -29.235 -0.576 -22.993 1.00 59.91 353 LEU A N 1
ATOM 2647 C CA . LEU A 1 353 ? -28.059 -0.438 -23.866 1.00 59.91 353 LEU A CA 1
ATOM 2648 C C . LEU A 1 353 ? -28.400 0.589 -24.961 1.00 59.91 353 LEU A C 1
ATOM 2650 O O . LEU A 1 353 ? -29.032 0.207 -25.959 1.00 59.91 353 LEU A O 1
ATOM 2654 N N . PRO A 1 354 ? -28.094 1.880 -24.756 1.00 71.56 354 PRO A N 1
ATOM 2655 C CA . PRO A 1 354 ? -28.326 2.921 -25.747 1.00 71.56 354 PRO A CA 1
ATOM 2656 C C . PRO A 1 354 ? -27.159 3.044 -26.735 1.00 71.56 354 PRO A C 1
ATOM 2658 O O . PRO A 1 354 ? -26.006 2.783 -26.392 1.00 71.56 354 PRO A O 1
ATOM 2661 N N . ASP A 1 355 ? -27.455 3.502 -27.947 1.00 77.44 355 ASP A N 1
ATOM 2662 C CA . ASP A 1 355 ? -26.453 3.899 -28.933 1.00 77.44 355 ASP A CA 1
ATOM 2663 C C . ASP A 1 355 ? -25.999 5.339 -28.645 1.00 77.44 355 ASP A C 1
ATOM 2665 O O . ASP A 1 355 ? -26.799 6.280 -28.671 1.00 77.44 355 ASP A O 1
ATOM 2669 N N . VAL A 1 356 ? -24.710 5.521 -28.362 1.00 84.44 356 VAL A N 1
ATOM 2670 C CA . VAL A 1 356 ? -24.070 6.821 -28.133 1.00 84.44 356 VAL A CA 1
ATOM 2671 C C . VAL A 1 356 ? -23.391 7.275 -29.420 1.00 84.44 356 VAL A C 1
ATOM 2673 O O . VAL A 1 356 ? -22.513 6.594 -29.938 1.00 84.44 356 VAL A O 1
ATOM 2676 N N . SER A 1 357 ? -23.769 8.449 -29.918 1.00 86.88 357 SER A N 1
ATOM 2677 C CA . SER A 1 357 ? -23.168 9.117 -31.072 1.00 86.88 357 SER A CA 1
ATOM 2678 C C . SER A 1 357 ? -22.317 10.299 -30.602 1.00 86.88 357 SER A C 1
ATOM 2680 O O . SER A 1 357 ? -22.852 11.369 -30.300 1.00 86.88 357 SER A O 1
ATOM 2682 N N . LEU A 1 358 ? -20.996 10.116 -30.582 1.00 87.38 358 LEU A N 1
ATOM 2683 C CA . LEU A 1 358 ? -19.986 11.135 -30.286 1.00 87.38 358 LEU A CA 1
ATOM 2684 C C . LEU A 1 358 ? -19.346 11.637 -31.595 1.00 87.38 358 LEU A C 1
ATOM 2686 O O . LEU A 1 358 ? -18.592 10.888 -32.217 1.00 87.38 358 LEU A O 1
ATOM 2690 N N . PRO A 1 359 ? -19.583 12.885 -32.032 1.00 84.44 359 PRO A N 1
ATOM 2691 C CA . PRO A 1 359 ? -18.814 13.480 -33.116 1.00 84.44 359 PRO A CA 1
ATOM 2692 C C . PRO A 1 359 ? -17.485 14.037 -32.582 1.00 84.44 359 PRO A C 1
ATOM 2694 O O . PRO A 1 359 ? -17.458 14.967 -31.780 1.00 84.44 359 PRO A O 1
ATOM 2697 N N . LEU A 1 360 ? -16.372 13.480 -33.055 1.00 79.75 360 LEU A N 1
ATOM 2698 C CA . LEU A 1 360 ? -15.033 14.023 -32.842 1.00 79.75 360 LEU A CA 1
ATOM 2699 C C . LEU A 1 360 ? -14.752 15.148 -33.841 1.00 79.75 360 LEU A C 1
ATOM 2701 O O . LEU A 1 360 ? -15.061 15.030 -35.033 1.00 79.75 360 LEU A O 1
ATOM 2705 N N . THR A 1 361 ? -14.127 16.223 -33.362 1.00 73.81 361 THR A N 1
ATOM 2706 C CA . THR A 1 361 ? -13.778 17.407 -34.157 1.00 73.81 361 THR A CA 1
ATOM 2707 C C . THR A 1 361 ? -12.275 17.649 -34.201 1.00 73.81 361 THR A C 1
ATOM 2709 O O . THR A 1 361 ? -11.579 17.512 -33.196 1.00 73.81 361 THR A O 1
ATOM 2712 N N . GLY A 1 362 ? -11.784 18.058 -35.374 1.00 66.88 362 GLY A N 1
ATOM 2713 C CA . GLY A 1 362 ? -10.410 18.532 -35.567 1.00 66.88 362 GLY A CA 1
ATOM 2714 C C . GLY A 1 362 ? -9.392 17.465 -35.970 1.00 66.88 362 GLY A C 1
ATOM 2715 O O . GLY A 1 362 ? -8.261 17.830 -36.261 1.00 66.88 362 GLY A O 1
ATOM 2716 N N . LEU A 1 363 ? -9.772 16.183 -36.052 1.00 69.44 363 LEU A N 1
ATOM 2717 C CA . LEU A 1 363 ? -8.864 15.054 -36.335 1.00 69.44 363 LEU A CA 1
ATOM 2718 C C . LEU A 1 363 ? -7.925 15.284 -37.535 1.00 69.44 363 LEU A C 1
ATOM 2720 O O . LEU A 1 363 ? -6.740 14.979 -37.440 1.00 69.44 363 LEU A O 1
ATOM 2724 N N . LYS A 1 364 ? -8.425 15.860 -38.641 1.00 65.06 364 LYS A N 1
ATOM 2725 C CA . LYS A 1 364 ? -7.601 16.164 -39.825 1.00 65.06 364 LYS A CA 1
ATOM 2726 C C . LYS A 1 364 ? -6.688 17.370 -39.602 1.00 65.06 364 LYS A C 1
ATOM 2728 O O . LYS A 1 364 ? -5.505 17.279 -39.897 1.00 65.06 364 LYS A O 1
ATOM 2733 N N . THR A 1 365 ? -7.203 18.467 -39.043 1.00 65.31 365 THR A N 1
ATOM 2734 C CA . THR A 1 365 ? -6.398 19.661 -38.701 1.00 65.31 365 THR A CA 1
ATOM 2735 C C . THR A 1 365 ? -5.320 19.377 -37.651 1.00 65.31 365 THR A C 1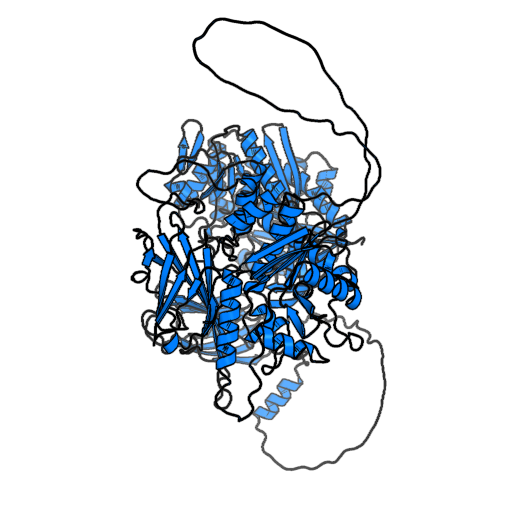
ATOM 2737 O O . THR A 1 365 ? -4.283 20.028 -37.642 1.00 65.31 365 THR A O 1
ATOM 2740 N N . ALA A 1 366 ? -5.556 18.398 -36.782 1.00 63.22 366 ALA A N 1
ATOM 2741 C CA . ALA A 1 366 ? -4.636 17.944 -35.750 1.00 63.22 366 ALA A CA 1
ATOM 2742 C C . ALA A 1 366 ? -3.670 16.838 -36.222 1.00 63.22 366 ALA A C 1
ATOM 2744 O O . ALA A 1 366 ? -2.775 16.466 -35.467 1.00 63.22 366 ALA A O 1
ATOM 2745 N N . HIS A 1 367 ? -3.846 16.303 -37.440 1.00 70.75 367 HIS A N 1
ATOM 2746 C CA . HIS A 1 367 ? -3.125 15.129 -37.952 1.00 70.75 367 HIS A CA 1
ATOM 2747 C C . HIS A 1 367 ? -3.169 13.921 -36.988 1.00 70.75 367 HIS A C 1
ATOM 2749 O O . HIS A 1 367 ? -2.172 13.236 -36.774 1.00 70.75 367 HIS A O 1
ATOM 2755 N N . VAL A 1 368 ? -4.335 13.672 -36.379 1.00 72.31 368 VAL A N 1
ATOM 2756 C CA . VAL A 1 368 ? -4.534 12.583 -35.410 1.00 72.31 368 VAL A CA 1
ATOM 2757 C C . VAL A 1 368 ? -4.742 11.258 -36.141 1.00 72.31 368 VAL A C 1
ATOM 2759 O O . VAL A 1 368 ? -5.780 11.035 -36.768 1.00 72.31 368 VAL A O 1
ATOM 2762 N N . GLU A 1 369 ? -3.781 10.354 -35.995 1.00 75.69 369 GLU A N 1
ATOM 2763 C CA . GLU A 1 369 ? -3.869 8.965 -36.433 1.00 75.69 369 GLU A CA 1
ATOM 2764 C C . GLU A 1 369 ? -4.456 8.117 -35.297 1.00 75.69 369 GLU A C 1
ATOM 2766 O O . GLU A 1 369 ? -3.813 7.872 -34.275 1.00 75.69 369 GLU A O 1
ATOM 2771 N N . VAL A 1 370 ? -5.708 7.672 -35.437 1.00 72.69 370 VAL A N 1
ATOM 2772 C CA . VAL A 1 370 ? -6.323 6.771 -34.450 1.00 72.69 370 VAL A CA 1
ATOM 2773 C C . VAL A 1 370 ? -5.746 5.368 -34.638 1.00 72.69 370 VAL A C 1
ATOM 2775 O O . VAL A 1 370 ? -6.001 4.724 -35.653 1.00 72.69 370 VAL A O 1
ATOM 2778 N N . SER A 1 371 ? -4.978 4.889 -33.658 1.00 63.81 371 SER A N 1
ATOM 2779 C CA . SER A 1 371 ? -4.301 3.590 -33.719 1.00 63.81 371 SER A CA 1
ATOM 2780 C C . SER A 1 371 ? -5.233 2.425 -33.389 1.00 63.81 371 SER A C 1
ATOM 2782 O O . SER A 1 371 ? -5.051 1.326 -33.904 1.00 63.81 371 SER A O 1
ATOM 2784 N N . SER A 1 372 ? -6.252 2.642 -32.552 1.00 64.12 372 SER A N 1
ATOM 2785 C CA . SER A 1 372 ? -7.320 1.660 -32.325 1.00 64.12 372 SER A CA 1
ATOM 2786 C C . SER A 1 372 ? -8.580 2.290 -31.732 1.00 64.12 372 SER A C 1
ATOM 2788 O O . SER A 1 372 ? -8.517 3.250 -30.966 1.00 64.12 372 SER A O 1
ATOM 2790 N N . PHE A 1 373 ? -9.734 1.702 -32.046 1.00 68.50 373 PHE A N 1
ATOM 2791 C CA . PHE A 1 373 ? -11.008 1.976 -31.380 1.00 68.50 373 PHE A CA 1
ATOM 2792 C C . PHE A 1 373 ? -11.401 0.806 -30.473 1.00 68.50 373 PHE A C 1
ATOM 2794 O O . PHE A 1 373 ? -11.040 -0.344 -30.729 1.00 68.50 373 PHE A O 1
ATOM 2801 N N . HIS A 1 374 ? -12.203 1.083 -29.446 1.00 60.41 374 HIS A N 1
ATOM 2802 C CA . HIS A 1 374 ? -12.846 0.045 -28.650 1.00 60.41 374 HIS A CA 1
ATOM 2803 C C . HIS A 1 374 ? -13.782 -0.815 -29.510 1.00 60.41 374 HIS A C 1
ATOM 2805 O O . HIS A 1 374 ? -14.453 -0.312 -30.409 1.00 60.41 374 HIS A O 1
ATOM 2811 N N . HIS A 1 375 ? -13.898 -2.109 -29.202 1.00 57.00 375 HIS A N 1
ATOM 2812 C CA . HIS A 1 375 ? -14.637 -3.075 -30.027 1.00 57.00 375 HIS A CA 1
ATOM 2813 C C . HIS A 1 375 ? -16.140 -2.772 -30.197 1.00 57.00 375 HIS A C 1
ATOM 2815 O O . HIS A 1 375 ? -16.768 -3.315 -31.104 1.00 57.00 375 HIS A O 1
ATOM 2821 N N . CYS A 1 376 ? -16.722 -1.929 -29.337 1.00 64.31 376 CYS A N 1
ATOM 2822 C CA . CYS A 1 376 ? -18.118 -1.497 -29.436 1.00 64.31 376 CYS A CA 1
ATOM 2823 C C . CYS A 1 376 ? -18.334 -0.275 -30.350 1.00 64.31 376 CYS A C 1
ATOM 2825 O O . CYS A 1 376 ? -19.477 0.145 -30.528 1.00 64.31 376 CYS A O 1
ATOM 2827 N N . VAL A 1 377 ? -17.264 0.303 -30.909 1.00 72.31 377 VAL A N 1
ATOM 2828 C CA . VAL A 1 377 ? -17.294 1.536 -31.705 1.00 72.31 377 VAL A CA 1
ATOM 2829 C C . VAL A 1 377 ? -17.392 1.247 -33.199 1.00 72.31 377 VAL A C 1
ATOM 2831 O O . VAL A 1 377 ? -16.593 0.512 -33.774 1.00 72.31 377 VAL A O 1
ATOM 2834 N N . GLN A 1 378 ? -18.340 1.919 -33.842 1.00 74.25 378 GLN A N 1
ATOM 2835 C CA . GLN A 1 378 ? -18.443 2.075 -35.285 1.00 74.25 378 GLN A CA 1
ATOM 2836 C C . GLN A 1 378 ? -18.059 3.519 -35.624 1.00 74.25 378 GLN A C 1
ATOM 2838 O O . GLN A 1 378 ? -18.815 4.453 -35.357 1.00 74.25 378 GLN A O 1
ATOM 2843 N N . ALA A 1 379 ? -16.862 3.709 -36.174 1.00 73.88 379 ALA A N 1
ATOM 2844 C CA . ALA A 1 379 ? -16.406 5.008 -36.654 1.00 73.88 379 ALA A CA 1
ATOM 2845 C C . ALA A 1 379 ? -16.902 5.249 -38.090 1.00 73.88 379 ALA A C 1
ATOM 2847 O O . ALA A 1 379 ? -16.814 4.357 -38.936 1.00 73.88 379 ALA A O 1
ATOM 2848 N N . SER A 1 380 ? -17.404 6.449 -38.383 1.00 70.19 380 SER A N 1
ATOM 2849 C CA . SER A 1 380 ? -17.715 6.859 -39.758 1.00 70.19 380 SER A CA 1
ATOM 2850 C C . SER A 1 380 ? -16.436 7.052 -40.586 1.00 70.19 380 SER A C 1
ATOM 2852 O O . SER A 1 380 ? -15.380 7.371 -40.036 1.00 70.19 380 SER A O 1
ATOM 2854 N N . ASP A 1 381 ? -16.520 6.955 -41.916 1.00 64.06 381 ASP A N 1
ATOM 2855 C CA . ASP A 1 381 ? -15.431 7.438 -42.777 1.00 64.06 381 ASP A CA 1
ATOM 2856 C C . ASP A 1 381 ? -15.258 8.977 -42.563 1.00 64.06 381 ASP A C 1
ATOM 2858 O O . ASP A 1 381 ? -16.255 9.687 -42.374 1.00 64.06 381 ASP A O 1
ATOM 2862 N N . PRO A 1 382 ? -14.023 9.521 -42.501 1.00 59.06 382 PRO A N 1
ATOM 2863 C CA . PRO A 1 382 ? -13.770 10.871 -41.975 1.00 59.06 382 PRO A CA 1
ATOM 2864 C C . PRO A 1 382 ? -14.057 11.999 -42.987 1.00 59.06 382 PRO A C 1
ATOM 2866 O O . PRO A 1 382 ? -13.189 12.431 -43.758 1.00 59.06 382 PRO A O 1
ATOM 2869 N N . THR A 1 383 ? -15.278 12.535 -42.943 1.00 57.19 383 THR A N 1
ATOM 2870 C CA . THR A 1 383 ? -15.727 13.677 -43.756 1.00 57.19 383 THR A CA 1
ATOM 2871 C C . THR A 1 383 ? -15.118 15.000 -43.280 1.00 57.19 383 THR A C 1
ATOM 2873 O O . THR A 1 383 ? -15.470 15.507 -42.215 1.00 57.19 383 THR A O 1
ATOM 2876 N N . ASP A 1 384 ? -14.228 15.550 -44.110 1.00 55.16 384 ASP A N 1
ATOM 2877 C CA . ASP A 1 384 ? -13.595 16.887 -44.117 1.00 55.16 384 ASP A CA 1
ATOM 2878 C C . ASP A 1 384 ? -12.975 17.477 -42.832 1.00 55.16 384 ASP A C 1
ATOM 2880 O O . ASP A 1 384 ? -11.844 17.947 -42.883 1.00 55.16 384 ASP A O 1
ATOM 2884 N N . ASN A 1 385 ? -13.620 17.399 -41.665 1.00 59.59 385 ASN A N 1
ATOM 2885 C CA . ASN A 1 385 ? -12.967 17.640 -40.367 1.00 59.59 385 ASN A CA 1
ATOM 2886 C C . ASN A 1 385 ? -13.686 17.004 -39.155 1.00 59.59 385 ASN A C 1
ATOM 2888 O O . ASN A 1 385 ? -13.432 17.368 -38.002 1.00 59.59 385 ASN A O 1
ATOM 2892 N N . LYS A 1 386 ? -14.626 16.084 -39.413 1.00 65.56 386 LYS A N 1
ATOM 2893 C CA . LYS A 1 386 ? -15.463 15.420 -38.406 1.00 65.56 386 LYS A CA 1
ATOM 2894 C C . LYS A 1 386 ? -15.457 13.910 -38.616 1.00 65.56 386 LYS A C 1
ATOM 2896 O O . LYS A 1 386 ? -15.507 13.445 -39.754 1.00 65.56 386 LYS A O 1
ATOM 2901 N N . GLN A 1 387 ? -15.459 13.163 -37.518 1.00 78.06 387 GLN A N 1
ATOM 2902 C CA . GLN A 1 387 ? -15.696 11.720 -37.519 1.00 78.06 387 GLN A CA 1
ATOM 2903 C C . GLN A 1 387 ? -16.677 11.383 -36.402 1.00 78.06 387 GLN A C 1
ATOM 2905 O O . GLN A 1 387 ? -16.440 11.737 -35.249 1.00 78.06 387 GLN A O 1
ATOM 2910 N N . THR A 1 388 ? -17.782 10.715 -36.722 1.00 81.88 388 THR A N 1
ATOM 2911 C CA . THR A 1 388 ? -18.753 10.296 -35.707 1.00 81.88 388 THR A CA 1
ATOM 2912 C C . THR A 1 388 ? -18.447 8.875 -35.267 1.00 81.88 388 THR A C 1
ATOM 2914 O O . THR A 1 388 ? -18.388 7.962 -36.089 1.00 81.88 388 THR A O 1
ATOM 2917 N N . LEU A 1 389 ? -18.266 8.697 -33.962 1.00 85.94 389 LEU A N 1
ATOM 2918 C CA . LEU A 1 389 ? -18.195 7.403 -33.302 1.00 85.94 389 LEU A CA 1
ATOM 2919 C C . LEU A 1 389 ? -19.591 7.048 -32.796 1.00 85.94 389 LEU A C 1
ATOM 2921 O O . LEU A 1 389 ? -20.139 7.760 -31.955 1.00 85.94 389 LEU A O 1
ATOM 2925 N N . ILE A 1 390 ? -20.156 5.954 -33.298 1.00 83.00 390 ILE A N 1
ATOM 2926 C CA . ILE A 1 390 ? -21.416 5.382 -32.815 1.00 83.00 390 ILE A CA 1
ATOM 2927 C C . ILE A 1 390 ? -21.072 4.127 -32.016 1.00 83.00 390 ILE A C 1
ATOM 2929 O O . ILE A 1 390 ? -20.443 3.218 -32.553 1.00 83.00 390 ILE A O 1
ATOM 2933 N N . PHE A 1 391 ? -21.438 4.067 -30.737 1.00 77.88 391 PHE A N 1
ATOM 2934 C CA . PHE A 1 391 ? -21.068 2.950 -29.868 1.00 77.88 391 PHE A CA 1
ATOM 2935 C C . PHE A 1 391 ? -22.117 2.625 -28.809 1.00 77.88 391 PHE A C 1
ATOM 2937 O O . PHE A 1 391 ? -22.749 3.516 -28.249 1.00 77.88 391 PHE A O 1
ATOM 2944 N N . GLN A 1 392 ? -22.255 1.339 -28.486 1.00 74.94 392 GLN A N 1
ATOM 2945 C CA . GLN A 1 392 ? -22.983 0.892 -27.296 1.00 74.94 392 GLN A CA 1
ATOM 2946 C C . GLN A 1 392 ? -21.962 0.754 -26.159 1.00 74.94 392 GLN A C 1
ATOM 2948 O O . GLN A 1 392 ? -21.046 -0.063 -26.271 1.00 74.94 392 GLN A O 1
ATOM 2953 N N . PRO A 1 393 ? -22.019 1.584 -25.104 1.00 70.75 393 PRO A N 1
ATOM 2954 C CA . PRO A 1 393 ? -20.983 1.590 -24.081 1.00 70.75 393 PRO A CA 1
ATOM 2955 C C . PRO A 1 393 ? -21.100 0.367 -23.154 1.00 70.75 393 PRO A C 1
ATOM 2957 O O . PRO A 1 393 ? -22.186 0.110 -22.630 1.00 70.75 393 PRO A O 1
ATOM 2960 N N . PRO A 1 394 ? -19.996 -0.355 -22.885 1.00 62.28 394 PRO A N 1
ATOM 2961 C CA . PRO A 1 394 ? -19.920 -1.292 -21.771 1.00 62.28 394 PRO A CA 1
ATOM 2962 C C . PRO A 1 394 ? -20.202 -0.623 -20.421 1.00 62.28 394 PRO A C 1
ATOM 2964 O O . PRO A 1 394 ? -20.050 0.590 -20.255 1.00 62.28 394 PRO A O 1
ATOM 2967 N N . LEU A 1 395 ? -20.545 -1.441 -19.425 1.00 54.25 395 LEU A N 1
ATOM 2968 C CA . LEU A 1 395 ? -20.677 -0.987 -18.042 1.00 54.25 395 LEU A CA 1
ATOM 2969 C C . LEU A 1 395 ? -19.315 -0.582 -17.456 1.00 54.25 395 LEU A C 1
ATOM 2971 O O . LEU A 1 395 ? -18.351 -1.345 -17.519 1.00 54.25 395 LEU A O 1
ATOM 2975 N N . GLY A 1 396 ? -19.268 0.582 -16.803 1.00 55.66 396 GLY A N 1
ATOM 2976 C CA . GLY A 1 396 ? -18.076 1.092 -16.118 1.00 55.66 396 GLY A CA 1
ATOM 2977 C C . GLY A 1 396 ? -17.212 2.004 -16.991 1.00 55.66 396 GLY A C 1
ATOM 2978 O O . GLY A 1 396 ? -17.715 2.669 -17.894 1.00 55.66 396 GLY A O 1
ATOM 2979 N N . ASN A 1 397 ? -15.915 2.076 -16.680 1.00 59.84 397 ASN A N 1
ATOM 2980 C CA . ASN A 1 397 ? -14.939 2.832 -17.467 1.00 59.84 397 ASN A CA 1
ATOM 2981 C C . ASN A 1 397 ? -14.303 1.912 -18.519 1.00 59.84 397 ASN A C 1
ATOM 2983 O O . ASN A 1 397 ? -13.868 0.811 -18.183 1.00 59.84 397 ASN A O 1
ATOM 2987 N N . PHE A 1 398 ? -14.155 2.389 -19.752 1.00 61.69 398 PHE A N 1
ATOM 2988 C CA . PHE A 1 398 ? -13.429 1.697 -20.818 1.00 61.69 398 PHE A CA 1
ATOM 2989 C C . PHE A 1 398 ? -12.677 2.705 -21.696 1.00 61.69 398 PHE A C 1
ATOM 2991 O O . PHE A 1 398 ? -13.124 3.839 -21.883 1.00 61.69 398 PHE A O 1
ATOM 2998 N N . VAL A 1 399 ? -11.526 2.311 -22.247 1.00 68.81 399 VAL A N 1
ATOM 2999 C CA . VAL A 1 399 ? -10.839 3.135 -23.252 1.00 68.81 399 VAL A CA 1
ATOM 3000 C C . VAL A 1 399 ? -11.635 3.052 -24.550 1.00 68.81 399 VAL A C 1
ATOM 3002 O O . VAL A 1 399 ? -11.839 1.963 -25.072 1.00 68.81 399 VAL A O 1
ATOM 3005 N N . LEU A 1 400 ? -12.108 4.197 -25.042 1.00 79.00 400 LEU A N 1
ATOM 3006 C CA . LEU A 1 400 ? -12.926 4.353 -26.246 1.00 79.00 400 LEU A CA 1
ATOM 3007 C C . LEU A 1 400 ? -12.075 4.326 -27.524 1.00 79.00 400 LEU A C 1
ATOM 3009 O O . LEU A 1 400 ? -12.502 3.766 -28.533 1.00 79.00 400 LEU A O 1
ATOM 3013 N N . MET A 1 401 ? -10.885 4.932 -27.481 1.00 78.50 401 MET A N 1
ATOM 3014 C CA . MET A 1 401 ? -9.886 4.870 -28.552 1.00 78.50 401 MET A CA 1
ATOM 3015 C C . MET A 1 401 ? -8.481 5.214 -28.048 1.00 78.50 401 MET A C 1
ATOM 3017 O O . MET A 1 401 ? -8.340 6.004 -27.111 1.00 78.50 401 MET A O 1
ATOM 3021 N N . HIS A 1 402 ? -7.465 4.687 -28.730 1.00 74.88 402 HIS A N 1
ATOM 3022 C CA . HIS A 1 402 ? -6.073 5.132 -28.660 1.00 74.88 402 HIS A CA 1
ATOM 3023 C C . HIS A 1 402 ? -5.697 5.861 -29.955 1.00 74.88 402 HIS A C 1
ATOM 3025 O O . HIS A 1 402 ? -6.158 5.495 -31.036 1.00 74.88 402 HIS A O 1
ATOM 3031 N N . TYR A 1 403 ? -4.852 6.882 -29.855 1.00 80.12 403 TYR A N 1
ATOM 3032 C CA . TYR A 1 403 ? -4.418 7.694 -30.987 1.00 80.12 403 TYR A CA 1
ATOM 3033 C C . TYR A 1 403 ? -2.964 8.156 -30.849 1.00 80.12 403 TYR A C 1
ATOM 3035 O O . TYR A 1 403 ? -2.382 8.139 -29.763 1.00 80.12 403 TYR A O 1
ATOM 3043 N N . GLN A 1 404 ? -2.388 8.587 -31.965 1.00 80.19 404 GLN A N 1
ATOM 3044 C CA . GLN A 1 404 ? -1.125 9.309 -32.048 1.00 80.19 404 GLN A CA 1
ATOM 3045 C C . GLN A 1 404 ? -1.338 10.612 -32.829 1.00 80.19 404 GLN A C 1
ATOM 3047 O O . GLN A 1 404 ? -2.282 10.729 -33.609 1.00 80.19 404 GLN A O 1
ATOM 3052 N N . ALA A 1 405 ? -0.498 11.614 -32.588 1.00 80.12 405 ALA A N 1
ATOM 3053 C CA . ALA A 1 405 ? -0.508 12.878 -33.321 1.00 80.12 405 ALA A CA 1
ATOM 3054 C C . ALA A 1 405 ? 0.893 13.518 -33.324 1.00 80.12 405 ALA A C 1
ATOM 3056 O O . ALA A 1 405 ? 1.639 13.360 -32.347 1.00 80.12 405 ALA A O 1
ATOM 3057 N N . PRO A 1 406 ? 1.258 14.282 -34.370 1.00 73.31 406 PRO A N 1
ATOM 3058 C CA . PRO A 1 406 ? 2.403 15.177 -34.301 1.00 73.31 406 PRO A CA 1
ATOM 3059 C C . PRO A 1 406 ? 2.122 16.293 -33.286 1.00 73.31 406 PRO A C 1
ATOM 3061 O O . PRO A 1 406 ? 1.002 16.798 -33.174 1.00 73.31 406 PRO A O 1
ATOM 3064 N N . CYS A 1 407 ? 3.142 16.694 -32.529 1.00 72.25 407 CYS A N 1
ATOM 3065 C CA . CYS A 1 407 ? 2.993 17.764 -31.548 1.00 72.25 407 CYS A CA 1
ATOM 3066 C C . CYS A 1 407 ? 3.077 19.128 -32.250 1.00 72.25 407 CYS A C 1
ATOM 3068 O O . CYS A 1 407 ? 4.157 19.685 -32.420 1.00 72.25 407 CYS A O 1
ATOM 3070 N N . ASN A 1 408 ? 1.927 19.677 -32.652 1.00 67.25 408 ASN A N 1
ATOM 3071 C CA . ASN A 1 408 ? 1.829 20.956 -33.377 1.00 67.25 408 ASN A CA 1
ATOM 3072 C C . ASN A 1 408 ? 2.138 22.202 -32.509 1.00 67.25 408 ASN A C 1
ATOM 3074 O O . ASN A 1 408 ? 1.984 23.335 -32.965 1.00 67.25 408 ASN A O 1
ATOM 3078 N N . ILE A 1 409 ? 2.543 22.005 -31.251 1.00 70.31 409 ILE A N 1
ATOM 3079 C CA . ILE A 1 409 ? 2.957 23.041 -30.298 1.00 70.31 409 ILE A CA 1
ATOM 3080 C C . ILE A 1 409 ? 4.310 22.619 -29.711 1.00 70.31 409 ILE A C 1
ATOM 3082 O O . ILE A 1 409 ? 4.550 21.432 -29.485 1.00 70.31 409 ILE A O 1
ATOM 3086 N N . ALA A 1 410 ? 5.182 23.590 -29.437 1.00 73.44 410 ALA A N 1
ATOM 3087 C CA . ALA A 1 410 ? 6.428 23.369 -28.711 1.00 73.44 410 ALA A CA 1
ATOM 3088 C C . ALA A 1 410 ? 6.195 22.697 -27.332 1.00 73.44 410 ALA A C 1
ATOM 3090 O O . ALA A 1 410 ? 5.107 22.822 -26.750 1.00 73.44 410 ALA A O 1
ATOM 3091 N N . PRO A 1 411 ? 7.218 22.033 -26.756 1.00 78.44 411 PRO A N 1
ATOM 3092 C CA . PRO A 1 411 ? 7.193 21.623 -25.356 1.00 78.44 411 PRO A CA 1
ATOM 3093 C C . PRO A 1 411 ? 6.788 22.795 -24.445 1.00 78.44 411 PRO A C 1
ATOM 3095 O O . PRO A 1 411 ? 7.244 23.918 -24.663 1.00 78.44 411 PRO A O 1
ATOM 3098 N N . PRO A 1 412 ? 5.970 22.566 -23.404 1.00 81.44 412 PRO A N 1
ATOM 3099 C CA . PRO A 1 412 ? 5.496 23.635 -22.519 1.00 81.44 412 PRO A CA 1
ATOM 3100 C C . PRO A 1 412 ? 6.596 24.274 -21.662 1.00 81.44 412 PRO A C 1
ATOM 3102 O O . PRO A 1 412 ? 6.365 25.318 -21.050 1.00 81.44 412 PRO A O 1
ATOM 3105 N N . VAL A 1 413 ? 7.772 23.646 -21.609 1.00 86.19 413 VAL A N 1
ATOM 3106 C CA . VAL A 1 413 ? 9.016 24.197 -21.072 1.00 86.19 413 VAL A CA 1
ATOM 3107 C C . VAL A 1 413 ? 10.117 23.870 -22.085 1.00 86.19 413 VAL A C 1
ATOM 3109 O O . VAL A 1 413 ? 10.386 22.695 -22.333 1.00 86.19 413 VAL A O 1
ATOM 3112 N N . LYS A 1 414 ? 10.718 24.902 -22.681 1.00 85.19 414 LYS A N 1
ATOM 3113 C CA . LYS A 1 414 ? 11.902 24.837 -23.555 1.00 85.19 414 LYS A CA 1
ATOM 3114 C C . LYS A 1 414 ? 13.105 25.497 -22.872 1.00 85.19 414 LYS A C 1
ATOM 3116 O O . LYS A 1 414 ? 12.940 26.197 -21.874 1.00 85.19 414 LYS A O 1
ATOM 3121 N N . GLY A 1 415 ? 14.294 25.309 -23.442 1.00 83.81 415 GLY A N 1
ATOM 3122 C CA . GLY A 1 415 ? 15.547 25.933 -23.010 1.00 83.81 415 GLY A CA 1
ATOM 3123 C C . GLY A 1 415 ? 16.547 24.931 -22.434 1.00 83.81 415 GLY A C 1
ATOM 3124 O O . GLY A 1 415 ? 16.315 23.723 -22.473 1.00 83.81 415 GLY A O 1
ATOM 3125 N N . PHE A 1 416 ? 17.663 25.438 -21.908 1.00 83.94 416 PHE A N 1
ATOM 3126 C CA . PHE A 1 416 ? 18.827 24.629 -21.556 1.00 83.94 416 PHE A CA 1
ATOM 3127 C C . PHE A 1 416 ? 19.180 24.657 -20.065 1.00 83.94 416 PHE A C 1
ATOM 3129 O O . PHE A 1 416 ? 18.865 25.591 -19.317 1.00 83.94 416 PHE A O 1
ATOM 3136 N N . TYR A 1 417 ? 19.905 23.613 -19.669 1.00 85.38 417 TYR A N 1
ATOM 3137 C CA . TYR A 1 417 ? 20.583 23.467 -18.389 1.00 85.38 417 TYR A CA 1
ATOM 3138 C C . TYR A 1 417 ? 22.074 23.242 -18.647 1.00 85.38 417 TYR A C 1
ATOM 3140 O O . TYR A 1 417 ? 22.445 22.391 -19.453 1.00 85.38 417 TYR A O 1
ATOM 3148 N N . GLN A 1 418 ? 22.924 24.000 -17.961 1.00 84.50 418 GLN A N 1
ATOM 3149 C CA . GLN A 1 418 ? 24.370 23.801 -17.939 1.00 84.50 418 GLN A CA 1
ATOM 3150 C C . GLN A 1 418 ? 24.847 23.716 -16.487 1.00 84.50 418 GLN A C 1
ATOM 3152 O O . GLN A 1 418 ? 24.421 24.505 -15.643 1.00 84.50 418 GLN A O 1
ATOM 3157 N N . LEU A 1 419 ? 25.759 22.782 -16.221 1.00 82.81 419 LEU A N 1
ATOM 3158 C CA . LEU A 1 419 ? 26.519 22.656 -14.979 1.00 82.81 419 LEU A CA 1
ATOM 3159 C C . LEU A 1 419 ? 27.988 22.458 -15.355 1.00 82.81 419 LEU A C 1
ATOM 3161 O O . LEU A 1 419 ? 28.303 21.588 -16.163 1.00 82.81 419 LEU A O 1
ATOM 3165 N N . SER A 1 420 ? 28.878 23.244 -14.757 1.00 80.25 420 SER A N 1
ATOM 3166 C CA . SER A 1 420 ? 30.327 23.097 -14.893 1.00 80.25 420 SER A CA 1
ATOM 3167 C C . SER A 1 420 ? 30.976 23.074 -13.514 1.00 80.25 420 SER A C 1
ATOM 3169 O O . SER A 1 420 ? 30.622 23.868 -12.641 1.00 80.25 420 SER A O 1
ATOM 3171 N N . MET A 1 421 ? 31.915 22.155 -13.295 1.00 77.62 421 MET A N 1
ATOM 3172 C CA . MET A 1 421 ? 32.620 22.028 -12.020 1.00 77.62 421 MET A CA 1
ATOM 3173 C C . MET A 1 421 ? 33.754 23.058 -11.943 1.00 77.62 421 MET A C 1
ATOM 3175 O O . MET A 1 421 ? 34.693 23.015 -12.731 1.00 77.62 421 MET A O 1
ATOM 3179 N N . VAL A 1 422 ? 33.664 23.975 -10.979 1.00 75.06 422 VAL A N 1
ATOM 3180 C CA . VAL A 1 422 ? 34.663 25.024 -10.697 1.00 75.06 422 VAL A CA 1
ATOM 3181 C C . VAL A 1 422 ? 35.790 24.481 -9.810 1.00 75.06 422 VAL A C 1
ATOM 3183 O O . VAL A 1 422 ? 36.944 24.879 -9.939 1.00 75.06 422 VAL A O 1
ATOM 3186 N N . SER A 1 423 ? 35.470 23.538 -8.922 1.00 71.94 423 SER A N 1
ATOM 3187 C CA . SER A 1 423 ? 36.434 22.745 -8.148 1.00 71.94 423 SER A CA 1
ATOM 3188 C C . SER A 1 423 ? 35.867 21.345 -7.886 1.00 71.94 423 SER A C 1
ATOM 3190 O O . SER A 1 423 ? 34.737 21.060 -8.283 1.00 71.94 423 SER A O 1
ATOM 3192 N N . GLU A 1 424 ? 36.583 20.459 -7.177 1.00 67.69 424 GLU A N 1
ATOM 3193 C CA . GLU A 1 424 ? 35.999 19.159 -6.804 1.00 67.69 424 GLU A CA 1
ATOM 3194 C C . GLU A 1 424 ? 34.665 19.332 -6.059 1.00 67.69 424 GLU A C 1
ATOM 3196 O O . GLU A 1 424 ? 33.748 18.545 -6.280 1.00 67.69 424 GLU A O 1
ATOM 3201 N N . ASN A 1 425 ? 34.525 20.369 -5.227 1.00 77.38 425 ASN A N 1
ATOM 3202 C CA . ASN A 1 425 ? 33.394 20.552 -4.315 1.00 77.38 425 ASN A CA 1
ATOM 3203 C C . ASN A 1 425 ? 32.523 21.776 -4.655 1.00 77.38 425 ASN A C 1
ATOM 3205 O O . ASN A 1 425 ? 31.720 22.200 -3.831 1.00 77.38 425 ASN A O 1
ATOM 3209 N N . GLU A 1 426 ? 32.630 22.334 -5.863 1.00 80.25 426 GLU A N 1
ATOM 3210 C CA . GLU A 1 426 ? 31.876 23.529 -6.267 1.00 80.25 426 GLU A CA 1
ATOM 3211 C C . GLU A 1 426 ? 31.540 23.495 -7.760 1.00 80.25 426 GLU A C 1
ATOM 3213 O O . GLU A 1 426 ? 32.429 23.285 -8.583 1.00 80.25 426 GLU A O 1
ATOM 3218 N N . GLY A 1 427 ? 30.272 23.698 -8.120 1.00 84.06 427 GLY A N 1
ATOM 3219 C CA . GLY A 1 427 ? 29.809 23.729 -9.509 1.00 84.06 427 GLY A CA 1
ATOM 3220 C C . GLY A 1 427 ? 29.003 24.986 -9.821 1.00 84.06 427 GLY A C 1
ATOM 3221 O O . GLY A 1 427 ? 28.073 25.321 -9.093 1.00 84.06 427 GLY A O 1
ATOM 3222 N N . ALA A 1 428 ? 29.332 25.674 -10.910 1.00 86.56 428 ALA A N 1
ATOM 3223 C CA . ALA A 1 428 ? 28.534 26.773 -11.443 1.00 86.56 428 ALA A CA 1
ATOM 3224 C C . ALA A 1 428 ? 27.442 26.209 -12.361 1.00 86.56 428 ALA A C 1
ATOM 3226 O O . ALA A 1 428 ? 27.724 25.366 -13.215 1.00 86.56 428 ALA A O 1
ATOM 3227 N N . PHE A 1 429 ? 26.204 26.669 -12.199 1.00 90.44 429 PHE A N 1
ATOM 3228 C CA . PHE A 1 429 ? 25.057 26.231 -12.987 1.00 90.44 429 PHE A CA 1
ATOM 3229 C C . PHE A 1 429 ? 24.287 27.400 -13.603 1.00 90.44 429 PHE A C 1
ATOM 3231 O O . PHE A 1 429 ? 24.234 28.513 -13.071 1.00 90.44 429 PHE A O 1
ATOM 3238 N N . LEU A 1 430 ? 23.647 27.118 -14.734 1.00 90.94 430 LEU A N 1
ATOM 3239 C CA . LEU A 1 430 ? 22.784 28.044 -15.448 1.00 90.94 430 LEU A CA 1
ATOM 3240 C C . LEU A 1 430 ? 21.572 27.300 -16.007 1.00 90.94 430 LEU A C 1
ATOM 3242 O O . LEU A 1 430 ? 21.706 26.412 -16.847 1.00 90.94 430 LEU A O 1
ATOM 3246 N N . PHE A 1 431 ? 20.386 27.726 -15.585 1.00 92.06 431 PHE A N 1
ATOM 3247 C CA . PHE A 1 431 ? 19.141 27.472 -16.300 1.00 92.06 431 PHE A CA 1
ATOM 3248 C C . PHE A 1 431 ? 18.758 28.707 -17.113 1.00 92.06 431 PHE A C 1
ATOM 3250 O O . PHE A 1 431 ? 18.712 29.808 -16.557 1.00 92.06 431 PHE A O 1
ATOM 3257 N N . LYS A 1 432 ? 18.410 28.522 -18.388 1.00 91.62 432 LYS A N 1
ATOM 3258 C CA . LYS A 1 432 ? 17.679 29.506 -19.202 1.00 91.62 432 LYS A CA 1
ATOM 3259 C C . LYS A 1 432 ? 16.516 28.804 -19.876 1.00 91.62 432 LYS A C 1
ATOM 3261 O O . LYS A 1 432 ? 16.741 27.908 -20.683 1.00 91.62 432 LYS A O 1
ATOM 3266 N N . LEU A 1 433 ? 15.294 29.191 -19.526 1.00 91.25 433 LEU A N 1
ATOM 3267 C CA . LEU A 1 433 ? 14.086 28.463 -19.897 1.00 91.25 433 LEU A CA 1
ATOM 3268 C C . LEU A 1 433 ? 12.992 29.397 -20.399 1.00 91.25 433 LEU A C 1
ATOM 3270 O O . LEU A 1 433 ? 12.838 30.505 -19.889 1.00 91.25 433 LEU A O 1
ATOM 3274 N N . THR A 1 434 ? 12.180 28.894 -21.321 1.00 89.75 434 THR A N 1
ATOM 3275 C CA . THR A 1 434 ? 10.979 29.560 -21.829 1.00 89.75 434 THR A CA 1
ATOM 3276 C C . THR A 1 434 ? 9.778 28.663 -21.548 1.00 89.75 434 THR A C 1
ATOM 3278 O O . THR A 1 434 ? 9.714 27.520 -22.003 1.00 89.75 434 THR A O 1
ATOM 3281 N N . LEU A 1 435 ? 8.835 29.158 -20.749 1.00 89.50 435 LEU A N 1
ATOM 3282 C CA . LEU A 1 435 ? 7.640 28.439 -20.316 1.00 89.50 435 LEU A CA 1
ATOM 3283 C C . LEU A 1 435 ? 6.422 28.949 -21.091 1.00 89.50 435 LEU A C 1
ATOM 3285 O O . LEU A 1 435 ? 6.247 30.156 -21.240 1.00 89.50 435 LEU A O 1
ATOM 3289 N N . MET A 1 436 ? 5.537 28.039 -21.504 1.00 86.25 436 MET A N 1
ATOM 3290 C CA . MET A 1 436 ? 4.258 28.350 -22.167 1.00 86.25 436 MET A CA 1
ATOM 3291 C C . MET A 1 436 ? 4.393 29.144 -23.485 1.00 86.25 436 MET A C 1
ATOM 3293 O O . MET A 1 436 ? 3.467 29.848 -23.896 1.00 86.25 436 MET A O 1
ATOM 3297 N N . GLU A 1 437 ? 5.515 29.009 -24.195 1.00 85.44 437 GLU A N 1
ATOM 3298 C CA . GLU A 1 437 ? 5.713 29.659 -25.494 1.00 85.44 437 GLU A CA 1
ATOM 3299 C C . GLU A 1 437 ? 4.735 29.125 -26.555 1.00 85.44 437 GLU A C 1
ATOM 3301 O O . GLU A 1 437 ? 4.603 27.922 -26.766 1.00 85.44 437 GLU A O 1
ATOM 3306 N N . GLY A 1 438 ? 3.998 30.027 -27.208 1.00 78.62 438 GLY A N 1
ATOM 3307 C CA . GLY A 1 438 ? 2.944 29.672 -28.167 1.00 78.62 438 GLY A CA 1
ATOM 3308 C C . GLY A 1 438 ? 1.621 29.198 -27.541 1.00 78.62 438 GLY A C 1
ATOM 3309 O O . GLY A 1 438 ? 0.606 29.175 -28.243 1.00 78.62 438 GLY A O 1
ATOM 3310 N N . TYR A 1 439 ? 1.579 28.898 -26.236 1.00 81.94 439 TYR A N 1
ATOM 3311 C CA . TYR A 1 439 ? 0.366 28.453 -25.542 1.00 81.94 439 TYR A CA 1
ATOM 3312 C C . TYR A 1 439 ? -0.626 29.610 -25.354 1.00 81.94 439 TYR A C 1
ATOM 3314 O O . TYR A 1 439 ? -0.293 30.693 -24.870 1.00 81.94 439 TYR A O 1
ATOM 3322 N N . LYS A 1 440 ? -1.888 29.367 -25.722 1.00 79.25 440 LYS A N 1
ATOM 3323 C CA . LYS A 1 440 ? -2.990 30.344 -25.674 1.00 79.25 440 LYS A CA 1
ATOM 3324 C C . LYS A 1 440 ? -4.104 29.850 -24.748 1.00 79.25 440 LYS A C 1
ATOM 3326 O O . LYS A 1 440 ? -4.121 28.688 -24.352 1.00 79.25 440 LYS A O 1
ATOM 3331 N N . SER A 1 441 ? -5.056 30.719 -24.410 1.00 73.25 441 SER A N 1
ATOM 3332 C CA . SER A 1 441 ? -6.297 30.294 -23.740 1.00 73.25 441 SER A CA 1
ATOM 3333 C C . SER A 1 441 ? -6.967 29.165 -24.551 1.00 73.25 441 SER A C 1
ATOM 3335 O O . SER A 1 441 ? -7.018 29.290 -25.777 1.00 73.25 441 SER A O 1
ATOM 3337 N N . PRO A 1 442 ? -7.445 28.068 -23.928 1.00 71.19 442 PRO A N 1
ATOM 3338 C CA . PRO A 1 442 ? -7.705 27.883 -22.495 1.00 71.19 442 PRO A CA 1
ATOM 3339 C C . PRO A 1 442 ? -6.547 27.314 -21.651 1.00 71.19 442 PRO A C 1
ATOM 3341 O O . PRO A 1 442 ? -6.779 27.021 -20.482 1.00 71.19 442 PRO A O 1
ATOM 3344 N N . PHE A 1 443 ? -5.332 27.131 -22.182 1.00 81.69 443 PHE A N 1
ATOM 3345 C CA . PHE A 1 443 ? -4.254 26.477 -21.429 1.00 81.69 443 PHE A CA 1
ATOM 3346 C C . PHE A 1 443 ? -3.782 27.296 -20.214 1.00 81.69 443 PHE A C 1
ATOM 3348 O O . PHE A 1 443 ? -3.432 28.474 -20.339 1.00 81.69 443 PHE A O 1
ATOM 3355 N N . ILE A 1 444 ? -3.733 26.644 -19.047 1.00 82.44 444 ILE A N 1
ATOM 3356 C CA . ILE A 1 444 ? -3.239 27.198 -17.780 1.00 82.44 444 ILE A CA 1
ATOM 3357 C C . ILE A 1 444 ? -2.190 26.256 -17.183 1.00 82.44 444 ILE A C 1
ATOM 3359 O O . ILE A 1 444 ? -2.485 25.089 -16.938 1.00 82.44 444 ILE A O 1
ATOM 3363 N N . MET A 1 445 ? -0.988 26.758 -16.895 1.00 84.56 445 MET A N 1
ATOM 3364 C CA . MET A 1 445 ? 0.030 26.042 -16.118 1.00 84.56 445 MET A CA 1
ATOM 3365 C C . MET A 1 445 ? -0.165 26.338 -14.626 1.00 84.56 445 MET A C 1
ATOM 3367 O O . MET A 1 445 ? 0.117 27.443 -14.172 1.00 84.56 445 MET A O 1
ATOM 3371 N N . GLU A 1 446 ? -0.665 25.370 -13.856 1.00 81.69 446 GLU A N 1
ATOM 3372 C CA . GLU A 1 446 ? -0.989 25.542 -12.429 1.00 81.69 446 GLU A CA 1
ATOM 3373 C C . GLU A 1 446 ? 0.248 25.610 -11.525 1.00 81.69 446 GLU A C 1
ATOM 3375 O O . GLU A 1 446 ? 0.246 26.346 -10.538 1.00 81.69 446 GLU A O 1
ATOM 3380 N N . PHE A 1 447 ? 1.290 24.843 -11.856 1.00 82.62 447 PHE A N 1
ATOM 3381 C CA . PHE A 1 447 ? 2.600 24.898 -11.208 1.00 82.62 447 PHE A CA 1
ATOM 3382 C C . PHE A 1 447 ? 3.702 24.456 -12.177 1.00 82.62 447 PHE A C 1
ATOM 3384 O O . PHE A 1 447 ? 3.442 23.721 -13.134 1.00 82.62 447 PHE A O 1
ATOM 3391 N N . CYS A 1 448 ? 4.936 24.866 -11.880 1.00 87.38 448 CYS A N 1
ATOM 3392 C CA . CYS A 1 448 ? 6.160 24.386 -12.512 1.00 87.38 448 CYS A CA 1
ATOM 3393 C C . CYS A 1 448 ? 7.294 24.422 -11.486 1.00 87.38 448 CYS A C 1
ATOM 3395 O O . CYS A 1 448 ? 7.531 25.447 -10.841 1.00 87.38 448 CYS A O 1
ATOM 3397 N N . MET A 1 449 ? 7.975 23.291 -11.341 1.00 85.25 449 MET A N 1
ATOM 3398 C CA . MET A 1 449 ? 9.067 23.046 -10.409 1.00 85.25 449 MET A CA 1
ATOM 3399 C C . MET A 1 449 ? 10.199 22.331 -11.145 1.00 85.25 449 MET A C 1
ATOM 3401 O O . MET A 1 449 ? 9.941 21.478 -11.991 1.00 85.25 449 MET A O 1
ATOM 3405 N N . ILE A 1 450 ? 11.442 22.666 -10.822 1.00 89.50 450 ILE A N 1
ATOM 3406 C CA . ILE A 1 450 ? 12.637 22.078 -11.423 1.00 89.50 450 ILE A CA 1
ATOM 3407 C C . ILE A 1 450 ? 13.527 21.569 -10.305 1.00 89.50 450 ILE A C 1
ATOM 3409 O O . ILE A 1 450 ? 14.005 22.351 -9.490 1.00 89.50 450 ILE A O 1
ATOM 3413 N N . THR A 1 451 ? 13.743 20.261 -10.267 1.00 82.31 451 THR A N 1
ATOM 3414 C CA . THR A 1 451 ? 14.674 19.623 -9.338 1.00 82.31 451 THR A CA 1
ATOM 3415 C C . THR A 1 451 ? 15.997 19.405 -10.062 1.00 82.31 451 THR A C 1
ATOM 3417 O O . THR A 1 451 ? 16.025 18.747 -11.101 1.00 82.31 451 THR A O 1
ATOM 3420 N N . MET A 1 452 ? 17.089 19.928 -9.514 1.00 88.31 452 MET A N 1
ATOM 3421 C CA . MET A 1 452 ? 18.463 19.667 -9.945 1.00 88.31 452 MET A CA 1
ATOM 3422 C C . MET A 1 452 ? 19.089 18.663 -8.961 1.00 88.31 452 MET A C 1
ATOM 3424 O O . MET A 1 452 ? 19.471 19.070 -7.859 1.00 88.31 452 MET A O 1
ATOM 3428 N N . PRO A 1 453 ? 19.104 17.353 -9.278 1.00 77.19 453 PRO A N 1
ATOM 3429 C CA . PRO A 1 453 ? 19.509 16.311 -8.345 1.00 77.19 453 PRO A CA 1
ATOM 3430 C C . PRO A 1 453 ? 21.020 16.058 -8.359 1.00 77.19 453 PRO A C 1
ATOM 3432 O O . PRO A 1 453 ? 21.675 16.057 -9.399 1.00 77.19 453 PRO A O 1
ATOM 3435 N N . PHE A 1 454 ? 21.550 15.708 -7.192 1.00 76.00 454 PHE A N 1
ATOM 3436 C CA . PHE A 1 454 ? 22.945 15.350 -6.970 1.00 76.00 454 PHE A CA 1
ATOM 3437 C C . PHE A 1 454 ? 23.050 14.007 -6.214 1.00 76.00 454 PHE A C 1
ATOM 3439 O O . PHE A 1 454 ? 23.521 13.973 -5.079 1.00 76.00 454 PHE A O 1
ATOM 3446 N N . PRO A 1 455 ? 22.656 12.859 -6.809 1.00 56.66 455 PRO A N 1
ATOM 3447 C CA . PRO A 1 455 ? 22.460 11.598 -6.068 1.00 56.66 455 PRO A CA 1
ATOM 3448 C C . PRO A 1 455 ? 23.725 10.983 -5.442 1.00 56.66 455 PRO A C 1
ATOM 3450 O O . PRO A 1 455 ? 23.644 9.991 -4.728 1.00 56.66 455 PRO A O 1
ATOM 3453 N N . ARG A 1 456 ? 24.907 11.532 -5.750 1.00 63.12 456 ARG A N 1
ATOM 3454 C CA . ARG A 1 456 ? 26.224 11.095 -5.252 1.00 63.12 456 ARG A CA 1
ATOM 3455 C C . ARG A 1 456 ? 26.974 12.187 -4.474 1.00 63.12 456 ARG A C 1
ATOM 3457 O O . ARG A 1 456 ? 28.141 11.998 -4.138 1.00 63.12 456 ARG A O 1
ATOM 3464 N N . ARG A 1 457 ? 26.351 13.348 -4.235 1.00 65.12 457 ARG A N 1
ATOM 3465 C CA . ARG A 1 457 ? 26.973 14.526 -3.607 1.00 65.12 457 ARG A CA 1
ATOM 3466 C C . ARG A 1 457 ? 25.962 15.259 -2.731 1.00 65.12 457 ARG A C 1
ATOM 3468 O O . ARG A 1 457 ? 24.887 15.605 -3.209 1.00 65.12 457 ARG A O 1
ATOM 3475 N N . ARG A 1 458 ? 26.319 15.526 -1.476 1.00 70.62 458 ARG A N 1
ATOM 3476 C CA . ARG A 1 458 ? 25.501 16.352 -0.581 1.00 70.62 458 ARG A CA 1
ATOM 3477 C C . ARG A 1 458 ? 25.724 17.833 -0.878 1.00 70.62 458 ARG A C 1
ATOM 3479 O O . ARG A 1 458 ? 26.876 18.256 -0.992 1.00 70.62 458 ARG A O 1
ATOM 3486 N N . VAL A 1 459 ? 24.656 18.614 -0.975 1.00 78.81 459 VAL A N 1
ATOM 3487 C CA . VAL A 1 459 ? 24.709 20.072 -1.126 1.00 78.81 459 VAL A CA 1
ATOM 3488 C C . VAL A 1 459 ? 24.968 20.711 0.242 1.00 78.81 459 VAL A C 1
ATOM 3490 O O . VAL A 1 459 ? 24.195 20.521 1.173 1.00 78.81 459 VAL A O 1
ATOM 3493 N N . ALA A 1 460 ? 26.058 21.469 0.359 1.00 85.31 460 ALA A N 1
ATOM 3494 C CA . ALA A 1 460 ? 26.384 22.272 1.539 1.00 85.31 460 ALA A CA 1
ATOM 3495 C C . ALA A 1 460 ? 25.631 23.612 1.527 1.00 85.31 460 ALA A C 1
ATOM 3497 O O . ALA A 1 460 ? 25.103 24.053 2.544 1.00 85.31 460 ALA A O 1
ATOM 3498 N N . SER A 1 461 ? 25.602 24.272 0.366 1.00 87.12 461 SER A N 1
ATOM 3499 C CA . SER A 1 461 ? 24.878 25.522 0.137 1.00 87.12 461 SER A CA 1
ATOM 3500 C C . SER A 1 461 ? 24.683 25.784 -1.359 1.00 87.12 461 SER A C 1
ATOM 3502 O O . SER A 1 461 ? 25.287 25.127 -2.214 1.00 87.12 461 SER A O 1
ATOM 3504 N N . TYR A 1 462 ? 23.864 26.784 -1.680 1.00 90.38 462 TYR A N 1
ATOM 3505 C CA . TYR A 1 462 ? 23.808 27.379 -3.011 1.00 90.38 462 TYR A CA 1
ATOM 3506 C C . TYR A 1 462 ? 23.854 28.907 -2.920 1.00 90.38 462 TYR A C 1
ATOM 3508 O O . TYR A 1 462 ? 23.361 29.502 -1.963 1.00 90.38 462 TYR A O 1
ATOM 3516 N N . GLU A 1 463 ? 24.433 29.536 -3.936 1.00 89.31 463 GLU A N 1
ATOM 3517 C CA . GLU A 1 463 ? 24.521 30.985 -4.101 1.00 89.31 463 GLU A CA 1
ATOM 3518 C C . GLU A 1 463 ? 24.005 31.332 -5.497 1.00 89.31 463 GLU A C 1
ATOM 3520 O O . GLU A 1 463 ? 24.675 31.091 -6.496 1.00 89.31 463 GLU A O 1
ATOM 3525 N N . GLY A 1 464 ? 22.787 31.861 -5.595 1.00 87.19 464 GLY A N 1
ATOM 3526 C CA . GLY A 1 464 ? 22.182 32.203 -6.880 1.00 87.19 464 GLY A CA 1
ATOM 3527 C C . GLY A 1 464 ? 20.817 32.857 -6.714 1.00 87.19 464 GLY A C 1
ATOM 3528 O O . GLY A 1 464 ? 20.053 32.487 -5.825 1.00 87.19 464 GLY A O 1
ATOM 3529 N N . ASN A 1 465 ? 20.510 33.824 -7.578 1.00 87.75 465 ASN A N 1
ATOM 3530 C CA . ASN A 1 465 ? 19.249 34.560 -7.552 1.00 87.75 465 ASN A CA 1
ATOM 3531 C C . ASN A 1 465 ? 18.403 34.156 -8.769 1.00 87.75 465 ASN A C 1
ATOM 3533 O O . ASN A 1 465 ? 18.741 34.549 -9.889 1.00 87.75 465 ASN A O 1
ATOM 3537 N N . PRO A 1 466 ? 17.321 33.375 -8.598 1.00 91.75 466 PRO A N 1
ATOM 3538 C CA . PRO A 1 466 ? 16.409 33.082 -9.692 1.00 91.75 466 PRO A CA 1
ATOM 3539 C C . PRO A 1 466 ? 15.669 34.358 -10.107 1.00 91.75 466 PRO A C 1
ATOM 3541 O O . PRO A 1 466 ? 15.245 35.152 -9.270 1.00 91.75 466 PRO A O 1
ATOM 3544 N N . SER A 1 467 ? 15.459 34.535 -11.408 1.00 90.94 467 SER A N 1
ATOM 3545 C CA . SER A 1 467 ? 14.661 35.653 -11.940 1.00 90.94 467 SER A CA 1
ATOM 3546 C C . SER A 1 467 ? 13.191 35.627 -11.500 1.00 90.94 467 SER A C 1
ATOM 3548 O O . SER A 1 467 ? 12.548 36.673 -11.442 1.00 90.94 467 SER A O 1
ATOM 3550 N N . LEU A 1 468 ? 12.652 34.438 -11.203 1.00 85.88 468 LEU A N 1
ATOM 3551 C CA . LEU A 1 468 ? 11.246 34.197 -10.873 1.00 85.88 468 LEU A CA 1
ATOM 3552 C C . LEU A 1 468 ? 11.102 33.041 -9.875 1.00 85.88 468 LEU A C 1
ATOM 3554 O O . LEU A 1 468 ? 11.904 32.108 -9.878 1.00 85.88 468 LEU A O 1
ATOM 3558 N N . GLY A 1 469 ? 10.026 33.052 -9.087 1.00 85.12 469 GLY A N 1
ATOM 3559 C CA . GLY A 1 469 ? 9.680 31.944 -8.192 1.00 85.12 469 GLY A CA 1
ATOM 3560 C C . GLY A 1 469 ? 10.491 31.898 -6.891 1.00 85.12 469 GLY A C 1
ATOM 3561 O O . GLY A 1 469 ? 11.042 32.904 -6.452 1.00 85.12 469 GLY A O 1
ATOM 3562 N N . THR A 1 470 ? 10.538 30.727 -6.252 1.00 85.62 470 THR A N 1
ATOM 3563 C CA . THR A 1 470 ? 11.289 30.486 -5.003 1.00 85.62 470 THR A CA 1
ATOM 3564 C C . THR A 1 470 ? 12.161 29.240 -5.118 1.00 85.62 470 THR A C 1
ATOM 3566 O O . THR A 1 470 ? 11.789 28.300 -5.819 1.00 85.62 470 THR A O 1
ATOM 3569 N N . VAL A 1 471 ? 13.289 29.196 -4.404 1.00 87.94 471 VAL A N 1
ATOM 3570 C CA . VAL A 1 471 ? 14.199 28.038 -4.390 1.00 87.94 471 VAL A CA 1
ATOM 3571 C C . VAL A 1 471 ? 14.263 27.423 -2.992 1.00 87.94 471 VAL A C 1
ATOM 3573 O O . VAL A 1 471 ? 14.458 28.134 -2.006 1.00 87.94 471 VAL A O 1
ATOM 3576 N N . SER A 1 472 ? 14.106 26.103 -2.920 1.00 81.25 472 SER A N 1
ATOM 3577 C CA . SER A 1 472 ? 14.374 25.264 -1.748 1.00 81.25 472 SER A CA 1
ATOM 3578 C C . SER A 1 472 ? 15.621 24.405 -1.981 1.00 81.25 472 SER A C 1
ATOM 3580 O O . SER A 1 472 ? 15.989 24.100 -3.115 1.00 81.25 472 SER A O 1
ATOM 3582 N N . MET A 1 473 ? 16.286 24.015 -0.896 1.00 79.94 473 MET A N 1
ATOM 3583 C CA . MET A 1 473 ? 17.430 23.105 -0.913 1.00 79.94 473 MET A CA 1
ATOM 3584 C C . MET A 1 473 ? 17.089 21.866 -0.088 1.00 79.94 473 MET A C 1
ATOM 3586 O O . MET A 1 473 ? 16.431 21.963 0.945 1.00 79.94 473 MET A O 1
ATOM 3590 N N . THR A 1 474 ? 17.556 20.716 -0.551 1.00 75.62 474 THR A N 1
ATOM 3591 C CA . THR A 1 474 ? 17.535 19.428 0.152 1.00 75.62 474 THR A CA 1
ATOM 3592 C C . THR A 1 474 ? 18.957 18.872 0.159 1.00 75.62 474 THR A C 1
ATOM 3594 O O . THR A 1 474 ? 19.771 19.306 -0.659 1.00 75.62 474 THR A O 1
ATOM 3597 N N . GLU A 1 475 ? 19.251 17.888 1.014 1.00 71.75 475 GLU A N 1
ATOM 3598 C CA . GLU A 1 475 ? 20.563 17.219 1.081 1.00 71.75 475 GLU A CA 1
ATOM 3599 C C . GLU A 1 475 ? 21.139 16.892 -0.311 1.00 71.75 475 GLU A C 1
ATOM 3601 O O . GLU A 1 475 ? 22.314 17.133 -0.577 1.00 71.75 475 GLU A O 1
ATOM 3606 N N . HIS A 1 476 ? 20.298 16.383 -1.216 1.00 76.62 476 HIS A N 1
ATOM 3607 C CA . HIS A 1 476 ? 20.704 15.858 -2.520 1.00 76.62 476 HIS A CA 1
ATOM 3608 C C . HIS A 1 476 ? 20.060 16.559 -3.726 1.00 76.62 476 HIS A C 1
ATOM 3610 O O . HIS A 1 476 ? 20.136 16.036 -4.838 1.00 76.62 476 HIS A O 1
ATOM 3616 N N . SER A 1 477 ? 19.430 17.727 -3.568 1.00 81.12 477 SER A N 1
ATOM 3617 C CA . SER A 1 477 ? 18.934 18.503 -4.717 1.00 81.12 477 SER A CA 1
ATOM 3618 C C . SER A 1 477 ? 18.650 19.973 -4.411 1.00 81.12 477 SER A C 1
ATOM 3620 O O . SER A 1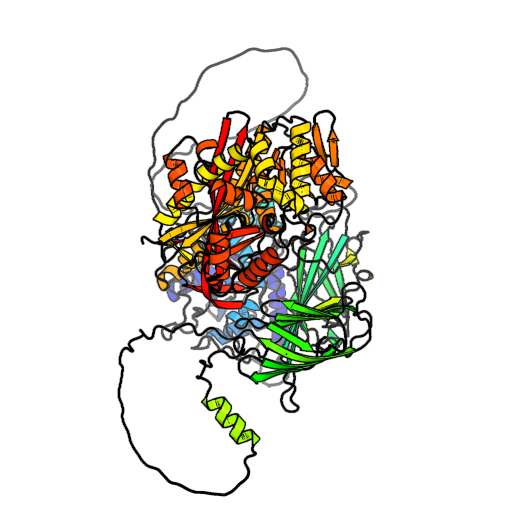 477 ? 18.310 20.337 -3.283 1.00 81.12 477 SER A O 1
ATOM 3622 N N . ILE A 1 478 ? 18.730 20.806 -5.449 1.00 85.75 478 ILE A N 1
ATOM 3623 C CA . ILE A 1 478 ? 18.204 22.177 -5.443 1.00 85.75 478 ILE A CA 1
ATOM 3624 C C . ILE A 1 478 ? 16.870 22.170 -6.197 1.00 85.75 478 ILE A C 1
ATOM 3626 O O . ILE A 1 478 ? 16.795 21.698 -7.332 1.00 85.75 478 ILE A O 1
ATOM 3630 N N . GLU A 1 479 ? 15.816 22.688 -5.573 1.00 88.62 479 GLU A N 1
ATOM 3631 C CA . GLU A 1 479 ? 14.463 22.742 -6.123 1.00 88.62 479 GLU A CA 1
ATOM 3632 C C . GLU A 1 479 ? 14.056 24.182 -6.433 1.00 88.62 479 GLU A C 1
ATOM 3634 O O . GLU A 1 479 ? 13.912 25.009 -5.536 1.00 88.62 479 GLU A O 1
ATOM 3639 N N . TRP A 1 480 ? 13.789 24.486 -7.697 1.00 92.19 480 TRP A N 1
ATOM 3640 C CA . TRP A 1 480 ? 13.347 25.802 -8.144 1.00 92.19 480 TRP A CA 1
ATOM 3641 C C . TRP A 1 480 ? 11.873 25.778 -8.558 1.00 92.19 480 TRP A C 1
ATOM 3643 O O . TRP A 1 480 ? 11.489 25.164 -9.552 1.00 92.19 480 TRP A O 1
ATOM 3653 N N . ARG A 1 481 ? 11.017 26.453 -7.787 1.00 87.12 481 ARG A N 1
ATOM 3654 C CA . ARG A 1 481 ? 9.569 26.553 -8.008 1.00 87.12 481 ARG A CA 1
ATOM 3655 C C . ARG A 1 481 ? 9.235 27.860 -8.722 1.00 87.12 481 ARG A C 1
ATOM 3657 O O . ARG A 1 481 ? 9.001 28.878 -8.075 1.00 87.12 481 ARG A O 1
ATOM 3664 N N . ILE A 1 482 ? 9.208 27.814 -10.053 1.00 87.25 482 ILE A N 1
ATOM 3665 C CA . ILE A 1 482 ? 8.932 28.966 -10.929 1.00 87.25 482 ILE A CA 1
ATOM 3666 C C . ILE A 1 482 ? 7.478 29.437 -10.778 1.00 87.25 482 ILE A C 1
ATOM 3668 O O . ILE A 1 482 ? 7.218 30.635 -10.685 1.00 87.25 482 ILE A O 1
ATOM 3672 N N . VAL A 1 483 ? 6.528 28.495 -10.723 1.00 80.12 483 VAL A N 1
ATOM 3673 C CA . VAL A 1 483 ? 5.089 28.785 -10.605 1.00 80.12 483 VAL A CA 1
ATOM 3674 C C . VAL A 1 483 ? 4.529 28.081 -9.376 1.00 80.12 483 VAL A C 1
ATOM 3676 O O . VAL A 1 483 ? 4.614 26.856 -9.264 1.00 80.12 483 VAL A O 1
ATOM 3679 N N . SER A 1 484 ? 3.943 28.865 -8.471 1.00 63.59 484 SER A N 1
ATOM 3680 C CA . SER A 1 484 ? 3.353 28.393 -7.216 1.00 63.59 484 SER A CA 1
ATOM 3681 C C . SER A 1 484 ? 1.839 28.214 -7.322 1.00 63.59 484 SER A C 1
ATOM 3683 O O . SER A 1 484 ? 1.134 29.049 -7.895 1.00 63.59 484 SER A O 1
ATOM 3685 N N . SER A 1 485 ? 1.347 27.142 -6.699 1.00 56.50 485 SER A N 1
ATOM 3686 C CA . SER A 1 485 ? -0.065 26.759 -6.642 1.00 56.50 485 SER A CA 1
ATOM 3687 C C . SER A 1 485 ? -0.973 27.938 -6.269 1.00 56.50 485 SER A C 1
ATOM 3689 O O . SER A 1 485 ? -0.802 28.554 -5.219 1.00 56.50 485 SER A O 1
ATOM 3691 N N . GLY A 1 486 ? -1.956 28.238 -7.123 1.00 54.69 486 GLY A N 1
ATOM 3692 C CA . GLY A 1 486 ? -2.966 29.281 -6.892 1.00 54.69 486 GLY A CA 1
ATOM 3693 C C . GLY A 1 486 ? -2.839 30.540 -7.759 1.00 54.69 486 GLY A C 1
ATOM 3694 O O . GLY A 1 486 ? -3.796 31.306 -7.830 1.00 54.69 486 GLY A O 1
ATOM 3695 N N . ARG A 1 487 ? -1.722 30.750 -8.473 1.00 60.41 487 ARG A N 1
ATOM 3696 C CA . ARG A 1 487 ? -1.594 31.802 -9.510 1.00 60.41 487 ARG A CA 1
ATOM 3697 C C . ARG A 1 487 ? -1.033 31.229 -10.816 1.00 60.41 487 ARG A C 1
ATOM 3699 O O . ARG A 1 487 ? 0.059 31.592 -11.243 1.00 60.41 487 ARG A O 1
ATOM 3706 N N . GLY A 1 488 ? -1.773 30.296 -11.416 1.00 65.31 488 GLY A N 1
ATOM 3707 C CA . GLY A 1 488 ? -1.347 29.613 -12.640 1.00 65.31 488 GLY A CA 1
ATOM 3708 C C . GLY A 1 488 ? -1.150 30.556 -13.834 1.00 65.31 488 GLY A C 1
ATOM 3709 O O . GLY A 1 488 ? -1.868 31.548 -13.982 1.00 65.31 488 GLY A O 1
ATOM 3710 N N . LEU A 1 489 ? -0.182 30.240 -14.697 1.00 74.75 489 LEU A N 1
ATOM 3711 C CA . LEU A 1 489 ? 0.139 31.031 -15.889 1.00 74.75 489 LEU A CA 1
ATOM 3712 C C . LEU A 1 489 ? -0.858 30.744 -17.012 1.00 74.75 489 LEU A C 1
ATOM 3714 O O . LEU A 1 489 ? -1.081 29.583 -17.341 1.00 74.75 489 LEU A O 1
ATOM 3718 N N . SER A 1 490 ? -1.413 31.784 -17.636 1.00 75.44 490 SER A N 1
ATOM 3719 C CA . SER A 1 490 ? -2.392 31.665 -18.725 1.00 75.44 490 SER A CA 1
ATOM 3720 C C . SER A 1 490 ? -2.044 32.607 -19.877 1.00 75.44 490 SER A C 1
ATOM 3722 O O . SER A 1 490 ? -1.887 33.812 -19.670 1.00 75.44 490 SER A O 1
ATOM 3724 N N . GLY A 1 491 ? -1.926 32.058 -21.091 1.00 66.56 491 GLY A N 1
ATOM 3725 C CA . GLY A 1 491 ? -1.829 32.822 -22.342 1.00 66.56 491 GLY A CA 1
ATOM 3726 C C . GLY A 1 491 ? -0.648 33.796 -22.470 1.00 66.56 491 GLY A C 1
ATOM 3727 O O . GLY A 1 491 ? -0.758 34.772 -23.213 1.00 66.56 491 GLY A O 1
ATOM 3728 N N . ARG A 1 492 ? 0.452 33.579 -21.739 1.00 74.81 492 ARG A N 1
ATOM 3729 C CA . ARG A 1 492 ? 1.691 34.368 -21.826 1.00 74.81 492 ARG A CA 1
ATOM 3730 C C . ARG A 1 492 ? 2.900 33.444 -21.740 1.00 74.81 492 ARG A C 1
ATOM 3732 O O . ARG A 1 492 ? 2.956 32.623 -20.827 1.00 74.81 492 ARG A O 1
ATOM 3739 N N . SER A 1 493 ? 3.854 33.634 -22.650 1.00 82.69 493 SER A N 1
ATOM 3740 C CA . SER A 1 493 ? 5.198 33.071 -22.507 1.00 82.69 493 SER A CA 1
ATOM 3741 C C . SER A 1 493 ? 5.903 33.722 -21.314 1.00 82.69 493 SER A C 1
ATOM 3743 O O . SER A 1 493 ? 5.682 34.908 -21.046 1.00 82.69 493 SER A O 1
ATOM 3745 N N . ILE A 1 494 ? 6.734 32.963 -20.603 1.00 87.38 494 ILE A N 1
ATOM 3746 C CA . ILE A 1 494 ? 7.587 33.464 -19.523 1.00 87.38 494 ILE A CA 1
ATOM 3747 C C . ILE A 1 494 ? 9.006 32.936 -19.706 1.00 87.38 494 ILE A C 1
ATOM 3749 O O . ILE A 1 494 ? 9.237 31.730 -19.659 1.00 87.38 494 ILE A O 1
ATOM 3753 N N . GLU A 1 495 ? 9.958 33.854 -19.837 1.00 91.00 495 GLU A N 1
ATOM 3754 C CA . GLU A 1 495 ? 11.380 33.553 -19.712 1.00 91.00 495 GLU A CA 1
ATOM 3755 C C . GLU A 1 495 ? 11.760 33.470 -18.229 1.00 91.00 495 GLU A C 1
ATOM 3757 O O . GLU A 1 495 ? 11.453 34.361 -17.435 1.00 91.00 495 GLU A O 1
ATOM 3762 N N . ALA A 1 496 ? 12.434 32.388 -17.854 1.00 91.75 496 ALA A N 1
ATOM 3763 C CA . ALA A 1 496 ? 12.914 32.128 -16.510 1.00 91.75 496 ALA A CA 1
ATOM 3764 C C . ALA A 1 496 ? 14.395 31.728 -16.577 1.00 91.75 496 ALA A C 1
ATOM 3766 O O . ALA A 1 496 ? 14.759 30.670 -17.087 1.00 91.75 496 ALA A O 1
ATOM 3767 N N . THR A 1 497 ? 15.260 32.580 -16.033 1.00 92.75 497 THR A N 1
ATOM 3768 C CA . THR A 1 497 ? 16.696 32.313 -15.859 1.00 92.75 497 THR A CA 1
ATOM 3769 C C . THR A 1 497 ? 17.018 32.092 -14.379 1.00 92.75 497 THR A C 1
ATOM 3771 O O . THR A 1 497 ? 16.533 32.841 -13.525 1.00 92.75 497 THR A O 1
ATOM 3774 N N . PHE A 1 498 ? 17.852 31.100 -14.066 1.00 95.00 498 PHE A N 1
ATOM 3775 C CA . PHE A 1 498 ? 18.414 30.884 -12.728 1.00 95.00 498 PHE A CA 1
ATOM 3776 C C . PHE A 1 498 ? 19.911 30.557 -12.855 1.00 95.00 498 PHE A C 1
ATOM 3778 O O . PHE A 1 498 ? 20.265 29.418 -13.170 1.00 95.00 498 PHE A O 1
ATOM 3785 N N . PRO A 1 499 ? 20.788 31.559 -12.665 1.00 94.19 499 PRO A N 1
ATOM 3786 C CA . PRO A 1 499 ? 22.223 31.371 -12.540 1.00 94.19 499 PRO A CA 1
ATOM 3787 C C . PRO A 1 499 ? 22.602 31.179 -11.066 1.00 94.19 499 PRO A C 1
ATOM 3789 O O . PRO A 1 499 ? 22.025 31.814 -10.175 1.00 94.19 499 PRO A O 1
ATOM 3792 N N . GLY A 1 500 ? 23.617 30.364 -10.802 1.00 93.12 500 GLY A N 1
ATOM 3793 C CA . GLY A 1 500 ? 24.167 30.244 -9.460 1.00 93.12 500 GLY A CA 1
ATOM 3794 C C . GLY A 1 500 ? 25.354 29.302 -9.361 1.00 93.12 500 GLY A C 1
ATOM 3795 O O . GLY A 1 500 ? 25.812 28.729 -10.345 1.00 93.12 500 GLY A O 1
ATOM 3796 N N . THR A 1 501 ? 25.820 29.126 -8.134 1.00 90.19 501 THR A N 1
ATOM 3797 C CA . THR A 1 501 ? 26.865 28.181 -7.758 1.00 90.19 501 THR A CA 1
ATOM 3798 C C . THR A 1 501 ? 26.317 27.249 -6.686 1.00 90.19 501 THR A C 1
ATOM 3800 O O . THR A 1 501 ? 25.675 27.694 -5.735 1.00 90.19 501 THR A O 1
ATOM 3803 N N . VAL A 1 502 ? 26.557 25.950 -6.832 1.00 87.81 502 VAL A N 1
ATOM 3804 C CA . VAL A 1 502 ? 26.275 24.924 -5.828 1.00 87.81 502 VAL A CA 1
ATOM 3805 C C . VAL A 1 502 ? 27.585 24.493 -5.173 1.00 87.81 502 VAL A C 1
ATOM 3807 O O . VAL A 1 502 ? 28.547 24.140 -5.856 1.00 87.81 502 VAL A O 1
ATOM 3810 N N . LYS A 1 503 ? 27.627 24.525 -3.841 1.00 87.44 503 LYS A N 1
ATOM 3811 C CA . LYS A 1 503 ? 28.761 24.053 -3.039 1.00 87.44 503 LYS A CA 1
ATOM 3812 C C . LYS A 1 503 ? 28.389 22.710 -2.430 1.00 87.44 503 LYS A C 1
ATOM 3814 O O . LYS A 1 503 ? 27.308 22.553 -1.866 1.00 87.44 503 LYS A O 1
ATOM 3819 N N . PHE A 1 504 ? 29.275 21.736 -2.563 1.00 80.56 504 PHE A N 1
ATOM 3820 C CA . PHE A 1 504 ? 29.101 20.372 -2.078 1.00 80.56 504 PHE A CA 1
ATOM 3821 C C . PHE A 1 504 ? 29.907 20.145 -0.801 1.00 80.56 504 PHE A C 1
ATOM 3823 O O . PHE A 1 504 ? 30.949 20.766 -0.588 1.00 80.56 504 PHE A O 1
ATOM 3830 N N . LEU A 1 505 ? 29.452 19.221 0.043 1.00 75.94 505 LEU A N 1
ATOM 3831 C CA . LEU A 1 505 ? 30.265 18.750 1.162 1.00 75.94 505 LEU A CA 1
ATOM 3832 C C . LEU A 1 505 ? 31.429 17.882 0.636 1.00 75.94 505 LEU A C 1
ATOM 3834 O O . LEU A 1 505 ? 31.212 17.103 -0.298 1.00 75.94 505 LEU A O 1
ATOM 3838 N N . PRO A 1 506 ? 32.647 17.992 1.211 1.00 73.88 506 PRO A N 1
ATOM 3839 C CA . PRO A 1 506 ? 33.819 17.271 0.722 1.00 73.88 506 PRO A CA 1
ATOM 3840 C C . PRO A 1 506 ? 33.618 15.758 0.645 1.00 73.88 506 PRO A C 1
ATOM 3842 O O . PRO A 1 506 ? 33.095 15.138 1.574 1.00 73.88 506 PRO A O 1
ATOM 3845 N N . ARG A 1 507 ? 34.106 15.149 -0.439 1.00 53.97 507 ARG A N 1
ATOM 3846 C CA . ARG A 1 507 ? 34.153 13.690 -0.591 1.00 53.97 507 ARG A CA 1
ATOM 3847 C C . ARG A 1 507 ? 35.006 13.052 0.505 1.00 53.97 507 ARG A C 1
ATOM 3849 O O . ARG A 1 507 ? 36.229 13.175 0.514 1.00 53.97 507 ARG A O 1
ATOM 3856 N N . THR A 1 508 ? 34.370 12.295 1.393 1.00 45.44 508 THR A N 1
ATOM 3857 C CA . THR A 1 508 ? 35.068 11.357 2.270 1.00 45.44 508 THR A CA 1
ATOM 3858 C C . THR A 1 508 ? 35.618 10.199 1.442 1.00 45.44 508 THR A C 1
ATOM 3860 O O . THR A 1 508 ? 34.878 9.465 0.787 1.00 45.44 508 THR A O 1
ATOM 3863 N N . THR A 1 509 ? 36.937 10.017 1.470 1.00 32.81 509 THR A N 1
ATOM 3864 C CA . THR A 1 509 ? 37.629 8.926 0.778 1.00 32.81 509 THR A CA 1
ATOM 3865 C C . THR A 1 509 ? 37.325 7.580 1.437 1.00 32.81 509 THR A C 1
ATOM 3867 O O . THR A 1 509 ? 38.041 7.116 2.326 1.00 32.81 509 THR A O 1
ATOM 3870 N N . GLN A 1 510 ? 36.264 6.915 0.972 1.00 34.50 510 GLN A N 1
ATOM 3871 C CA . GLN A 1 510 ? 36.079 5.488 1.221 1.00 34.50 510 GLN A CA 1
ATOM 3872 C C . GLN A 1 510 ? 37.293 4.730 0.671 1.00 34.50 510 GLN A C 1
ATOM 3874 O O . GLN A 1 510 ? 37.587 4.782 -0.523 1.00 34.50 510 GLN A O 1
ATOM 3879 N N . ARG A 1 511 ? 38.010 4.018 1.547 1.00 28.64 511 ARG A N 1
ATOM 3880 C CA . ARG A 1 511 ? 39.101 3.129 1.136 1.00 28.64 511 ARG A CA 1
ATOM 3881 C C . ARG A 1 511 ? 38.525 1.960 0.342 1.00 28.64 511 ARG A C 1
ATOM 3883 O O . ARG A 1 511 ? 37.940 1.047 0.919 1.00 28.64 511 ARG A O 1
ATOM 3890 N N . THR A 1 512 ? 38.739 1.959 -0.966 1.00 27.33 512 THR A N 1
ATOM 3891 C CA . THR A 1 512 ? 38.506 0.787 -1.812 1.00 27.33 512 THR A CA 1
ATOM 3892 C C . THR A 1 512 ? 39.486 -0.321 -1.425 1.00 27.33 512 THR A C 1
ATOM 3894 O O . THR A 1 512 ? 40.689 -0.194 -1.659 1.00 27.33 512 THR A O 1
ATOM 3897 N N . ASN A 1 513 ? 38.989 -1.415 -0.842 1.00 25.66 513 ASN A N 1
ATOM 3898 C CA . ASN A 1 513 ? 39.796 -2.612 -0.597 1.00 25.66 513 ASN A CA 1
ATOM 3899 C C . ASN A 1 513 ? 40.133 -3.285 -1.937 1.00 25.66 513 ASN A C 1
ATOM 3901 O O . ASN A 1 513 ? 39.297 -3.968 -2.530 1.00 25.66 513 ASN A O 1
ATOM 3905 N N . SER A 1 514 ? 41.364 -3.098 -2.411 1.00 28.03 514 SER A N 1
ATOM 3906 C CA . SER A 1 514 ? 41.891 -3.651 -3.662 1.00 28.03 514 SER A CA 1
ATOM 3907 C C . SER A 1 514 ? 42.180 -5.158 -3.561 1.00 28.03 514 SER A C 1
ATOM 3909 O O . SER A 1 514 ? 43.327 -5.598 -3.553 1.00 28.03 514 SER A O 1
ATOM 3911 N N . SER A 1 515 ? 41.111 -5.959 -3.516 1.00 27.89 515 SER A N 1
ATOM 3912 C CA . SER A 1 515 ? 41.163 -7.427 -3.393 1.00 27.89 515 SER A CA 1
ATOM 3913 C C . SER A 1 515 ? 40.516 -8.183 -4.563 1.00 27.89 515 SER A C 1
ATOM 3915 O O . SER A 1 515 ? 40.147 -9.347 -4.414 1.00 27.89 515 SER A O 1
ATOM 3917 N N . PHE A 1 516 ? 40.415 -7.566 -5.744 1.00 28.28 516 PHE A N 1
ATOM 3918 C CA . PHE A 1 516 ? 40.117 -8.290 -6.984 1.00 28.28 516 PHE A CA 1
ATOM 3919 C C . PHE A 1 516 ? 41.413 -8.741 -7.663 1.00 28.28 516 PHE A C 1
ATOM 3921 O O . PHE A 1 516 ? 42.123 -7.950 -8.280 1.00 28.28 516 PHE A O 1
ATOM 3928 N N . ARG A 1 517 ? 41.714 -10.041 -7.560 1.00 26.84 517 ARG A N 1
ATOM 3929 C CA . ARG A 1 517 ? 42.665 -10.697 -8.466 1.00 26.84 517 ARG A CA 1
ATOM 3930 C C . ARG A 1 517 ? 41.997 -10.858 -9.828 1.00 26.84 517 ARG A C 1
ATOM 3932 O O . ARG A 1 517 ? 40.938 -11.477 -9.908 1.00 26.84 517 ARG A O 1
ATOM 3939 N N . SER A 1 518 ? 42.634 -10.368 -10.883 1.00 26.56 518 SER A N 1
ATOM 3940 C CA . SER A 1 518 ? 42.275 -10.738 -12.249 1.00 26.56 518 SER A CA 1
ATOM 3941 C C . SER A 1 518 ? 42.546 -12.229 -12.487 1.00 26.56 518 SER A C 1
ATOM 3943 O O . SER A 1 518 ? 43.553 -12.780 -12.035 1.00 26.56 518 SER A O 1
ATOM 3945 N N . VAL A 1 519 ? 41.632 -12.886 -13.202 1.00 27.06 519 VAL A N 1
ATOM 3946 C CA . VAL A 1 519 ? 41.835 -14.224 -13.774 1.00 27.06 519 VAL A CA 1
ATOM 3947 C C . VAL A 1 519 ? 42.222 -14.040 -15.241 1.00 27.06 519 VAL A C 1
ATOM 3949 O O . VAL A 1 519 ? 41.742 -13.128 -15.909 1.00 27.06 519 VAL A O 1
ATOM 3952 N N . SER A 1 520 ? 43.159 -14.853 -15.718 1.00 26.64 520 SER A N 1
ATOM 3953 C CA . SER A 1 520 ? 43.953 -14.584 -16.917 1.00 26.64 520 SER A CA 1
ATOM 3954 C C . SER A 1 520 ? 43.443 -15.267 -18.193 1.00 26.64 520 SER A C 1
ATOM 3956 O O . SER A 1 520 ? 43.375 -16.495 -18.238 1.00 26.64 520 SER A O 1
ATOM 3958 N N . SER A 1 521 ? 43.253 -14.492 -19.262 1.00 24.14 521 SER A N 1
ATOM 3959 C CA .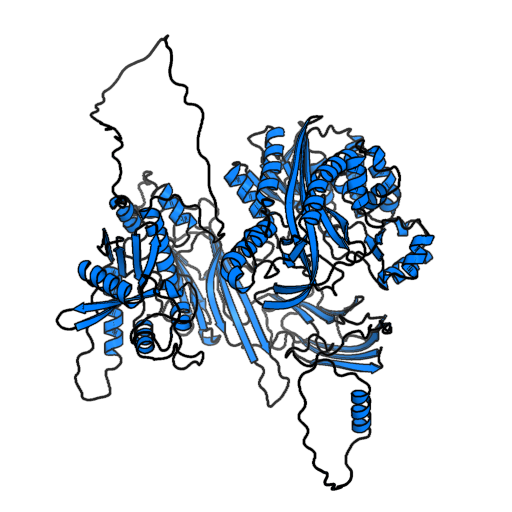 SER A 1 521 ? 43.281 -14.937 -20.669 1.00 24.14 521 SER A CA 1
ATOM 3960 C C . SER A 1 521 ? 43.305 -13.696 -21.574 1.00 24.14 521 SER A C 1
ATOM 3962 O O . SER A 1 521 ? 42.515 -12.792 -21.331 1.00 24.14 521 SER A O 1
ATOM 3964 N N . THR A 1 522 ? 44.135 -13.553 -22.609 1.00 26.06 522 THR A N 1
ATOM 3965 C CA . THR A 1 522 ? 45.286 -14.357 -23.076 1.00 26.06 522 THR A CA 1
ATOM 3966 C C . THR A 1 522 ? 46.193 -13.427 -23.894 1.00 26.06 522 THR A C 1
ATOM 3968 O O . THR A 1 522 ? 45.697 -12.470 -24.480 1.00 26.06 522 THR A O 1
ATOM 3971 N N . ALA A 1 523 ? 47.503 -13.674 -23.939 1.00 27.08 523 ALA A N 1
ATOM 3972 C CA . ALA A 1 523 ? 48.440 -12.771 -24.611 1.00 27.08 523 ALA A CA 1
ATOM 3973 C C . ALA A 1 523 ? 48.486 -12.969 -26.136 1.00 27.08 523 ALA A C 1
ATOM 3975 O O . ALA A 1 523 ? 48.615 -14.099 -26.600 1.00 27.08 523 ALA A O 1
ATOM 3976 N N . TYR A 1 524 ? 48.503 -11.857 -26.873 1.00 25.53 524 TYR A N 1
ATOM 3977 C CA . TYR A 1 524 ? 49.165 -11.729 -28.172 1.00 25.53 524 TYR A CA 1
ATOM 3978 C C . TYR A 1 524 ? 49.934 -10.406 -28.194 1.00 25.53 524 TYR A C 1
ATOM 3980 O O . TYR A 1 524 ? 49.444 -9.392 -27.700 1.00 25.53 524 TYR A O 1
ATOM 3988 N N . THR A 1 525 ? 51.155 -10.448 -28.718 1.00 28.06 525 THR A N 1
ATOM 3989 C CA . THR A 1 525 ? 52.091 -9.322 -28.803 1.00 28.06 525 THR A CA 1
ATOM 3990 C C . THR A 1 525 ? 52.485 -9.113 -30.255 1.00 28.06 525 THR A C 1
ATOM 3992 O O . THR A 1 525 ? 53.041 -10.035 -30.850 1.00 28.06 525 THR A O 1
ATOM 3995 N N . GLU A 1 526 ? 52.273 -7.914 -30.788 1.00 27.75 526 GLU A N 1
ATOM 3996 C CA . GLU A 1 526 ? 52.948 -7.441 -31.998 1.00 27.75 526 GLU A CA 1
ATOM 3997 C C . GLU A 1 526 ? 53.412 -5.998 -31.764 1.00 27.75 526 GLU A C 1
ATOM 3999 O O . GLU A 1 526 ? 52.635 -5.148 -31.325 1.00 27.75 526 GLU A O 1
ATOM 4004 N N . ASP A 1 527 ? 54.698 -5.752 -32.010 1.00 26.25 527 ASP A N 1
ATOM 4005 C CA . ASP A 1 527 ? 55.319 -4.428 -32.029 1.00 26.25 527 ASP A CA 1
ATOM 4006 C C . ASP A 1 527 ? 55.243 -3.840 -33.449 1.00 26.25 527 ASP A C 1
ATOM 4008 O O . ASP A 1 527 ? 55.326 -4.599 -34.413 1.00 26.25 527 ASP A O 1
ATOM 4012 N N . SER A 1 528 ? 55.189 -2.508 -33.589 1.00 29.02 528 SER A N 1
ATOM 4013 C CA . SER A 1 528 ? 56.050 -1.754 -34.528 1.00 29.02 528 SER A CA 1
ATOM 4014 C C . SER A 1 528 ? 55.773 -0.243 -34.464 1.00 29.02 528 SER A C 1
ATOM 4016 O O . SER A 1 528 ? 54.691 0.226 -34.798 1.00 29.02 528 SER A O 1
ATOM 4018 N N . ASP A 1 529 ? 56.806 0.470 -34.015 1.00 29.50 529 ASP A N 1
ATOM 4019 C CA . ASP A 1 529 ? 57.366 1.720 -34.549 1.00 29.50 529 ASP A CA 1
ATOM 4020 C C . ASP A 1 529 ? 56.538 3.000 -34.783 1.00 29.50 529 ASP A C 1
ATOM 4022 O O . ASP A 1 529 ? 55.362 3.056 -35.128 1.00 29.50 529 ASP A O 1
ATOM 4026 N N . SER A 1 530 ? 57.269 4.097 -34.594 1.00 30.38 530 SER A N 1
ATOM 4027 C CA . SER A 1 530 ? 56.861 5.485 -34.768 1.00 30.38 530 SER A CA 1
ATOM 4028 C C . SER A 1 530 ? 57.057 5.993 -36.194 1.00 30.38 530 SER A C 1
ATOM 4030 O O . SER A 1 530 ? 58.056 5.651 -36.824 1.00 30.38 530 SER A O 1
ATOM 4032 N N . GLU A 1 531 ? 56.313 7.035 -36.563 1.00 29.59 531 GLU A N 1
ATOM 4033 C CA . GLU A 1 531 ? 56.964 8.183 -37.203 1.00 29.59 531 GLU A CA 1
ATOM 4034 C C . GLU A 1 531 ? 56.402 9.510 -36.667 1.00 29.59 531 GLU A C 1
ATOM 4036 O O . GLU A 1 531 ? 55.408 9.534 -35.938 1.00 29.59 531 GLU A O 1
ATOM 4041 N N . GLN A 1 532 ? 57.119 10.606 -36.914 1.00 32.06 532 GLN A N 1
ATOM 4042 C CA . GLN A 1 532 ? 56.980 11.873 -36.198 1.00 32.06 532 GLN A CA 1
ATOM 4043 C C . GLN A 1 532 ? 56.967 13.029 -37.199 1.00 32.06 532 GLN A C 1
ATOM 4045 O O . GLN A 1 532 ? 57.944 13.210 -37.919 1.00 32.06 532 GLN A O 1
ATOM 4050 N N . ASP A 1 533 ? 55.917 13.853 -37.195 1.00 27.92 533 ASP A N 1
ATOM 4051 C CA . ASP A 1 533 ? 55.907 15.116 -37.942 1.00 27.92 533 ASP A CA 1
ATOM 4052 C C . ASP A 1 533 ? 55.205 16.235 -37.151 1.00 27.92 533 ASP A C 1
ATOM 4054 O O . ASP A 1 533 ? 54.390 15.974 -36.263 1.00 27.92 533 ASP A O 1
ATOM 4058 N N . ASN A 1 534 ? 55.614 17.484 -37.379 1.00 31.45 534 ASN A N 1
ATOM 4059 C CA . ASN A 1 534 ? 55.572 18.525 -36.350 1.00 31.45 534 ASN A CA 1
ATOM 4060 C C . ASN A 1 534 ? 55.222 19.914 -36.927 1.00 31.45 534 ASN A C 1
ATOM 4062 O O . ASN A 1 534 ? 56.099 20.705 -37.291 1.00 31.45 534 ASN A O 1
ATOM 4066 N N . ALA A 1 535 ? 53.921 20.224 -36.999 1.00 30.41 535 ALA A N 1
ATOM 4067 C CA . ALA A 1 535 ? 53.385 21.474 -37.549 1.00 30.41 535 ALA A CA 1
ATOM 4068 C C . ALA A 1 535 ? 52.768 22.381 -36.461 1.00 30.41 535 ALA A C 1
ATOM 4070 O O . ALA A 1 535 ? 52.005 21.946 -35.604 1.00 30.41 535 ALA A O 1
ATOM 4071 N N . LYS A 1 536 ? 53.135 23.668 -36.487 1.00 32.94 536 LYS A N 1
ATOM 4072 C CA . LYS A 1 536 ? 53.012 24.612 -35.361 1.00 32.94 536 LYS A CA 1
ATOM 4073 C C . LYS A 1 536 ? 51.621 25.216 -35.115 1.00 32.94 536 LYS A C 1
ATOM 4075 O O . LYS A 1 536 ? 51.002 25.730 -36.036 1.00 32.94 536 LYS A O 1
ATOM 4080 N N . ASN A 1 537 ? 51.346 25.389 -33.816 1.00 36.09 537 ASN A N 1
ATOM 4081 C CA . ASN A 1 537 ? 50.608 26.486 -33.162 1.00 36.09 537 ASN A CA 1
ATOM 4082 C C . ASN A 1 537 ? 49.109 26.665 -33.479 1.00 36.09 537 ASN A C 1
ATOM 4084 O O . ASN A 1 537 ? 48.735 27.085 -34.569 1.00 36.09 537 ASN A O 1
ATOM 4088 N N . GLY A 1 538 ? 48.266 26.527 -32.446 1.00 37.78 538 GLY A N 1
ATOM 4089 C CA . GLY A 1 538 ? 46.851 26.920 -32.511 1.00 37.78 538 GLY A CA 1
ATOM 4090 C C . GLY A 1 538 ? 46.019 26.685 -31.242 1.00 37.78 538 GLY A C 1
ATOM 4091 O O . GLY A 1 538 ? 45.015 27.365 -31.070 1.00 37.78 538 GLY A O 1
ATOM 4092 N N . ALA A 1 539 ? 46.432 25.772 -30.354 1.00 35.72 539 ALA A N 1
ATOM 4093 C CA . ALA A 1 539 ? 45.700 25.463 -29.120 1.00 35.72 539 ALA A CA 1
ATOM 4094 C C . ALA A 1 539 ? 45.620 26.668 -28.164 1.00 35.72 539 ALA A C 1
ATOM 4096 O O . ALA A 1 539 ? 46.622 27.354 -27.933 1.00 35.72 539 ALA A O 1
ATOM 4097 N N . SER A 1 540 ? 44.437 26.899 -27.592 1.00 45.44 540 SER A N 1
ATOM 4098 C CA . SER A 1 540 ? 44.228 27.895 -26.544 1.00 45.44 540 SER A CA 1
ATOM 4099 C C . SER A 1 540 ? 44.865 27.451 -25.225 1.00 45.44 540 SER A C 1
ATOM 4101 O O . SER A 1 540 ? 45.113 26.268 -24.978 1.00 45.44 540 SER A O 1
ATOM 4103 N N . LEU A 1 541 ? 45.058 28.409 -24.315 1.00 38.31 541 LEU A N 1
ATOM 4104 C CA . LEU A 1 541 ? 45.355 28.105 -22.915 1.00 38.31 541 LEU A CA 1
ATOM 4105 C C . LEU A 1 541 ? 44.232 27.257 -22.284 1.00 38.31 541 LEU A C 1
ATOM 4107 O O . LEU A 1 541 ? 44.506 26.413 -21.433 1.00 38.31 541 LEU A O 1
ATOM 4111 N N . ASP A 1 542 ? 42.995 27.438 -22.755 1.00 41.81 542 ASP A N 1
ATOM 4112 C CA . ASP A 1 542 ? 41.816 26.672 -22.340 1.00 41.81 542 ASP A CA 1
ATOM 4113 C C . ASP A 1 542 ? 41.918 25.185 -22.716 1.00 41.81 542 ASP A C 1
ATOM 4115 O O . ASP A 1 542 ? 41.543 24.331 -21.916 1.00 41.81 542 ASP A O 1
ATOM 4119 N N . ASP A 1 543 ? 42.485 24.857 -23.885 1.00 41.62 543 ASP A N 1
ATOM 4120 C CA . ASP A 1 543 ? 42.635 23.470 -24.349 1.00 41.62 543 ASP A CA 1
ATOM 4121 C C . ASP A 1 543 ? 43.627 22.701 -23.468 1.00 41.62 543 ASP A C 1
ATOM 4123 O O . ASP A 1 543 ? 43.356 21.580 -23.044 1.00 41.62 543 ASP A O 1
ATOM 4127 N N . TYR A 1 544 ? 44.753 23.331 -23.115 1.00 40.50 544 TYR A N 1
ATOM 4128 C CA . TYR A 1 544 ? 45.745 22.747 -22.204 1.00 40.50 544 TYR A CA 1
ATOM 4129 C C . TYR A 1 544 ? 45.214 22.613 -20.764 1.00 40.50 544 TYR A C 1
ATOM 4131 O O . TYR A 1 544 ? 45.578 21.679 -20.046 1.00 40.50 544 TYR A O 1
ATOM 4139 N N . ILE A 1 545 ? 44.324 23.515 -20.337 1.00 46.28 545 ILE A N 1
ATOM 4140 C CA . ILE A 1 545 ? 43.617 23.404 -19.055 1.00 46.28 545 ILE A CA 1
ATOM 4141 C C . ILE A 1 545 ? 42.610 22.242 -19.098 1.00 46.28 545 ILE A C 1
ATOM 4143 O O . ILE A 1 545 ? 42.613 21.415 -18.186 1.00 46.28 545 ILE A O 1
ATOM 4147 N N . MET A 1 546 ? 41.819 22.113 -20.167 1.00 38.28 546 MET A N 1
ATOM 4148 C CA . MET A 1 546 ? 40.883 20.999 -20.377 1.00 38.28 546 MET A CA 1
ATOM 4149 C C . MET A 1 546 ? 41.587 19.639 -20.449 1.00 38.28 546 MET A C 1
ATOM 4151 O O . MET A 1 546 ? 41.166 18.695 -19.782 1.00 38.28 546 MET A O 1
ATOM 4155 N N . GLU A 1 547 ? 42.681 19.521 -21.208 1.00 39.66 547 GLU A N 1
ATOM 4156 C CA . GLU A 1 547 ? 43.437 18.268 -21.328 1.00 39.66 547 GLU A CA 1
ATOM 4157 C C . GLU A 1 547 ? 44.027 17.831 -19.978 1.00 39.66 547 GLU A C 1
ATOM 4159 O O . GLU A 1 547 ? 44.082 16.638 -19.670 1.00 39.66 547 GLU A O 1
ATOM 4164 N N . LYS A 1 548 ? 44.420 18.795 -19.135 1.00 34.66 548 LYS A N 1
ATOM 4165 C CA . LYS A 1 548 ? 44.931 18.517 -17.791 1.00 34.66 548 LYS A CA 1
ATOM 4166 C C . LYS A 1 548 ? 43.820 18.146 -16.802 1.00 34.66 548 LYS A C 1
ATOM 4168 O O . LYS A 1 548 ? 43.984 17.179 -16.066 1.00 34.66 548 LYS A O 1
ATOM 4173 N N . ILE A 1 549 ? 42.678 18.839 -16.832 1.00 38.44 549 ILE A N 1
ATOM 4174 C CA . ILE A 1 549 ? 41.493 18.497 -16.021 1.00 38.44 549 ILE A CA 1
ATOM 4175 C C . ILE A 1 549 ? 40.990 17.083 -16.351 1.00 38.44 549 ILE A C 1
ATOM 4177 O O . ILE A 1 549 ? 40.666 16.318 -15.444 1.00 38.44 549 ILE A O 1
ATOM 4181 N N . ASN A 1 550 ? 40.989 16.701 -17.631 1.00 35.25 550 ASN A N 1
ATOM 4182 C CA . ASN A 1 550 ? 40.564 15.369 -18.068 1.00 35.25 550 ASN A CA 1
ATOM 4183 C C . ASN A 1 550 ? 41.575 14.250 -17.748 1.00 35.25 550 ASN A C 1
ATOM 4185 O O . ASN A 1 550 ? 41.187 13.085 -17.741 1.00 35.25 550 ASN A O 1
ATOM 4189 N N . LYS A 1 551 ? 42.849 14.566 -17.465 1.00 33.72 551 LYS A N 1
ATOM 4190 C CA . LYS A 1 551 ? 43.878 13.572 -17.096 1.00 33.72 551 LYS A CA 1
ATOM 4191 C C . LYS A 1 551 ? 43.897 13.205 -15.611 1.00 33.72 551 LYS A C 1
ATOM 4193 O O . LYS A 1 551 ? 44.293 12.089 -15.287 1.00 33.72 551 LYS A O 1
ATOM 4198 N N . ASP A 1 552 ? 43.444 14.097 -14.730 1.00 30.75 552 ASP A N 1
ATOM 4199 C CA . ASP A 1 552 ? 43.391 13.852 -13.277 1.00 30.75 552 ASP A CA 1
ATOM 4200 C C . ASP A 1 552 ? 42.064 13.199 -12.814 1.00 30.75 552 ASP A C 1
ATOM 4202 O O . ASP A 1 552 ? 41.881 12.905 -11.630 1.00 30.75 552 ASP A O 1
ATOM 4206 N N . LEU A 1 553 ? 41.134 12.923 -13.739 1.00 30.42 553 LEU A N 1
ATOM 4207 C CA . LEU A 1 553 ? 39.892 12.189 -13.481 1.00 30.42 553 LEU A CA 1
ATOM 4208 C C . LEU A 1 553 ? 40.025 10.724 -13.920 1.00 30.42 553 LEU A C 1
ATOM 4210 O O . LEU A 1 553 ? 40.290 10.433 -15.083 1.00 30.42 553 LEU A O 1
ATOM 4214 N N . GLN A 1 554 ? 39.793 9.784 -12.997 1.00 28.02 554 GLN A N 1
ATOM 4215 C CA . GLN A 1 554 ? 39.681 8.366 -13.353 1.00 28.02 554 GLN A CA 1
ATOM 4216 C C . GLN A 1 554 ? 38.521 8.155 -14.331 1.00 28.02 554 GLN A C 1
ATOM 4218 O O . GLN A 1 554 ? 37.420 8.665 -14.107 1.00 28.02 554 GLN A O 1
ATOM 4223 N N . ALA A 1 555 ? 38.767 7.369 -15.383 1.00 31.53 555 ALA A N 1
ATOM 4224 C CA . ALA A 1 555 ? 37.735 6.957 -16.322 1.00 31.53 555 ALA A CA 1
ATOM 4225 C C . ALA A 1 555 ? 36.598 6.247 -15.571 1.00 31.53 555 ALA A C 1
ATOM 4227 O O . ALA A 1 555 ? 36.812 5.235 -14.906 1.00 31.53 555 ALA A O 1
ATOM 4228 N N . VAL A 1 556 ? 35.396 6.813 -15.664 1.00 33.94 556 VAL A N 1
ATOM 4229 C CA . VAL A 1 556 ? 34.150 6.167 -15.244 1.00 33.94 556 VAL A CA 1
ATOM 4230 C C . VAL A 1 556 ? 33.627 5.401 -16.451 1.00 33.94 556 VAL A C 1
ATOM 4232 O O . VAL A 1 556 ? 33.572 5.977 -17.536 1.00 33.94 556 VAL A O 1
ATOM 4235 N N . ASP A 1 557 ? 33.256 4.133 -16.274 1.00 28.38 557 ASP A N 1
ATOM 4236 C CA . ASP A 1 557 ? 32.809 3.273 -17.373 1.00 28.38 557 ASP A CA 1
ATOM 4237 C C . ASP A 1 557 ? 31.614 3.888 -18.127 1.00 28.38 557 ASP A C 1
ATOM 4239 O O . ASP A 1 557 ? 30.547 4.138 -17.560 1.00 28.38 557 ASP A O 1
ATOM 4243 N N . LEU A 1 558 ? 31.816 4.165 -19.419 1.00 31.17 558 LEU A N 1
ATOM 4244 C CA . LEU A 1 558 ? 30.886 4.891 -20.290 1.00 31.17 558 LEU A CA 1
ATOM 4245 C C . LEU A 1 558 ? 29.998 3.938 -21.110 1.00 31.17 558 LEU A C 1
ATOM 4247 O O . LEU A 1 558 ? 29.954 4.017 -22.335 1.00 31.17 558 LEU A O 1
ATOM 4251 N N . GLU A 1 559 ? 29.249 3.068 -20.431 1.00 30.69 559 GLU A N 1
ATOM 4252 C CA . GLU A 1 559 ? 28.253 2.184 -21.062 1.00 30.69 559 GLU A CA 1
ATOM 4253 C C . GLU A 1 559 ? 26.824 2.412 -20.532 1.00 30.69 559 GLU A C 1
ATOM 4255 O O . GLU A 1 559 ? 26.198 1.520 -19.971 1.00 30.69 559 GLU A O 1
ATOM 4260 N N . GLU A 1 560 ? 26.264 3.610 -20.752 1.00 30.50 560 GLU A N 1
ATOM 4261 C CA . GLU A 1 560 ? 24.801 3.766 -20.858 1.00 30.50 560 GLU A CA 1
ATOM 4262 C C . GLU A 1 560 ? 24.412 5.049 -21.637 1.00 30.50 560 GLU A C 1
ATOM 4264 O O . GLU A 1 560 ? 24.886 6.134 -21.282 1.00 30.50 560 GLU A O 1
ATOM 4269 N N . PRO A 1 561 ? 23.527 5.004 -22.662 1.00 28.84 561 PRO A N 1
ATOM 4270 C CA . PRO A 1 561 ? 23.281 6.157 -23.547 1.00 28.84 561 PRO A CA 1
ATOM 4271 C C . PRO A 1 561 ? 22.589 7.383 -22.923 1.00 28.84 561 PRO A C 1
ATOM 4273 O O . PRO A 1 561 ? 22.432 8.392 -23.605 1.00 28.84 561 PRO A O 1
ATOM 4276 N N . LEU A 1 562 ? 22.115 7.299 -21.673 1.00 35.91 562 LEU A N 1
ATOM 4277 C CA . LEU A 1 562 ? 21.244 8.312 -21.049 1.00 35.91 562 LEU A CA 1
ATOM 4278 C C . LEU A 1 562 ? 21.861 9.036 -19.836 1.00 35.91 562 LEU A C 1
ATOM 4280 O O . LEU A 1 562 ? 21.178 9.814 -19.175 1.00 35.91 562 LEU A O 1
ATOM 4284 N N . SER A 1 563 ? 23.152 8.826 -19.557 1.00 37.84 563 SER A N 1
ATOM 4285 C CA . SER A 1 563 ? 23.990 9.686 -18.693 1.00 37.84 563 SER A CA 1
ATOM 4286 C C . SER A 1 563 ? 23.507 9.990 -17.258 1.00 37.84 563 SER A C 1
ATOM 4288 O O . SER A 1 563 ? 24.045 10.900 -16.628 1.00 37.84 563 SER A O 1
ATOM 4290 N N . TRP A 1 564 ? 22.577 9.226 -16.668 1.00 38.16 564 TRP A N 1
ATOM 4291 C CA . TRP A 1 564 ? 22.013 9.488 -15.320 1.00 38.16 564 TRP A CA 1
ATOM 4292 C C . TRP A 1 564 ? 23.048 9.620 -14.181 1.00 38.16 564 TRP A C 1
ATOM 4294 O O . TRP A 1 564 ? 22.726 10.098 -13.092 1.00 38.16 564 TRP A O 1
ATOM 4304 N N . GLN A 1 565 ? 24.295 9.208 -14.417 1.00 39.88 565 GLN A N 1
ATOM 4305 C CA . GLN A 1 565 ? 25.392 9.214 -13.454 1.00 39.88 565 GLN A CA 1
ATOM 4306 C C . GLN A 1 565 ? 26.275 10.484 -13.472 1.00 39.88 565 GLN A C 1
ATOM 4308 O O . GLN A 1 565 ? 27.142 10.609 -12.605 1.00 39.88 565 GLN A O 1
ATOM 4313 N N . ALA A 1 566 ? 26.070 11.416 -14.416 1.00 46.75 566 ALA A N 1
ATOM 4314 C CA . ALA A 1 566 ? 27.011 12.506 -14.729 1.00 46.75 566 ALA A CA 1
ATOM 4315 C C . ALA A 1 566 ? 26.610 13.918 -14.230 1.00 46.75 566 ALA A C 1
ATOM 4317 O O . ALA A 1 566 ? 27.224 14.903 -14.630 1.00 46.75 566 ALA A O 1
ATOM 4318 N N . TYR A 1 567 ? 25.599 14.040 -13.356 1.00 58.53 567 TYR A N 1
ATOM 4319 C CA . TYR A 1 567 ? 25.054 15.319 -12.835 1.00 58.53 567 TYR A CA 1
ATOM 4320 C C . TYR A 1 567 ? 24.521 16.298 -13.907 1.00 58.53 567 TYR A C 1
ATOM 4322 O O . TYR A 1 567 ? 24.263 17.461 -13.617 1.00 58.53 567 TYR A O 1
ATOM 4330 N N . ASN A 1 568 ? 24.342 15.840 -15.145 1.00 60.78 568 ASN A N 1
ATOM 4331 C CA . ASN A 1 568 ? 24.071 16.659 -16.328 1.00 60.78 568 ASN A CA 1
ATOM 4332 C C . ASN A 1 568 ? 22.581 16.733 -16.718 1.00 60.78 568 ASN A C 1
ATOM 4334 O O . ASN A 1 568 ? 22.261 17.063 -17.857 1.00 60.78 568 ASN A O 1
ATOM 4338 N N . TYR A 1 569 ? 21.661 16.436 -15.793 1.00 72.56 569 TYR A N 1
ATOM 4339 C CA . TYR A 1 569 ? 20.218 16.528 -16.032 1.00 72.56 569 TYR A CA 1
ATOM 4340 C C . TYR A 1 569 ? 19.490 17.259 -14.900 1.00 72.56 569 TYR A C 1
ATOM 4342 O O . TYR A 1 569 ? 19.912 17.242 -13.746 1.00 72.56 569 TYR A O 1
ATOM 4350 N N . ALA A 1 570 ? 18.342 17.848 -15.233 1.00 79.44 570 ALA A N 1
ATOM 4351 C CA . ALA A 1 570 ? 17.398 18.403 -14.273 1.00 79.44 570 ALA A CA 1
ATOM 4352 C C . ALA A 1 570 ? 15.984 17.896 -14.583 1.00 79.44 570 ALA A C 1
ATOM 4354 O O . ALA A 1 570 ? 15.596 17.746 -15.741 1.00 79.44 570 ALA A O 1
ATOM 4355 N N . LYS A 1 571 ? 15.199 17.627 -13.541 1.00 79.69 571 LYS A N 1
ATOM 4356 C CA . LYS A 1 571 ? 13.837 17.106 -13.649 1.00 79.69 571 LYS A CA 1
ATOM 4357 C C . LYS A 1 571 ? 12.832 18.250 -13.570 1.00 79.69 571 LYS A C 1
ATOM 4359 O O . LYS A 1 571 ? 12.581 18.786 -12.491 1.00 79.69 571 LYS A O 1
ATOM 4364 N N . VAL A 1 572 ? 12.197 18.573 -14.693 1.00 81.50 572 VAL A N 1
ATOM 4365 C CA . VAL A 1 572 ? 11.067 19.512 -14.736 1.00 81.50 572 VAL A CA 1
ATOM 4366 C C . VAL A 1 572 ? 9.773 18.768 -14.385 1.00 81.50 572 VAL A C 1
ATOM 4368 O O . VAL A 1 572 ? 9.480 17.714 -14.942 1.00 81.50 572 VAL A O 1
ATOM 4371 N N . SER A 1 573 ? 8.993 19.308 -13.452 1.00 79.06 573 SER A N 1
ATOM 4372 C CA . SER A 1 573 ? 7.681 18.801 -13.038 1.00 79.06 573 SER A CA 1
ATOM 4373 C C . SER A 1 573 ? 6.666 19.943 -13.079 1.00 79.06 573 SER A C 1
ATOM 4375 O O . SER A 1 573 ? 6.801 20.925 -12.350 1.00 79.06 573 SER A O 1
ATOM 4377 N N . PHE A 1 574 ? 5.644 19.830 -13.923 1.00 81.31 574 PHE A N 1
ATOM 4378 C CA . PHE A 1 574 ? 4.621 20.860 -14.119 1.00 81.31 574 PHE A CA 1
ATOM 4379 C C . PHE A 1 574 ? 3.230 20.238 -14.271 1.00 81.31 574 PHE A C 1
ATOM 4381 O O . PHE A 1 574 ? 3.091 19.035 -14.496 1.00 81.31 574 PHE A O 1
ATOM 4388 N N . LYS A 1 575 ? 2.190 21.069 -14.183 1.00 74.50 575 LYS A N 1
ATOM 4389 C CA . LYS A 1 575 ? 0.809 20.685 -14.505 1.00 74.50 575 LYS A CA 1
ATOM 4390 C C . LYS A 1 575 ? 0.173 21.734 -15.401 1.00 74.50 575 LYS A C 1
ATOM 4392 O O . LYS A 1 575 ? 0.142 22.905 -15.032 1.00 74.50 575 LYS A O 1
ATOM 4397 N N . ILE A 1 576 ? -0.386 21.295 -16.526 1.00 75.75 576 ILE A N 1
ATOM 4398 C CA . ILE A 1 576 ? -1.207 22.118 -17.419 1.00 75.75 576 ILE A CA 1
ATOM 4399 C C . ILE A 1 576 ? -2.637 21.577 -17.442 1.00 75.75 576 ILE A C 1
ATOM 4401 O O . ILE A 1 576 ? -2.857 20.367 -17.422 1.00 75.75 576 ILE A O 1
ATOM 4405 N N . THR A 1 577 ? -3.609 22.483 -17.474 1.00 73.31 577 THR A N 1
ATOM 4406 C CA . THR A 1 577 ? -5.035 22.198 -17.666 1.00 73.31 577 THR A CA 1
ATOM 4407 C C . THR A 1 577 ? -5.611 23.079 -18.777 1.00 73.31 577 THR A C 1
ATOM 4409 O O . THR A 1 577 ? -4.980 24.046 -19.203 1.00 73.31 577 THR A O 1
ATOM 4412 N N . GLY A 1 578 ? -6.792 22.719 -19.292 1.00 71.06 578 GLY A N 1
ATOM 4413 C CA . GLY A 1 578 ? -7.535 23.502 -20.291 1.00 71.06 578 GLY A CA 1
ATOM 4414 C C . GLY A 1 578 ? -7.753 22.818 -21.647 1.00 71.06 578 GLY A C 1
ATOM 4415 O O . GLY A 1 578 ? -8.764 23.094 -22.287 1.00 71.06 578 GLY A O 1
ATOM 4416 N N . GLY A 1 579 ? -6.879 21.901 -22.075 1.00 74.88 579 GLY A N 1
ATOM 4417 C CA . GLY A 1 579 ? -7.005 21.221 -23.372 1.00 74.88 579 GLY A CA 1
ATOM 4418 C C . GLY A 1 579 ? -6.011 20.075 -23.586 1.00 74.88 579 GLY A C 1
ATOM 4419 O O . GLY A 1 579 ? -5.254 19.729 -22.680 1.00 74.88 579 GLY A O 1
ATOM 4420 N N . THR A 1 580 ? -6.034 19.505 -24.790 1.00 76.56 580 THR A N 1
ATOM 4421 C CA . THR A 1 580 ? -5.125 18.468 -25.315 1.00 76.56 580 THR A CA 1
ATOM 4422 C C . THR A 1 580 ? -4.022 19.086 -26.175 1.00 76.56 580 THR A C 1
ATOM 4424 O O . THR A 1 580 ? -4.250 20.086 -26.853 1.00 76.56 580 THR A O 1
ATOM 4427 N N . LEU A 1 581 ? -2.837 18.480 -26.200 1.00 76.00 581 LEU A N 1
ATOM 4428 C CA . LEU A 1 581 ? -1.697 18.937 -27.007 1.00 76.00 581 LEU A CA 1
ATOM 4429 C C . LEU A 1 581 ? -1.748 18.435 -28.453 1.00 76.00 581 LEU A C 1
ATOM 4431 O O . LEU A 1 581 ? -1.208 19.089 -29.341 1.00 76.00 581 LEU A O 1
ATOM 4435 N N . SER A 1 582 ? -2.466 17.338 -28.713 1.00 74.38 582 SER A N 1
ATOM 4436 C CA . SER A 1 582 ? -2.883 16.994 -30.080 1.00 74.38 582 SER A CA 1
ATOM 4437 C C . SER A 1 582 ? -3.865 18.016 -30.669 1.00 74.38 582 SER A C 1
ATOM 4439 O O . SER A 1 582 ? -3.958 18.148 -31.882 1.00 74.38 582 SER A O 1
ATOM 4441 N N . GLY A 1 583 ? -4.626 18.733 -29.833 1.00 74.38 583 GLY A N 1
ATOM 4442 C CA . GLY A 1 583 ? -5.771 19.538 -30.269 1.00 74.38 583 GLY A CA 1
ATOM 4443 C C . GLY A 1 583 ? -7.053 18.726 -30.510 1.00 74.38 583 GLY A C 1
ATOM 4444 O O . GLY A 1 583 ? -8.055 19.289 -30.957 1.00 74.38 583 GLY A O 1
ATOM 4445 N N . LEU A 1 584 ? -7.065 17.422 -30.193 1.00 77.19 584 LEU A N 1
ATOM 4446 C CA . LEU A 1 584 ? -8.278 16.601 -30.191 1.00 77.19 584 LEU A CA 1
ATOM 4447 C C . LEU A 1 584 ? -9.316 17.181 -29.220 1.00 77.19 584 LEU A C 1
ATOM 4449 O O . LEU A 1 584 ? -9.062 17.277 -28.018 1.00 77.19 584 LEU A O 1
ATOM 4453 N N . THR A 1 585 ? -10.510 17.502 -29.720 1.00 73.81 585 THR A N 1
ATOM 4454 C CA . THR A 1 585 ? -11.600 18.074 -28.915 1.00 73.81 585 THR A CA 1
ATOM 4455 C C . THR A 1 585 ? -12.842 17.187 -28.907 1.00 73.81 585 THR A C 1
ATOM 4457 O O . THR A 1 585 ? -13.208 16.574 -29.910 1.00 73.81 585 THR A O 1
ATOM 4460 N N . ILE A 1 586 ? -13.500 17.144 -27.746 1.00 78.62 586 ILE A N 1
ATOM 4461 C CA . ILE A 1 586 ? -14.806 16.521 -27.519 1.00 78.62 586 ILE A CA 1
ATOM 4462 C C . ILE A 1 586 ? -15.732 17.618 -26.992 1.00 78.62 586 ILE A C 1
ATOM 4464 O O . ILE A 1 586 ? -15.472 18.168 -25.924 1.00 78.62 586 ILE A O 1
ATOM 4468 N N . ASP A 1 587 ? -16.806 17.931 -27.721 1.00 79.94 587 ASP A N 1
ATOM 4469 C CA . ASP A 1 587 ? -17.898 18.774 -27.218 1.00 79.94 587 ASP A CA 1
ATOM 4470 C C . ASP A 1 587 ? -18.999 17.885 -26.617 1.00 79.94 587 ASP A C 1
ATOM 4472 O O . ASP A 1 587 ? -19.725 17.231 -27.374 1.00 79.94 587 ASP A O 1
ATOM 4476 N N . PRO A 1 588 ? -19.203 17.870 -25.288 1.00 78.88 588 PRO A N 1
ATOM 4477 C CA . PRO A 1 588 ? -20.245 17.049 -24.682 1.00 78.88 588 PRO A CA 1
ATOM 4478 C C . PRO A 1 588 ? -21.660 17.426 -25.139 1.00 78.88 588 PRO A C 1
ATOM 4480 O O . PRO A 1 588 ? -22.532 16.564 -25.173 1.00 78.88 588 PRO A O 1
ATOM 4483 N N . LYS A 1 589 ? -21.907 18.678 -25.555 1.00 81.38 589 LYS A N 1
ATOM 4484 C CA . LYS A 1 589 ? -23.231 19.117 -26.039 1.00 81.38 589 LYS A CA 1
ATOM 4485 C C . LYS A 1 589 ? -23.610 18.495 -27.384 1.00 81.38 589 LYS A C 1
ATOM 4487 O O . LYS A 1 589 ? -24.783 18.502 -27.746 1.00 81.38 589 LYS A O 1
ATOM 4492 N N . SER A 1 590 ? -22.629 17.969 -28.113 1.00 82.75 590 SER A N 1
ATOM 4493 C CA . SER A 1 590 ? -22.811 17.297 -29.401 1.00 82.75 590 SER A CA 1
ATOM 4494 C C . SER A 1 590 ? -23.058 15.784 -29.280 1.00 82.75 590 SER A C 1
ATOM 4496 O O . SER A 1 590 ? -23.398 15.131 -30.272 1.00 82.75 590 SER A O 1
ATOM 4498 N N . VAL A 1 591 ? -22.916 15.219 -28.074 1.00 85.94 591 VAL A N 1
ATOM 4499 C CA . VAL A 1 591 ? -23.128 13.792 -27.804 1.00 85.94 591 VAL A CA 1
ATOM 4500 C C . VAL A 1 591 ? -24.621 13.487 -27.803 1.00 85.94 591 VAL A C 1
ATOM 4502 O O . VAL A 1 591 ? -25.381 14.023 -27.000 1.00 85.94 591 VAL A O 1
ATOM 4505 N N . ASN A 1 592 ? -25.042 12.597 -28.697 1.00 85.12 592 ASN A N 1
ATOM 4506 C CA . ASN A 1 592 ? -26.428 12.147 -28.798 1.00 85.12 592 ASN A CA 1
ATOM 4507 C C . ASN A 1 592 ? -26.560 10.719 -28.254 1.00 85.12 592 ASN A C 1
ATOM 4509 O O . ASN A 1 592 ? -25.675 9.895 -28.464 1.00 85.12 592 ASN A O 1
ATOM 4513 N N . ILE A 1 593 ? -27.666 10.425 -27.570 1.00 81.81 593 ILE A N 1
ATOM 4514 C CA . ILE A 1 593 ? -27.946 9.124 -26.945 1.00 81.81 593 ILE A CA 1
ATOM 4515 C C . ILE A 1 593 ? -29.299 8.633 -27.473 1.00 81.81 593 ILE A C 1
ATOM 4517 O O . ILE A 1 593 ? -30.272 9.389 -27.441 1.00 81.81 593 ILE A O 1
ATOM 4521 N N . TYR A 1 594 ? -29.352 7.395 -27.971 1.00 71.19 594 TYR A N 1
ATOM 4522 C CA . TYR A 1 594 ? -30.543 6.783 -28.569 1.00 71.19 594 TYR A CA 1
ATOM 4523 C C . TYR A 1 594 ? -30.919 5.463 -27.864 1.00 71.19 594 TYR A C 1
ATOM 4525 O O . TYR A 1 594 ? -30.061 4.592 -27.739 1.00 71.19 594 TYR A O 1
ATOM 4533 N N . PRO A 1 595 ? -32.181 5.255 -27.429 1.00 67.38 595 PRO A N 1
ATOM 4534 C CA . PRO A 1 595 ? -33.303 6.199 -27.464 1.00 67.38 595 PRO A CA 1
ATOM 4535 C C . PRO A 1 595 ? -33.021 7.470 -26.647 1.00 67.38 595 PRO A C 1
ATOM 4537 O O . PRO A 1 595 ? -32.142 7.480 -25.791 1.00 67.38 595 PRO A O 1
ATOM 4540 N N . SER A 1 596 ? -33.746 8.554 -26.941 1.00 70.50 596 SER A N 1
ATOM 4541 C CA . SER A 1 596 ? -33.462 9.869 -26.354 1.00 70.50 596 SER A CA 1
ATOM 4542 C C . SER A 1 596 ? -33.677 9.872 -24.838 1.00 70.50 596 SER A C 1
ATOM 4544 O O . SER A 1 596 ? -34.792 9.673 -24.354 1.00 70.50 596 SER A O 1
ATOM 4546 N N . VAL A 1 597 ? -32.597 10.115 -24.095 1.00 68.06 597 VAL A N 1
ATOM 4547 C CA . VAL A 1 597 ? -32.554 10.118 -22.628 1.00 68.06 597 VAL A CA 1
ATOM 4548 C C . VAL A 1 597 ? -31.946 11.430 -22.132 1.00 68.06 597 VAL A C 1
ATOM 4550 O O . VAL A 1 597 ? -30.965 11.925 -22.684 1.00 68.06 597 VAL A O 1
ATOM 4553 N N . LYS A 1 598 ? -32.492 11.983 -21.040 1.00 67.38 598 LYS A N 1
ATOM 4554 C CA . LYS A 1 598 ? -31.945 13.165 -20.348 1.00 67.38 598 LYS A CA 1
ATOM 4555 C C . LYS A 1 598 ? -30.749 12.804 -19.452 1.00 67.38 598 LYS A C 1
ATOM 4557 O O . LYS A 1 598 ? -30.804 12.980 -18.238 1.00 67.38 598 LYS A O 1
ATOM 4562 N N . ALA A 1 599 ? -29.677 12.307 -20.059 1.00 75.50 599 ALA A N 1
ATOM 4563 C CA . ALA A 1 599 ? -28.400 12.055 -19.401 1.00 75.50 599 ALA A CA 1
ATOM 4564 C C . ALA A 1 599 ? -27.404 13.166 -19.793 1.00 75.50 599 ALA A C 1
ATOM 4566 O O . ALA A 1 599 ? -27.155 13.336 -20.987 1.00 75.50 599 ALA A O 1
ATOM 4567 N N . PRO A 1 600 ? -26.838 13.946 -18.849 1.00 80.19 600 PRO A N 1
ATOM 4568 C CA . PRO A 1 600 ? -25.790 14.901 -19.176 1.00 80.19 600 PRO A CA 1
ATOM 4569 C C . PRO A 1 600 ? -24.545 14.163 -19.674 1.00 80.19 600 PRO A C 1
ATOM 4571 O O . PRO A 1 600 ? -24.127 13.155 -19.097 1.00 80.19 600 PRO A O 1
ATOM 4574 N N . ALA A 1 601 ? -23.957 14.697 -20.739 1.00 81.56 601 ALA A N 1
ATOM 4575 C CA . ALA A 1 601 ? -22.612 14.366 -21.166 1.00 81.56 601 ALA A CA 1
ATOM 4576 C C . ALA A 1 601 ? -21.639 15.391 -20.573 1.00 81.56 601 ALA A C 1
ATOM 4578 O O . ALA A 1 601 ? -21.870 16.598 -20.662 1.00 81.56 601 ALA A O 1
ATOM 4579 N N . GLU A 1 602 ? -20.547 14.917 -19.980 1.00 81.81 602 GLU A N 1
ATOM 4580 C CA . GLU A 1 602 ? -19.568 15.748 -19.277 1.00 81.81 602 GLU A CA 1
ATOM 4581 C C . GLU A 1 602 ? -18.139 15.394 -19.721 1.00 81.81 602 GLU A C 1
ATOM 4583 O O . GLU A 1 602 ? -17.750 14.224 -19.748 1.00 81.81 602 GLU A O 1
ATOM 4588 N N . TYR A 1 603 ? -17.333 16.410 -20.047 1.00 73.38 603 TYR A N 1
ATOM 4589 C CA . TYR A 1 603 ? -15.889 16.250 -20.225 1.00 73.38 603 TYR A CA 1
ATOM 4590 C C . TYR A 1 603 ? -15.203 16.504 -18.885 1.00 73.38 603 TYR A C 1
ATOM 4592 O O . TYR A 1 603 ? -15.362 17.573 -18.297 1.00 73.38 603 TYR A O 1
ATOM 4600 N N . THR A 1 604 ? -14.460 15.523 -18.380 1.00 64.75 604 THR A N 1
ATOM 4601 C CA . THR A 1 604 ? -13.935 15.542 -17.012 1.00 64.75 604 THR A CA 1
ATOM 4602 C C . THR A 1 604 ? -12.465 15.150 -16.976 1.00 64.75 604 THR A C 1
ATOM 4604 O O . THR A 1 604 ? -12.086 14.058 -17.388 1.00 64.75 604 THR A O 1
ATOM 4607 N N . MET A 1 605 ? -11.621 16.016 -16.408 1.00 57.22 605 MET A N 1
ATOM 4608 C CA . MET A 1 605 ? -10.239 15.667 -16.054 1.00 57.22 605 MET A CA 1
ATOM 4609 C C . MET A 1 605 ? -10.243 14.808 -14.778 1.00 57.22 605 MET A C 1
ATOM 4611 O O . MET A 1 605 ? -9.876 15.267 -13.696 1.00 57.22 605 MET A O 1
ATOM 4615 N N . GLN A 1 606 ? -10.746 13.575 -14.891 1.00 53.09 606 GLN A N 1
ATOM 4616 C CA . GLN A 1 606 ? -10.833 12.631 -13.775 1.00 53.09 606 GLN A CA 1
ATOM 4617 C C . GLN A 1 606 ? -9.426 12.276 -13.298 1.00 53.09 606 GLN A C 1
ATOM 4619 O O . GLN A 1 606 ? -8.596 11.799 -14.073 1.00 53.09 606 GLN A O 1
ATOM 4624 N N . ARG A 1 607 ? -9.147 12.523 -12.015 1.00 54.25 607 ARG A N 1
ATOM 4625 C CA . ARG A 1 607 ? -7.838 12.230 -11.436 1.00 54.25 607 ARG A CA 1
ATOM 4626 C C . ARG A 1 607 ? -7.749 10.738 -11.122 1.00 54.25 607 ARG A C 1
ATOM 4628 O O . ARG A 1 607 ? -8.579 10.196 -10.388 1.00 54.25 607 ARG A O 1
ATOM 4635 N N . SER A 1 608 ? -6.678 10.102 -11.596 1.00 59.31 608 SER A N 1
ATOM 4636 C CA . SER A 1 608 ? -6.121 8.947 -10.884 1.00 59.31 608 SER A CA 1
ATOM 4637 C C . SER A 1 608 ? -5.917 9.343 -9.414 1.00 59.31 608 SER A C 1
ATOM 4639 O O . SER A 1 608 ? -5.609 10.503 -9.137 1.00 59.31 608 SER A O 1
ATOM 4641 N N . ALA A 1 609 ? -6.118 8.403 -8.489 1.00 61.66 609 ALA A N 1
ATOM 4642 C CA . ALA A 1 609 ? -6.278 8.605 -7.040 1.00 61.66 609 ALA A CA 1
ATOM 4643 C C . ALA A 1 609 ? -7.678 9.028 -6.536 1.00 61.66 609 ALA A C 1
ATOM 4645 O O . ALA A 1 609 ? -7.996 8.694 -5.399 1.00 61.66 609 ALA A O 1
ATOM 4646 N N . THR A 1 610 ? -8.546 9.683 -7.323 1.00 67.12 610 THR A N 1
ATOM 4647 C CA . THR A 1 610 ? -9.912 10.033 -6.849 1.00 67.12 610 THR A CA 1
ATOM 4648 C C . THR A 1 610 ? -11.023 9.216 -7.498 1.00 67.12 610 THR A C 1
ATOM 4650 O O . THR A 1 610 ? -12.026 8.931 -6.846 1.00 67.12 610 THR A O 1
ATOM 4653 N N . VAL A 1 611 ? -10.851 8.786 -8.754 1.00 67.38 611 VAL A N 1
ATOM 4654 C CA . VAL A 1 611 ? -11.834 7.952 -9.464 1.00 67.38 611 VAL A CA 1
ATOM 4655 C C . VAL A 1 611 ? -11.232 6.577 -9.791 1.00 67.38 611 VAL A C 1
ATOM 4657 O O . VAL A 1 611 ? -10.176 6.517 -10.425 1.00 67.38 611 VAL A O 1
ATOM 4660 N N . PRO A 1 612 ? -11.879 5.458 -9.403 1.00 69.19 612 PRO A N 1
ATOM 4661 C CA . PRO A 1 612 ? -11.418 4.127 -9.783 1.00 69.19 612 PRO A CA 1
ATOM 4662 C C . PRO A 1 612 ? -11.552 3.896 -11.293 1.00 69.19 612 PRO A C 1
ATOM 4664 O O . PRO A 1 612 ? -12.503 4.361 -11.924 1.00 69.19 612 PRO A O 1
ATOM 4667 N N . GLY A 1 613 ? -10.611 3.138 -11.862 1.00 64.25 613 GLY A N 1
ATOM 4668 C CA . GLY A 1 613 ? -10.579 2.780 -13.282 1.00 64.25 613 GLY A CA 1
ATOM 4669 C C . GLY A 1 613 ? -10.096 3.893 -14.220 1.00 64.25 613 GLY A C 1
ATOM 4670 O O . GLY A 1 613 ? -10.463 3.879 -15.392 1.00 64.25 613 GLY A O 1
ATOM 4671 N N . VAL A 1 614 ? -9.334 4.879 -13.731 1.00 60.00 614 VAL A N 1
ATOM 4672 C CA . VAL A 1 614 ? -8.763 5.976 -14.540 1.00 60.00 614 VAL A CA 1
ATOM 4673 C C . VAL A 1 614 ? -7.269 6.114 -14.258 1.00 60.00 614 VAL A C 1
ATOM 4675 O O . VAL A 1 614 ? -6.853 6.055 -13.102 1.00 60.00 614 VAL A O 1
ATOM 4678 N N . GLY A 1 615 ? -6.462 6.321 -15.306 1.00 60.19 615 GLY A N 1
ATOM 4679 C CA . GLY A 1 615 ? -5.013 6.530 -15.177 1.00 60.19 615 GLY A CA 1
ATOM 4680 C C . GLY A 1 615 ? -4.315 5.373 -14.459 1.00 60.19 615 GLY A C 1
ATOM 4681 O O . GLY A 1 615 ? -3.543 5.601 -13.526 1.00 60.19 615 GLY A O 1
ATOM 4682 N N . LEU A 1 616 ? -4.663 4.143 -14.849 1.00 66.06 616 LEU A N 1
ATOM 4683 C CA . LEU A 1 616 ? -4.076 2.917 -14.320 1.00 66.06 616 LEU A CA 1
ATOM 4684 C C . LEU A 1 616 ? -2.655 2.721 -14.855 1.00 66.06 616 LEU A C 1
ATOM 4686 O O . LEU A 1 616 ? -2.385 2.926 -16.035 1.00 66.06 616 LEU A O 1
ATOM 4690 N N . VAL A 1 617 ? -1.777 2.251 -13.977 1.00 70.62 617 VAL A N 1
ATOM 4691 C CA . VAL A 1 617 ? -0.442 1.733 -14.283 1.00 70.62 617 VAL A CA 1
ATOM 4692 C C . VAL A 1 617 ? -0.199 0.540 -13.359 1.00 70.62 617 VAL A C 1
ATOM 4694 O O . VAL A 1 617 ? -0.824 0.445 -12.299 1.00 70.62 617 VAL A O 1
ATOM 4697 N N . HIS A 1 618 ? 0.677 -0.386 -13.745 1.00 80.44 618 HIS A N 1
ATOM 4698 C CA . HIS A 1 618 ? 1.087 -1.460 -12.843 1.00 80.44 618 HIS A CA 1
ATOM 4699 C C . HIS A 1 618 ? 1.765 -0.877 -11.585 1.00 80.44 618 HIS A C 1
ATOM 4701 O O . HIS A 1 618 ? 2.438 0.157 -11.647 1.00 80.44 618 HIS A O 1
ATOM 4707 N N . ALA A 1 619 ? 1.616 -1.543 -10.439 1.00 86.69 619 ALA A N 1
ATOM 4708 C CA . ALA A 1 619 ? 2.408 -1.203 -9.259 1.00 86.69 619 ALA A CA 1
ATOM 4709 C C . ALA A 1 619 ? 3.900 -1.475 -9.551 1.00 86.69 619 ALA A C 1
ATOM 4711 O O . ALA A 1 619 ? 4.190 -2.479 -10.206 1.00 86.69 619 ALA A O 1
ATOM 4712 N N . PRO A 1 620 ? 4.851 -0.631 -9.108 1.00 85.12 620 PRO A N 1
ATOM 4713 C CA . PRO A 1 620 ? 6.276 -0.902 -9.295 1.00 85.12 620 PRO A CA 1
ATOM 4714 C C . PRO A 1 620 ? 6.665 -2.215 -8.606 1.00 85.12 620 PRO A C 1
ATOM 4716 O O . PRO A 1 620 ? 6.330 -2.394 -7.433 1.00 85.12 620 PRO A O 1
ATOM 4719 N N . PHE A 1 621 ? 7.357 -3.113 -9.310 1.00 94.50 621 PHE A N 1
ATOM 4720 C CA . PHE A 1 621 ? 7.687 -4.459 -8.820 1.00 94.50 621 PHE A CA 1
ATOM 4721 C C . PHE A 1 621 ? 9.110 -4.890 -9.220 1.00 94.50 621 PHE A C 1
ATOM 4723 O O . PHE A 1 621 ? 9.636 -4.406 -10.220 1.00 94.50 621 PHE A O 1
ATOM 4730 N N . SER A 1 622 ? 9.746 -5.767 -8.439 1.00 95.56 622 SER A N 1
ATOM 4731 C CA . SER A 1 622 ? 10.914 -6.538 -8.899 1.00 95.56 622 SER A CA 1
ATOM 4732 C C . SER A 1 622 ? 10.441 -7.601 -9.890 1.00 95.56 622 SER A C 1
ATOM 4734 O O . SER A 1 622 ? 9.358 -8.138 -9.708 1.00 95.56 622 SER A O 1
ATOM 4736 N N . LEU A 1 623 ? 11.211 -7.914 -10.932 1.00 93.94 623 LEU A N 1
ATOM 4737 C CA . LEU A 1 623 ? 10.854 -8.928 -11.936 1.00 93.94 623 LEU A CA 1
ATOM 4738 C C . LEU A 1 623 ? 11.035 -10.369 -11.424 1.00 93.94 623 LEU A C 1
ATOM 4740 O O . LEU A 1 623 ? 10.428 -11.299 -11.957 1.00 93.94 623 LEU A O 1
ATOM 4744 N N . LEU A 1 624 ? 11.909 -10.554 -10.431 1.00 95.31 624 LEU A N 1
ATOM 4745 C CA . LEU A 1 624 ? 12.238 -11.836 -9.812 1.00 95.31 624 LEU A CA 1
ATOM 4746 C C . LEU A 1 624 ? 12.317 -11.677 -8.281 1.00 95.31 624 LEU A C 1
ATOM 4748 O O . LEU A 1 624 ? 12.716 -10.610 -7.808 1.00 95.31 624 LEU A O 1
ATOM 4752 N N . PRO A 1 625 ? 11.968 -12.725 -7.512 1.00 97.38 625 PRO A N 1
ATOM 4753 C CA . PRO A 1 625 ? 11.871 -12.660 -6.056 1.00 97.38 625 PRO A CA 1
ATOM 4754 C C . PRO A 1 625 ? 13.214 -12.487 -5.337 1.00 97.38 625 PRO A C 1
ATOM 4756 O O . PRO A 1 625 ? 14.199 -13.157 -5.652 1.00 97.38 625 PRO A O 1
ATOM 4759 N N . ALA A 1 626 ? 13.215 -11.678 -4.277 1.00 96.31 626 ALA A N 1
ATOM 4760 C CA . ALA A 1 626 ? 14.337 -11.558 -3.351 1.00 96.31 626 ALA A CA 1
ATOM 4761 C C . ALA A 1 626 ? 14.614 -12.875 -2.593 1.00 96.31 626 ALA A C 1
ATOM 4763 O O . ALA A 1 626 ? 13.726 -13.475 -1.976 1.00 96.31 626 ALA A O 1
ATOM 4764 N N . HIS A 1 627 ? 15.877 -13.310 -2.589 1.00 95.19 627 HIS A N 1
ATOM 4765 C CA . HIS A 1 627 ? 16.317 -14.516 -1.883 1.00 95.19 627 HIS A CA 1
ATOM 4766 C C . HIS A 1 627 ? 16.407 -14.296 -0.364 1.00 95.19 627 HIS A C 1
ATOM 4768 O O . HIS A 1 627 ? 16.992 -13.310 0.087 1.00 95.19 627 HIS A O 1
ATOM 4774 N N . LEU A 1 628 ? 15.893 -15.243 0.430 1.00 95.56 628 LEU A N 1
ATOM 4775 C CA . LEU A 1 628 ? 16.001 -15.236 1.894 1.00 95.56 628 LEU A CA 1
ATOM 4776 C C . LEU A 1 628 ? 16.140 -16.669 2.454 1.00 95.56 628 LEU A C 1
ATOM 4778 O O . LEU A 1 628 ? 15.387 -17.545 2.024 1.00 95.56 628 LEU A O 1
ATOM 4782 N N . PRO A 1 629 ? 17.011 -16.923 3.451 1.00 95.75 629 PRO A N 1
ATOM 4783 C CA . PRO A 1 629 ? 17.124 -18.243 4.070 1.00 95.75 629 PRO A CA 1
ATOM 4784 C C . PRO A 1 629 ? 15.834 -18.659 4.785 1.00 95.75 629 PRO A C 1
ATOM 4786 O O . PRO A 1 629 ? 15.237 -17.871 5.526 1.00 95.75 629 PRO A O 1
ATOM 4789 N N . GLU A 1 630 ? 15.409 -19.915 4.627 1.00 96.25 630 GLU A N 1
ATOM 4790 C CA . GLU A 1 630 ? 14.138 -20.380 5.200 1.00 96.25 630 GLU A CA 1
ATOM 4791 C C . GLU A 1 630 ? 14.118 -20.312 6.740 1.00 96.25 630 GLU A C 1
ATOM 4793 O O . GLU A 1 630 ? 13.090 -20.009 7.343 1.00 96.25 630 GLU A O 1
ATOM 4798 N N . SER A 1 631 ? 15.263 -20.516 7.395 1.00 95.56 631 SER A N 1
ATOM 4799 C CA . SER A 1 631 ? 15.413 -20.349 8.848 1.00 95.56 631 SER A CA 1
ATOM 4800 C C . SER A 1 631 ? 15.069 -18.930 9.322 1.00 95.56 631 SER A C 1
ATOM 4802 O O . SER A 1 631 ? 14.423 -18.763 10.358 1.00 95.56 631 SER A O 1
ATOM 4804 N N . ILE A 1 632 ? 15.444 -17.913 8.542 1.00 96.25 632 ILE A N 1
ATOM 4805 C CA . ILE A 1 632 ? 15.155 -16.502 8.817 1.00 96.25 632 ILE A CA 1
ATOM 4806 C C . ILE A 1 632 ? 13.674 -16.195 8.563 1.00 96.25 632 ILE A C 1
ATOM 4808 O O . ILE A 1 632 ? 13.036 -15.541 9.388 1.00 96.25 632 ILE A O 1
ATOM 4812 N N . TRP A 1 633 ? 13.096 -16.727 7.481 1.00 97.06 633 TRP A N 1
ATOM 4813 C CA . TRP A 1 633 ? 11.655 -16.633 7.210 1.00 97.06 633 TRP A CA 1
ATOM 4814 C C . TRP A 1 633 ? 10.805 -17.253 8.333 1.00 97.06 633 TRP A C 1
ATOM 4816 O O . TRP A 1 633 ? 9.856 -16.626 8.807 1.00 97.06 633 TRP A O 1
ATOM 4826 N N . ARG A 1 634 ? 11.176 -18.444 8.823 1.00 96.69 634 ARG A N 1
ATOM 4827 C CA . ARG A 1 634 ? 10.501 -19.100 9.957 1.00 96.69 634 ARG A CA 1
ATOM 4828 C C . ARG A 1 634 ? 10.623 -18.274 11.244 1.00 96.69 634 ARG A C 1
ATOM 4830 O O . ARG A 1 634 ? 9.603 -18.039 11.886 1.00 96.69 634 ARG A O 1
ATOM 4837 N N . GLN A 1 635 ? 11.810 -17.737 11.564 1.00 96.62 635 GLN A N 1
ATOM 4838 C CA . GLN A 1 635 ? 11.982 -16.820 12.705 1.00 96.62 635 GLN A CA 1
ATOM 4839 C C . GLN A 1 635 ? 11.059 -15.591 12.591 1.00 96.62 635 GLN A C 1
ATOM 4841 O O . GLN A 1 635 ? 10.448 -15.194 13.582 1.00 96.62 635 GLN A O 1
ATOM 4846 N N . ALA A 1 636 ? 10.922 -15.007 11.397 1.00 97.50 636 ALA A N 1
ATOM 4847 C CA . ALA A 1 636 ? 10.035 -13.867 11.158 1.00 97.50 636 ALA A CA 1
ATOM 4848 C C . ALA A 1 636 ? 8.550 -14.220 11.389 1.00 97.50 636 ALA A C 1
ATOM 4850 O O . ALA A 1 636 ? 7.803 -13.429 11.965 1.00 97.50 636 ALA A O 1
ATOM 4851 N N . CYS A 1 637 ? 8.128 -15.425 10.991 1.00 97.50 637 CYS A N 1
ATOM 4852 C CA . CYS A 1 637 ? 6.762 -15.912 11.198 1.00 97.50 637 CYS A CA 1
ATOM 4853 C C . CYS A 1 637 ? 6.445 -16.192 12.673 1.00 97.50 637 CYS A C 1
ATOM 4855 O O . CYS A 1 637 ? 5.370 -15.824 13.141 1.00 97.50 637 CYS A O 1
ATOM 4857 N N . GLU A 1 638 ? 7.375 -16.804 13.413 1.00 97.81 638 GLU A N 1
ATOM 4858 C CA . GLU A 1 638 ? 7.216 -17.090 14.847 1.00 97.81 638 GLU A CA 1
ATOM 4859 C C . GLU A 1 638 ? 7.054 -15.820 15.696 1.00 97.81 638 GLU A C 1
ATOM 4861 O O . GLU A 1 638 ? 6.391 -15.853 16.730 1.00 97.81 638 GLU A O 1
ATOM 4866 N N . LEU A 1 639 ? 7.637 -14.698 15.264 1.00 98.31 639 LEU A N 1
ATOM 4867 C CA . LEU A 1 639 ? 7.551 -13.417 15.967 1.00 98.31 639 LEU A CA 1
ATOM 4868 C C . LEU A 1 639 ? 6.181 -12.737 15.830 1.00 98.31 639 LEU A C 1
ATOM 4870 O O . LEU A 1 639 ? 5.782 -12.011 16.740 1.00 98.31 639 LEU A O 1
ATOM 4874 N N . ALA A 1 640 ? 5.446 -12.964 14.736 1.00 98.06 640 ALA A N 1
ATOM 4875 C CA . ALA A 1 640 ? 4.179 -12.278 14.470 1.00 98.06 640 ALA A CA 1
ATOM 4876 C C . ALA A 1 640 ? 3.121 -12.457 15.586 1.00 98.06 640 ALA A C 1
ATOM 4878 O O . ALA A 1 640 ? 2.667 -11.440 16.112 1.00 98.06 640 ALA A O 1
ATOM 4879 N N . PRO A 1 641 ? 2.758 -13.681 16.036 1.00 98.31 641 PRO A N 1
ATOM 4880 C CA . PRO A 1 641 ? 1.771 -13.843 17.107 1.00 98.31 641 PRO A CA 1
ATOM 4881 C C . PRO A 1 641 ? 2.249 -13.344 18.481 1.00 98.31 641 PRO A C 1
ATOM 4883 O O . PRO A 1 641 ? 1.423 -13.034 19.343 1.00 98.31 641 PRO A O 1
ATOM 4886 N N . ILE A 1 642 ? 3.566 -13.222 18.683 1.00 98.56 642 ILE A N 1
ATOM 4887 C CA . ILE A 1 642 ? 4.158 -12.664 19.906 1.00 98.56 642 ILE A CA 1
ATOM 4888 C C . ILE A 1 642 ? 4.018 -11.134 19.898 1.00 98.56 642 ILE A C 1
ATOM 4890 O O . ILE A 1 642 ? 3.540 -10.550 20.869 1.00 98.56 642 ILE A O 1
ATOM 4894 N N . PHE A 1 643 ? 4.363 -10.478 18.782 1.00 98.69 643 PHE A N 1
ATOM 4895 C CA . PHE A 1 643 ? 4.136 -9.039 18.605 1.00 98.69 643 PHE A CA 1
ATOM 4896 C C . PHE A 1 643 ? 2.650 -8.676 18.674 1.00 98.69 643 PHE A C 1
ATOM 4898 O O . PHE A 1 643 ? 2.310 -7.659 19.273 1.00 98.69 643 PHE A O 1
ATOM 4905 N N . ASN A 1 644 ? 1.766 -9.510 18.121 1.00 98.50 644 ASN A N 1
ATOM 4906 C CA . ASN A 1 644 ? 0.321 -9.305 18.182 1.00 98.50 644 ASN A CA 1
ATOM 4907 C C . ASN A 1 644 ? -0.193 -9.172 19.636 1.00 98.50 644 ASN A C 1
ATOM 4909 O O . ASN A 1 644 ? -0.856 -8.192 19.974 1.00 98.50 644 ASN A O 1
ATOM 4913 N N . GLU A 1 645 ? 0.141 -10.135 20.505 1.00 98.25 645 GLU A N 1
ATOM 4914 C CA . GLU A 1 645 ? -0.250 -10.123 21.925 1.00 98.25 645 GLU A CA 1
ATOM 4915 C C . GLU A 1 645 ? 0.494 -9.026 22.710 1.00 98.25 645 GLU A C 1
ATOM 4917 O O . GLU A 1 645 ? -0.105 -8.389 23.578 1.00 98.25 645 GLU A O 1
ATOM 4922 N N . LEU A 1 646 ? 1.763 -8.738 22.383 1.00 98.56 646 LEU A N 1
ATOM 4923 C CA . LEU A 1 646 ? 2.504 -7.619 22.976 1.00 98.56 646 LEU A CA 1
ATOM 4924 C C . LEU A 1 646 ? 1.798 -6.280 22.716 1.00 98.56 646 LEU A C 1
ATOM 4926 O O . LEU A 1 646 ? 1.626 -5.506 23.656 1.00 98.56 646 LEU A O 1
ATOM 4930 N N . VAL A 1 647 ? 1.346 -6.009 21.485 1.00 98.50 647 VAL A N 1
ATOM 4931 C CA . VAL A 1 647 ? 0.633 -4.758 21.164 1.00 98.50 647 VAL A CA 1
ATOM 4932 C C . VAL A 1 647 ? -0.655 -4.634 21.975 1.00 98.50 647 VAL A C 1
ATOM 4934 O O . VAL A 1 647 ? -0.899 -3.573 22.553 1.00 98.50 647 VAL A O 1
ATOM 4937 N N . ASP A 1 648 ? -1.446 -5.705 22.093 1.00 97.88 648 ASP A N 1
ATOM 4938 C CA . ASP A 1 648 ? -2.657 -5.679 22.918 1.00 97.88 648 ASP A CA 1
ATOM 4939 C C . ASP A 1 648 ? -2.349 -5.374 24.390 1.00 97.88 648 ASP A C 1
ATOM 4941 O O . ASP A 1 648 ? -2.989 -4.504 24.986 1.00 97.88 648 ASP A O 1
ATOM 4945 N N . ARG A 1 649 ? -1.339 -6.032 24.970 1.00 97.44 649 ARG A N 1
ATOM 4946 C CA . ARG A 1 649 ? -0.961 -5.834 26.377 1.00 97.44 649 ARG A CA 1
ATOM 4947 C C . ARG A 1 649 ? -0.422 -4.436 26.652 1.00 97.44 649 ARG A C 1
ATOM 4949 O O . ARG A 1 649 ? -0.863 -3.805 27.609 1.00 97.44 649 ARG A O 1
ATOM 4956 N N . VAL A 1 650 ? 0.462 -3.921 25.797 1.00 98.25 650 VAL A N 1
ATOM 4957 C CA . VAL A 1 650 ? 0.999 -2.556 25.922 1.00 98.25 650 VAL A CA 1
ATOM 4958 C C . VAL A 1 650 ? -0.117 -1.519 25.758 1.00 98.25 650 VAL A C 1
ATOM 4960 O O . VAL A 1 650 ? -0.148 -0.535 26.490 1.00 98.25 650 VAL A O 1
ATOM 4963 N N . SER A 1 651 ? -1.098 -1.764 24.880 1.00 96.56 651 SER A N 1
ATOM 4964 C CA . SER A 1 651 ? -2.248 -0.864 24.692 1.00 96.56 651 SER A CA 1
ATOM 4965 C C . SER A 1 651 ? -3.202 -0.762 25.890 1.00 96.56 651 SER A C 1
ATOM 4967 O O . SER A 1 651 ? -4.060 0.123 25.908 1.00 96.56 651 SER A O 1
ATOM 4969 N N . ARG A 1 652 ? -3.099 -1.696 26.846 1.00 93.81 652 ARG A N 1
ATOM 4970 C CA . ARG A 1 652 ? -3.908 -1.749 28.072 1.00 93.81 652 ARG A CA 1
ATOM 4971 C C . ARG A 1 652 ? -3.215 -1.108 29.276 1.00 93.81 652 ARG A C 1
ATOM 4973 O O . ARG A 1 652 ? -3.887 -0.826 30.262 1.00 93.81 652 ARG A O 1
ATOM 4980 N N . ASP A 1 653 ? -1.916 -0.825 29.194 1.00 96.25 653 ASP A N 1
ATOM 4981 C CA . ASP A 1 653 ? -1.215 0.022 30.163 1.00 96.25 653 ASP A CA 1
ATOM 4982 C C . ASP A 1 653 ? -1.301 1.485 29.701 1.00 96.25 653 ASP A C 1
ATOM 4984 O O . ASP A 1 653 ? -0.369 2.072 29.144 1.00 96.25 653 ASP A O 1
ATOM 4988 N N . GLU A 1 654 ? -2.483 2.074 29.903 1.00 93.31 654 GLU A N 1
ATOM 4989 C CA . GLU A 1 654 ? -2.786 3.454 29.507 1.00 93.31 654 GLU A CA 1
ATOM 4990 C C . GLU A 1 654 ? -1.786 4.452 30.108 1.00 93.31 654 GLU A C 1
ATOM 4992 O O . GLU A 1 654 ? -1.420 5.445 29.471 1.00 93.31 654 GLU A O 1
ATOM 4997 N N . LYS A 1 655 ? -1.311 4.165 31.329 1.00 95.50 655 LYS A N 1
ATOM 4998 C CA . LYS A 1 655 ? -0.311 4.969 32.024 1.00 95.50 655 LYS A CA 1
ATOM 4999 C C . LYS A 1 655 ? 1.047 4.879 31.334 1.00 95.50 655 LYS A C 1
ATOM 5001 O O . LYS A 1 655 ? 1.654 5.919 31.109 1.00 95.50 655 LYS A O 1
ATOM 5006 N N . PHE A 1 656 ? 1.514 3.690 30.951 1.00 97.44 656 PHE A N 1
ATOM 5007 C CA . PHE A 1 656 ? 2.757 3.542 30.189 1.00 97.44 656 PHE A CA 1
ATOM 5008 C C . PHE A 1 656 ? 2.741 4.344 28.887 1.00 97.44 656 PHE A C 1
ATOM 5010 O O . PHE A 1 656 ? 3.740 4.996 28.582 1.00 97.44 656 PHE A O 1
ATOM 5017 N N . LEU A 1 657 ? 1.622 4.345 28.153 1.00 97.25 657 LEU A N 1
ATOM 5018 C CA . LEU A 1 657 ? 1.482 5.141 26.929 1.00 97.25 657 LEU A CA 1
ATOM 5019 C C . LEU A 1 657 ? 1.552 6.654 27.199 1.00 97.25 657 LEU A C 1
ATOM 5021 O O . LEU A 1 657 ? 2.259 7.362 26.484 1.00 97.25 657 LEU A O 1
ATOM 5025 N N . GLN A 1 658 ? 0.857 7.153 28.229 1.00 95.50 658 GLN A N 1
ATOM 5026 C CA . GLN A 1 658 ? 0.894 8.579 28.592 1.00 95.50 658 GLN A CA 1
ATOM 5027 C C . GLN A 1 658 ? 2.273 9.001 29.133 1.00 95.50 658 GLN A C 1
ATOM 5029 O O . GLN A 1 658 ? 2.816 10.015 28.695 1.00 95.50 658 GLN A O 1
ATOM 5034 N N . ASP A 1 659 ? 2.870 8.218 30.038 1.00 95.12 659 ASP A N 1
ATOM 5035 C CA . ASP A 1 659 ? 4.162 8.518 30.667 1.00 95.12 659 ASP A CA 1
ATOM 5036 C C . ASP A 1 659 ? 5.306 8.475 29.634 1.00 95.12 659 ASP A C 1
ATOM 5038 O O . ASP A 1 659 ? 6.115 9.402 29.569 1.00 95.12 659 ASP A O 1
ATOM 5042 N N . SER A 1 660 ? 5.354 7.449 28.774 1.00 94.62 660 SER A N 1
ATOM 5043 C CA . SER A 1 660 ? 6.430 7.257 27.782 1.00 94.62 660 SER A CA 1
ATOM 5044 C C . SER A 1 660 ? 6.430 8.289 26.650 1.00 94.62 660 SER A C 1
ATOM 5046 O O . SER A 1 660 ? 7.481 8.564 26.069 1.00 94.62 660 SER A O 1
ATOM 5048 N N . LEU A 1 661 ? 5.265 8.868 26.340 1.00 94.44 661 LEU A N 1
ATOM 5049 C CA . LEU A 1 661 ? 5.090 9.897 25.307 1.00 94.44 661 LEU A CA 1
ATOM 5050 C C . LEU A 1 661 ? 4.942 11.316 25.898 1.00 94.44 661 LEU A C 1
ATOM 5052 O O . LEU A 1 661 ? 4.759 12.281 25.155 1.00 94.44 661 LEU A O 1
ATOM 5056 N N . SER A 1 662 ? 5.062 11.470 27.222 1.00 92.12 662 SER A N 1
ATOM 5057 C CA . SER A 1 662 ? 4.847 12.732 27.955 1.00 92.12 662 SER A CA 1
ATOM 5058 C C . SER A 1 662 ? 5.771 13.883 27.532 1.00 92.12 662 SER A C 1
ATOM 5060 O O . SER A 1 662 ? 5.327 15.030 27.453 1.00 92.12 662 SER A O 1
ATOM 5062 N N . LYS A 1 663 ? 7.042 13.596 27.216 1.00 88.69 663 LYS A N 1
ATOM 5063 C CA . LYS A 1 663 ? 7.962 14.577 26.616 1.00 88.69 663 LYS A CA 1
ATOM 5064 C C . LYS A 1 663 ? 7.591 14.874 25.162 1.00 88.69 663 LYS A C 1
ATOM 5066 O O . LYS A 1 663 ? 7.439 16.030 24.787 1.00 88.69 663 LYS A O 1
ATOM 5071 N N . THR A 1 664 ? 7.385 13.830 24.357 1.00 88.00 664 THR A N 1
ATOM 5072 C CA . THR A 1 664 ? 7.032 13.922 22.929 1.00 88.00 664 THR A CA 1
ATOM 5073 C C . THR A 1 664 ? 5.783 14.779 22.696 1.00 88.00 664 THR A C 1
ATOM 5075 O O . THR A 1 664 ? 5.759 15.579 21.766 1.00 88.00 664 THR A O 1
ATOM 5078 N N . ARG A 1 665 ? 4.790 14.707 23.597 1.00 90.12 665 ARG A N 1
ATOM 5079 C CA . ARG A 1 665 ? 3.591 15.567 23.623 1.00 90.12 665 ARG A CA 1
ATOM 5080 C C . ARG A 1 665 ? 3.897 17.072 23.533 1.00 90.12 665 ARG A C 1
ATOM 5082 O O . ARG A 1 665 ? 3.071 17.823 23.027 1.00 90.12 665 ARG A O 1
ATOM 5089 N N . GLN A 1 666 ? 5.039 17.518 24.055 1.00 87.25 666 GLN A N 1
ATOM 5090 C CA . GLN A 1 666 ? 5.406 18.937 24.148 1.00 87.25 666 GLN A CA 1
ATOM 5091 C C . GLN A 1 666 ? 6.072 19.475 22.872 1.00 87.25 666 GLN A C 1
ATOM 5093 O O . GLN A 1 666 ? 6.231 20.684 22.738 1.00 87.25 666 GLN A O 1
ATOM 5098 N N . VAL A 1 667 ? 6.482 18.586 21.960 1.00 86.19 667 VAL A N 1
ATOM 5099 C CA . VAL A 1 667 ? 7.305 18.914 20.780 1.00 86.19 667 VAL A CA 1
ATOM 5100 C C . VAL A 1 667 ? 6.804 18.290 19.474 1.00 86.19 667 VAL A C 1
ATOM 5102 O O . VAL A 1 667 ? 7.356 18.564 18.412 1.00 86.19 667 VAL A O 1
ATOM 5105 N N . ASP A 1 668 ? 5.748 17.476 19.532 1.00 88.69 668 ASP A N 1
ATOM 5106 C CA . ASP A 1 668 ? 5.010 16.998 18.366 1.00 88.69 668 ASP A CA 1
ATOM 5107 C C . ASP A 1 668 ? 3.494 17.137 18.567 1.00 88.69 668 ASP A C 1
ATOM 5109 O O . ASP A 1 668 ? 2.856 16.306 19.223 1.00 88.69 668 ASP A O 1
ATOM 5113 N N . ASP A 1 669 ? 2.909 18.154 17.932 1.00 91.19 669 ASP A N 1
ATOM 5114 C CA . ASP A 1 669 ? 1.467 18.417 17.948 1.00 91.19 669 ASP A CA 1
ATOM 5115 C C . ASP A 1 669 ? 0.646 17.197 17.503 1.00 91.19 669 ASP A C 1
ATOM 5117 O O . ASP A 1 669 ? -0.412 16.924 18.066 1.00 91.19 669 ASP A O 1
ATOM 5121 N N . PHE A 1 670 ? 1.135 16.412 16.537 1.00 92.38 670 PHE A N 1
ATOM 5122 C CA . PHE A 1 670 ? 0.404 15.251 16.028 1.00 92.38 670 PHE A CA 1
ATOM 5123 C C . PHE A 1 670 ? 0.248 14.163 17.098 1.00 92.38 670 PHE A C 1
ATOM 5125 O O . PHE A 1 670 ? -0.875 13.768 17.423 1.00 92.38 670 PHE A O 1
ATOM 5132 N N . THR A 1 671 ? 1.353 13.740 17.721 1.00 94.06 671 THR A N 1
ATOM 5133 C CA . THR A 1 671 ? 1.318 12.820 18.869 1.00 94.06 671 THR A CA 1
ATOM 5134 C C . THR A 1 671 ? 0.542 13.425 20.045 1.00 94.06 671 THR A C 1
ATOM 5136 O O . THR A 1 671 ? -0.212 12.716 20.711 1.00 94.06 671 THR A O 1
ATOM 5139 N N . SER A 1 672 ? 0.638 14.740 20.273 1.00 95.69 672 SER A N 1
ATOM 5140 C CA . SER A 1 672 ? -0.113 15.438 21.325 1.00 95.69 672 SER A CA 1
ATOM 5141 C C . SER A 1 672 ? -1.634 15.314 21.156 1.00 95.69 672 SER A C 1
ATOM 5143 O O . SER A 1 672 ? -2.338 14.966 22.111 1.00 95.69 672 SER A O 1
ATOM 5145 N N . ARG A 1 673 ? -2.140 15.493 19.930 1.00 97.44 673 ARG A N 1
ATOM 5146 C CA . ARG A 1 673 ? -3.563 15.336 19.578 1.00 97.44 673 ARG A CA 1
ATOM 5147 C C . ARG A 1 673 ? -4.035 13.883 19.664 1.00 97.44 673 ARG A C 1
ATOM 5149 O O . ARG A 1 673 ? -5.137 13.628 20.152 1.00 97.44 673 ARG A O 1
ATOM 5156 N N . LEU A 1 674 ? -3.195 12.913 19.294 1.00 97.62 674 LEU A N 1
ATOM 5157 C CA . LEU A 1 674 ? -3.489 11.489 19.512 1.00 97.62 674 LEU A CA 1
ATOM 5158 C C . LEU A 1 674 ? -3.595 11.153 21.015 1.00 97.62 674 LEU A C 1
ATOM 5160 O O . LEU A 1 674 ? -4.538 10.477 21.433 1.00 97.62 674 LEU A O 1
ATOM 5164 N N . LEU A 1 675 ? -2.691 11.690 21.843 1.00 97.38 675 LEU A N 1
ATOM 5165 C CA . LEU A 1 675 ? -2.729 11.547 23.304 1.00 97.38 675 LEU A CA 1
ATOM 5166 C C . LEU A 1 675 ? -3.941 12.237 23.951 1.00 97.38 675 LEU A C 1
ATOM 5168 O O . LEU A 1 675 ? -4.425 11.760 24.976 1.00 97.38 675 LEU A O 1
ATOM 5172 N N . GLU A 1 676 ? -4.463 13.324 23.371 1.00 97.44 676 GLU A N 1
ATOM 5173 C CA . GLU A 1 676 ? -5.713 13.960 23.823 1.00 97.44 676 GLU A CA 1
ATOM 5174 C C . GLU A 1 676 ? -6.933 13.074 23.591 1.00 97.44 676 GLU A C 1
ATOM 5176 O O . GLU A 1 676 ? -7.780 12.956 24.475 1.00 97.44 676 GLU A O 1
ATOM 5181 N N . ILE A 1 677 ? -7.023 12.429 22.425 1.00 97.62 677 ILE A N 1
ATOM 5182 C CA . ILE A 1 677 ? -8.110 11.489 22.130 1.00 97.62 677 ILE A CA 1
ATOM 5183 C C . ILE A 1 677 ? -7.999 10.259 23.040 1.00 97.62 677 ILE A C 1
ATOM 5185 O O . ILE A 1 677 ? -9.000 9.851 23.626 1.00 97.62 677 ILE A O 1
ATOM 5189 N N . HIS A 1 678 ? -6.788 9.729 23.242 1.00 97.00 678 HIS A N 1
ATOM 5190 C CA . HIS A 1 678 ? -6.536 8.646 24.196 1.00 97.00 678 HIS A CA 1
ATOM 5191 C C . HIS A 1 678 ? -6.950 9.036 25.625 1.00 97.00 678 HIS A C 1
ATOM 5193 O O . HIS A 1 678 ? -7.753 8.334 26.233 1.00 97.00 678 HIS A O 1
ATOM 5199 N N . LYS A 1 679 ? -6.512 10.200 26.130 1.00 96.00 679 LYS A N 1
ATOM 5200 C CA . LYS A 1 679 ? -6.877 10.699 27.469 1.00 96.00 679 LYS A CA 1
ATOM 5201 C C . LYS A 1 679 ? -8.391 10.852 27.641 1.00 96.00 679 LYS A C 1
ATOM 5203 O O . LYS A 1 679 ? -8.915 10.460 28.677 1.00 96.00 679 LYS A O 1
ATOM 5208 N N . LYS A 1 680 ? -9.107 11.330 26.617 1.00 96.06 680 LYS A N 1
ATOM 5209 C CA . LYS A 1 680 ? -10.578 11.393 26.632 1.00 96.06 680 LYS A CA 1
ATOM 5210 C C . LYS A 1 680 ? -11.233 10.008 26.724 1.00 96.06 680 LYS A C 1
ATOM 5212 O O . LYS A 1 680 ? -12.291 9.900 27.331 1.00 96.06 680 LYS A O 1
ATOM 5217 N N . MET A 1 681 ? -10.638 8.952 26.157 1.00 94.50 681 MET A N 1
ATOM 5218 C CA . MET A 1 681 ? -11.171 7.586 26.300 1.00 94.50 681 MET A CA 1
ATOM 5219 C C . MET A 1 681 ? -10.947 7.035 27.716 1.00 94.50 681 MET A C 1
ATOM 5221 O O . MET A 1 681 ? -11.860 6.419 28.267 1.00 94.50 681 MET A O 1
ATOM 5225 N N . MET A 1 682 ? -9.792 7.336 28.323 1.00 92.50 682 MET A N 1
ATOM 5226 C CA . MET A 1 682 ? -9.495 7.029 29.732 1.00 92.50 682 MET A CA 1
ATOM 5227 C C . MET A 1 682 ? -10.485 7.739 30.674 1.00 92.50 682 MET A C 1
ATOM 5229 O O . MET A 1 682 ? -11.051 7.125 31.572 1.00 92.50 682 MET A O 1
ATOM 5233 N N . GLU A 1 683 ? -10.753 9.030 30.441 1.00 93.44 683 GLU A N 1
ATOM 5234 C CA . GLU A 1 683 ? -11.690 9.848 31.235 1.00 93.44 683 GLU A CA 1
ATOM 5235 C C . GLU A 1 683 ? -13.150 9.377 31.135 1.00 93.44 683 GLU A C 1
ATOM 5237 O O . GLU A 1 683 ? -13.918 9.551 32.080 1.00 93.44 683 GLU A O 1
ATOM 5242 N N . ILE A 1 684 ? -13.530 8.758 30.014 1.00 90.06 684 ILE A N 1
ATOM 5243 C CA . ILE A 1 684 ? -14.839 8.113 29.819 1.00 90.06 684 ILE A CA 1
ATOM 5244 C C . ILE A 1 684 ? -14.871 6.702 30.454 1.00 90.06 684 ILE A C 1
ATOM 5246 O O . ILE A 1 684 ? -15.952 6.140 30.628 1.00 90.06 684 ILE A O 1
ATOM 5250 N N . ASN A 1 685 ? -13.714 6.138 30.834 1.00 86.81 685 ASN A N 1
ATOM 5251 C CA . ASN A 1 685 ? -13.530 4.765 31.323 1.00 86.81 685 ASN A CA 1
ATOM 5252 C C . ASN A 1 685 ? -14.217 3.730 30.413 1.00 86.81 685 ASN A C 1
ATOM 5254 O O . ASN A 1 685 ? -15.083 2.953 30.827 1.00 86.81 685 ASN A O 1
ATOM 5258 N N . LYS A 1 686 ? -13.884 3.791 29.122 1.00 80.44 686 LYS A N 1
ATOM 5259 C CA . LYS A 1 686 ? -14.590 3.047 28.082 1.00 80.44 686 LYS A CA 1
ATOM 5260 C C . LYS A 1 686 ? -14.195 1.566 28.029 1.00 80.44 686 LYS A C 1
ATOM 5262 O O . LYS A 1 686 ? -13.063 1.219 27.700 1.00 80.44 686 LYS A O 1
ATOM 5267 N N . ASP A 1 687 ? -15.182 0.693 28.212 1.00 76.94 687 ASP A N 1
ATOM 5268 C CA . ASP A 1 687 ? -15.019 -0.762 28.122 1.00 76.94 687 ASP A CA 1
ATOM 5269 C C . ASP A 1 687 ? -14.934 -1.276 26.664 1.00 76.94 687 ASP A C 1
ATOM 5271 O O . ASP A 1 687 ? -15.913 -1.726 26.055 1.00 76.94 687 ASP A O 1
ATOM 5275 N N . GLU A 1 688 ? -13.736 -1.199 26.075 1.00 83.00 688 GLU A N 1
ATOM 5276 C CA . GLU A 1 688 ? -13.440 -1.778 24.757 1.00 83.00 688 GLU A CA 1
ATOM 5277 C C . GLU A 1 688 ? -13.239 -3.301 24.851 1.00 83.00 688 GLU A C 1
ATOM 5279 O O . GLU A 1 688 ? -12.115 -3.808 24.918 1.00 83.00 688 GLU A O 1
ATOM 5284 N N . ASN A 1 689 ? -14.363 -4.022 24.856 1.00 89.38 689 ASN A N 1
ATOM 5285 C CA . ASN A 1 689 ? -14.431 -5.484 24.929 1.00 89.38 689 ASN A CA 1
ATOM 5286 C C . ASN A 1 689 ? -13.845 -6.196 23.700 1.00 89.38 689 ASN A C 1
ATOM 5288 O O . ASN A 1 689 ? -13.162 -7.208 23.851 1.00 89.38 689 ASN A O 1
ATOM 5292 N N . ILE A 1 690 ? -14.129 -5.691 22.493 1.00 97.44 690 ILE A N 1
ATOM 5293 C CA . ILE A 1 690 ? -13.687 -6.284 21.223 1.00 97.44 690 ILE A CA 1
ATOM 5294 C C . ILE A 1 690 ? -12.558 -5.432 20.646 1.00 97.44 690 ILE A C 1
ATOM 5296 O O . ILE A 1 690 ? -12.741 -4.235 20.418 1.00 97.44 690 ILE A O 1
ATOM 5300 N N . ARG A 1 691 ? -11.397 -6.045 20.392 1.00 97.94 691 ARG A N 1
ATOM 5301 C CA . ARG A 1 691 ? -10.183 -5.361 19.914 1.00 97.94 691 ARG A CA 1
ATOM 5302 C C . ARG A 1 691 ? -9.616 -6.076 18.692 1.00 97.94 691 ARG A C 1
ATOM 5304 O O . ARG A 1 691 ? -9.417 -7.289 18.741 1.00 97.94 691 ARG A O 1
ATOM 5311 N N . LEU A 1 692 ? -9.379 -5.334 17.606 1.00 98.62 692 LEU A N 1
ATOM 5312 C CA . LEU A 1 692 ? -8.903 -5.851 16.317 1.00 98.62 692 LEU A CA 1
ATOM 5313 C C . LEU A 1 692 ? -7.591 -5.169 15.903 1.00 98.62 692 LEU A C 1
ATOM 5315 O O . LEU A 1 692 ? -7.530 -3.953 15.717 1.00 98.62 692 LEU A O 1
ATOM 5319 N N . GLY A 1 693 ? -6.552 -5.974 15.700 1.00 98.50 693 GLY A N 1
ATOM 5320 C CA . GLY A 1 693 ? -5.242 -5.566 15.208 1.00 98.50 693 GLY A CA 1
ATOM 5321 C C . GLY A 1 693 ? -4.935 -6.192 13.852 1.00 98.50 693 GLY A C 1
ATOM 5322 O O . GLY A 1 693 ? -5.048 -7.405 13.695 1.00 98.50 693 GLY A O 1
ATOM 5323 N N . LEU A 1 694 ? -4.535 -5.368 12.881 1.00 98.69 694 LEU A N 1
ATOM 5324 C CA . LEU A 1 694 ? -4.024 -5.802 11.578 1.00 98.69 694 LEU A CA 1
ATOM 5325 C C . LEU A 1 694 ? -2.657 -5.157 11.370 1.00 98.69 694 LEU A C 1
ATOM 5327 O O . LEU A 1 694 ? -2.558 -4.023 10.899 1.00 98.69 694 LEU A O 1
ATOM 5331 N N . TYR A 1 695 ? -1.611 -5.854 11.793 1.00 98.19 695 TYR A N 1
ATOM 5332 C CA . TYR A 1 695 ? -0.264 -5.309 11.939 1.00 98.19 695 TYR A CA 1
ATOM 5333 C C . TYR A 1 695 ? 0.661 -5.763 10.806 1.00 98.19 695 TYR A C 1
ATOM 5335 O O . TYR A 1 695 ? 0.404 -6.764 10.135 1.00 98.19 695 TYR A O 1
ATOM 5343 N N . ARG A 1 696 ? 1.775 -5.050 10.620 1.00 98.44 696 ARG A N 1
ATOM 5344 C CA . ARG A 1 696 ? 2.922 -5.528 9.841 1.00 98.44 696 ARG A CA 1
ATOM 5345 C C . ARG A 1 696 ? 4.201 -5.234 10.620 1.00 98.44 696 ARG A C 1
ATOM 5347 O O . ARG A 1 696 ? 4.488 -4.077 10.911 1.00 98.44 696 ARG A O 1
ATOM 5354 N N . SER A 1 697 ? 4.930 -6.278 10.992 1.00 98.38 697 SER A N 1
ATOM 5355 C CA . SER A 1 697 ? 6.262 -6.156 11.587 1.00 98.38 697 SER A CA 1
ATOM 5356 C C . SER A 1 697 ? 7.279 -6.207 10.457 1.00 98.38 697 SER A C 1
ATOM 5358 O O . SER A 1 697 ? 7.299 -7.184 9.707 1.00 98.38 697 SER A O 1
ATOM 5360 N N . ASP A 1 698 ? 8.065 -5.150 10.286 1.00 97.94 698 ASP A N 1
ATOM 5361 C CA . ASP A 1 698 ? 9.010 -5.014 9.179 1.00 97.94 698 ASP A CA 1
ATOM 5362 C C . ASP A 1 698 ? 10.444 -5.254 9.656 1.00 97.94 698 ASP A C 1
ATOM 5364 O O . ASP A 1 698 ? 10.832 -4.800 10.732 1.00 97.94 698 ASP A O 1
ATOM 5368 N N . TYR A 1 699 ? 11.234 -5.977 8.863 1.00 98.12 699 TYR A N 1
ATOM 5369 C CA . TYR A 1 699 ? 12.551 -6.488 9.233 1.00 98.12 699 TYR A CA 1
ATOM 5370 C C . TYR A 1 699 ? 13.575 -6.362 8.100 1.00 98.12 699 TYR A C 1
ATOM 5372 O O . TYR A 1 699 ? 13.240 -6.420 6.916 1.00 98.12 699 TYR A O 1
ATOM 5380 N N . MET A 1 700 ? 14.851 -6.329 8.474 1.00 97.00 700 MET A N 1
ATOM 5381 C CA . MET A 1 700 ? 15.983 -6.571 7.581 1.00 97.00 700 MET A CA 1
ATOM 5382 C C . MET A 1 700 ? 16.888 -7.668 8.154 1.00 97.00 700 MET A C 1
ATOM 5384 O O . MET A 1 700 ? 17.017 -7.810 9.369 1.00 97.00 700 MET A O 1
ATOM 5388 N N . LEU A 1 701 ? 17.520 -8.449 7.274 1.00 95.88 701 LEU A N 1
ATOM 5389 C CA . LEU A 1 701 ? 18.581 -9.385 7.647 1.00 95.88 701 LEU A CA 1
ATOM 5390 C C . LEU A 1 701 ? 19.923 -8.651 7.576 1.00 95.88 701 LEU A C 1
ATOM 5392 O O . LEU A 1 701 ? 20.374 -8.305 6.486 1.00 95.88 701 LEU A O 1
ATOM 5396 N N . ASP A 1 702 ? 20.530 -8.396 8.730 1.00 95.38 702 ASP A N 1
ATOM 5397 C CA . ASP A 1 702 ? 21.816 -7.709 8.834 1.00 95.38 702 ASP A CA 1
ATOM 5398 C C . ASP A 1 702 ? 22.982 -8.604 8.380 1.00 95.38 702 ASP A C 1
ATOM 5400 O O . ASP A 1 702 ? 23.055 -9.770 8.768 1.00 95.38 702 ASP A O 1
ATOM 5404 N N . LEU A 1 703 ? 23.898 -8.073 7.561 1.00 91.75 703 LEU A N 1
ATOM 5405 C CA . LEU A 1 703 ? 24.989 -8.849 6.959 1.00 91.75 703 LEU A CA 1
ATOM 5406 C C . LEU A 1 703 ? 26.102 -9.216 7.952 1.00 91.75 703 LEU A C 1
ATOM 5408 O O . LEU A 1 703 ? 26.673 -10.298 7.834 1.00 91.75 703 LEU A O 1
ATOM 5412 N N . GLU A 1 704 ? 26.434 -8.337 8.900 1.00 90.00 704 GLU A N 1
ATOM 5413 C CA . GLU A 1 704 ? 27.549 -8.561 9.832 1.00 90.00 704 GLU A CA 1
ATOM 5414 C C . GLU A 1 704 ? 27.152 -9.538 10.945 1.00 90.00 704 GLU A C 1
ATOM 5416 O O . GLU A 1 704 ? 27.883 -10.479 11.255 1.00 90.00 704 GLU A O 1
ATOM 5421 N N . THR A 1 705 ? 25.956 -9.359 11.506 1.00 91.50 705 THR A N 1
ATOM 5422 C CA . THR A 1 705 ? 25.436 -10.187 12.606 1.00 91.50 705 THR A CA 1
ATOM 5423 C C . THR A 1 705 ? 24.620 -11.400 12.143 1.00 91.50 705 THR A C 1
ATOM 5425 O O . THR A 1 705 ? 24.194 -12.200 12.982 1.00 91.50 705 THR A O 1
ATOM 5428 N N . ASN A 1 706 ? 24.357 -11.532 10.834 1.00 91.06 706 ASN A N 1
ATOM 5429 C CA . ASN A 1 706 ? 23.452 -12.519 10.220 1.00 91.06 706 ASN A CA 1
ATOM 5430 C C . ASN A 1 706 ? 22.111 -12.665 10.973 1.00 91.06 706 ASN A C 1
ATOM 5432 O O . ASN A 1 706 ? 21.579 -13.766 11.144 1.00 91.06 706 ASN A O 1
ATOM 5436 N N . SER A 1 707 ? 21.600 -11.548 11.495 1.00 94.75 707 SER A N 1
ATOM 5437 C CA . SER A 1 707 ? 20.455 -11.511 12.403 1.00 94.75 707 SER A CA 1
ATOM 5438 C C . SER A 1 707 ? 19.285 -10.755 11.786 1.00 94.75 707 SER A C 1
ATOM 5440 O O . SER A 1 707 ? 19.448 -9.711 11.158 1.00 94.75 707 SER A O 1
ATOM 5442 N N . LEU A 1 708 ? 18.083 -11.305 11.963 1.00 97.25 708 LEU A N 1
ATOM 5443 C CA . LEU A 1 708 ? 16.836 -10.668 11.551 1.00 97.25 708 LEU A CA 1
ATOM 5444 C C . LEU A 1 708 ? 16.466 -9.584 12.565 1.00 97.25 708 LEU A C 1
ATOM 5446 O O . LEU A 1 708 ? 16.024 -9.908 13.668 1.00 97.25 708 LEU A O 1
ATOM 5450 N N . LEU A 1 709 ? 16.632 -8.322 12.181 1.00 98.25 709 LEU A N 1
ATOM 5451 C CA . LEU A 1 709 ? 16.406 -7.162 13.036 1.00 98.25 709 LEU A CA 1
ATOM 5452 C C . LEU A 1 709 ? 15.185 -6.364 12.557 1.00 98.25 709 LEU A C 1
ATOM 5454 O O . LEU A 1 709 ? 15.015 -6.109 11.364 1.00 98.25 709 LEU A O 1
ATOM 5458 N N . GLN A 1 710 ? 14.311 -5.995 13.492 1.00 98.19 710 GLN A N 1
ATOM 5459 C CA . GLN A 1 710 ? 13.075 -5.260 13.241 1.00 98.19 710 GLN A CA 1
ATOM 5460 C C . GLN A 1 710 ? 13.380 -3.791 12.928 1.00 98.19 710 GLN A C 1
ATOM 5462 O O . GLN A 1 710 ? 14.013 -3.096 13.720 1.00 98.19 710 GLN A O 1
ATOM 5467 N N . ILE A 1 711 ? 12.872 -3.312 11.794 1.00 95.44 711 ILE A N 1
ATOM 5468 C CA . ILE A 1 711 ? 12.905 -1.914 11.361 1.00 95.44 711 ILE A CA 1
ATOM 5469 C C . ILE A 1 711 ? 11.856 -1.101 12.123 1.00 95.44 711 ILE A C 1
ATOM 5471 O O . ILE A 1 711 ? 12.172 -0.036 12.656 1.00 95.44 711 ILE A O 1
ATOM 5475 N N . GLU A 1 712 ? 10.617 -1.595 12.167 1.00 95.25 712 GLU A N 1
ATOM 5476 C CA . GLU A 1 712 ? 9.458 -0.959 12.804 1.00 95.25 712 GLU A CA 1
ATOM 5477 C C . GLU A 1 712 ? 8.278 -1.939 12.939 1.00 95.25 712 GLU A C 1
ATOM 5479 O O . GLU A 1 712 ? 8.280 -3.022 12.350 1.00 95.25 712 GLU A O 1
ATOM 5484 N N . LEU A 1 713 ? 7.249 -1.540 13.694 1.00 97.06 713 LEU A N 1
ATOM 5485 C CA . LEU A 1 713 ? 5.984 -2.264 13.822 1.00 97.06 713 LEU A CA 1
ATOM 5486 C C . LEU A 1 713 ? 4.819 -1.360 13.396 1.00 97.06 713 LEU A C 1
ATOM 5488 O O . LEU A 1 713 ? 4.370 -0.502 14.152 1.00 97.06 713 LEU A O 1
ATOM 5492 N N . ASN A 1 714 ? 4.319 -1.554 12.176 1.00 97.75 714 ASN A N 1
ATOM 5493 C CA . ASN A 1 714 ? 3.181 -0.807 11.644 1.00 97.75 714 ASN A CA 1
ATOM 5494 C C . ASN A 1 714 ? 1.884 -1.321 12.297 1.00 97.75 714 ASN A C 1
ATOM 5496 O O . ASN A 1 714 ? 1.443 -2.433 11.991 1.00 97.75 714 ASN A O 1
ATOM 5500 N N . THR A 1 715 ? 1.246 -0.515 13.154 1.00 98.38 715 THR A N 1
ATOM 5501 C CA . THR A 1 715 ? -0.056 -0.854 13.769 1.00 98.38 715 THR A CA 1
ATOM 5502 C C . THR A 1 715 ? -1.268 -0.209 13.081 1.00 98.38 715 THR A C 1
ATOM 5504 O O . THR A 1 715 ? -2.396 -0.641 13.318 1.00 98.38 715 THR A O 1
ATOM 5507 N N . ILE A 1 716 ? -1.055 0.785 12.208 1.00 98.06 716 ILE A N 1
ATOM 5508 C CA . ILE A 1 716 ? -2.087 1.522 11.454 1.00 98.06 716 ILE A CA 1
ATOM 5509 C C . ILE A 1 716 ? -1.842 1.446 9.938 1.00 98.06 716 ILE A C 1
ATOM 5511 O O . ILE A 1 716 ? -0.699 1.361 9.500 1.00 98.06 716 ILE A O 1
ATOM 5515 N N . SER A 1 717 ? -2.910 1.493 9.126 1.00 96.44 717 SER A N 1
ATOM 5516 C CA . SER A 1 717 ? -2.857 1.606 7.652 1.00 96.44 717 SER A CA 1
ATOM 5517 C C . SER A 1 717 ? -1.883 0.639 6.953 1.00 96.44 717 SER A C 1
ATOM 5519 O O . SER A 1 717 ? -1.195 0.980 5.984 1.00 96.44 717 SER A O 1
ATOM 5521 N N . THR A 1 718 ? -1.837 -0.601 7.443 1.00 95.81 718 THR A N 1
ATOM 5522 C CA . THR A 1 718 ? -0.933 -1.674 7.009 1.00 95.81 718 THR A CA 1
ATOM 5523 C C . THR A 1 718 ? -1.178 -2.068 5.554 1.00 95.81 718 THR A C 1
ATOM 5525 O O . THR A 1 718 ? -1.950 -2.960 5.214 1.00 95.81 718 THR A O 1
ATOM 5528 N N . SER A 1 719 ? -0.515 -1.329 4.670 1.00 94.19 719 SER A N 1
ATOM 5529 C CA . SER A 1 719 ? -0.723 -1.373 3.226 1.00 94.19 719 SER A CA 1
ATOM 5530 C C . SER A 1 719 ? -0.025 -2.558 2.560 1.00 94.19 719 SER A C 1
ATOM 5532 O O . SER A 1 719 ? 0.924 -3.124 3.113 1.00 94.19 719 SER A O 1
ATOM 5534 N N . PHE A 1 720 ? -0.497 -2.876 1.350 1.00 96.56 720 PHE A N 1
ATOM 5535 C CA . PHE A 1 720 ? -0.046 -3.934 0.437 1.00 96.56 720 PHE A CA 1
ATOM 5536 C C . PHE A 1 720 ? -0.446 -5.409 0.701 1.00 96.56 720 PHE A C 1
ATOM 5538 O O . PHE A 1 720 ? 0.069 -6.254 -0.032 1.00 96.56 720 PHE A O 1
ATOM 5545 N N . PRO A 1 721 ? -1.372 -5.795 1.611 1.00 96.31 721 PRO A N 1
ATOM 5546 C CA . PRO A 1 721 ? -1.774 -7.203 1.723 1.00 96.31 721 PRO A CA 1
ATOM 5547 C C . PRO A 1 721 ? -2.515 -7.700 0.466 1.00 96.31 721 PRO A C 1
ATOM 5549 O O . PRO A 1 721 ? -2.462 -8.888 0.154 1.00 96.31 721 PRO A O 1
ATOM 5552 N N . GLY A 1 722 ? -3.169 -6.810 -0.294 1.00 94.19 722 GLY A N 1
ATOM 5553 C CA . GLY A 1 722 ? -3.721 -7.107 -1.616 1.00 94.19 722 GLY A CA 1
ATOM 5554 C C . GLY A 1 722 ? -2.621 -7.286 -2.659 1.00 94.19 722 GLY A C 1
ATOM 5555 O O . GLY A 1 722 ? -2.453 -8.369 -3.216 1.00 94.19 722 GLY A O 1
ATOM 5556 N N . LEU A 1 723 ? -1.841 -6.231 -2.907 1.00 95.25 723 LEU A N 1
ATOM 5557 C CA . LEU A 1 723 ? -0.861 -6.228 -4.004 1.00 95.25 723 LEU A CA 1
ATOM 5558 C C . LEU A 1 723 ? 0.344 -7.154 -3.762 1.00 95.25 723 LEU A C 1
ATOM 5560 O O . LEU A 1 723 ? 0.833 -7.762 -4.709 1.00 95.25 723 LEU A O 1
ATOM 5564 N N . GLY A 1 724 ? 0.794 -7.319 -2.515 1.00 95.81 724 GLY A N 1
ATOM 5565 C CA . GLY A 1 724 ? 1.870 -8.249 -2.157 1.00 95.81 724 GLY A CA 1
ATOM 5566 C C . GLY A 1 724 ? 1.493 -9.715 -2.384 1.00 95.81 724 GLY A C 1
ATOM 5567 O O . GLY A 1 724 ? 2.350 -10.509 -2.764 1.00 95.81 724 GLY A O 1
ATOM 5568 N N . SER A 1 725 ? 0.208 -10.067 -2.242 1.00 95.25 725 SER A N 1
ATOM 5569 C CA . SER A 1 725 ? -0.288 -11.403 -2.606 1.00 95.25 725 SER A CA 1
ATOM 5570 C C . SER A 1 725 ? -0.144 -11.636 -4.119 1.00 95.25 725 SER A C 1
ATOM 5572 O O . SER A 1 725 ? 0.439 -12.632 -4.539 1.00 95.25 725 SER A O 1
ATOM 5574 N N . LEU A 1 726 ? -0.561 -10.660 -4.940 1.00 95.75 726 LEU A N 1
ATOM 5575 C CA . LEU A 1 726 ? -0.453 -10.739 -6.404 1.00 95.75 726 LEU A CA 1
ATOM 5576 C C . LEU A 1 726 ? 0.995 -10.820 -6.910 1.00 95.75 726 LEU A C 1
ATOM 5578 O O . LEU A 1 726 ? 1.250 -11.523 -7.883 1.00 95.75 726 LEU A O 1
ATOM 5582 N N . VAL A 1 727 ? 1.947 -10.123 -6.277 1.00 97.12 727 VAL A N 1
ATOM 5583 C CA . VAL A 1 727 ? 3.369 -10.187 -6.673 1.00 97.12 727 VAL A CA 1
ATOM 5584 C C . VAL A 1 727 ? 3.981 -11.552 -6.340 1.00 97.12 727 VAL A C 1
ATOM 5586 O O . VAL A 1 727 ? 4.738 -12.089 -7.147 1.00 97.12 727 VAL A O 1
ATOM 5589 N N . SER A 1 728 ? 3.592 -12.175 -5.222 1.00 96.44 728 SER A N 1
ATOM 5590 C CA . SER A 1 728 ? 3.984 -13.560 -4.922 1.00 96.44 728 SER A CA 1
ATOM 5591 C C . SER A 1 728 ? 3.513 -14.547 -5.993 1.00 96.44 728 SER A C 1
ATOM 5593 O O . SER A 1 728 ? 4.259 -15.450 -6.373 1.00 96.44 728 SER A O 1
ATOM 5595 N N . ASP A 1 729 ? 2.299 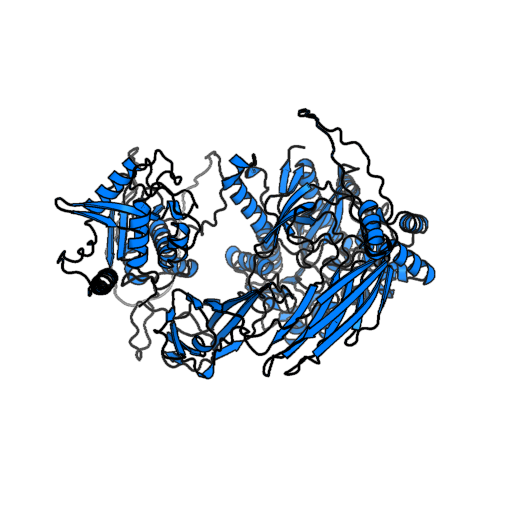-14.370 -6.512 1.00 95.81 729 ASP A N 1
ATOM 5596 C CA . ASP A 1 729 ? 1.739 -15.260 -7.531 1.00 95.81 729 ASP A CA 1
ATOM 5597 C C . ASP A 1 729 ? 2.268 -14.949 -8.941 1.00 95.81 729 ASP A C 1
ATOM 5599 O O . ASP A 1 729 ? 2.550 -15.874 -9.702 1.00 95.81 729 ASP A O 1
ATOM 5603 N N . LEU A 1 730 ? 2.544 -13.679 -9.258 1.00 95.69 730 LEU A N 1
ATOM 5604 C CA . LEU A 1 730 ? 3.297 -13.280 -10.453 1.00 95.69 730 LEU A CA 1
ATOM 5605 C C . LEU A 1 730 ? 4.672 -13.965 -10.501 1.00 95.69 730 LEU A C 1
ATOM 5607 O O . LEU A 1 730 ? 5.039 -14.541 -11.526 1.00 95.69 730 LEU A O 1
ATOM 5611 N N . HIS A 1 731 ? 5.406 -13.970 -9.384 1.00 98.00 731 HIS A N 1
ATOM 5612 C CA . HIS A 1 731 ? 6.696 -14.654 -9.294 1.00 98.00 731 HIS A CA 1
ATOM 5613 C C . HIS A 1 731 ? 6.575 -16.178 -9.399 1.00 98.00 731 HIS A C 1
ATOM 5615 O O . HIS A 1 731 ? 7.415 -16.788 -10.063 1.00 98.00 731 HIS A O 1
ATOM 5621 N N . ARG A 1 732 ? 5.513 -16.813 -8.868 1.00 94.94 732 ARG A N 1
ATOM 5622 C CA . ARG A 1 732 ? 5.231 -18.227 -9.199 1.00 94.94 732 ARG A CA 1
ATOM 5623 C C . ARG A 1 732 ? 5.097 -18.409 -10.701 1.00 94.94 732 ARG A C 1
ATOM 5625 O O . ARG A 1 732 ? 5.723 -19.310 -11.248 1.00 94.94 732 ARG A O 1
ATOM 5632 N N . THR A 1 733 ? 4.281 -17.604 -11.371 1.00 94.44 733 THR A N 1
ATOM 5633 C CA . THR A 1 733 ? 3.968 -17.783 -12.795 1.00 94.44 733 THR A CA 1
ATOM 5634 C C . THR A 1 733 ? 5.192 -17.608 -13.679 1.00 94.44 733 THR A C 1
ATOM 5636 O O . THR A 1 733 ? 5.479 -18.482 -14.499 1.00 94.44 733 THR A O 1
ATOM 5639 N N . LEU A 1 734 ? 5.980 -16.555 -13.447 1.00 90.00 734 LEU A N 1
ATOM 5640 C CA . LEU A 1 734 ? 7.247 -16.340 -14.147 1.00 90.00 734 LEU A CA 1
ATOM 5641 C C . LEU A 1 734 ? 8.223 -17.507 -13.917 1.00 90.00 734 LEU A C 1
ATOM 5643 O O . LEU A 1 734 ? 8.819 -18.001 -14.872 1.00 90.00 734 LEU A O 1
ATOM 5647 N N . ILE A 1 735 ? 8.334 -18.024 -12.688 1.00 93.94 735 ILE A N 1
ATOM 5648 C CA . ILE A 1 735 ? 9.224 -19.156 -12.386 1.00 93.94 735 ILE A CA 1
ATOM 5649 C C . ILE A 1 735 ? 8.679 -20.492 -12.928 1.00 93.94 735 ILE A C 1
ATOM 5651 O O . ILE A 1 735 ? 9.463 -21.338 -13.342 1.00 93.94 735 ILE A O 1
ATOM 5655 N N . ASN A 1 736 ? 7.365 -20.707 -13.031 1.00 91.88 736 ASN A N 1
ATOM 5656 C CA . ASN A 1 736 ? 6.831 -21.897 -13.713 1.00 91.88 736 ASN A CA 1
ATOM 5657 C C . ASN A 1 736 ? 7.142 -21.875 -15.216 1.00 91.88 736 ASN A C 1
ATOM 5659 O O . ASN A 1 736 ? 7.452 -22.912 -15.797 1.00 91.88 736 ASN A O 1
ATOM 5663 N N . GLN A 1 737 ? 7.055 -20.701 -15.846 1.00 91.56 737 GLN A N 1
ATOM 5664 C CA . GLN A 1 737 ? 7.268 -20.549 -17.283 1.00 91.56 737 GLN A CA 1
ATOM 5665 C C . GLN A 1 737 ? 8.761 -20.565 -17.657 1.00 91.56 737 GLN A C 1
ATOM 5667 O O . GLN A 1 737 ? 9.150 -21.227 -18.621 1.00 91.56 737 GLN A O 1
ATOM 5672 N N . TYR A 1 738 ? 9.606 -19.882 -16.879 1.00 89.19 738 TYR A N 1
ATOM 5673 C CA . TYR A 1 738 ? 11.016 -19.626 -17.206 1.00 89.19 738 TYR A CA 1
ATOM 5674 C C . TYR A 1 738 ? 12.025 -20.222 -16.210 1.00 89.19 738 TYR A C 1
ATOM 5676 O O . TYR A 1 738 ? 13.225 -20.212 -16.478 1.00 89.19 738 TYR A O 1
ATOM 5684 N N . GLY A 1 739 ? 11.585 -20.793 -15.085 1.00 84.62 739 GLY A N 1
ATOM 5685 C CA . GLY A 1 739 ? 12.467 -21.309 -14.026 1.00 84.62 739 GLY A CA 1
ATOM 5686 C C . GLY A 1 739 ? 13.406 -22.433 -14.467 1.00 84.62 739 GLY A C 1
ATOM 5687 O O . GLY A 1 739 ? 14.483 -22.573 -13.899 1.00 84.62 739 GLY A O 1
ATOM 5688 N N . HIS A 1 740 ? 13.072 -23.166 -15.533 1.00 90.12 740 HIS A N 1
ATOM 5689 C CA . HIS A 1 740 ? 13.974 -24.150 -16.144 1.00 90.12 740 HIS A CA 1
ATOM 5690 C C . HIS A 1 740 ? 15.202 -23.516 -16.832 1.00 90.12 740 HIS A C 1
ATOM 5692 O O . HIS A 1 740 ? 16.232 -24.172 -16.945 1.00 90.12 740 HIS A O 1
ATOM 5698 N N . LEU A 1 741 ? 15.108 -22.251 -17.261 1.00 90.06 741 LEU A N 1
ATOM 5699 C CA . LEU A 1 741 ? 16.233 -21.459 -17.778 1.00 90.06 741 LEU A CA 1
ATOM 5700 C C . LEU A 1 741 ? 17.004 -20.785 -16.634 1.00 90.06 741 LEU A C 1
ATOM 5702 O O . LEU A 1 741 ? 18.225 -20.692 -16.673 1.00 90.06 741 LEU A O 1
ATOM 5706 N N . LEU A 1 742 ? 16.281 -20.331 -15.604 1.00 88.00 742 LEU A N 1
ATOM 5707 C CA . LEU A 1 742 ? 16.827 -19.576 -14.468 1.00 88.00 742 LEU A CA 1
ATOM 5708 C C . LEU A 1 742 ? 17.340 -20.462 -13.314 1.00 88.00 742 LEU A C 1
ATOM 5710 O O . LEU A 1 742 ? 17.892 -19.947 -12.348 1.00 88.00 742 LEU A O 1
ATOM 5714 N N . SER A 1 743 ? 17.149 -21.784 -13.388 1.00 91.75 743 SER A N 1
ATOM 5715 C CA . SER A 1 743 ? 17.370 -22.740 -12.285 1.00 91.75 743 SER A CA 1
ATOM 5716 C C . SER A 1 743 ? 16.582 -22.415 -11.000 1.00 91.75 743 SER A C 1
ATOM 5718 O O . SER A 1 743 ? 17.069 -22.615 -9.887 1.00 91.75 743 SER A O 1
ATOM 5720 N N . LEU A 1 744 ? 15.345 -21.926 -11.153 1.00 93.31 744 LEU A N 1
ATOM 5721 C CA . LEU A 1 744 ? 14.445 -21.537 -10.059 1.00 93.31 744 LEU A CA 1
ATOM 5722 C C . LEU A 1 744 ? 13.232 -22.478 -9.956 1.00 93.31 744 LEU A C 1
ATOM 5724 O O . LEU A 1 744 ? 12.644 -22.868 -10.964 1.00 93.31 744 LEU A O 1
ATOM 5728 N N . GLU A 1 745 ? 12.813 -22.801 -8.729 1.00 93.56 745 GLU A N 1
ATOM 5729 C CA . GLU A 1 745 ? 11.664 -23.671 -8.448 1.00 93.56 745 GLU A CA 1
ATOM 5730 C C . GLU A 1 745 ? 10.452 -22.870 -7.921 1.00 93.56 745 GLU A C 1
ATOM 5732 O O . GLU A 1 745 ? 10.576 -22.208 -6.887 1.00 93.56 745 GLU A O 1
ATOM 5737 N N . PRO A 1 746 ? 9.240 -22.978 -8.510 1.00 91.12 746 PRO A N 1
ATOM 5738 C CA . PRO A 1 746 ? 8.086 -22.169 -8.088 1.00 91.12 746 PRO A CA 1
ATOM 5739 C C . PRO A 1 746 ? 7.674 -22.383 -6.626 1.00 91.12 746 PRO A C 1
ATOM 5741 O O . PRO A 1 746 ? 7.204 -21.465 -5.957 1.00 91.12 746 PRO A O 1
ATOM 5744 N N . LYS A 1 747 ? 7.883 -23.605 -6.116 1.00 93.81 747 LYS A N 1
ATOM 5745 C CA . LYS A 1 747 ? 7.565 -24.022 -4.741 1.00 93.81 747 LYS A CA 1
ATOM 5746 C C . LYS A 1 747 ? 8.394 -23.304 -3.664 1.00 93.81 747 LYS A C 1
ATOM 5748 O O . LYS A 1 747 ? 8.035 -23.361 -2.494 1.00 93.81 747 LYS A O 1
ATOM 5753 N N . ARG A 1 748 ? 9.514 -22.669 -4.041 1.00 96.75 748 ARG A N 1
ATOM 5754 C CA . ARG A 1 748 ? 10.376 -21.898 -3.129 1.00 96.75 748 ARG A CA 1
ATOM 5755 C C . ARG A 1 748 ? 9.839 -20.488 -2.871 1.00 96.75 748 ARG A C 1
ATOM 5757 O O . ARG A 1 748 ? 10.293 -19.849 -1.928 1.00 96.75 748 ARG A O 1
ATOM 5764 N N . VAL A 1 749 ? 8.861 -20.017 -3.650 1.00 97.12 749 VAL A N 1
ATOM 5765 C CA . VAL A 1 749 ? 8.080 -18.819 -3.316 1.00 97.12 749 VAL A CA 1
ATOM 5766 C C . VAL A 1 749 ? 6.988 -19.227 -2.314 1.00 97.12 749 VAL A C 1
ATOM 5768 O O . VAL A 1 749 ? 6.132 -20.041 -2.668 1.00 97.12 749 VAL A O 1
ATOM 5771 N N . PRO A 1 750 ? 6.962 -18.712 -1.072 1.00 95.56 750 PRO A N 1
ATOM 5772 C CA . PRO A 1 750 ? 5.959 -19.110 -0.086 1.00 95.56 750 PRO A CA 1
ATOM 5773 C C . PRO A 1 750 ? 4.547 -18.633 -0.468 1.00 95.56 750 PRO A C 1
ATOM 5775 O O . PRO A 1 750 ? 4.363 -17.695 -1.247 1.00 95.56 750 PRO A O 1
ATOM 5778 N N . GLY A 1 751 ? 3.519 -19.309 0.051 1.00 92.19 751 GLY A N 1
ATOM 5779 C CA . GLY A 1 751 ? 2.121 -18.897 -0.122 1.00 92.19 751 GLY A CA 1
ATOM 5780 C C . GLY A 1 751 ? 1.852 -17.542 0.541 1.00 92.19 751 GLY A C 1
ATOM 5781 O O . GLY A 1 751 ? 2.363 -17.288 1.631 1.00 92.19 751 GLY A O 1
ATOM 5782 N N . ASN A 1 752 ? 1.058 -16.673 -0.093 1.00 96.12 752 ASN A N 1
ATOM 5783 C CA . ASN A 1 752 ? 0.742 -15.352 0.454 1.00 96.12 752 ASN A CA 1
ATOM 5784 C C . ASN A 1 752 ? -0.768 -15.081 0.432 1.00 96.12 752 ASN A C 1
ATOM 5786 O O . ASN A 1 752 ? -1.336 -14.757 -0.604 1.00 96.12 752 ASN A O 1
ATOM 5790 N N . ALA A 1 753 ? -1.414 -15.236 1.589 1.00 93.50 753 ALA A N 1
ATOM 5791 C CA . ALA A 1 753 ? -2.865 -15.120 1.760 1.00 93.50 753 ALA A CA 1
ATOM 5792 C C . ALA A 1 753 ? -3.282 -13.824 2.488 1.00 93.50 753 ALA A C 1
ATOM 5794 O O . ALA A 1 753 ? -4.341 -13.777 3.121 1.00 93.50 753 ALA A O 1
ATOM 5795 N N . ALA A 1 754 ? -2.442 -12.782 2.451 1.00 97.00 754 ALA A N 1
ATOM 5796 C CA . ALA A 1 754 ? -2.572 -11.624 3.336 1.00 97.00 754 ALA A CA 1
ATOM 5797 C C . ALA A 1 754 ? -3.899 -10.871 3.168 1.00 97.00 754 ALA A C 1
ATOM 5799 O O . ALA A 1 754 ? -4.549 -10.526 4.155 1.00 97.00 754 ALA A O 1
ATOM 5800 N N . SER A 1 755 ? -4.357 -10.677 1.928 1.00 94.44 755 SER A N 1
ATOM 5801 C CA . SER A 1 755 ? -5.627 -9.991 1.656 1.00 94.44 755 SER A CA 1
ATOM 5802 C C . SER A 1 755 ? -6.843 -10.751 2.199 1.00 94.44 755 SER A C 1
ATOM 5804 O O . SER A 1 755 ? -7.702 -10.160 2.854 1.00 94.44 755 SER A O 1
ATOM 5806 N N . SER A 1 756 ? -6.893 -12.070 1.987 1.00 96.06 756 SER A N 1
ATOM 5807 C CA . SER A 1 756 ? -7.981 -12.927 2.468 1.00 96.06 756 SER A CA 1
ATOM 5808 C C . SER A 1 756 ? -7.951 -13.118 3.985 1.00 96.06 756 SER A C 1
ATOM 5810 O O . SER A 1 756 ? -9.013 -13.166 4.600 1.00 96.06 756 SER A O 1
ATOM 5812 N N . LYS A 1 757 ? -6.767 -13.163 4.615 1.00 97.81 757 LYS A N 1
ATOM 5813 C CA . LYS A 1 757 ? -6.643 -13.255 6.079 1.00 97.81 757 LYS A CA 1
ATOM 5814 C C . LYS A 1 757 ? -7.004 -11.955 6.793 1.00 97.81 757 LYS A C 1
ATOM 5816 O O . LYS A 1 757 ? -7.723 -11.991 7.788 1.00 97.81 757 LYS A O 1
ATOM 5821 N N . PHE A 1 758 ? -6.630 -10.800 6.244 1.00 98.31 758 PHE A N 1
ATOM 5822 C CA . PHE A 1 758 ? -7.109 -9.514 6.762 1.00 98.31 758 PHE A CA 1
ATOM 5823 C C . PHE A 1 758 ? -8.629 -9.356 6.580 1.00 98.31 758 PHE A C 1
ATOM 5825 O O . PHE A 1 758 ? -9.299 -8.831 7.469 1.00 98.31 758 PHE A O 1
ATOM 5832 N N . ALA A 1 759 ? -9.198 -9.864 5.480 1.00 98.00 759 ALA A N 1
ATOM 5833 C CA . ALA A 1 759 ? -10.648 -9.925 5.299 1.00 98.00 759 ALA A CA 1
ATOM 5834 C C . ALA A 1 759 ? -11.337 -10.897 6.279 1.00 98.00 759 ALA A C 1
ATOM 5836 O O . ALA A 1 759 ? -12.381 -10.539 6.819 1.00 98.00 759 ALA A O 1
ATOM 5837 N N . GLU A 1 760 ? -10.754 -12.071 6.571 1.00 98.25 760 GLU A N 1
ATOM 5838 C CA . GLU A 1 760 ? -11.255 -12.977 7.620 1.00 98.25 760 GLU A CA 1
ATOM 5839 C C . GLU A 1 760 ? -11.295 -12.265 8.976 1.00 98.25 760 GLU A C 1
ATOM 5841 O O . GLU A 1 760 ? -12.336 -12.245 9.625 1.00 98.25 760 GLU A O 1
ATOM 5846 N N . ALA A 1 761 ? -10.202 -11.628 9.396 1.00 98.56 761 ALA A N 1
ATOM 5847 C CA . ALA A 1 761 ? -10.138 -10.954 10.690 1.00 98.56 761 ALA A CA 1
ATOM 5848 C C . ALA A 1 761 ? -11.139 -9.784 10.815 1.00 98.56 761 ALA A C 1
ATOM 5850 O O . ALA A 1 761 ? -11.791 -9.641 11.852 1.00 98.56 761 ALA A O 1
ATOM 5851 N N . LEU A 1 762 ? -11.341 -9.004 9.744 1.00 98.62 762 LEU A N 1
ATOM 5852 C CA . LEU A 1 762 ? -12.393 -7.979 9.673 1.00 98.62 762 LEU A CA 1
ATOM 5853 C C . LEU A 1 762 ? -13.805 -8.590 9.752 1.00 98.62 762 LEU A C 1
ATOM 5855 O O . LEU A 1 762 ? -14.654 -8.068 10.475 1.00 98.62 762 LEU A O 1
ATOM 5859 N N . ALA A 1 763 ? -14.054 -9.706 9.061 1.00 98.31 763 ALA A N 1
ATOM 5860 C CA . ALA A 1 763 ? -15.337 -10.408 9.093 1.00 98.31 763 ALA A CA 1
ATOM 5861 C C . ALA A 1 763 ? -15.635 -11.037 10.465 1.00 98.31 763 ALA A C 1
ATOM 5863 O O . ALA A 1 763 ? -16.766 -10.990 10.945 1.00 98.31 763 ALA A O 1
ATOM 5864 N N . ARG A 1 764 ? -14.613 -11.575 11.137 1.00 98.19 764 ARG A N 1
ATOM 5865 C CA . ARG A 1 764 ? -14.711 -12.137 12.492 1.00 98.19 764 ARG A CA 1
ATOM 5866 C C . ARG A 1 764 ? -14.986 -11.048 13.530 1.00 98.19 764 ARG A C 1
ATOM 5868 O O . ARG A 1 764 ? -15.825 -11.257 14.397 1.00 98.19 764 ARG A O 1
ATOM 5875 N N . ALA A 1 765 ? -14.358 -9.876 13.415 1.00 98.25 765 ALA A N 1
ATOM 5876 C CA . ALA A 1 765 ? -14.650 -8.734 14.286 1.00 98.25 765 ALA A CA 1
ATOM 5877 C C . ALA A 1 765 ? -16.074 -8.189 14.078 1.00 98.25 765 ALA A C 1
ATOM 5879 O O . ALA A 1 765 ? -16.754 -7.858 15.046 1.00 98.25 765 ALA A O 1
ATOM 5880 N N . TRP A 1 766 ? -16.547 -8.152 12.827 1.00 98.19 766 TRP A N 1
ATOM 5881 C CA . TRP A 1 766 ? -17.937 -7.827 12.490 1.00 98.19 766 TRP A CA 1
ATOM 5882 C C . TRP A 1 766 ? -18.924 -8.847 13.092 1.00 98.19 766 TRP A C 1
ATOM 5884 O O . TRP A 1 766 ? -19.944 -8.453 13.655 1.00 98.19 766 TRP A O 1
ATOM 5894 N N . ALA A 1 767 ? -18.592 -10.142 13.059 1.00 97.44 767 ALA A N 1
ATOM 5895 C CA . ALA A 1 767 ? -19.418 -11.203 13.637 1.00 97.44 767 ALA A CA 1
ATOM 5896 C C . ALA A 1 767 ? -19.441 -11.178 15.178 1.00 97.44 767 ALA A C 1
ATOM 5898 O O . ALA A 1 767 ? -20.505 -11.333 15.768 1.00 97.44 767 ALA A O 1
ATOM 5899 N N . GLU A 1 768 ? -18.306 -10.930 15.843 1.00 97.44 768 GLU A N 1
ATOM 5900 C CA . GLU A 1 768 ? -18.249 -10.766 17.308 1.00 97.44 768 GLU A CA 1
ATOM 5901 C C . GLU A 1 768 ? -18.984 -9.479 17.768 1.00 97.44 768 GLU A C 1
ATOM 5903 O O . GLU A 1 768 ? -19.500 -9.444 18.883 1.00 97.44 768 GLU A O 1
ATOM 5908 N N . PHE A 1 769 ? -19.114 -8.452 16.908 1.00 95.38 769 PHE A N 1
ATOM 5909 C CA . PHE A 1 769 ? -19.981 -7.279 17.143 1.00 95.38 769 PHE A CA 1
ATOM 5910 C C . PHE A 1 769 ? -21.486 -7.597 16.994 1.00 95.38 769 PHE A C 1
ATOM 5912 O O . PHE A 1 769 ? -22.318 -6.905 17.578 1.00 95.38 769 PHE A O 1
ATOM 5919 N N . ASN A 1 770 ? -21.841 -8.665 16.267 1.00 93.81 770 ASN A N 1
ATOM 5920 C CA . ASN A 1 770 ? -23.167 -9.298 16.263 1.00 93.81 770 ASN A CA 1
ATOM 5921 C C . ASN A 1 770 ? -24.350 -8.365 15.893 1.00 93.81 770 ASN A C 1
ATOM 5923 O O . ASN A 1 770 ? -25.370 -8.322 16.585 1.00 93.81 770 ASN A O 1
ATOM 5927 N N . VAL A 1 771 ? -24.221 -7.609 14.792 1.00 92.38 771 VAL A N 1
ATOM 5928 C CA . VAL A 1 771 ? -25.306 -6.780 14.223 1.00 92.38 771 VAL A CA 1
ATOM 5929 C C . VAL A 1 771 ? -25.359 -6.929 12.697 1.00 92.38 771 VAL A C 1
ATOM 5931 O O . VAL A 1 771 ? -24.682 -6.200 11.974 1.00 92.38 771 VAL A O 1
ATOM 5934 N N . ASP A 1 772 ? -26.220 -7.821 12.199 1.00 88.19 772 ASP A N 1
ATOM 5935 C CA . ASP A 1 772 ? -26.333 -8.186 10.770 1.00 88.19 772 ASP A CA 1
ATOM 5936 C C . ASP A 1 772 ? -26.543 -6.998 9.812 1.00 88.19 772 ASP A C 1
ATOM 5938 O O . ASP A 1 772 ? -26.120 -7.025 8.658 1.00 88.19 772 ASP A O 1
ATOM 5942 N N . SER A 1 773 ? -27.203 -5.933 10.278 1.00 91.94 773 SER A N 1
ATOM 5943 C CA . SER A 1 773 ? -27.476 -4.729 9.481 1.00 91.94 773 SER A CA 1
ATOM 5944 C C . SER A 1 773 ? -26.308 -3.733 9.421 1.00 91.94 773 SER A C 1
ATOM 5946 O O . SER A 1 773 ? -26.459 -2.661 8.832 1.00 91.94 773 SER A O 1
ATOM 5948 N N . ALA A 1 774 ? -25.192 -4.006 10.101 1.00 96.06 774 ALA A N 1
ATOM 5949 C CA . ALA A 1 774 ? -24.065 -3.086 10.203 1.00 96.06 774 ALA A CA 1
ATOM 5950 C C . ALA A 1 774 ? -23.011 -3.310 9.105 1.00 96.06 774 ALA A C 1
ATOM 5952 O O . ALA A 1 774 ? -22.862 -4.403 8.562 1.00 96.06 774 ALA A O 1
ATOM 5953 N N . VAL A 1 775 ? -22.248 -2.264 8.786 1.00 97.88 775 VAL A N 1
ATOM 5954 C CA . VAL A 1 775 ? -21.208 -2.272 7.744 1.00 97.88 775 VAL A CA 1
ATOM 5955 C C . VAL A 1 775 ? -19.797 -2.203 8.329 1.00 97.88 775 VAL A C 1
ATOM 5957 O O . VAL A 1 775 ? -19.596 -1.780 9.472 1.00 97.88 775 VAL A O 1
ATOM 5960 N N . VAL A 1 776 ? -18.807 -2.568 7.513 1.00 98.62 776 VAL A N 1
ATOM 5961 C CA . VAL A 1 776 ? -17.393 -2.240 7.754 1.00 98.62 776 VAL A CA 1
ATOM 5962 C C . VAL A 1 776 ? -17.087 -0.910 7.060 1.00 98.62 776 VAL A C 1
ATOM 5964 O O . VAL A 1 776 ? -17.251 -0.789 5.846 1.00 98.62 776 VAL A O 1
ATOM 5967 N N . MET A 1 777 ? -16.640 0.098 7.805 1.00 98.56 777 MET A N 1
ATOM 5968 C CA . MET A 1 777 ? -16.228 1.388 7.250 1.00 98.56 777 MET A CA 1
ATOM 5969 C C . MET A 1 777 ? -14.708 1.447 7.095 1.00 98.56 777 MET A C 1
ATOM 5971 O O . MET A 1 777 ? -13.974 1.265 8.062 1.00 98.56 777 MET A O 1
ATOM 5975 N N . MET A 1 778 ? -14.234 1.750 5.889 1.00 98.50 778 MET A N 1
ATOM 5976 C CA . MET A 1 778 ? -12.840 2.101 5.630 1.00 98.50 778 MET A CA 1
ATOM 5977 C C . MET A 1 778 ? -12.673 3.623 5.674 1.00 98.50 778 MET A C 1
ATOM 5979 O O . MET A 1 778 ? -13.304 4.331 4.883 1.00 98.50 778 MET A O 1
ATOM 5983 N N . ILE A 1 779 ? -11.801 4.112 6.558 1.00 98.56 779 ILE A N 1
ATOM 5984 C CA . ILE A 1 779 ? -11.362 5.515 6.580 1.00 98.56 779 ILE A CA 1
ATOM 5985 C C . ILE A 1 779 ? -10.217 5.670 5.583 1.00 98.56 779 ILE A C 1
ATOM 5987 O O . ILE A 1 779 ? -9.226 4.948 5.685 1.00 98.56 779 ILE A O 1
ATOM 5991 N N . VAL A 1 780 ? -10.355 6.569 4.607 1.00 96.62 780 VAL A N 1
ATOM 5992 C CA . VAL A 1 780 ? -9.454 6.664 3.441 1.00 96.62 780 VAL A CA 1
ATOM 5993 C C . VAL A 1 780 ? -9.008 8.098 3.155 1.00 96.62 780 VAL A C 1
ATOM 5995 O O . VAL A 1 780 ? -9.694 9.053 3.522 1.00 96.62 780 VAL A O 1
ATOM 5998 N N . GLN A 1 781 ? -7.866 8.250 2.477 1.00 89.19 781 GLN A N 1
ATOM 5999 C CA . GLN A 1 781 ? -7.372 9.557 2.032 1.00 89.19 781 GLN A CA 1
ATOM 6000 C C . GLN A 1 781 ? -8.233 10.114 0.874 1.00 89.19 781 GLN A C 1
ATOM 6002 O O . GLN A 1 781 ? -8.784 9.323 0.101 1.00 89.19 781 GLN A O 1
ATOM 6007 N N . PRO A 1 782 ? -8.342 11.450 0.703 1.00 80.81 782 PRO A N 1
ATOM 6008 C CA . PRO A 1 782 ? -9.105 12.052 -0.398 1.00 80.81 782 PRO A CA 1
ATOM 6009 C C . PRO A 1 782 ? -8.543 11.757 -1.801 1.00 80.81 782 PRO A C 1
ATOM 6011 O O . PRO A 1 782 ? -9.315 11.622 -2.748 1.00 80.81 782 PRO A O 1
ATOM 6014 N N . GLU A 1 783 ? -7.216 11.645 -1.940 1.00 83.81 783 GLU A N 1
ATOM 6015 C CA . GLU A 1 783 ? -6.536 11.205 -3.166 1.00 83.81 783 GLU A CA 1
ATOM 6016 C C . GLU A 1 783 ? -5.722 9.933 -2.868 1.00 83.81 783 GLU A C 1
ATOM 6018 O O . GLU A 1 783 ? -4.606 9.998 -2.363 1.00 83.81 783 GLU A O 1
ATOM 6023 N N . GLU A 1 784 ? -6.273 8.761 -3.187 1.00 84.88 784 GLU A N 1
ATOM 6024 C CA . GLU A 1 784 ? -5.734 7.447 -2.819 1.00 84.88 784 GLU A CA 1
ATOM 6025 C C . GLU A 1 784 ? -5.338 6.619 -4.061 1.00 84.88 784 GLU A C 1
ATOM 6027 O O . GLU A 1 784 ? -6.155 5.929 -4.679 1.00 84.88 784 GLU A O 1
ATOM 6032 N N . ARG A 1 785 ? -4.055 6.671 -4.452 1.00 79.81 785 ARG A N 1
ATOM 6033 C CA . ARG A 1 785 ? -3.519 5.909 -5.605 1.00 79.81 785 ARG A CA 1
ATOM 6034 C C . ARG A 1 785 ? -3.504 4.398 -5.369 1.00 79.81 785 ARG A C 1
ATOM 6036 O O . ARG A 1 785 ? -3.636 3.632 -6.319 1.00 79.81 785 ARG A O 1
ATOM 6043 N N . ASN A 1 786 ? -3.377 3.967 -4.118 1.00 89.50 786 ASN A N 1
ATOM 6044 C CA . ASN A 1 786 ? -3.332 2.570 -3.701 1.00 89.50 786 ASN A CA 1
ATOM 6045 C C . ASN A 1 786 ? -4.738 1.990 -3.432 1.00 89.50 786 ASN A C 1
ATOM 6047 O O . ASN A 1 786 ? -4.872 0.940 -2.805 1.00 89.50 786 ASN A O 1
ATOM 6051 N N . MET A 1 787 ? -5.812 2.638 -3.913 1.00 91.25 787 MET A N 1
ATOM 6052 C CA . MET A 1 787 ? -7.198 2.209 -3.664 1.00 91.25 787 MET A CA 1
ATOM 6053 C C . MET A 1 787 ? -7.474 0.749 -4.060 1.00 91.25 787 MET A C 1
ATOM 6055 O O . MET A 1 787 ? -8.318 0.101 -3.450 1.00 91.25 787 MET A O 1
ATOM 6059 N N . TYR A 1 788 ? -6.746 0.202 -5.036 1.00 91.06 788 TYR A N 1
ATOM 6060 C CA . TYR A 1 788 ? -6.915 -1.180 -5.495 1.00 91.06 788 TYR A CA 1
ATOM 6061 C C . TYR A 1 788 ? -6.451 -2.214 -4.463 1.00 91.06 788 TYR A C 1
ATOM 6063 O O . TYR A 1 788 ? -7.126 -3.225 -4.299 1.00 91.06 788 TYR A O 1
ATOM 6071 N N . ASP A 1 789 ? -5.400 -1.930 -3.683 1.00 95.50 789 ASP A N 1
ATOM 6072 C CA . ASP A 1 789 ? -5.012 -2.740 -2.516 1.00 95.50 789 ASP A CA 1
ATOM 6073 C C . ASP A 1 789 ? -6.167 -2.863 -1.509 1.00 95.50 789 ASP A C 1
ATOM 6075 O O . ASP A 1 789 ? -6.412 -3.924 -0.946 1.00 95.50 789 ASP A O 1
ATOM 6079 N N . GLN A 1 790 ? -6.932 -1.784 -1.335 1.00 94.56 790 GLN A N 1
ATOM 6080 C CA . GLN A 1 790 ? -8.073 -1.716 -0.418 1.00 94.56 790 GLN A CA 1
ATOM 6081 C C . GLN A 1 790 ? -9.326 -2.378 -1.011 1.00 94.56 790 GLN A C 1
ATOM 6083 O O . GLN A 1 790 ? -10.096 -3.021 -0.290 1.00 94.56 790 GLN A O 1
ATOM 6088 N N . TYR A 1 791 ? -9.525 -2.264 -2.330 1.00 91.56 791 TYR A N 1
ATOM 6089 C CA . TYR A 1 791 ? -10.600 -2.964 -3.030 1.00 91.56 791 TYR A CA 1
ATOM 6090 C C . TYR A 1 791 ? -10.424 -4.486 -3.007 1.00 91.56 791 TYR A C 1
ATOM 6092 O O . TYR A 1 791 ? -11.437 -5.176 -2.961 1.00 91.56 791 TYR A O 1
ATOM 6100 N N . TRP A 1 792 ? -9.200 -5.024 -2.929 1.00 90.44 792 TRP A N 1
ATOM 6101 C CA . TRP A 1 792 ? -8.992 -6.464 -2.716 1.00 90.44 792 TRP A CA 1
ATOM 6102 C C . TRP A 1 792 ? -9.571 -6.960 -1.381 1.00 90.44 792 TRP A C 1
ATOM 6104 O O . TRP A 1 792 ? -10.266 -7.974 -1.373 1.00 90.44 792 TRP A O 1
ATOM 6114 N N . LEU A 1 793 ? -9.417 -6.221 -0.272 1.00 92.56 793 LEU A N 1
ATOM 6115 C CA . LEU A 1 793 ? -10.084 -6.591 0.989 1.00 92.56 793 LEU A CA 1
ATOM 6116 C C . LEU A 1 793 ? -11.609 -6.445 0.889 1.00 92.56 793 LEU A C 1
ATOM 6118 O O . LEU A 1 793 ? -12.340 -7.297 1.386 1.00 92.56 793 LEU A O 1
ATOM 6122 N N . THR A 1 794 ? -12.101 -5.391 0.224 1.00 92.56 794 THR A N 1
ATOM 6123 C CA . THR A 1 794 ? -13.545 -5.228 -0.045 1.00 92.56 794 THR A CA 1
ATOM 6124 C C . THR A 1 794 ? -14.101 -6.390 -0.871 1.00 92.56 794 THR A C 1
ATOM 6126 O O . THR A 1 794 ? -15.200 -6.854 -0.577 1.00 92.56 794 THR A O 1
ATOM 6129 N N . LYS A 1 795 ? -13.341 -6.896 -1.853 1.00 90.94 795 LYS A N 1
ATOM 6130 C CA . LYS A 1 795 ? -13.703 -8.066 -2.658 1.00 90.94 795 LYS A CA 1
ATOM 6131 C C . LYS A 1 795 ? -13.927 -9.284 -1.760 1.00 90.94 795 LYS A C 1
ATOM 6133 O O . LYS A 1 795 ? -15.029 -9.816 -1.746 1.00 90.94 795 LYS A O 1
ATOM 6138 N N . TYR A 1 796 ? -12.934 -9.672 -0.955 1.00 92.44 796 TYR A N 1
ATOM 6139 C CA . TYR A 1 796 ? -13.055 -10.830 -0.059 1.00 92.44 796 TYR A CA 1
ATOM 6140 C C . TYR A 1 796 ? -14.153 -10.655 1.003 1.00 92.44 796 TYR A C 1
ATOM 6142 O O . TYR A 1 796 ? -14.929 -11.579 1.233 1.00 92.44 796 TYR A O 1
ATOM 6150 N N . LEU A 1 797 ? -14.292 -9.467 1.606 1.00 92.50 797 LEU A N 1
ATOM 6151 C CA . LEU A 1 797 ? -15.391 -9.176 2.538 1.00 92.50 797 LEU A CA 1
ATOM 6152 C C . LEU A 1 797 ? -16.768 -9.362 1.888 1.00 92.50 797 LEU A C 1
ATOM 6154 O O . LEU A 1 797 ? -17.672 -9.915 2.514 1.00 92.50 797 LEU A O 1
ATOM 6158 N N . ARG A 1 798 ? -16.923 -8.943 0.627 1.00 91.94 798 ARG A N 1
ATOM 6159 C CA . ARG A 1 798 ? -18.193 -9.033 -0.095 1.00 91.94 798 ARG A CA 1
ATOM 6160 C C . ARG A 1 798 ? -18.485 -10.431 -0.632 1.00 91.94 798 ARG A C 1
ATOM 6162 O O . ARG A 1 798 ? -19.609 -10.899 -0.485 1.00 91.94 798 ARG A O 1
ATOM 6169 N N . GLU A 1 799 ? -17.513 -11.071 -1.269 1.00 91.44 799 GLU A N 1
ATOM 6170 C CA . GLU A 1 799 ? -17.696 -12.347 -1.971 1.00 91.44 799 GLU A CA 1
ATOM 6171 C C . GLU A 1 799 ? -17.627 -13.550 -1.023 1.00 91.44 799 GLU A C 1
ATOM 6173 O O . GLU A 1 799 ? -18.445 -14.457 -1.141 1.00 91.44 799 GLU A O 1
ATOM 6178 N N . SER A 1 800 ? -16.707 -13.550 -0.052 1.00 93.19 800 SER A N 1
ATOM 6179 C CA . SER A 1 800 ? -16.515 -14.683 0.869 1.00 93.19 800 SER A CA 1
ATOM 6180 C C . SER A 1 800 ? -17.378 -14.602 2.134 1.00 93.19 800 SER A C 1
ATOM 6182 O O . SER A 1 800 ? -17.656 -15.636 2.736 1.00 93.19 800 SER A O 1
ATOM 6184 N N . TYR A 1 801 ? -17.811 -13.400 2.539 1.00 93.50 801 TYR A N 1
ATOM 6185 C CA . TYR A 1 801 ? -18.561 -13.182 3.788 1.00 93.50 801 TYR A CA 1
ATOM 6186 C C . TYR A 1 801 ? -19.886 -12.414 3.614 1.00 93.50 801 TYR A C 1
ATOM 6188 O O . TYR A 1 801 ? -20.615 -12.236 4.585 1.00 93.50 801 TYR A O 1
ATOM 6196 N N . GLY A 1 802 ? -20.218 -11.927 2.411 1.00 91.06 802 GLY A N 1
ATOM 6197 C CA . GLY A 1 802 ? -21.433 -11.134 2.146 1.00 91.06 802 GLY A CA 1
ATOM 6198 C C . GLY A 1 802 ? -21.421 -9.700 2.704 1.00 91.06 802 GLY A C 1
ATOM 6199 O O . GLY A 1 802 ? -22.303 -8.896 2.378 1.00 91.06 802 GLY A O 1
ATOM 6200 N N . ILE A 1 803 ? -20.412 -9.350 3.505 1.00 94.44 803 ILE A N 1
ATOM 6201 C CA . ILE A 1 803 ? -20.330 -8.108 4.277 1.00 94.44 803 ILE A CA 1
ATOM 6202 C C . ILE A 1 803 ? -20.289 -6.897 3.341 1.00 94.44 803 ILE A C 1
ATOM 6204 O O . ILE A 1 803 ? -19.606 -6.871 2.315 1.00 94.44 803 ILE A O 1
ATOM 6208 N N . THR A 1 804 ? -21.047 -5.861 3.700 1.00 93.75 804 THR A N 1
ATOM 6209 C CA . THR A 1 804 ? -21.058 -4.592 2.966 1.00 93.75 804 THR A CA 1
ATOM 6210 C C . THR A 1 804 ? -19.984 -3.665 3.530 1.00 93.75 804 THR A C 1
ATOM 6212 O O . THR A 1 804 ? -19.942 -3.430 4.740 1.00 93.75 804 THR A O 1
ATOM 6215 N N . THR A 1 805 ? -19.133 -3.117 2.658 1.00 96.00 805 THR A N 1
ATOM 6216 C CA . THR A 1 805 ? -18.144 -2.095 3.025 1.00 96.00 805 THR A CA 1
ATOM 6217 C C . THR A 1 805 ? -18.576 -0.709 2.547 1.00 96.00 805 THR A C 1
ATOM 6219 O O . THR A 1 805 ? -19.184 -0.563 1.485 1.00 96.00 805 THR A O 1
ATOM 6222 N N . ILE A 1 806 ? -18.249 0.328 3.320 1.00 96.25 806 ILE A N 1
ATOM 6223 C CA . ILE A 1 806 ? -18.310 1.729 2.878 1.00 96.25 806 ILE A CA 1
ATOM 6224 C C . ILE A 1 806 ? -16.922 2.368 2.977 1.00 96.25 806 ILE A C 1
ATOM 6226 O O . ILE A 1 806 ? -16.101 1.959 3.794 1.00 96.25 806 ILE A O 1
ATOM 6230 N N . ARG A 1 807 ? -16.651 3.374 2.141 1.00 96.00 807 ARG A N 1
ATOM 6231 C CA . ARG A 1 807 ? -15.410 4.166 2.147 1.00 96.00 807 ARG A CA 1
ATOM 6232 C C . ARG A 1 807 ? -15.780 5.624 2.409 1.00 96.00 807 ARG A C 1
ATOM 6234 O O . ARG A 1 807 ? -16.662 6.132 1.717 1.00 96.00 807 ARG A O 1
ATOM 6241 N N . LYS A 1 808 ? -15.142 6.269 3.387 1.00 96.88 808 LYS A N 1
ATOM 6242 C CA . LYS A 1 808 ? -15.361 7.684 3.744 1.00 96.88 808 LYS A CA 1
ATOM 6243 C C . LYS A 1 808 ? -14.027 8.339 4.129 1.00 96.88 808 LYS A C 1
ATOM 6245 O O . LYS A 1 808 ? -13.159 7.673 4.693 1.00 96.88 808 LYS A O 1
ATOM 6250 N N . THR A 1 809 ? -13.848 9.625 3.840 1.00 97.06 809 THR A N 1
ATOM 6251 C CA . THR A 1 809 ? -12.763 10.424 4.445 1.00 97.06 809 THR A CA 1
ATOM 6252 C C . THR A 1 809 ? -13.134 10.819 5.878 1.00 97.06 809 THR A C 1
ATOM 6254 O O . THR A 1 809 ? -14.305 10.753 6.252 1.00 97.06 809 THR A O 1
ATOM 6257 N N . LEU A 1 810 ? -12.168 11.273 6.688 1.00 96.62 810 LEU A N 1
ATOM 6258 C CA . LEU A 1 810 ? -12.471 11.804 8.026 1.00 96.62 810 LEU A CA 1
ATOM 6259 C C . LEU A 1 810 ? -13.470 12.977 7.954 1.00 96.62 810 LEU A C 1
ATOM 6261 O O . LEU A 1 810 ? -14.462 12.965 8.673 1.00 96.62 810 LEU A O 1
ATOM 6265 N N . SER A 1 811 ? -13.296 13.910 7.013 1.00 93.38 811 SER A N 1
ATOM 6266 C CA . SER A 1 811 ? -14.220 15.036 6.787 1.00 93.38 811 SER A CA 1
ATOM 6267 C C . SER A 1 811 ? -15.651 14.589 6.445 1.00 93.38 811 SER A C 1
ATOM 6269 O O . SER A 1 811 ? -16.613 15.234 6.844 1.00 93.38 811 SER A O 1
ATOM 6271 N N . GLN A 1 812 ? -15.815 13.470 5.727 1.00 93.75 812 GLN A N 1
ATOM 6272 C CA . GLN A 1 812 ? -17.139 12.896 5.452 1.00 93.75 812 GLN A CA 1
ATOM 6273 C C . GLN A 1 812 ? -17.762 12.246 6.693 1.00 93.75 812 GLN A C 1
ATOM 6275 O O . GLN A 1 812 ? -18.975 12.302 6.856 1.00 93.75 812 GLN A O 1
ATOM 6280 N N . VAL A 1 813 ? -16.959 11.650 7.581 1.00 97.94 813 VAL A N 1
ATOM 6281 C CA . VAL A 1 813 ? -17.468 11.083 8.844 1.00 97.94 813 VAL A CA 1
ATOM 6282 C C . VAL A 1 813 ? -17.863 12.174 9.845 1.00 97.94 813 VAL A C 1
ATOM 6284 O O . VAL A 1 813 ? -18.746 11.928 10.656 1.00 97.94 813 VAL A O 1
ATOM 6287 N N . GLU A 1 814 ? -17.287 13.376 9.773 1.00 96.94 814 GLU A N 1
ATOM 6288 C CA . GLU A 1 814 ? -17.799 14.534 10.523 1.00 96.94 814 GLU A CA 1
ATOM 6289 C C . GLU A 1 814 ? -19.162 14.986 9.973 1.00 96.94 814 GLU A C 1
ATOM 6291 O O . GLU A 1 814 ? -20.147 15.001 10.707 1.00 96.94 814 GLU A O 1
ATOM 6296 N N . ALA A 1 815 ? -19.249 15.237 8.663 1.00 95.19 815 ALA A N 1
ATOM 6297 C CA . ALA A 1 815 ? -20.447 15.799 8.036 1.00 95.19 815 ALA A CA 1
ATOM 6298 C C . ALA A 1 815 ? -21.657 14.841 7.957 1.00 95.19 815 ALA A C 1
ATOM 6300 O O . ALA A 1 815 ? -22.796 15.290 7.823 1.00 95.19 815 ALA A O 1
ATOM 6301 N N . GLU A 1 816 ? -21.428 13.524 7.984 1.00 96.56 816 GLU A N 1
ATOM 6302 C CA . GLU A 1 816 ? -22.461 12.489 7.797 1.00 96.56 816 GLU A CA 1
ATOM 6303 C C . GLU A 1 816 ? -22.617 11.540 9.002 1.00 96.56 816 GLU A C 1
ATOM 6305 O O . GLU A 1 816 ? -23.420 10.600 8.939 1.00 96.56 816 GLU A O 1
ATOM 6310 N N . GLY A 1 817 ? -21.803 11.714 10.049 1.00 96.31 817 GLY A N 1
ATOM 6311 C CA . GLY A 1 817 ? -21.666 10.770 11.155 1.00 96.31 817 GLY A CA 1
ATOM 6312 C C . GLY A 1 817 ? -22.263 11.257 12.472 1.00 96.31 817 GLY A C 1
ATOM 6313 O O . GLY A 1 817 ? -22.178 12.425 12.836 1.00 96.31 817 GLY A O 1
ATOM 6314 N N . GLN A 1 818 ? -22.835 10.328 13.234 1.00 96.69 818 GLN A N 1
ATOM 6315 C CA . GLN A 1 818 ? -23.321 10.569 14.591 1.00 96.69 818 GLN A CA 1
ATOM 6316 C C . GLN A 1 818 ? -23.188 9.311 15.453 1.00 96.69 818 GLN A C 1
ATOM 6318 O O . GLN A 1 818 ? -23.299 8.186 14.963 1.00 96.69 818 GLN A O 1
ATOM 6323 N N . VAL A 1 819 ? -22.999 9.496 16.759 1.00 96.50 819 VAL A N 1
ATOM 6324 C CA . VAL A 1 819 ? -23.080 8.412 17.747 1.00 96.50 819 VAL A CA 1
ATOM 6325 C C . VAL A 1 819 ? -24.465 8.444 18.390 1.00 96.50 819 VAL A C 1
ATOM 6327 O O . VAL A 1 819 ? -24.918 9.485 18.861 1.00 96.50 819 VAL A O 1
ATOM 6330 N N . LEU A 1 820 ? -25.164 7.310 18.359 1.00 95.50 820 LEU A N 1
ATOM 6331 C CA . LEU A 1 820 ? -26.493 7.156 18.952 1.00 95.50 820 LEU A CA 1
ATOM 6332 C C . LEU A 1 820 ? -26.412 7.022 20.489 1.00 95.50 820 LEU A C 1
ATOM 6334 O O . LEU A 1 820 ? -25.341 6.718 21.014 1.00 95.50 820 LEU A O 1
ATOM 6338 N N . PRO A 1 821 ? -27.524 7.189 21.237 1.00 93.44 821 PRO A N 1
ATOM 6339 C CA . PRO A 1 821 ? -27.526 7.053 22.701 1.00 93.44 821 PRO A CA 1
ATOM 6340 C C . PRO A 1 821 ? -27.127 5.666 23.236 1.00 93.44 821 PRO A C 1
ATOM 6342 O O . PRO A 1 821 ? -26.799 5.546 24.411 1.00 93.44 821 PRO A O 1
ATOM 6345 N N . ASP A 1 822 ? -27.147 4.629 22.391 1.00 91.00 822 ASP A N 1
ATOM 6346 C CA . ASP A 1 822 ? -26.638 3.279 22.688 1.00 91.00 822 ASP A CA 1
ATOM 6347 C C . ASP A 1 822 ? -25.137 3.108 22.354 1.00 91.00 822 ASP A C 1
ATOM 6349 O O . ASP A 1 822 ? -24.587 2.016 22.470 1.00 91.00 822 ASP A O 1
ATOM 6353 N N . GLY A 1 823 ? -24.470 4.180 21.914 1.00 93.00 823 GLY A N 1
ATOM 6354 C CA . GLY A 1 823 ? -23.076 4.192 21.482 1.00 93.00 823 GLY A CA 1
ATOM 6355 C C . GLY A 1 823 ? -22.837 3.714 20.043 1.00 93.00 823 GLY A C 1
ATOM 6356 O O . GLY A 1 823 ? -21.689 3.738 19.593 1.00 93.00 823 GLY A O 1
ATOM 6357 N N . THR A 1 824 ? -23.867 3.306 19.292 1.00 95.88 824 THR A N 1
ATOM 6358 C CA . THR A 1 824 ? -23.734 2.883 17.887 1.00 95.88 824 THR A CA 1
ATOM 6359 C C . THR A 1 824 ? -23.241 4.035 17.012 1.00 95.88 824 THR A C 1
ATOM 6361 O O . THR A 1 824 ? -23.848 5.107 16.999 1.00 95.88 824 THR A O 1
ATOM 6364 N N . LEU A 1 825 ? -22.199 3.798 16.207 1.00 97.94 825 LEU A N 1
ATOM 6365 C CA . LEU A 1 825 ? -21.816 4.711 15.130 1.00 97.94 825 LEU A CA 1
ATOM 6366 C C . LEU A 1 825 ? -22.794 4.577 13.959 1.00 97.94 825 LEU A C 1
ATOM 6368 O O . LEU A 1 825 ? -22.953 3.489 13.400 1.00 97.94 825 LEU A O 1
ATOM 6372 N N . LEU A 1 826 ? -23.413 5.686 13.569 1.00 97.69 826 LEU A N 1
ATOM 6373 C CA . LEU A 1 826 ? -24.214 5.810 12.360 1.00 97.69 826 LEU A CA 1
ATOM 6374 C C . LEU A 1 826 ? -23.493 6.760 11.396 1.00 97.69 826 LEU A C 1
ATOM 6376 O O . LEU A 1 826 ? -23.167 7.875 11.788 1.00 97.69 826 LEU A O 1
ATOM 6380 N N . VAL A 1 827 ? -23.262 6.344 10.151 1.00 97.44 827 VAL A N 1
ATOM 6381 C CA . VAL A 1 827 ? -22.723 7.206 9.080 1.00 97.44 827 VAL A CA 1
ATOM 6382 C C . VAL A 1 827 ? -23.545 6.967 7.823 1.00 97.44 827 VAL A C 1
ATOM 6384 O O . VAL A 1 827 ? -23.755 5.810 7.458 1.00 97.44 827 VAL A O 1
ATOM 6387 N N . ASP A 1 828 ? -24.021 8.026 7.157 1.00 93.44 828 ASP A N 1
ATOM 6388 C CA . ASP A 1 828 ? -24.784 7.898 5.896 1.00 93.44 828 ASP A CA 1
ATOM 6389 C C . ASP A 1 828 ? -25.980 6.920 6.047 1.00 93.44 828 ASP A C 1
ATOM 6391 O O . ASP A 1 828 ? -26.192 5.990 5.262 1.00 93.44 828 ASP A O 1
ATOM 6395 N N . GLY A 1 829 ? -26.694 7.063 7.174 1.00 91.94 829 GLY A N 1
ATOM 6396 C CA . GLY A 1 829 ? -27.830 6.227 7.583 1.00 91.94 829 GLY A CA 1
ATOM 6397 C C . GLY A 1 829 ? -27.504 4.772 7.960 1.00 91.94 829 GLY A C 1
ATOM 6398 O O . GLY A 1 829 ? -28.421 4.021 8.289 1.00 91.94 829 GLY A O 1
ATOM 6399 N N . LYS A 1 830 ? -26.234 4.346 7.923 1.00 95.75 830 LYS A N 1
ATOM 6400 C CA . LYS A 1 830 ? -25.810 2.949 8.132 1.00 95.75 830 LYS A CA 1
ATOM 6401 C C . LYS A 1 830 ? -25.128 2.780 9.485 1.00 95.75 830 LYS A C 1
ATOM 6403 O O . LYS A 1 830 ? -24.258 3.570 9.845 1.00 95.75 830 LYS A O 1
ATOM 6408 N N . LYS A 1 831 ? -25.489 1.722 10.219 1.00 98.19 831 LYS A N 1
ATOM 6409 C CA . LYS A 1 831 ? -24.773 1.313 11.438 1.00 98.19 831 LYS A CA 1
ATOM 6410 C C . LYS A 1 831 ? -23.382 0.805 11.060 1.00 98.19 831 LYS A C 1
ATOM 6412 O O . LYS A 1 831 ? -23.270 0.021 10.122 1.00 98.19 831 LYS A O 1
ATOM 6417 N N . VAL A 1 832 ? -22.343 1.191 11.790 1.00 98.56 832 VAL A N 1
ATOM 6418 C CA . VAL A 1 832 ? -20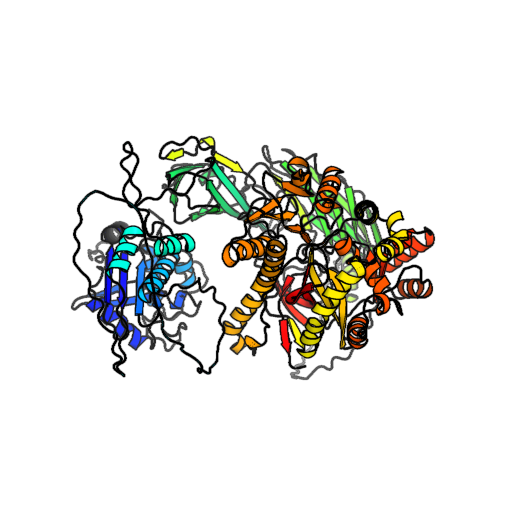.967 0.727 11.558 1.00 98.56 832 VAL A CA 1
ATOM 6419 C C . VAL A 1 832 ? -20.535 -0.196 12.697 1.00 98.56 832 VAL A C 1
ATOM 6421 O O . VAL A 1 832 ? -20.570 0.201 13.858 1.00 98.56 832 VAL A O 1
ATOM 6424 N N . ALA A 1 833 ? -20.126 -1.421 12.357 1.00 98.12 833 ALA A N 1
ATOM 6425 C CA . ALA A 1 833 ? -19.628 -2.414 13.314 1.00 98.12 833 ALA A CA 1
ATOM 6426 C C . ALA A 1 833 ? -18.106 -2.348 13.480 1.00 98.12 833 ALA A C 1
ATOM 6428 O O . ALA A 1 833 ? -17.592 -2.484 14.587 1.00 98.12 833 ALA A O 1
ATOM 6429 N N . VAL A 1 834 ? -17.382 -2.122 12.379 1.00 98.75 834 VAL A N 1
ATOM 6430 C CA . VAL A 1 834 ? -15.914 -2.086 12.352 1.00 98.75 834 VAL A CA 1
ATOM 6431 C C . VAL A 1 834 ? -15.445 -0.868 11.565 1.00 98.75 834 VAL A C 1
ATOM 6433 O O . VAL A 1 834 ? -15.947 -0.611 10.470 1.00 98.75 834 VAL A O 1
ATOM 6436 N N . VAL A 1 835 ? -14.465 -0.142 12.100 1.00 98.81 835 VAL A N 1
ATOM 6437 C CA . VAL A 1 835 ? -13.787 0.976 11.437 1.00 98.81 835 VAL A CA 1
ATOM 6438 C C . VAL A 1 835 ? -12.331 0.600 11.175 1.00 98.81 835 VAL A C 1
ATOM 6440 O O . VAL A 1 835 ? -11.539 0.471 12.105 1.00 98.81 835 VAL A O 1
ATOM 6443 N N . TYR A 1 836 ? -11.982 0.416 9.903 1.00 98.81 836 TYR A N 1
ATOM 6444 C CA . TYR A 1 836 ? -10.638 0.066 9.444 1.00 98.81 836 TYR A CA 1
ATOM 6445 C C . TYR A 1 836 ? -9.932 1.303 8.882 1.00 98.81 836 TYR A C 1
ATOM 6447 O O . TYR A 1 836 ? -10.386 1.906 7.905 1.00 98.81 836 TYR A O 1
ATOM 6455 N N . TYR A 1 837 ? -8.818 1.697 9.496 1.00 98.75 837 TYR A N 1
ATOM 6456 C CA . TYR A 1 837 ? -8.069 2.881 9.085 1.00 98.75 837 TYR A CA 1
ATOM 6457 C C . TYR A 1 837 ? -7.085 2.566 7.955 1.00 98.75 837 TYR A C 1
ATOM 6459 O O . TYR A 1 837 ? -6.117 1.827 8.136 1.00 98.75 837 TYR A O 1
ATOM 6467 N N . ARG A 1 838 ? -7.302 3.203 6.800 1.00 97.88 838 ARG A N 1
ATOM 6468 C CA . ARG A 1 838 ? -6.333 3.350 5.699 1.00 97.88 838 ARG A CA 1
ATOM 6469 C C . ARG A 1 838 ? -5.860 4.805 5.523 1.00 97.88 838 ARG A C 1
ATOM 6471 O O . ARG A 1 838 ? -5.229 5.138 4.528 1.00 97.88 838 ARG A O 1
ATOM 6478 N N . ALA A 1 839 ? -6.165 5.653 6.502 1.00 95.88 839 ALA A N 1
ATOM 6479 C CA . ALA A 1 839 ? -5.755 7.046 6.667 1.00 95.88 839 ALA A CA 1
ATOM 6480 C C . ALA A 1 839 ? -5.811 7.399 8.168 1.00 95.88 839 ALA A C 1
ATOM 6482 O O . ALA A 1 839 ? -6.229 6.571 8.980 1.00 95.88 839 ALA A O 1
ATOM 6483 N N . GLY A 1 840 ? -5.411 8.609 8.547 1.00 95.00 840 GLY A N 1
ATOM 6484 C CA . GLY A 1 840 ? -5.358 9.073 9.937 1.00 95.00 840 GLY A CA 1
ATOM 6485 C C . GLY A 1 840 ? -4.042 8.735 10.650 1.00 95.00 840 GLY A C 1
ATOM 6486 O O . GLY A 1 840 ? -4.030 8.618 11.876 1.00 95.00 840 GLY A O 1
ATOM 6487 N N . TYR A 1 841 ? -2.961 8.547 9.884 1.00 93.25 841 TYR A N 1
ATOM 6488 C CA . TYR A 1 841 ? -1.615 8.181 10.365 1.00 93.25 841 TYR A CA 1
ATOM 6489 C C . TYR A 1 841 ? -0.542 9.240 10.050 1.00 93.25 841 TYR A C 1
ATOM 6491 O O . TYR A 1 841 ? 0.599 9.119 10.490 1.00 93.25 841 TYR A O 1
ATOM 6499 N N . THR A 1 842 ? -0.896 10.286 9.299 1.00 87.75 842 THR A N 1
ATOM 6500 C CA . THR A 1 842 ? -0.028 11.431 8.994 1.00 87.75 842 THR A CA 1
ATOM 6501 C C . THR A 1 842 ? -0.755 12.745 9.307 1.00 87.75 842 THR A C 1
ATOM 6503 O O . THR A 1 842 ? -1.972 12.806 9.120 1.00 87.75 842 THR A O 1
ATOM 6506 N N . PRO A 1 843 ? -0.057 13.821 9.733 1.00 84.50 843 PRO A N 1
ATOM 6507 C CA . PRO A 1 843 ? -0.668 15.142 9.922 1.00 84.50 843 PRO A CA 1
ATOM 6508 C C . PRO A 1 843 ? -1.425 15.656 8.688 1.00 84.50 843 PRO A C 1
ATOM 6510 O O . PRO A 1 843 ? -2.403 16.382 8.823 1.00 84.50 843 PRO A O 1
ATOM 6513 N N . ASN A 1 844 ? -1.019 15.232 7.485 1.00 84.88 844 ASN A N 1
ATOM 6514 C CA . ASN A 1 844 ? -1.664 15.614 6.225 1.00 84.88 844 ASN A CA 1
ATOM 6515 C C . ASN A 1 844 ? -3.106 15.084 6.084 1.00 84.88 844 ASN A C 1
ATOM 6517 O O . ASN A 1 844 ? -3.867 15.620 5.281 1.00 84.88 844 ASN A O 1
ATOM 6521 N N . ASP A 1 845 ? -3.493 14.068 6.865 1.00 88.25 845 ASP A N 1
ATOM 6522 C CA . ASP A 1 845 ? -4.876 13.572 6.942 1.00 88.25 845 ASP A CA 1
ATOM 6523 C C . ASP A 1 845 ? -5.772 14.448 7.840 1.00 88.25 845 ASP A C 1
ATOM 6525 O O . ASP A 1 845 ? -6.973 14.198 7.929 1.00 88.25 845 ASP A O 1
ATOM 6529 N N . TYR A 1 846 ? -5.198 15.459 8.505 1.00 90.75 846 TYR A N 1
ATOM 6530 C CA . TYR A 1 846 ? -5.860 16.343 9.466 1.00 90.75 846 TYR A CA 1
ATOM 6531 C C . TYR A 1 846 ? -5.671 17.834 9.110 1.00 90.75 846 TYR A C 1
ATOM 6533 O O . TYR A 1 846 ? -5.088 18.588 9.893 1.00 90.75 846 TYR A O 1
ATOM 6541 N N . PRO A 1 847 ? -6.148 18.297 7.935 1.00 78.75 847 PRO A N 1
ATOM 6542 C CA . PRO A 1 847 ? -6.027 19.697 7.524 1.00 78.75 847 PRO A CA 1
ATOM 6543 C C . PRO A 1 847 ? -6.847 20.671 8.391 1.00 78.75 847 PRO A C 1
ATOM 6545 O O . PRO A 1 847 ? -6.638 21.881 8.293 1.00 78.75 847 PRO A O 1
ATOM 6548 N N . SER A 1 848 ? -7.788 20.185 9.211 1.00 88.00 848 SER A N 1
ATOM 6549 C CA . SER A 1 848 ? -8.613 21.011 10.095 1.00 88.00 848 SER A CA 1
ATOM 6550 C C . SER A 1 848 ? -9.087 20.267 11.357 1.00 88.00 848 SER A C 1
ATOM 6552 O O . SER A 1 848 ? -8.876 19.065 11.529 1.00 88.00 848 SER A O 1
ATOM 6554 N N . GLU A 1 849 ? -9.793 20.977 12.244 1.00 93.88 849 GLU A N 1
ATOM 6555 C CA . GLU A 1 849 ? -10.465 20.380 13.411 1.00 93.88 849 GLU A CA 1
ATOM 6556 C C . GLU A 1 849 ? -11.632 19.445 13.044 1.00 93.88 849 GLU A C 1
ATOM 6558 O O . GLU A 1 849 ? -12.065 18.654 13.886 1.00 93.88 849 GLU A O 1
ATOM 6563 N N . THR A 1 850 ? -12.108 19.484 11.795 1.00 94.50 850 THR A N 1
ATOM 6564 C CA . THR A 1 850 ? -13.135 18.580 11.251 1.00 94.50 850 THR A CA 1
ATOM 6565 C C . THR A 1 850 ? -12.664 17.128 11.346 1.00 94.50 850 THR A C 1
ATOM 6567 O O . THR A 1 850 ? -13.355 16.254 11.869 1.00 94.50 850 THR A O 1
ATOM 6570 N N . GLU A 1 851 ? -11.430 16.861 10.913 1.00 97.81 851 GLU A N 1
ATOM 6571 C CA . GLU A 1 851 ? -10.867 15.513 10.885 1.00 97.81 851 GLU A CA 1
ATOM 6572 C C . GLU A 1 851 ? -10.493 15.000 12.286 1.00 97.81 851 GLU A C 1
ATOM 6574 O O . GLU A 1 851 ? -10.641 13.807 12.573 1.00 97.81 851 GLU A O 1
ATOM 6579 N N . TRP A 1 852 ? -10.079 15.893 13.194 1.00 97.75 852 TRP A N 1
ATOM 6580 C CA . TRP A 1 852 ? -9.879 15.557 14.610 1.00 97.75 852 TRP A CA 1
ATOM 6581 C C . TRP A 1 852 ? -11.204 15.256 15.321 1.00 97.75 852 TRP A C 1
ATOM 6583 O O . TRP A 1 852 ? -11.272 14.303 16.102 1.00 97.75 852 TRP A O 1
ATOM 6593 N N . SER A 1 853 ? -12.265 16.006 15.009 1.00 97.88 853 SER A N 1
ATOM 6594 C CA . SER A 1 853 ? -13.626 15.759 15.505 1.00 97.88 853 SER A CA 1
ATOM 6595 C C . SER A 1 853 ? -14.160 14.408 15.027 1.00 97.88 853 SER A C 1
ATOM 6597 O O . SER A 1 853 ? -14.608 13.612 15.850 1.00 97.88 853 SER A O 1
ATOM 6599 N N . ALA A 1 854 ? -14.008 14.086 13.738 1.00 98.31 854 ALA A N 1
ATOM 6600 C CA . ALA A 1 854 ? -14.343 12.769 13.191 1.00 98.31 854 ALA A CA 1
ATOM 6601 C C . ALA A 1 854 ? -13.566 11.632 13.868 1.00 98.31 854 ALA A C 1
ATOM 6603 O O . ALA A 1 854 ? -14.152 10.611 14.230 1.00 98.31 854 ALA A O 1
ATOM 6604 N N . ARG A 1 855 ? -12.250 11.799 14.079 1.00 98.56 855 ARG A N 1
ATOM 6605 C CA . ARG A 1 855 ? -11.434 10.798 14.779 1.00 98.56 855 ARG A CA 1
ATOM 6606 C C . ARG A 1 855 ? -11.941 10.580 16.205 1.00 98.56 855 ARG A C 1
ATOM 6608 O O . ARG A 1 855 ? -12.119 9.434 16.604 1.00 98.56 855 ARG A O 1
ATOM 6615 N N . LEU A 1 856 ? -12.225 11.648 16.951 1.00 98.19 856 LEU A N 1
ATOM 6616 C CA . LEU A 1 856 ? -12.767 11.549 18.309 1.00 98.19 856 LEU A CA 1
ATOM 6617 C C . LEU A 1 856 ? -14.152 10.874 18.332 1.00 98.19 856 LEU A C 1
ATOM 6619 O O . LEU A 1 856 ? -14.368 9.991 19.160 1.00 98.19 856 LEU A O 1
ATOM 6623 N N . LEU A 1 857 ? -15.045 11.226 17.402 1.00 97.69 857 LEU A N 1
ATOM 6624 C CA . LEU A 1 857 ? -16.382 10.635 17.251 1.00 97.69 857 LEU A CA 1
ATOM 6625 C C . LEU A 1 857 ? -16.314 9.117 17.000 1.00 97.69 857 LEU A C 1
ATOM 6627 O O . LEU A 1 857 ? -17.046 8.343 17.622 1.00 97.69 857 LEU A O 1
ATOM 6631 N N . ILE A 1 858 ? -15.398 8.677 16.128 1.00 98.25 858 ILE A N 1
ATOM 6632 C CA . ILE A 1 858 ? -15.153 7.254 15.860 1.00 98.25 858 ILE A CA 1
ATOM 6633 C C . ILE A 1 858 ? -14.659 6.543 17.124 1.00 98.25 858 ILE A C 1
ATOM 6635 O O . ILE A 1 858 ? -15.239 5.526 17.508 1.00 98.25 858 ILE A O 1
ATOM 6639 N N . GLU A 1 859 ? -13.611 7.055 17.782 1.00 97.69 859 GLU A N 1
ATOM 6640 C CA . GLU A 1 859 ? -13.042 6.410 18.975 1.00 97.69 859 GLU A CA 1
ATOM 6641 C C . GLU A 1 859 ? -14.061 6.367 20.130 1.00 97.69 859 GLU A C 1
ATOM 6643 O O . GLU A 1 859 ? -14.144 5.348 20.815 1.00 97.69 859 GLU A O 1
ATOM 6648 N N . GLN A 1 860 ? -14.921 7.387 20.282 1.00 95.75 860 GLN A N 1
ATOM 6649 C CA . GLN A 1 860 ? -16.041 7.397 21.237 1.00 95.75 860 GLN A CA 1
ATOM 6650 C C . GLN A 1 860 ? -17.084 6.304 20.957 1.00 95.75 860 GLN A C 1
ATOM 6652 O O . GLN A 1 860 ? -17.598 5.699 21.898 1.00 95.75 860 GLN A O 1
ATOM 6657 N N . SER A 1 861 ? -17.351 5.973 19.694 1.00 96.12 861 SER A N 1
ATOM 6658 C CA . SER A 1 861 ? -18.376 4.993 19.309 1.00 96.12 861 SER A CA 1
ATOM 6659 C C . SER A 1 861 ? -18.050 3.532 19.664 1.00 96.12 861 SER A C 1
ATOM 6661 O O . SER A 1 861 ? -16.885 3.123 19.702 1.00 96.12 861 SER A O 1
ATOM 6663 N N . CYS A 1 862 ? -19.079 2.710 19.881 1.00 95.06 862 CYS A N 1
ATOM 6664 C CA . CYS A 1 862 ? -18.951 1.285 20.217 1.00 95.06 862 CYS A CA 1
ATOM 6665 C C . CYS A 1 862 ? -18.402 0.405 19.082 1.00 95.06 862 CYS A C 1
ATOM 6667 O O . CYS A 1 862 ? -18.117 -0.764 19.325 1.00 95.06 862 CYS A O 1
ATOM 6669 N N . ALA A 1 863 ? -18.235 0.936 17.865 1.00 97.50 863 ALA A N 1
ATOM 6670 C CA . ALA A 1 863 ? -17.636 0.197 16.758 1.00 97.50 863 ALA A CA 1
ATOM 6671 C C . ALA A 1 863 ? -16.220 -0.301 17.113 1.00 97.50 863 ALA A C 1
ATOM 6673 O O . ALA A 1 863 ? -15.468 0.364 17.836 1.00 97.50 863 ALA A O 1
ATOM 6674 N N . VAL A 1 864 ? -15.831 -1.452 16.566 1.00 98.44 864 VAL A N 1
ATOM 6675 C CA . VAL A 1 864 ? -14.479 -2.006 16.702 1.00 98.44 864 VAL A CA 1
ATOM 6676 C C . VAL A 1 864 ? -13.529 -1.185 15.830 1.00 98.44 864 VAL A C 1
ATOM 6678 O O . VAL A 1 864 ? -13.695 -1.147 14.612 1.00 98.44 864 VAL A O 1
ATOM 6681 N N . LYS A 1 865 ? -12.530 -0.518 16.414 1.00 98.56 865 LYS A N 1
ATOM 6682 C CA . LYS A 1 865 ? -11.512 0.201 15.629 1.00 98.56 865 LYS A CA 1
ATOM 6683 C C . LYS A 1 865 ? -10.352 -0.729 15.285 1.00 98.56 865 LYS A C 1
ATOM 6685 O O . LYS A 1 865 ? -9.922 -1.527 16.113 1.00 98.56 865 LYS A O 1
ATOM 6690 N N . CYS A 1 866 ? -9.819 -0.572 14.079 1.00 98.56 866 CYS A N 1
ATOM 6691 C CA . CYS A 1 866 ? -8.636 -1.264 13.595 1.00 98.56 866 CYS A CA 1
ATOM 6692 C C . CYS A 1 866 ? -7.667 -0.260 12.941 1.00 98.56 866 CYS A C 1
ATOM 6694 O O . CYS A 1 866 ? -7.845 0.076 11.763 1.00 98.56 866 CYS A O 1
ATOM 6696 N N . PRO A 1 867 ? -6.653 0.235 13.677 1.00 98.38 867 PRO A N 1
ATOM 6697 C CA . PRO A 1 867 ? -6.453 0.139 15.131 1.00 98.38 867 PRO A CA 1
ATOM 6698 C C . PRO A 1 867 ? -7.315 1.136 15.925 1.00 98.38 867 PRO A C 1
ATOM 6700 O O . PRO A 1 867 ? -7.714 2.169 15.392 1.00 98.38 867 PRO A O 1
ATOM 6703 N N . SER A 1 868 ? -7.532 0.872 17.218 1.00 98.00 868 SER A N 1
ATOM 6704 C CA . SER A 1 868 ? -7.966 1.893 18.190 1.00 98.00 868 SER A CA 1
ATOM 6705 C C . SER A 1 868 ? -6.891 2.964 18.412 1.00 98.00 868 SER A C 1
ATOM 6707 O O . SER A 1 868 ? -5.732 2.800 18.014 1.00 98.00 868 SER A O 1
ATOM 6709 N N . ILE A 1 869 ? -7.241 4.057 19.095 1.00 97.94 869 ILE A N 1
ATOM 6710 C CA . ILE A 1 869 ? -6.267 5.102 19.445 1.00 97.94 869 ILE A CA 1
ATOM 6711 C C . ILE A 1 869 ? -5.085 4.579 20.287 1.00 97.94 869 ILE A C 1
ATOM 6713 O O . ILE A 1 869 ? -3.955 5.002 20.055 1.00 97.94 869 ILE A O 1
ATOM 6717 N N . SER A 1 870 ? -5.293 3.618 21.198 1.00 97.25 870 SER A N 1
ATOM 6718 C CA . SER A 1 870 ? -4.195 3.027 21.979 1.00 97.25 870 SER A CA 1
ATOM 6719 C C . SER A 1 870 ? -3.313 2.108 21.126 1.00 97.25 870 SER A C 1
ATOM 6721 O O . SER A 1 870 ? -2.094 2.260 21.144 1.00 97.25 870 SER A O 1
ATOM 6723 N N . TYR A 1 871 ? -3.897 1.235 20.293 1.00 98.44 871 TYR A N 1
ATOM 6724 C CA . TYR A 1 871 ? -3.151 0.423 19.316 1.00 98.44 871 TYR A CA 1
ATOM 6725 C C . TYR A 1 871 ? -2.331 1.307 18.343 1.00 98.44 871 TYR A C 1
ATOM 6727 O O . TYR A 1 871 ? -1.219 0.939 17.960 1.00 98.44 871 TYR A O 1
ATOM 6735 N N . HIS A 1 872 ? -2.841 2.486 17.961 1.00 98.38 872 HIS A N 1
ATOM 6736 C CA . HIS A 1 872 ? -2.116 3.465 17.140 1.00 98.38 872 HIS A CA 1
ATOM 6737 C C . HIS A 1 872 ? -0.902 4.053 17.885 1.00 98.38 872 HIS A C 1
ATOM 6739 O O . HIS A 1 872 ? 0.192 4.084 17.326 1.00 98.38 872 HIS A O 1
ATOM 6745 N N . LEU A 1 873 ? -1.055 4.439 19.159 1.00 98.19 873 LEU A N 1
ATOM 6746 C CA . LEU A 1 873 ? 0.050 4.951 19.984 1.00 98.19 873 LEU A CA 1
ATOM 6747 C C . LEU A 1 873 ? 1.158 3.907 20.223 1.00 98.19 873 LEU A C 1
ATOM 6749 O O . LEU A 1 873 ? 2.334 4.272 20.237 1.00 98.19 873 LEU A O 1
ATOM 6753 N N . VAL A 1 874 ? 0.819 2.616 20.340 1.00 98.31 874 VAL A N 1
ATOM 6754 C CA . VAL A 1 874 ? 1.817 1.530 20.467 1.00 98.31 874 VAL A CA 1
ATOM 6755 C C . VAL A 1 874 ? 2.736 1.427 19.240 1.00 98.31 874 VAL A C 1
ATOM 6757 O O . VAL A 1 874 ? 3.901 1.068 19.386 1.00 98.31 874 VAL A O 1
ATOM 6760 N N . GLY A 1 875 ? 2.250 1.776 18.043 1.00 96.56 875 GLY A N 1
ATOM 6761 C CA . GLY A 1 875 ? 3.051 1.753 16.810 1.00 96.56 875 GLY A CA 1
ATOM 6762 C C . GLY A 1 875 ? 4.107 2.861 16.714 1.00 96.56 875 GLY A C 1
ATOM 6763 O O . GLY A 1 875 ? 4.967 2.810 15.836 1.00 96.56 875 GLY A O 1
ATOM 6764 N N . THR A 1 876 ? 4.069 3.859 17.606 1.00 96.56 876 THR A N 1
ATOM 6765 C CA . THR A 1 876 ? 5.032 4.968 17.584 1.00 96.56 876 THR A CA 1
ATOM 6766 C C . THR A 1 876 ? 6.459 4.478 17.832 1.00 96.56 876 THR A C 1
ATOM 6768 O O . THR A 1 876 ? 6.728 3.630 18.688 1.00 96.56 876 THR A O 1
ATOM 6771 N N . LYS A 1 877 ? 7.414 5.073 17.111 1.00 95.19 877 LYS A N 1
ATOM 6772 C CA . LYS A 1 877 ? 8.841 4.733 17.204 1.00 95.19 877 LYS A CA 1
ATOM 6773 C C . LYS A 1 877 ? 9.379 4.918 18.632 1.00 95.19 877 LYS A C 1
ATOM 6775 O O . LYS A 1 877 ? 10.214 4.138 19.086 1.00 95.19 877 LYS A O 1
ATOM 6780 N N . LYS A 1 878 ? 8.844 5.885 19.386 1.00 95.50 878 LYS A N 1
ATOM 6781 C CA . LYS A 1 878 ? 9.146 6.085 20.808 1.00 95.50 878 LYS A CA 1
ATOM 6782 C C . LYS A 1 878 ? 8.704 4.903 21.679 1.00 95.50 878 LYS A C 1
ATOM 6784 O O . LYS A 1 878 ? 9.504 4.468 22.501 1.00 95.50 878 LYS A O 1
ATOM 6789 N N . ILE A 1 879 ? 7.515 4.323 21.477 1.00 97.31 879 ILE A N 1
ATOM 6790 C CA . ILE A 1 879 ? 7.114 3.106 22.208 1.00 97.31 879 ILE A CA 1
ATOM 6791 C C . ILE A 1 879 ? 7.979 1.902 21.803 1.00 97.31 879 ILE A C 1
ATOM 6793 O O . ILE A 1 879 ? 8.420 1.172 22.688 1.00 97.31 879 ILE A O 1
ATOM 6797 N N . GLN A 1 880 ? 8.333 1.742 20.521 1.00 96.81 880 GLN A N 1
ATOM 6798 C CA . GLN A 1 880 ? 9.286 0.704 20.086 1.00 96.81 880 GLN A CA 1
ATOM 6799 C C . GLN A 1 880 ? 10.633 0.812 20.834 1.00 96.81 880 GLN A C 1
ATOM 6801 O O . GLN A 1 880 ? 11.159 -0.187 21.323 1.00 96.81 880 GLN A O 1
ATOM 6806 N N . GLN A 1 881 ? 11.170 2.028 20.987 1.00 96.75 881 GLN A N 1
ATOM 6807 C CA . GLN A 1 881 ? 12.405 2.277 21.737 1.00 96.75 881 GLN A CA 1
ATOM 6808 C C . GLN A 1 881 ? 12.246 2.069 23.251 1.00 96.75 881 GLN A C 1
ATOM 6810 O O . GLN A 1 881 ? 13.184 1.612 23.905 1.00 96.75 881 GLN A O 1
ATOM 6815 N N . GLU A 1 882 ? 11.103 2.415 23.844 1.00 96.88 882 GLU A N 1
ATOM 6816 C CA . GLU A 1 882 ? 10.858 2.199 25.277 1.00 96.88 882 GLU A CA 1
ATOM 6817 C C . GLU A 1 882 ? 10.701 0.706 25.610 1.00 96.88 882 GLU A C 1
ATOM 6819 O O . GLU A 1 882 ? 11.235 0.256 26.621 1.00 96.88 882 GLU A O 1
ATOM 6824 N N . LEU A 1 883 ? 10.079 -0.084 24.725 1.00 97.31 883 LEU A N 1
ATOM 6825 C CA . LEU A 1 883 ? 9.999 -1.549 24.836 1.00 97.31 883 LEU A CA 1
ATOM 6826 C C . LEU A 1 883 ? 11.365 -2.246 24.704 1.00 97.31 883 LEU A C 1
ATOM 6828 O O . LEU A 1 883 ? 11.531 -3.352 25.214 1.00 97.31 883 LEU A O 1
ATOM 6832 N N . ALA A 1 884 ? 12.348 -1.609 24.060 1.00 95.75 884 ALA A N 1
ATOM 6833 C CA . ALA A 1 884 ? 13.712 -2.128 23.940 1.00 95.75 884 ALA A CA 1
ATOM 6834 C C . ALA A 1 884 ? 14.574 -1.939 25.208 1.00 95.75 884 ALA A C 1
ATOM 6836 O O . ALA A 1 884 ? 15.687 -2.466 25.276 1.00 95.75 884 ALA A O 1
ATOM 6837 N N . LYS A 1 885 ? 14.088 -1.213 26.226 1.00 95.06 885 LYS A N 1
ATOM 6838 C CA . LYS A 1 885 ? 14.797 -1.059 27.507 1.00 95.06 885 LYS A CA 1
ATOM 6839 C C . LYS A 1 885 ? 14.836 -2.380 28.304 1.00 95.06 885 LYS A C 1
ATOM 6841 O O . LYS A 1 885 ? 13.922 -3.202 28.182 1.00 95.06 885 LYS A O 1
ATOM 6846 N N . PRO A 1 886 ? 15.854 -2.583 29.168 1.00 93.50 886 PRO A N 1
ATOM 6847 C CA . PRO A 1 886 ? 15.854 -3.664 30.155 1.00 93.50 886 PRO A CA 1
ATOM 6848 C C . PRO A 1 886 ? 14.561 -3.691 30.979 1.00 93.50 886 PRO A C 1
ATOM 6850 O O . PRO A 1 886 ? 13.986 -2.642 31.263 1.00 93.50 886 PRO A O 1
ATOM 6853 N N . ASP A 1 887 ? 14.110 -4.895 31.330 1.00 93.62 887 ASP A N 1
ATOM 6854 C CA . ASP A 1 887 ? 12.966 -5.186 32.211 1.00 93.62 887 ASP A CA 1
ATOM 6855 C C . ASP A 1 887 ? 11.585 -4.623 31.792 1.00 93.62 887 ASP A C 1
ATOM 6857 O O . ASP A 1 887 ? 10.585 -4.857 32.474 1.00 93.62 887 ASP A O 1
ATOM 6861 N N . VAL A 1 888 ? 11.474 -3.914 30.658 1.00 97.12 888 VAL A N 1
ATOM 6862 C CA . VAL A 1 888 ? 10.189 -3.373 30.175 1.00 97.12 888 VAL A CA 1
ATOM 6863 C C . VAL A 1 888 ? 9.326 -4.445 29.503 1.00 97.12 888 VAL A C 1
ATOM 6865 O O . VAL A 1 888 ? 8.114 -4.439 29.706 1.00 97.12 888 VAL A O 1
ATOM 6868 N N . LEU A 1 889 ? 9.907 -5.398 28.762 1.00 97.00 889 LEU A N 1
ATOM 6869 C CA . LEU A 1 889 ? 9.141 -6.503 28.157 1.00 97.00 889 LEU A CA 1
ATOM 6870 C C . LEU A 1 889 ? 8.499 -7.412 29.219 1.00 97.00 889 LEU A C 1
ATOM 6872 O O . LEU A 1 889 ? 7.354 -7.826 29.050 1.00 97.00 889 LEU A O 1
ATOM 6876 N N . GLU A 1 890 ? 9.194 -7.662 30.329 1.00 97.25 890 GLU A N 1
ATOM 6877 C CA . GLU A 1 890 ? 8.735 -8.452 31.479 1.00 97.25 890 GLU A CA 1
ATOM 6878 C C . GLU A 1 890 ? 7.489 -7.870 32.172 1.00 97.25 890 GLU A C 1
ATOM 6880 O O . GLU A 1 890 ? 6.788 -8.592 32.878 1.00 97.25 890 GLU A O 1
ATOM 6885 N N . ARG A 1 891 ? 7.170 -6.583 31.967 1.00 97.00 891 ARG A N 1
ATOM 6886 C CA . ARG A 1 891 ? 5.908 -5.983 32.443 1.00 97.00 891 ARG A CA 1
ATOM 6887 C C . ARG A 1 891 ? 4.686 -6.469 31.669 1.00 97.00 891 ARG A C 1
ATOM 6889 O O . ARG A 1 891 ? 3.572 -6.389 32.179 1.00 97.00 891 ARG A O 1
ATOM 6896 N N . PHE A 1 892 ? 4.888 -6.902 30.427 1.00 97.50 892 PHE A N 1
ATOM 6897 C CA . PHE A 1 892 ? 3.821 -7.252 29.495 1.00 97.50 892 PHE A CA 1
ATOM 6898 C C . PHE A 1 892 ? 3.795 -8.754 29.206 1.00 97.50 892 PHE A C 1
ATOM 6900 O O . PHE A 1 892 ? 2.719 -9.336 29.098 1.00 97.50 892 PHE A O 1
ATOM 6907 N N . LEU A 1 893 ? 4.951 -9.408 29.110 1.00 96.31 893 LEU A N 1
ATOM 6908 C CA . LEU A 1 893 ? 5.062 -10.831 28.797 1.00 96.31 893 LEU A CA 1
ATOM 6909 C C . LEU A 1 893 ? 5.668 -11.607 29.967 1.00 96.31 893 LEU A C 1
ATOM 6911 O O . LEU A 1 893 ? 6.594 -11.150 30.627 1.00 96.31 893 LEU A O 1
ATOM 6915 N N . GLU A 1 894 ? 5.153 -12.814 30.187 1.00 94.69 894 GLU A N 1
ATOM 6916 C CA . GLU A 1 894 ? 5.625 -13.737 31.230 1.00 94.69 894 GLU A CA 1
ATOM 6917 C C . GLU A 1 894 ? 6.526 -14.841 30.650 1.00 94.69 894 GLU A C 1
ATOM 6919 O O . GLU A 1 894 ? 7.408 -15.367 31.334 1.00 94.69 894 GLU A O 1
ATOM 6924 N N . ASN A 1 895 ? 6.325 -15.198 29.375 1.00 96.50 895 ASN A N 1
ATOM 6925 C CA . ASN A 1 895 ? 7.078 -16.259 28.721 1.00 96.50 895 ASN A CA 1
ATOM 6926 C C . ASN A 1 895 ? 8.491 -15.782 28.347 1.00 96.50 895 ASN A C 1
ATOM 6928 O O . ASN A 1 895 ? 8.698 -15.030 27.393 1.00 96.50 895 ASN A O 1
ATOM 6932 N N . LYS A 1 896 ? 9.486 -16.283 29.082 1.00 96.00 896 LYS A N 1
ATOM 6933 C CA . LYS A 1 896 ? 10.903 -15.946 28.889 1.00 96.00 896 LYS A CA 1
ATOM 6934 C C . LYS A 1 896 ? 11.442 -16.331 27.509 1.00 96.00 896 LYS A C 1
ATOM 6936 O O . LYS A 1 896 ? 12.353 -15.663 27.026 1.00 96.00 896 LYS A O 1
ATOM 6941 N N . GLU A 1 897 ? 10.885 -17.352 26.857 1.00 96.75 897 GLU A N 1
ATOM 6942 C CA . GLU A 1 897 ? 11.285 -17.730 25.496 1.00 96.75 897 GLU A CA 1
ATOM 6943 C C . GLU A 1 897 ? 10.781 -16.721 24.457 1.00 96.75 897 GLU A C 1
ATOM 6945 O O . GLU A 1 897 ? 11.528 -16.330 23.562 1.00 96.75 897 GLU A O 1
ATOM 6950 N N . GLU A 1 898 ? 9.547 -16.236 24.603 1.00 96.50 898 GLU A N 1
ATOM 6951 C CA . GLU A 1 898 ? 8.977 -15.188 23.746 1.00 96.50 898 GLU A CA 1
ATOM 6952 C C . GLU A 1 898 ? 9.737 -13.867 23.902 1.00 96.50 898 GLU A C 1
ATOM 6954 O O . GLU A 1 898 ? 10.130 -13.257 22.907 1.00 96.50 898 GLU A O 1
ATOM 6959 N N . ILE A 1 899 ? 10.039 -13.469 25.143 1.00 97.56 899 ILE A N 1
ATOM 6960 C CA . ILE A 1 899 ? 10.864 -12.290 25.442 1.00 97.56 899 ILE A CA 1
ATOM 6961 C C . ILE A 1 899 ? 12.262 -12.429 24.818 1.00 97.56 899 ILE A C 1
ATOM 6963 O O . ILE A 1 899 ? 12.776 -11.473 24.237 1.00 97.56 899 ILE A O 1
ATOM 6967 N N . ALA A 1 900 ? 12.880 -13.614 24.890 1.00 97.19 900 ALA A N 1
ATOM 6968 C CA . ALA A 1 900 ? 14.174 -13.870 24.260 1.00 97.19 900 ALA A CA 1
ATOM 6969 C C . ALA A 1 900 ? 14.105 -13.788 22.723 1.00 97.19 900 ALA A C 1
ATOM 6971 O O . ALA A 1 900 ? 14.999 -13.203 22.108 1.00 97.19 900 ALA A O 1
ATOM 6972 N N . LYS A 1 901 ? 13.036 -14.307 22.095 1.00 97.06 901 LYS A N 1
ATOM 6973 C CA . LYS A 1 901 ? 12.801 -14.174 20.645 1.00 97.06 901 LYS A CA 1
ATOM 6974 C C . LYS A 1 901 ? 12.641 -12.709 20.230 1.00 97.06 901 LYS A C 1
ATOM 6976 O O . LYS A 1 901 ? 13.298 -12.288 19.280 1.00 97.06 901 LYS A O 1
ATOM 6981 N N . LEU A 1 902 ? 11.840 -11.928 20.962 1.00 97.19 902 LEU A N 1
ATOM 6982 C CA . LEU A 1 902 ? 11.668 -10.490 20.726 1.00 97.19 902 LEU A CA 1
ATOM 6983 C C . LEU A 1 902 ? 12.996 -9.737 20.849 1.00 97.19 902 LEU A C 1
ATOM 6985 O O . LEU A 1 902 ? 13.397 -9.057 19.908 1.00 97.19 902 LEU A O 1
ATOM 6989 N N . ARG A 1 903 ? 13.730 -9.921 21.956 1.00 96.50 903 ARG A N 1
ATOM 6990 C CA . ARG A 1 903 ? 15.039 -9.277 22.161 1.00 96.50 903 ARG A CA 1
ATOM 6991 C C . ARG A 1 903 ? 16.040 -9.615 21.059 1.00 96.50 903 ARG A C 1
ATOM 6993 O O . ARG A 1 903 ? 16.765 -8.728 20.628 1.00 96.50 903 ARG A O 1
ATOM 7000 N N . LYS A 1 904 ? 16.049 -10.856 20.553 1.00 96.50 904 LYS A N 1
ATOM 7001 C CA . LYS A 1 904 ? 16.920 -11.268 19.437 1.00 96.50 904 LYS A CA 1
ATOM 7002 C C . LYS A 1 904 ? 16.642 -10.492 18.137 1.00 96.50 904 LYS A C 1
ATOM 7004 O O . LYS A 1 904 ? 17.537 -10.402 17.303 1.00 96.50 904 LYS A O 1
ATOM 7009 N N . CYS A 1 905 ? 15.435 -9.952 17.943 1.00 96.62 905 CYS A N 1
ATOM 7010 C CA . CYS A 1 905 ? 15.102 -9.144 16.764 1.00 96.62 905 CYS A CA 1
ATOM 7011 C C . CYS A 1 905 ? 15.136 -7.626 17.000 1.00 96.62 905 CYS A C 1
ATOM 7013 O O . CYS A 1 905 ? 14.889 -6.870 16.065 1.00 96.62 905 CYS A O 1
ATOM 7015 N N . PHE A 1 906 ? 15.455 -7.148 18.205 1.00 97.25 906 PHE A N 1
ATOM 7016 C CA . PHE A 1 906 ? 15.636 -5.717 18.443 1.00 97.25 906 PHE A CA 1
ATOM 7017 C C . PHE A 1 906 ? 17.041 -5.278 18.017 1.00 97.25 906 PHE A C 1
ATOM 7019 O O . PHE A 1 906 ? 18.043 -5.763 18.538 1.00 97.25 906 PHE A O 1
ATOM 7026 N N . ALA A 1 907 ? 17.108 -4.332 17.078 1.00 95.44 907 ALA A N 1
ATOM 7027 C CA . ALA A 1 907 ? 18.324 -3.562 16.830 1.00 95.44 907 ALA A CA 1
ATOM 7028 C C . ALA A 1 907 ? 18.595 -2.598 18.002 1.00 95.44 907 ALA A C 1
ATOM 7030 O O . ALA A 1 907 ? 17.715 -2.349 18.830 1.00 95.44 907 ALA A O 1
ATOM 7031 N N . GLY A 1 908 ? 19.788 -2.000 18.046 1.00 95.50 908 GLY A N 1
ATOM 7032 C CA . GLY A 1 908 ? 20.077 -0.916 18.986 1.00 95.50 908 GLY A CA 1
ATOM 7033 C C . GLY A 1 908 ? 19.069 0.234 18.854 1.00 95.50 908 GLY A C 1
ATOM 7034 O O . GLY A 1 908 ? 18.869 0.766 17.761 1.00 95.50 908 GLY A O 1
ATOM 7035 N N . LEU A 1 909 ? 18.416 0.593 19.962 1.00 95.81 909 LEU A N 1
ATOM 7036 C CA . LEU A 1 909 ? 17.335 1.580 20.041 1.00 95.81 909 LEU A CA 1
ATOM 7037 C C . LEU A 1 909 ? 17.525 2.439 21.296 1.00 95.81 909 LEU A C 1
ATOM 7039 O O . LEU A 1 909 ? 17.574 1.916 22.410 1.00 95.81 909 LEU A O 1
ATOM 7043 N N . TRP A 1 910 ? 17.616 3.759 21.126 1.00 94.75 910 TRP A N 1
ATOM 7044 C CA . TRP A 1 910 ? 18.010 4.682 22.191 1.00 94.75 910 TRP A CA 1
ATOM 7045 C C . TRP A 1 910 ? 17.180 5.972 22.195 1.00 94.75 910 TRP A C 1
ATOM 7047 O O . TRP A 1 910 ? 16.861 6.537 21.146 1.00 94.75 910 TRP A O 1
ATOM 7057 N N . SER A 1 911 ? 16.861 6.460 23.398 1.00 89.44 911 SER A N 1
ATOM 7058 C CA . SER A 1 911 ? 16.348 7.822 23.596 1.00 89.44 911 SER A CA 1
ATOM 7059 C C . SER A 1 911 ? 17.503 8.816 23.466 1.00 89.44 911 SER A C 1
ATOM 7061 O O . SER A 1 911 ? 18.619 8.518 23.897 1.00 89.44 911 SER A O 1
ATOM 7063 N N . LEU A 1 912 ? 17.236 10.017 22.948 1.00 85.81 912 LEU A N 1
ATOM 7064 C CA . LEU A 1 912 ? 18.247 11.078 22.849 1.00 85.81 912 LEU A CA 1
ATOM 7065 C C . LEU A 1 912 ? 18.685 11.653 24.215 1.00 85.81 912 LEU A C 1
ATOM 7067 O O . LEU A 1 912 ? 19.627 12.435 24.265 1.00 85.81 912 LEU A O 1
ATOM 7071 N N . ASP A 1 913 ? 18.066 11.226 25.323 1.00 81.88 913 ASP A N 1
ATOM 7072 C CA . ASP A 1 913 ? 18.549 11.487 26.689 1.00 81.88 913 ASP A CA 1
ATOM 7073 C C . ASP A 1 913 ? 19.891 10.774 27.006 1.00 81.88 913 ASP A C 1
ATOM 7075 O O . ASP A 1 913 ? 20.491 11.032 28.047 1.00 81.88 913 ASP A O 1
ATOM 7079 N N . ASN A 1 914 ? 20.366 9.853 26.153 1.00 83.38 914 ASN A N 1
ATOM 7080 C CA . ASN A 1 914 ? 21.661 9.181 26.319 1.00 83.38 914 ASN A CA 1
ATOM 7081 C C . ASN A 1 914 ? 22.786 9.955 25.604 1.00 83.38 914 ASN A C 1
ATOM 7083 O O . ASN A 1 914 ? 23.057 9.737 24.420 1.00 83.38 914 ASN A O 1
ATOM 7087 N N . GLU A 1 915 ? 23.466 10.835 26.343 1.00 84.81 915 GLU A N 1
ATOM 7088 C CA . GLU A 1 915 ? 24.540 11.696 25.825 1.00 84.81 915 GLU A CA 1
ATOM 7089 C C . GLU A 1 915 ? 25.708 10.928 25.176 1.00 84.81 915 GLU A C 1
ATOM 7091 O O . GLU A 1 915 ? 26.257 11.391 24.176 1.00 84.81 915 GLU A O 1
ATOM 7096 N N . GLU A 1 916 ? 26.079 9.751 25.693 1.00 89.88 916 GLU A N 1
ATOM 7097 C CA . GLU A 1 916 ? 27.189 8.944 25.162 1.00 89.88 916 GLU A CA 1
ATOM 7098 C C . GLU A 1 916 ? 26.860 8.380 23.772 1.00 89.88 916 GLU A C 1
ATOM 7100 O O . GLU A 1 916 ? 27.672 8.466 22.844 1.00 89.88 916 GLU A O 1
ATOM 7105 N N . ILE A 1 917 ? 25.641 7.866 23.593 1.00 91.50 917 ILE A N 1
ATOM 7106 C CA . ILE A 1 917 ? 25.173 7.366 22.297 1.00 91.50 917 ILE A CA 1
ATOM 7107 C C . ILE A 1 917 ? 24.936 8.528 21.321 1.00 91.50 917 ILE A C 1
ATOM 7109 O O . ILE A 1 917 ? 25.326 8.422 20.159 1.00 91.50 917 ILE A O 1
ATOM 7113 N N . VAL A 1 918 ? 24.388 9.664 21.773 1.00 90.50 918 VAL A N 1
ATOM 7114 C CA . VAL A 1 918 ? 24.239 10.870 20.933 1.00 90.50 918 VAL A CA 1
ATOM 7115 C C . VAL A 1 918 ? 25.600 11.378 20.454 1.00 90.50 918 VAL A C 1
ATOM 7117 O O . VAL A 1 918 ? 25.767 11.645 19.264 1.00 90.50 918 VAL A O 1
ATOM 7120 N N . LYS A 1 919 ? 26.604 11.441 21.336 1.00 91.88 919 LYS A N 1
ATOM 7121 C CA . LYS A 1 919 ? 27.985 11.775 20.964 1.00 91.88 919 LYS A CA 1
ATOM 7122 C C . LYS A 1 919 ? 28.549 10.768 19.955 1.00 91.88 919 LYS A C 1
ATOM 7124 O O . LYS A 1 919 ? 29.108 11.177 18.941 1.00 91.88 919 LYS A O 1
ATOM 7129 N N . THR A 1 920 ? 28.352 9.470 20.185 1.00 94.19 920 THR A N 1
ATOM 7130 C CA . THR A 1 920 ? 28.804 8.404 19.274 1.00 94.19 920 THR A CA 1
ATOM 7131 C C . THR A 1 920 ? 28.165 8.525 17.886 1.00 94.19 920 THR A C 1
ATOM 7133 O O . THR A 1 920 ? 28.844 8.322 16.882 1.00 94.19 920 THR A O 1
ATOM 7136 N N . ALA A 1 921 ? 26.891 8.916 17.802 1.00 93.81 921 ALA A N 1
ATOM 7137 C CA . ALA A 1 921 ? 26.189 9.136 16.539 1.00 93.81 921 ALA A CA 1
ATOM 7138 C C . ALA A 1 921 ? 26.546 10.466 15.855 1.00 93.81 921 ALA A C 1
ATOM 7140 O O . ALA A 1 921 ? 26.509 10.552 14.632 1.00 93.81 921 ALA A O 1
ATOM 7141 N N . ILE A 1 922 ? 26.967 11.489 16.603 1.00 92.56 922 ILE A N 1
ATOM 7142 C CA . ILE A 1 922 ? 27.611 12.681 16.029 1.00 92.56 922 ILE A CA 1
ATOM 7143 C C . ILE A 1 922 ? 28.988 12.308 15.455 1.00 92.56 922 ILE A C 1
ATOM 7145 O O . ILE A 1 922 ? 29.331 12.744 14.356 1.00 92.56 922 ILE A O 1
ATOM 7149 N N . GLU A 1 923 ? 29.772 11.471 16.137 1.00 94.69 923 GLU A N 1
ATOM 7150 C CA . GLU A 1 923 ? 31.082 11.019 15.651 1.00 94.69 923 GLU A CA 1
ATOM 7151 C C . GLU A 1 923 ? 30.974 10.088 14.428 1.00 94.69 923 GLU A C 1
ATOM 7153 O O . GLU A 1 923 ? 31.684 10.314 13.447 1.00 94.69 923 GLU A O 1
ATOM 7158 N N . LYS A 1 924 ? 30.057 9.110 14.442 1.00 94.44 924 LYS A N 1
ATOM 7159 C CA . LYS A 1 924 ? 29.891 8.051 13.421 1.00 94.44 924 LYS A CA 1
ATOM 7160 C C . LYS A 1 924 ? 28.447 7.950 12.891 1.00 94.44 924 LYS A C 1
ATOM 7162 O O . LYS A 1 924 ? 27.788 6.923 13.083 1.00 94.44 924 LYS A O 1
ATOM 7167 N N . PRO A 1 925 ? 27.900 9.008 12.269 1.00 92.19 925 PRO A N 1
ATOM 7168 C CA . PRO A 1 925 ? 26.485 9.069 11.903 1.00 92.19 925 PRO A CA 1
ATOM 7169 C C . PRO A 1 925 ? 26.066 8.041 10.848 1.00 92.19 925 PRO A C 1
ATOM 7171 O O . PRO A 1 925 ? 24.888 7.712 10.742 1.00 92.19 925 PRO A O 1
ATOM 7174 N N . GLU A 1 926 ? 27.011 7.513 10.072 1.00 91.12 926 GLU A N 1
ATOM 7175 C CA . GLU A 1 926 ? 26.776 6.448 9.102 1.00 91.12 926 GLU A CA 1
ATOM 7176 C C . GLU A 1 926 ? 26.251 5.154 9.739 1.00 91.12 926 GLU A C 1
ATOM 7178 O O . GLU A 1 926 ? 25.591 4.383 9.052 1.00 91.12 926 GLU A O 1
ATOM 7183 N N . LEU A 1 927 ? 26.486 4.929 11.037 1.00 93.88 927 LEU A N 1
ATOM 7184 C CA . LEU A 1 927 ? 26.045 3.736 11.770 1.00 93.88 927 LEU A CA 1
ATOM 7185 C C . LEU A 1 927 ? 24.636 3.864 12.377 1.00 93.88 927 LEU A C 1
ATOM 7187 O O . LEU A 1 927 ? 24.158 2.922 13.013 1.00 93.88 927 LEU A O 1
ATOM 7191 N N . PHE A 1 928 ? 23.961 5.004 12.197 1.00 95.50 928 PHE A N 1
ATOM 7192 C CA . PHE A 1 928 ? 22.691 5.305 12.859 1.00 95.50 928 PHE A CA 1
ATOM 7193 C C . PHE A 1 928 ? 21.606 5.810 11.897 1.00 95.50 928 PHE A C 1
ATOM 7195 O O . PHE A 1 928 ? 21.867 6.246 10.775 1.00 95.50 928 PHE A O 1
ATOM 7202 N N . VAL A 1 929 ? 20.365 5.754 12.377 1.00 94.00 929 VAL A N 1
ATOM 7203 C CA . VAL A 1 929 ? 19.170 6.351 11.776 1.00 94.00 929 VAL A CA 1
ATOM 7204 C C . VAL A 1 929 ? 18.426 7.116 12.866 1.00 94.00 929 VAL A C 1
ATOM 7206 O O . VAL A 1 929 ? 18.161 6.575 13.940 1.00 94.00 929 VAL A O 1
ATOM 7209 N N . LEU A 1 930 ? 18.072 8.367 12.595 1.00 93.81 930 LEU A N 1
ATOM 7210 C CA . LEU A 1 930 ? 17.321 9.233 13.496 1.00 93.81 930 LEU A CA 1
ATOM 7211 C C . LEU A 1 930 ? 15.873 9.299 12.992 1.00 93.81 930 LEU A C 1
ATOM 7213 O O . LEU A 1 930 ? 15.619 9.797 11.895 1.00 93.81 930 LEU A O 1
ATOM 7217 N N . LYS A 1 931 ? 14.927 8.751 13.766 1.00 92.06 931 LYS A N 1
ATOM 7218 C CA . LYS A 1 931 ? 13.518 8.605 13.358 1.00 92.06 931 LYS A CA 1
ATOM 7219 C C . LYS A 1 931 ? 12.601 9.536 14.167 1.00 92.06 931 LYS A C 1
ATOM 7221 O O . LYS A 1 931 ? 12.589 9.417 15.395 1.00 92.06 931 LYS A O 1
ATOM 7226 N N . PRO A 1 932 ? 11.815 10.429 13.536 1.00 89.00 932 PRO A N 1
ATOM 7227 C CA . PRO A 1 932 ? 10.740 11.162 14.206 1.00 89.00 932 PRO A CA 1
ATOM 7228 C C . PRO A 1 932 ? 9.508 10.267 14.432 1.00 89.00 932 PRO A C 1
ATOM 7230 O O . PRO A 1 932 ? 9.428 9.149 13.919 1.00 89.00 932 PRO A O 1
ATOM 7233 N N . GLN A 1 933 ? 8.501 10.768 15.154 1.00 83.06 933 GLN A N 1
ATOM 7234 C CA . GLN A 1 933 ? 7.225 10.059 15.351 1.00 83.06 933 GLN A CA 1
ATOM 7235 C C . GLN A 1 933 ? 6.305 10.184 14.123 1.00 83.06 933 GLN A C 1
ATOM 7237 O O . GLN A 1 933 ? 5.312 10.914 14.139 1.00 83.06 933 GLN A O 1
ATOM 7242 N N . ARG A 1 934 ? 6.664 9.526 13.015 1.00 85.25 934 ARG A N 1
ATOM 7243 C CA . ARG A 1 934 ? 5.923 9.563 11.742 1.00 85.25 934 ARG A CA 1
ATOM 7244 C C . ARG A 1 934 ? 5.854 8.185 11.087 1.00 85.25 934 ARG A C 1
ATOM 7246 O O . ARG A 1 934 ? 6.805 7.412 11.156 1.00 85.25 934 ARG A O 1
ATOM 7253 N N . GLU A 1 935 ? 4.746 7.934 10.394 1.00 76.19 935 GLU A N 1
ATOM 7254 C CA . GLU A 1 935 ? 4.486 6.710 9.631 1.00 76.19 935 GLU A CA 1
ATOM 7255 C C . GLU A 1 935 ? 4.418 6.986 8.119 1.00 76.19 935 GLU A C 1
ATOM 7257 O O . GLU A 1 935 ? 4.127 8.103 7.688 1.00 76.19 935 GLU A O 1
ATOM 7262 N N . GLY A 1 936 ? 4.649 5.951 7.302 1.00 61.62 936 GLY A N 1
ATOM 7263 C CA . GLY A 1 936 ? 4.502 6.003 5.836 1.00 61.62 936 GLY A CA 1
ATOM 7264 C C . GLY A 1 936 ? 5.788 6.232 5.024 1.00 61.62 936 GLY A C 1
ATOM 7265 O O . GLY A 1 936 ? 5.730 6.195 3.793 1.00 61.62 936 GLY A O 1
ATOM 7266 N N . GLY A 1 937 ? 6.939 6.406 5.684 1.00 66.62 937 GLY A N 1
ATOM 7267 C CA . GLY A 1 937 ? 8.239 6.666 5.043 1.00 66.62 937 GLY A CA 1
ATOM 7268 C C . GLY A 1 937 ? 8.421 8.119 4.582 1.00 66.62 937 GLY A C 1
ATOM 7269 O O . GLY A 1 937 ? 7.499 8.926 4.657 1.00 66.62 937 GLY A O 1
ATOM 7270 N N . GLY A 1 938 ? 9.626 8.469 4.138 1.00 68.94 938 GLY A N 1
ATOM 7271 C CA . GLY A 1 938 ? 10.009 9.833 3.738 1.00 68.94 938 GLY A CA 1
ATOM 7272 C C . GLY A 1 938 ? 10.296 10.790 4.903 1.00 68.94 938 GLY A C 1
ATOM 7273 O O . GLY A 1 938 ? 10.132 11.994 4.741 1.00 68.94 938 GLY A O 1
ATOM 7274 N N . ASN A 1 939 ? 10.649 10.266 6.082 1.00 78.50 939 ASN A N 1
ATOM 7275 C CA . ASN A 1 939 ? 10.770 11.036 7.331 1.00 78.50 939 ASN A CA 1
ATOM 7276 C C . ASN A 1 939 ? 12.063 10.752 8.121 1.00 78.50 939 ASN A C 1
ATOM 7278 O O . ASN A 1 939 ? 12.321 11.430 9.115 1.00 78.50 939 ASN A O 1
ATOM 7282 N N . ASN A 1 940 ? 12.843 9.734 7.749 1.00 83.38 940 ASN A N 1
ATOM 7283 C CA . ASN A 1 940 ? 14.019 9.327 8.519 1.00 83.38 940 ASN A CA 1
ATOM 7284 C C . ASN A 1 940 ? 15.248 10.165 8.135 1.00 83.38 940 ASN A C 1
ATOM 7286 O O . ASN A 1 940 ? 15.411 10.545 6.978 1.00 83.38 940 ASN A O 1
ATOM 7290 N N . ILE A 1 941 ? 16.130 10.419 9.103 1.00 84.88 941 ILE A N 1
ATOM 7291 C CA . ILE A 1 941 ? 17.328 11.248 8.930 1.00 84.88 941 ILE A CA 1
ATOM 7292 C C . ILE A 1 941 ? 18.579 10.369 9.091 1.00 84.88 941 ILE A C 1
ATOM 7294 O O . ILE A 1 941 ? 18.672 9.570 10.028 1.00 84.88 941 ILE A O 1
ATOM 7298 N N . TYR A 1 942 ? 19.539 10.515 8.176 1.00 84.88 942 TYR A N 1
ATOM 7299 C CA . TYR A 1 942 ? 20.718 9.652 8.028 1.00 84.88 942 TYR A CA 1
ATOM 7300 C C . TYR A 1 942 ? 21.998 10.491 7.876 1.00 84.88 942 TYR A C 1
ATOM 7302 O O . TYR A 1 942 ? 21.937 11.695 7.627 1.00 84.88 942 TYR A O 1
ATOM 7310 N N . GLY A 1 943 ? 23.171 9.861 8.001 1.00 88.94 943 GLY A N 1
ATOM 7311 C CA . GLY A 1 943 ? 24.440 10.451 7.556 1.00 88.94 943 GLY A CA 1
ATOM 7312 C C . GLY A 1 943 ? 24.739 11.831 8.157 1.00 88.94 943 GLY A C 1
ATOM 7313 O O . GLY A 1 943 ? 24.479 12.088 9.332 1.00 88.94 943 GLY A O 1
ATOM 7314 N N . LEU A 1 944 ? 25.312 12.751 7.379 1.00 84.81 944 LEU A N 1
ATOM 7315 C CA . LEU A 1 944 ? 25.703 14.042 7.957 1.00 84.81 944 LEU A CA 1
ATOM 7316 C C . LEU A 1 944 ? 24.482 14.911 8.338 1.00 84.81 944 LEU A C 1
ATOM 7318 O O . LEU A 1 944 ? 24.618 15.715 9.250 1.00 84.81 944 LEU A O 1
ATOM 7322 N N . ASP A 1 945 ? 23.282 14.675 7.788 1.00 82.38 945 ASP A N 1
ATOM 7323 C CA . ASP A 1 945 ? 22.036 15.328 8.240 1.00 82.38 945 ASP A CA 1
ATOM 7324 C C . ASP A 1 945 ? 21.653 14.888 9.660 1.00 82.38 945 ASP A C 1
ATOM 7326 O O . ASP A 1 945 ? 21.179 15.700 10.457 1.00 82.38 945 ASP A O 1
ATOM 7330 N N . LEU A 1 946 ? 21.914 13.625 10.019 1.00 90.06 946 LEU A N 1
ATOM 7331 C CA . LEU A 1 946 ? 21.761 13.123 11.387 1.00 90.06 946 LEU A CA 1
ATOM 7332 C C . LEU A 1 946 ? 22.748 13.833 12.322 1.00 90.06 946 LEU A C 1
ATOM 7334 O O . LEU A 1 946 ? 22.348 14.328 13.376 1.00 90.06 946 LEU A O 1
ATOM 7338 N N . ARG A 1 947 ? 24.021 13.951 11.917 1.00 90.38 947 ARG A N 1
ATOM 7339 C CA . ARG A 1 947 ? 25.051 14.694 12.668 1.00 90.38 947 ARG A CA 1
ATOM 7340 C C . ARG A 1 947 ? 24.662 16.162 12.849 1.00 90.38 947 ARG A C 1
ATOM 7342 O O . ARG A 1 947 ? 24.737 16.671 13.966 1.00 90.38 947 ARG A O 1
ATOM 7349 N N . GLU A 1 948 ? 24.262 16.843 11.780 1.00 90.81 948 GLU A N 1
ATOM 7350 C CA . GLU A 1 948 ? 23.879 18.259 11.782 1.00 90.81 948 GLU A CA 1
ATOM 7351 C C . GLU A 1 948 ? 22.616 18.488 12.628 1.00 90.81 948 GLU A C 1
ATOM 7353 O O . GLU A 1 948 ? 22.594 19.397 13.459 1.00 90.81 948 GLU A O 1
ATOM 7358 N N . THR A 1 949 ? 21.615 17.608 12.520 1.00 89.62 949 THR A N 1
ATOM 7359 C CA . THR A 1 949 ? 20.387 17.650 13.330 1.00 89.62 949 THR A CA 1
ATOM 7360 C C . THR A 1 949 ? 20.671 17.437 14.814 1.00 89.62 949 THR A C 1
ATOM 7362 O O . THR A 1 949 ? 20.229 18.249 15.626 1.00 89.62 949 THR A O 1
ATOM 7365 N N . LEU A 1 950 ? 21.447 16.416 15.197 1.00 90.44 950 LEU A N 1
ATOM 7366 C CA . LEU A 1 950 ? 21.830 16.205 16.601 1.00 90.44 950 LEU A CA 1
ATOM 7367 C C . LEU A 1 950 ? 22.668 17.378 17.141 1.00 90.44 950 LEU A C 1
ATOM 7369 O O . LEU A 1 950 ? 22.399 17.873 18.233 1.00 90.44 950 LEU A O 1
ATOM 7373 N N . THR A 1 951 ? 23.620 17.887 16.352 1.00 89.81 951 THR A N 1
ATOM 7374 C CA . THR A 1 951 ? 24.446 19.058 16.712 1.00 89.81 951 THR A CA 1
ATOM 7375 C C . THR A 1 951 ? 23.607 20.331 16.881 1.00 89.81 951 THR A C 1
ATOM 7377 O O . THR A 1 951 ? 23.940 21.188 17.701 1.00 89.81 951 THR A O 1
ATOM 7380 N N . ARG A 1 952 ? 22.524 20.484 16.110 1.00 89.19 952 ARG A N 1
ATOM 7381 C CA . ARG A 1 952 ? 21.564 21.588 16.237 1.00 89.19 952 ARG A CA 1
ATOM 7382 C C . ARG A 1 952 ? 20.713 21.434 17.499 1.00 89.19 952 ARG A C 1
ATOM 7384 O O . ARG A 1 952 ? 20.683 22.356 18.309 1.00 89.19 952 ARG A O 1
ATOM 7391 N N . LEU A 1 953 ? 20.109 20.265 17.715 1.00 86.00 953 LEU A N 1
ATOM 7392 C CA . LEU A 1 953 ? 19.270 19.991 18.888 1.00 86.00 953 LEU A CA 1
ATOM 7393 C C . LEU A 1 953 ? 20.055 20.112 20.209 1.00 86.00 953 LEU A C 1
ATOM 7395 O O . LEU A 1 953 ? 19.528 20.647 21.179 1.00 86.00 953 LEU A O 1
ATOM 7399 N N . GLN A 1 954 ? 21.335 19.717 20.241 1.00 83.50 954 GLN A N 1
ATOM 7400 C CA . GLN A 1 954 ? 22.218 19.942 21.398 1.00 83.50 954 GLN A CA 1
ATOM 7401 C C . GLN A 1 954 ? 22.477 21.429 21.709 1.00 83.50 954 GLN A C 1
ATOM 7403 O O . GLN A 1 954 ? 22.756 21.764 22.857 1.00 83.50 954 GLN A O 1
ATOM 7408 N N . LYS A 1 955 ? 22.406 22.323 20.712 1.00 83.12 955 LYS A N 1
ATOM 7409 C CA . LYS A 1 955 ? 22.577 23.779 20.896 1.00 83.12 955 LYS A CA 1
ATOM 7410 C C . LYS A 1 955 ? 21.274 24.483 21.266 1.00 83.12 955 LYS A C 1
ATOM 7412 O O . LYS A 1 955 ? 21.313 25.480 21.978 1.00 83.12 955 LYS A O 1
ATOM 7417 N N . GLU A 1 956 ? 20.147 23.992 20.756 1.00 77.31 956 GLU A N 1
ATOM 7418 C CA . GLU A 1 956 ? 18.806 24.498 21.073 1.00 77.31 956 GLU A CA 1
ATOM 7419 C C . GLU A 1 956 ? 18.369 24.083 22.486 1.00 77.31 956 GLU A C 1
ATOM 7421 O O . GLU A 1 956 ? 17.806 24.893 23.222 1.00 77.31 956 GLU A O 1
ATOM 7426 N N . GLY A 1 957 ? 18.698 22.852 22.891 1.00 67.50 957 GLY A N 1
ATOM 7427 C CA . GLY A 1 957 ? 18.412 22.317 24.218 1.00 67.50 957 GLY A CA 1
ATOM 7428 C C . GLY A 1 957 ? 16.927 22.026 24.471 1.00 67.50 957 GLY A C 1
ATOM 7429 O O . GLY A 1 957 ? 16.091 22.023 23.567 1.00 67.50 957 GLY A O 1
ATOM 7430 N N . GLY A 1 958 ? 16.604 21.753 25.739 1.00 67.62 958 GLY A N 1
ATOM 7431 C CA . GLY A 1 958 ? 15.247 21.407 26.171 1.00 67.62 958 GLY A CA 1
ATOM 7432 C C . GLY A 1 958 ? 14.718 20.099 25.568 1.00 67.62 958 GLY A C 1
ATOM 7433 O O . GLY A 1 958 ? 15.468 19.259 25.068 1.00 67.62 958 GLY A O 1
ATOM 7434 N N . ASP A 1 959 ? 13.398 19.919 25.613 1.00 70.25 959 ASP A N 1
ATOM 7435 C CA . ASP A 1 959 ? 12.739 18.674 25.198 1.00 70.25 959 ASP A CA 1
ATOM 7436 C C . ASP A 1 959 ? 12.620 18.482 23.673 1.00 70.25 959 ASP A C 1
ATOM 7438 O O . ASP A 1 959 ? 12.039 17.492 23.234 1.00 70.25 959 ASP A O 1
ATOM 7442 N N . ALA A 1 960 ? 13.218 19.349 22.841 1.00 70.81 960 ALA A N 1
ATOM 7443 C CA . ALA A 1 960 ? 13.241 19.207 21.373 1.00 70.81 960 ALA A CA 1
ATOM 7444 C C . ALA A 1 960 ? 13.818 17.852 20.903 1.00 70.81 960 ALA A C 1
ATOM 7446 O O . ALA A 1 960 ? 13.435 17.315 19.861 1.00 70.81 960 ALA A O 1
ATOM 7447 N N . LEU A 1 961 ? 14.695 17.260 21.719 1.00 77.94 961 LEU A N 1
ATOM 7448 C CA . LEU A 1 961 ? 15.240 15.914 21.547 1.00 77.94 961 LEU A CA 1
ATOM 7449 C C . LEU A 1 961 ? 14.159 14.807 21.605 1.00 77.94 961 LEU A C 1
ATOM 7451 O O . LEU A 1 961 ? 14.305 13.772 20.961 1.00 77.94 961 LEU A O 1
ATOM 7455 N N . ALA A 1 962 ? 13.048 15.013 22.319 1.00 80.69 962 ALA A N 1
ATOM 7456 C CA . ALA A 1 962 ? 12.016 13.997 22.557 1.00 80.69 962 ALA A CA 1
ATOM 7457 C C . ALA A 1 962 ? 11.045 13.756 21.384 1.00 80.69 962 ALA A C 1
ATOM 7459 O O . ALA A 1 962 ? 10.176 12.882 21.473 1.00 80.69 962 ALA A O 1
ATOM 7460 N N . ALA A 1 963 ? 11.178 14.501 20.283 1.00 82.56 963 ALA A N 1
ATOM 7461 C CA . ALA A 1 963 ? 10.468 14.217 19.036 1.00 82.56 963 ALA A CA 1
ATOM 7462 C C . ALA A 1 963 ? 11.046 12.990 18.295 1.00 82.56 963 ALA A C 1
ATOM 7464 O O . ALA A 1 963 ? 10.352 12.373 17.480 1.00 82.56 963 ALA A O 1
ATOM 7465 N N . TYR A 1 964 ? 12.294 12.608 18.590 1.00 90.75 964 TYR A N 1
ATOM 7466 C CA . TYR A 1 964 ? 13.055 11.606 17.844 1.00 90.75 964 TYR A CA 1
ATOM 7467 C C . TYR A 1 964 ? 13.482 10.416 18.712 1.00 90.75 964 TYR A C 1
ATOM 7469 O O . TYR A 1 964 ? 13.656 10.531 19.924 1.00 90.75 964 TYR A O 1
ATOM 7477 N N . ILE A 1 965 ? 13.724 9.279 18.059 1.00 94.19 965 ILE A N 1
ATOM 7478 C CA . ILE A 1 965 ? 14.553 8.192 18.592 1.00 94.19 965 ILE A CA 1
ATOM 7479 C C . ILE A 1 965 ? 15.790 8.000 17.717 1.00 94.19 965 ILE A C 1
ATOM 7481 O O . ILE A 1 965 ? 15.778 8.319 16.525 1.00 94.19 965 ILE A O 1
ATOM 7485 N N . LEU A 1 966 ? 16.834 7.420 18.297 1.00 95.75 966 LEU A N 1
ATOM 7486 C CA . LEU A 1 966 ? 18.032 7.007 17.581 1.00 95.75 966 LEU A CA 1
ATOM 7487 C C . LEU A 1 966 ? 18.063 5.481 17.481 1.00 95.75 966 LEU A C 1
ATOM 7489 O O . LEU A 1 966 ? 17.812 4.780 18.461 1.00 95.75 966 LEU A O 1
ATOM 7493 N N . MET A 1 967 ? 18.360 4.970 16.293 1.00 97.00 967 MET A N 1
ATOM 7494 C CA . MET A 1 967 ? 18.354 3.545 15.980 1.00 97.00 967 MET A CA 1
ATOM 7495 C C . MET A 1 967 ? 19.654 3.150 15.277 1.00 97.00 967 MET A C 1
ATOM 7497 O O . MET A 1 967 ? 20.210 3.930 14.508 1.00 97.00 967 MET A O 1
ATOM 7501 N N . GLN A 1 968 ? 20.128 1.930 15.513 1.00 95.81 968 GLN A N 1
ATOM 7502 C CA . GLN A 1 968 ? 21.202 1.302 14.747 1.00 95.81 968 GLN A CA 1
ATOM 7503 C C . GLN A 1 968 ? 20.804 1.197 13.267 1.00 95.81 968 GLN A C 1
ATOM 7505 O O . GLN A 1 968 ? 19.729 0.690 12.938 1.00 95.81 968 GLN A O 1
ATOM 7510 N N . ARG A 1 969 ? 21.687 1.626 12.359 1.00 94.75 969 ARG A N 1
ATOM 7511 C CA . ARG A 1 969 ? 21.532 1.348 10.930 1.00 94.75 969 ARG A CA 1
ATOM 7512 C C . ARG A 1 969 ? 21.864 -0.122 10.671 1.00 94.75 969 ARG A C 1
ATOM 7514 O O . ARG A 1 969 ? 22.927 -0.600 11.052 1.00 94.75 969 ARG A O 1
ATOM 7521 N N . ILE A 1 970 ? 20.934 -0.823 10.034 1.00 94.88 970 ILE A N 1
ATOM 7522 C CA . ILE A 1 970 ? 21.097 -2.213 9.594 1.00 94.88 970 ILE A CA 1
ATOM 7523 C C . ILE A 1 970 ? 21.680 -2.206 8.180 1.00 94.88 970 ILE A C 1
ATOM 7525 O O . ILE A 1 970 ? 21.298 -1.361 7.364 1.00 94.88 970 ILE A O 1
ATOM 7529 N N . PHE A 1 971 ? 22.582 -3.142 7.880 1.00 93.12 971 PHE A N 1
ATOM 7530 C CA . PHE A 1 971 ? 23.249 -3.229 6.579 1.00 93.12 971 PHE A CA 1
ATOM 7531 C C . PHE A 1 971 ? 22.954 -4.581 5.914 1.00 93.12 971 PHE A C 1
ATOM 7533 O O . PHE A 1 971 ? 23.688 -5.546 6.130 1.00 93.12 971 PHE A O 1
ATOM 7540 N N . PRO A 1 972 ? 21.882 -4.693 5.105 1.00 92.88 972 PRO A N 1
ATOM 7541 C CA . PRO A 1 972 ? 21.560 -5.940 4.423 1.00 92.88 972 PRO A CA 1
ATOM 7542 C C . PRO A 1 972 ? 22.577 -6.286 3.340 1.00 92.88 972 PRO A C 1
ATOM 7544 O O . PRO A 1 972 ? 23.206 -5.409 2.743 1.00 92.88 972 PRO A O 1
ATOM 7547 N N . LYS A 1 973 ? 22.667 -7.576 3.004 1.00 90.75 973 LYS A N 1
ATOM 7548 C CA . LYS A 1 973 ? 23.400 -8.011 1.813 1.00 90.75 973 LYS A CA 1
ATOM 7549 C C . LYS A 1 973 ? 22.761 -7.401 0.563 1.00 90.75 973 LYS A C 1
ATOM 7551 O O . LYS A 1 973 ? 21.622 -7.722 0.230 1.00 90.75 973 LYS A O 1
ATOM 7556 N N . ALA A 1 974 ? 23.515 -6.571 -0.150 1.00 91.25 974 ALA A N 1
ATOM 7557 C CA . ALA A 1 974 ? 23.087 -6.054 -1.439 1.00 91.25 974 ALA A CA 1
ATOM 7558 C C . ALA A 1 974 ? 23.165 -7.146 -2.528 1.00 91.25 974 ALA A C 1
ATOM 7560 O O . ALA A 1 974 ? 24.071 -7.985 -2.522 1.00 91.25 974 ALA A O 1
ATOM 7561 N N . SER A 1 975 ? 22.208 -7.149 -3.455 1.00 88.75 975 SER A N 1
ATOM 7562 C CA . SER A 1 975 ? 22.090 -8.125 -4.552 1.00 88.75 975 SER A CA 1
ATOM 7563 C C . SER A 1 975 ? 21.658 -7.441 -5.848 1.00 88.75 975 SER A C 1
ATOM 7565 O O . SER A 1 975 ? 21.194 -6.309 -5.803 1.00 88.75 975 SER A O 1
ATOM 7567 N N . LEU A 1 976 ? 21.843 -8.082 -7.002 1.00 87.12 976 LEU A N 1
ATOM 7568 C CA . LEU A 1 976 ? 21.406 -7.541 -8.292 1.00 87.12 976 LEU A CA 1
ATOM 7569 C C . LEU A 1 976 ? 19.932 -7.904 -8.533 1.00 87.12 976 LEU A C 1
ATOM 7571 O O . LEU A 1 976 ? 19.560 -9.059 -8.329 1.00 87.12 976 LEU A O 1
ATOM 7575 N N . ALA A 1 977 ? 19.107 -6.948 -8.962 1.00 88.50 977 ALA A N 1
ATOM 7576 C CA . ALA A 1 977 ? 17.707 -7.190 -9.312 1.00 88.50 977 ALA A CA 1
ATOM 7577 C C . ALA A 1 977 ? 17.226 -6.294 -10.461 1.00 88.50 977 ALA A C 1
ATOM 7579 O O . ALA A 1 977 ? 17.776 -5.222 -10.714 1.00 88.50 977 ALA A O 1
ATOM 7580 N N . TYR A 1 978 ? 16.150 -6.730 -11.117 1.00 85.81 978 TYR A N 1
ATOM 7581 C CA . TYR A 1 978 ? 15.490 -6.021 -12.211 1.00 85.81 978 TYR A CA 1
ATOM 7582 C C . TYR A 1 978 ? 14.209 -5.357 -11.705 1.00 85.81 978 TYR A C 1
ATOM 7584 O O . TYR A 1 978 ? 13.260 -6.036 -11.323 1.00 85.81 978 TYR A O 1
ATOM 7592 N N . LEU A 1 979 ? 14.177 -4.027 -11.688 1.00 82.12 979 LEU A N 1
ATOM 7593 C CA . LEU A 1 979 ? 13.098 -3.217 -11.131 1.00 82.12 979 LEU A CA 1
ATOM 7594 C C . LEU A 1 979 ? 12.225 -2.650 -12.252 1.00 82.12 979 LEU A C 1
ATOM 7596 O O . LEU A 1 979 ? 12.686 -1.855 -13.071 1.00 82.12 979 LEU A O 1
ATOM 7600 N N . VAL A 1 980 ? 10.947 -3.023 -12.268 1.00 75.75 980 VAL A N 1
ATOM 7601 C CA . VAL A 1 980 ? 9.983 -2.609 -13.290 1.00 75.75 980 VAL A CA 1
ATOM 7602 C C . VAL A 1 980 ? 9.129 -1.449 -12.776 1.00 75.75 980 VAL A C 1
ATOM 7604 O O . VAL A 1 980 ? 8.464 -1.550 -11.738 1.00 75.75 980 VAL A O 1
ATOM 7607 N N . ARG A 1 981 ? 9.106 -0.332 -13.511 1.00 74.50 981 ARG A N 1
ATOM 7608 C CA . ARG A 1 981 ? 8.359 0.890 -13.170 1.00 74.50 981 ARG A CA 1
ATOM 7609 C C . ARG A 1 981 ? 7.880 1.606 -14.437 1.00 74.50 981 ARG A C 1
ATOM 7611 O O . ARG A 1 981 ? 8.682 2.017 -15.264 1.00 74.50 981 ARG A O 1
ATOM 7618 N N . GLY A 1 982 ? 6.566 1.793 -14.577 1.00 65.62 982 GLY A N 1
ATOM 7619 C CA . GLY A 1 982 ? 5.980 2.511 -15.719 1.00 65.62 982 GLY A CA 1
ATOM 7620 C C . GLY A 1 982 ? 6.173 1.815 -17.072 1.00 65.62 982 GLY A C 1
ATOM 7621 O O . GLY A 1 982 ? 6.236 2.490 -18.091 1.00 65.62 982 GLY A O 1
ATOM 7622 N N . GLY A 1 983 ? 6.302 0.485 -17.082 1.00 66.38 983 GLY A N 1
ATOM 7623 C CA . GLY A 1 983 ? 6.624 -0.316 -18.269 1.00 66.38 983 GLY A CA 1
ATOM 7624 C C . GLY A 1 983 ? 8.120 -0.420 -18.593 1.00 66.38 983 GLY A C 1
ATOM 7625 O O . GLY A 1 983 ? 8.487 -1.229 -19.439 1.00 66.38 983 GLY A O 1
ATOM 7626 N N . ILE A 1 984 ? 8.985 0.339 -17.912 1.00 61.12 984 ILE A N 1
ATOM 7627 C CA . ILE A 1 984 ? 10.443 0.290 -18.087 1.00 61.12 984 ILE A CA 1
ATOM 7628 C C . ILE A 1 984 ? 11.044 -0.653 -17.042 1.00 61.12 984 ILE A C 1
ATOM 7630 O O . ILE A 1 984 ? 10.618 -0.651 -15.886 1.00 61.12 984 ILE A O 1
ATOM 7634 N N . CYS A 1 985 ? 12.028 -1.456 -17.443 1.00 70.94 985 CYS A N 1
ATOM 7635 C CA . CYS A 1 985 ? 12.792 -2.341 -16.569 1.00 70.94 985 CYS A CA 1
ATOM 7636 C C . CYS A 1 985 ? 14.217 -1.796 -16.402 1.00 70.94 985 CYS A C 1
ATOM 7638 O O . CYS A 1 985 ? 14.872 -1.500 -17.397 1.00 70.94 985 CYS A O 1
ATOM 7640 N N . HIS A 1 986 ? 14.692 -1.686 -15.161 1.00 73.31 986 HIS A N 1
ATOM 7641 C CA . HIS A 1 986 ? 16.034 -1.206 -14.825 1.00 73.31 986 HIS A CA 1
ATOM 7642 C C . HIS A 1 986 ? 16.772 -2.248 -13.985 1.00 73.31 986 HIS A C 1
ATOM 7644 O O . HIS A 1 986 ? 16.234 -2.708 -12.980 1.00 73.31 986 HIS A O 1
ATOM 7650 N N . GLU A 1 987 ? 18.000 -2.603 -14.353 1.00 81.62 987 GLU A N 1
ATOM 7651 C CA . GLU A 1 987 ? 18.874 -3.364 -13.456 1.00 81.62 987 GLU A CA 1
ATOM 7652 C C . GLU A 1 987 ? 19.409 -2.447 -12.342 1.00 81.62 987 GLU A C 1
ATOM 7654 O O . GLU A 1 987 ? 19.623 -1.250 -12.548 1.00 81.62 987 GLU A O 1
ATOM 7659 N N . GLY A 1 988 ? 19.618 -2.985 -11.143 1.00 76.38 988 GLY A N 1
ATOM 7660 C CA . GLY A 1 988 ? 20.250 -2.241 -10.063 1.00 76.38 988 GLY A CA 1
ATOM 7661 C C . GLY A 1 988 ? 20.703 -3.121 -8.908 1.00 76.38 988 GLY A C 1
ATOM 7662 O O . GLY A 1 988 ? 20.174 -4.210 -8.677 1.00 76.38 988 GLY A O 1
ATOM 7663 N N . LEU A 1 989 ? 21.677 -2.620 -8.148 1.00 80.19 989 LEU A N 1
ATOM 7664 C CA . LEU A 1 989 ? 22.058 -3.213 -6.872 1.00 80.19 989 LEU A CA 1
ATOM 7665 C C . LEU A 1 989 ? 21.047 -2.781 -5.797 1.00 80.19 989 LEU A C 1
ATOM 7667 O O . LEU A 1 989 ? 20.800 -1.587 -5.615 1.00 80.19 989 LEU A O 1
ATOM 7671 N N . VAL A 1 990 ? 20.449 -3.744 -5.101 1.00 88.31 990 VAL A N 1
ATOM 7672 C CA . VAL A 1 990 ? 19.293 -3.560 -4.216 1.00 88.31 990 VAL A CA 1
ATOM 7673 C C . VAL A 1 990 ? 19.469 -4.196 -2.843 1.00 88.31 990 VAL A C 1
ATOM 7675 O O . VAL A 1 990 ? 20.220 -5.157 -2.675 1.00 88.31 990 VAL A O 1
ATOM 7678 N N . ILE A 1 991 ? 18.715 -3.681 -1.873 1.00 93.12 991 ILE A N 1
ATOM 7679 C CA . ILE A 1 991 ? 18.454 -4.301 -0.569 1.00 93.12 991 ILE A CA 1
ATOM 7680 C C . ILE A 1 991 ? 16.943 -4.468 -0.367 1.00 93.12 991 ILE A C 1
ATOM 7682 O O . ILE A 1 991 ? 16.147 -3.706 -0.925 1.00 93.12 991 ILE A O 1
ATOM 7686 N N . SER A 1 992 ? 16.564 -5.459 0.441 1.00 94.69 992 SER A N 1
ATOM 7687 C CA . SER A 1 992 ? 15.170 -5.888 0.612 1.00 94.69 992 SER A CA 1
ATOM 7688 C C . SER A 1 992 ? 14.746 -5.864 2.083 1.00 94.69 992 SER A C 1
ATOM 7690 O O . SER A 1 992 ? 15.554 -6.120 2.977 1.00 94.69 992 SER A O 1
ATOM 7692 N N . GLU A 1 993 ? 13.476 -5.555 2.327 1.00 96.31 993 GLU A N 1
ATOM 7693 C CA . GLU A 1 993 ? 12.858 -5.373 3.640 1.00 96.31 993 GLU A CA 1
ATOM 7694 C C . GLU A 1 993 ? 11.597 -6.247 3.748 1.00 96.31 993 GLU A C 1
ATOM 7696 O O . GLU A 1 993 ? 10.644 -6.091 2.976 1.00 96.31 993 GLU A O 1
ATOM 7701 N N . LEU A 1 994 ? 11.605 -7.187 4.696 1.00 97.94 994 LEU A N 1
ATOM 7702 C CA . LEU A 1 994 ? 10.546 -8.174 4.895 1.00 97.94 994 LEU A CA 1
ATOM 7703 C C . LEU A 1 994 ? 9.507 -7.650 5.886 1.00 97.94 994 LEU A C 1
ATOM 7705 O O . LEU A 1 994 ? 9.781 -7.569 7.078 1.00 97.94 994 LEU A O 1
ATOM 7709 N N . GLY A 1 995 ? 8.292 -7.391 5.416 1.00 98.19 995 GLY A N 1
ATOM 7710 C CA . GLY A 1 995 ? 7.119 -7.191 6.260 1.00 98.19 995 GLY A CA 1
ATOM 7711 C C . GLY A 1 995 ? 6.374 -8.501 6.500 1.00 98.19 995 GLY A C 1
ATOM 7712 O O . GLY A 1 995 ? 5.874 -9.108 5.555 1.00 98.19 995 GLY A O 1
ATOM 7713 N N . VAL A 1 996 ? 6.232 -8.926 7.753 1.00 98.56 996 VAL A N 1
ATOM 7714 C CA . VAL A 1 996 ? 5.350 -10.039 8.142 1.00 98.56 996 VAL A CA 1
ATOM 7715 C C . VAL A 1 996 ? 4.043 -9.468 8.675 1.00 98.56 996 VAL A C 1
ATOM 7717 O O . VAL A 1 996 ? 4.050 -8.679 9.621 1.00 98.56 996 VAL A O 1
ATOM 7720 N N . TYR A 1 997 ? 2.917 -9.854 8.076 1.00 98.69 997 TYR A N 1
ATOM 7721 C CA . TYR A 1 997 ? 1.600 -9.430 8.548 1.00 98.69 997 TYR A CA 1
ATOM 7722 C C . TYR A 1 997 ? 1.147 -10.276 9.743 1.00 98.69 997 TYR A C 1
ATOM 7724 O O . TYR A 1 997 ? 1.357 -11.491 9.770 1.00 98.69 997 TYR A O 1
ATOM 7732 N N . GLY A 1 998 ? 0.472 -9.643 10.700 1.00 98.44 998 GLY A N 1
ATOM 7733 C CA . GLY A 1 998 ? -0.153 -10.295 11.849 1.00 98.44 998 GLY A CA 1
ATOM 7734 C C . GLY A 1 998 ? -1.613 -9.874 11.992 1.00 98.44 998 GLY A C 1
ATOM 7735 O O . GLY A 1 998 ? -1.939 -8.701 11.799 1.00 98.44 998 GLY A O 1
ATOM 7736 N N . ALA A 1 999 ? -2.488 -10.826 12.313 1.00 98.56 999 ALA A N 1
ATOM 7737 C CA . ALA A 1 999 ? -3.887 -10.562 12.634 1.00 98.56 999 ALA A CA 1
ATOM 7738 C C . ALA A 1 999 ? -4.183 -10.964 14.081 1.00 98.56 999 ALA A C 1
ATOM 7740 O O . ALA A 1 999 ? -3.858 -12.074 14.512 1.00 98.56 999 ALA A O 1
ATOM 7741 N N . TYR A 1 1000 ? -4.828 -10.058 14.812 1.00 98.75 1000 TYR A N 1
ATOM 7742 C CA . TYR A 1 1000 ? -5.211 -10.233 16.206 1.00 98.75 1000 TYR A CA 1
ATOM 7743 C C . TYR A 1 1000 ? -6.668 -9.829 16.415 1.00 98.75 1000 TYR A C 1
ATOM 7745 O O . TYR A 1 1000 ? -7.069 -8.734 16.028 1.00 98.75 1000 TYR A O 1
ATOM 7753 N N . LEU A 1 1001 ? -7.457 -10.686 17.056 1.00 98.62 1001 LEU A N 1
ATOM 7754 C CA . LEU A 1 1001 ? -8.819 -10.375 17.475 1.00 98.62 1001 LEU A CA 1
ATOM 7755 C C . LEU A 1 1001 ? -9.049 -10.935 18.873 1.00 98.62 1001 LEU A C 1
ATOM 7757 O O . LEU A 1 1001 ? -8.889 -12.134 19.098 1.00 98.62 1001 LEU A O 1
ATOM 7761 N N . ARG A 1 1002 ? -9.476 -10.074 19.791 1.00 97.44 1002 ARG A N 1
ATOM 7762 C CA . ARG A 1 1002 ? -9.822 -10.405 21.176 1.00 97.44 1002 ARG A CA 1
ATOM 7763 C C . ARG A 1 1002 ? -11.260 -9.970 21.457 1.00 97.44 1002 ARG A C 1
ATOM 7765 O O . ARG A 1 1002 ? -11.651 -8.884 21.039 1.00 97.44 1002 ARG A O 1
ATOM 7772 N N . ASN A 1 1003 ? -12.017 -10.793 22.181 1.00 96.50 1003 ASN A N 1
ATOM 7773 C CA . ASN A 1 1003 ? -13.281 -10.416 22.816 1.00 96.50 1003 ASN A CA 1
ATOM 7774 C C . ASN A 1 1003 ? -13.188 -10.772 24.308 1.00 96.50 1003 ASN A C 1
ATOM 7776 O O . ASN A 1 1003 ? -13.161 -11.953 24.664 1.00 96.50 1003 ASN A O 1
ATOM 7780 N N . LYS A 1 1004 ? -13.084 -9.756 25.174 1.00 92.81 1004 LYS A N 1
ATOM 7781 C CA . LYS A 1 1004 ? -12.773 -9.905 26.609 1.00 92.81 1004 LYS A CA 1
ATOM 7782 C C . LYS A 1 1004 ? -11.486 -10.723 26.809 1.00 92.81 1004 LYS A C 1
ATOM 7784 O O . LYS A 1 1004 ? -10.460 -10.456 26.180 1.00 92.81 1004 LYS A O 1
ATOM 7789 N N . ASP A 1 1005 ? -11.519 -11.742 27.656 1.00 90.69 1005 ASP A N 1
ATOM 7790 C CA . ASP A 1 1005 ? -10.370 -12.604 27.939 1.00 90.69 1005 ASP A CA 1
ATOM 7791 C C . ASP A 1 1005 ? -10.053 -13.573 26.784 1.00 90.69 1005 ASP A C 1
ATOM 7793 O O . ASP A 1 1005 ? -8.911 -14.017 26.642 1.00 90.69 1005 ASP A O 1
ATOM 7797 N N . LYS A 1 1006 ? -11.035 -13.859 25.915 1.00 95.94 1006 LYS A N 1
ATOM 7798 C CA . LYS A 1 1006 ? -10.913 -14.786 24.782 1.00 95.94 1006 LYS A CA 1
ATOM 7799 C C . LYS A 1 1006 ? -10.171 -14.124 23.617 1.00 95.94 1006 LYS A C 1
ATOM 7801 O O . LYS A 1 1006 ? -10.711 -13.265 22.918 1.00 95.94 1006 LYS A O 1
ATOM 7806 N N . VAL A 1 1007 ? -8.965 -14.610 23.338 1.00 97.44 1007 VAL A N 1
ATOM 7807 C CA . VAL A 1 1007 ? -8.326 -14.432 22.027 1.00 97.44 1007 VAL A CA 1
ATOM 7808 C C . VAL A 1 1007 ? -9.085 -15.290 21.008 1.00 97.44 1007 VAL A C 1
ATOM 7810 O O . VAL A 1 1007 ? -9.266 -16.491 21.202 1.00 97.44 1007 VAL A O 1
ATOM 7813 N N . VAL A 1 1008 ? -9.580 -14.656 19.948 1.00 97.69 1008 VAL A N 1
ATOM 7814 C CA . VAL A 1 1008 ? -10.351 -15.267 18.850 1.00 97.69 1008 VAL A CA 1
ATOM 7815 C C . VAL A 1 1008 ? -9.451 -15.531 17.642 1.00 97.69 1008 VAL A C 1
ATOM 7817 O O . VAL A 1 1008 ? -9.607 -16.549 16.973 1.00 97.69 1008 VAL A O 1
ATOM 7820 N N . ILE A 1 1009 ? -8.502 -14.628 17.381 1.00 98.31 1009 ILE A N 1
ATOM 7821 C CA . ILE A 1 1009 ? -7.459 -14.761 16.358 1.00 98.31 1009 ILE A CA 1
ATOM 7822 C C . ILE A 1 1009 ? -6.150 -14.265 16.966 1.00 98.31 1009 ILE A C 1
ATOM 7824 O O . ILE A 1 1009 ? -6.117 -13.186 17.554 1.00 98.31 1009 ILE A O 1
ATOM 7828 N N . ASN A 1 1010 ? -5.074 -15.026 16.787 1.00 98.38 1010 ASN A N 1
ATOM 7829 C CA . ASN A 1 1010 ? -3.712 -14.525 16.919 1.00 98.38 1010 ASN A CA 1
ATOM 7830 C C . ASN A 1 1010 ? -2.803 -15.330 15.980 1.00 98.38 1010 ASN A C 1
ATOM 7832 O O . ASN A 1 1010 ? -2.348 -16.415 16.339 1.00 98.38 1010 ASN A O 1
ATOM 7836 N N . GLU A 1 1011 ? -2.590 -14.839 14.758 1.00 97.06 1011 GLU A N 1
ATOM 7837 C CA . GLU A 1 1011 ? -1.870 -15.586 13.719 1.00 97.06 1011 GLU A CA 1
ATOM 7838 C C . GLU A 1 1011 ? -0.984 -14.700 12.830 1.00 97.06 1011 GLU A C 1
ATOM 7840 O O . GLU A 1 1011 ? -1.194 -13.490 12.686 1.00 97.06 1011 GLU A O 1
ATOM 7845 N N . GLN A 1 1012 ? -0.002 -15.339 12.188 1.00 97.75 1012 GLN A N 1
ATOM 7846 C CA . GLN A 1 1012 ? 0.718 -14.780 11.047 1.00 97.75 1012 GLN A CA 1
ATOM 7847 C C . GLN A 1 1012 ? -0.193 -14.819 9.808 1.00 97.75 1012 GLN A C 1
ATOM 7849 O O . GLN A 1 1012 ? -0.897 -15.795 9.568 1.00 97.75 1012 GLN A O 1
ATOM 7854 N N . SER A 1 1013 ? -0.217 -13.733 9.037 1.00 97.12 1013 SER A N 1
ATOM 7855 C CA . SER A 1 1013 ? -1.221 -13.469 7.995 1.00 97.12 1013 SER A CA 1
ATOM 7856 C C . SER A 1 1013 ? -0.584 -13.125 6.646 1.00 97.12 1013 SER A C 1
ATOM 7858 O O . SER A 1 1013 ? -0.946 -12.141 6.011 1.00 97.12 1013 SER A O 1
ATOM 7860 N N . GLY A 1 1014 ? 0.388 -13.920 6.195 1.00 97.31 1014 GLY A N 1
ATOM 7861 C CA . GLY A 1 1014 ? 1.137 -13.652 4.962 1.00 97.31 1014 GLY A CA 1
ATOM 7862 C C . GLY A 1 1014 ? 2.256 -12.617 5.136 1.00 97.31 1014 GLY A C 1
ATOM 7863 O O . GLY A 1 1014 ? 2.713 -12.343 6.250 1.00 97.31 1014 GLY A O 1
ATOM 7864 N N . TYR A 1 1015 ? 2.746 -12.076 4.020 1.00 98.38 1015 TYR A N 1
ATOM 7865 C CA . TYR A 1 1015 ? 3.915 -11.192 4.004 1.00 98.38 1015 TYR A CA 1
ATOM 7866 C C . TYR A 1 1015 ? 3.885 -10.154 2.877 1.00 98.38 1015 TYR A C 1
ATOM 7868 O O . TYR A 1 1015 ? 3.077 -10.200 1.950 1.00 98.38 1015 TYR A O 1
ATOM 7876 N N . LEU A 1 1016 ? 4.832 -9.231 2.957 1.00 97.81 1016 LEU A N 1
ATOM 7877 C CA . LEU A 1 1016 ? 5.212 -8.257 1.951 1.00 97.81 1016 LEU A CA 1
ATOM 7878 C C . LEU A 1 1016 ? 6.740 -8.270 1.867 1.00 97.81 1016 LEU A C 1
ATOM 7880 O O . LEU A 1 1016 ? 7.395 -8.199 2.901 1.00 97.81 1016 LEU A O 1
ATOM 7884 N N . MET A 1 1017 ? 7.319 -8.306 0.669 1.00 97.25 1017 MET A N 1
ATOM 7885 C CA . MET A 1 1017 ? 8.711 -7.889 0.489 1.00 97.25 1017 MET A CA 1
ATOM 7886 C C . MET A 1 1017 ? 8.719 -6.525 -0.205 1.00 97.25 1017 MET A C 1
ATOM 7888 O O . MET A 1 1017 ? 7.926 -6.276 -1.119 1.00 97.25 1017 MET A O 1
ATOM 7892 N N . ARG A 1 1018 ? 9.581 -5.622 0.263 1.00 95.12 1018 ARG A N 1
ATOM 7893 C CA . ARG A 1 1018 ? 9.848 -4.322 -0.361 1.00 95.12 1018 ARG A CA 1
ATOM 7894 C C . ARG A 1 1018 ? 11.315 -4.261 -0.746 1.00 95.12 1018 ARG A C 1
ATOM 7896 O O . ARG A 1 1018 ? 12.170 -4.469 0.107 1.00 95.12 1018 ARG A O 1
ATOM 7903 N N . THR A 1 1019 ? 11.595 -3.924 -1.995 1.00 91.88 1019 THR A N 1
ATOM 7904 C CA . THR A 1 1019 ? 12.960 -3.928 -2.540 1.00 91.88 1019 THR A CA 1
ATOM 7905 C C . THR A 1 1019 ? 13.302 -2.546 -3.075 1.00 91.88 1019 THR A C 1
ATOM 7907 O O . THR A 1 1019 ? 12.460 -1.872 -3.673 1.00 91.88 1019 THR A O 1
ATOM 7910 N N . LYS A 1 1020 ? 14.522 -2.073 -2.820 1.00 84.19 1020 LYS A N 1
ATOM 7911 C CA . LYS A 1 1020 ? 14.979 -0.729 -3.201 1.00 84.19 1020 LYS A CA 1
ATOM 7912 C C . LYS A 1 1020 ? 16.452 -0.723 -3.577 1.00 84.19 1020 LYS A C 1
ATOM 7914 O O . LYS A 1 1020 ? 17.210 -1.556 -3.089 1.00 84.19 1020 LYS A O 1
ATOM 7919 N N . VAL A 1 1021 ? 16.872 0.242 -4.394 1.00 78.31 1021 VAL A N 1
ATOM 7920 C CA . VAL A 1 1021 ? 18.295 0.421 -4.724 1.00 78.31 1021 VAL A CA 1
ATOM 7921 C C . VAL A 1 1021 ? 19.114 0.678 -3.455 1.00 78.31 1021 VAL A C 1
ATOM 7923 O O . VAL A 1 1021 ? 18.687 1.427 -2.576 1.00 78.31 1021 VAL A O 1
ATOM 7926 N N . SER A 1 1022 ? 20.286 0.053 -3.343 1.00 76.88 1022 SER A N 1
ATOM 7927 C CA . SER A 1 1022 ? 21.086 0.028 -2.108 1.00 76.88 1022 SER A CA 1
ATOM 7928 C C . SER A 1 1022 ? 21.655 1.392 -1.701 1.00 76.88 1022 SER A C 1
ATOM 7930 O O . SER A 1 1022 ? 22.099 1.558 -0.570 1.00 76.88 1022 SER A O 1
ATOM 7932 N N . SER A 1 1023 ? 21.641 2.364 -2.616 1.00 70.12 1023 SER A N 1
ATOM 7933 C CA . SER A 1 1023 ? 22.001 3.767 -2.389 1.00 70.12 1023 SER A CA 1
ATOM 7934 C C . SER A 1 1023 ? 20.845 4.643 -1.889 1.00 70.12 1023 SER A C 1
ATOM 7936 O O . SER A 1 1023 ? 21.071 5.811 -1.591 1.00 70.12 1023 SER A O 1
ATOM 7938 N N . SER A 1 1024 ? 19.611 4.129 -1.817 1.00 71.44 1024 SER A N 1
ATOM 7939 C CA . SER A 1 1024 ? 18.461 4.893 -1.326 1.00 71.44 1024 SER A CA 1
ATOM 7940 C C . SER A 1 1024 ? 18.228 4.619 0.156 1.00 71.44 1024 SER A C 1
ATOM 7942 O O . SER A 1 1024 ? 17.958 3.484 0.553 1.00 71.44 1024 SER A O 1
ATOM 7944 N N . ASP A 1 1025 ? 18.289 5.662 0.983 1.00 72.56 1025 ASP A N 1
ATOM 7945 C CA . ASP A 1 1025 ? 18.023 5.555 2.420 1.00 72.56 1025 ASP A CA 1
ATOM 7946 C C . ASP A 1 1025 ? 16.533 5.334 2.738 1.00 72.56 1025 ASP A C 1
ATOM 7948 O O . ASP A 1 1025 ? 16.197 4.567 3.642 1.00 72.56 1025 ASP A O 1
ATOM 7952 N N . GLU A 1 1026 ? 15.625 5.866 1.916 1.00 65.31 1026 GLU A N 1
ATOM 7953 C CA . GLU A 1 1026 ? 14.172 5.747 2.098 1.00 65.31 1026 GLU A CA 1
ATOM 7954 C C . GLU A 1 1026 ? 13.550 4.480 1.484 1.00 65.31 1026 GLU A C 1
ATOM 7956 O O . GLU A 1 1026 ? 14.158 3.821 0.644 1.00 65.31 1026 GLU A O 1
ATOM 7961 N N . GLY A 1 1027 ? 12.366 4.073 1.965 1.00 56.91 1027 GLY A N 1
ATOM 7962 C CA . GLY A 1 1027 ? 11.806 2.722 1.729 1.00 56.91 1027 GLY A CA 1
ATOM 7963 C C . GLY A 1 1027 ? 10.343 2.639 1.272 1.00 56.91 1027 GLY A C 1
ATOM 7964 O O . GLY A 1 1027 ? 9.804 1.542 1.098 1.00 56.91 1027 GLY A O 1
ATOM 7965 N N . GLY A 1 1028 ? 9.674 3.777 1.073 1.00 61.00 1028 GLY A N 1
ATOM 7966 C CA . GLY A 1 1028 ? 8.256 3.815 0.704 1.00 61.00 1028 GLY A CA 1
ATOM 7967 C C . GLY A 1 1028 ? 7.996 3.479 -0.770 1.00 61.00 1028 GLY A C 1
ATOM 7968 O O . GLY A 1 1028 ? 8.404 4.226 -1.658 1.00 61.00 1028 GLY A O 1
ATOM 7969 N N . VAL A 1 1029 ? 7.233 2.412 -1.048 1.00 57.38 1029 VAL A N 1
ATOM 7970 C CA . VAL A 1 1029 ? 6.750 2.087 -2.412 1.00 57.38 1029 VAL A CA 1
ATOM 7971 C C . VAL A 1 1029 ? 5.791 3.170 -2.922 1.00 57.38 1029 VAL A C 1
ATOM 7973 O O . VAL A 1 1029 ? 5.948 3.663 -4.036 1.00 57.38 1029 VAL A O 1
ATOM 7976 N N . ALA A 1 1030 ? 4.839 3.599 -2.083 1.00 57.47 1030 ALA A N 1
ATOM 7977 C CA . ALA A 1 1030 ? 3.888 4.668 -2.409 1.00 57.47 1030 ALA A CA 1
ATOM 7978 C C . ALA A 1 1030 ? 4.567 6.042 -2.583 1.00 57.47 1030 ALA A C 1
ATOM 7980 O O . ALA A 1 1030 ? 4.137 6.837 -3.416 1.00 57.47 1030 ALA A O 1
ATOM 7981 N N . ALA A 1 1031 ? 5.658 6.288 -1.847 1.00 53.88 1031 ALA A N 1
ATOM 7982 C CA . ALA A 1 1031 ? 6.506 7.473 -1.992 1.00 53.88 1031 ALA A CA 1
ATOM 7983 C C . ALA A 1 1031 ? 7.458 7.400 -3.209 1.00 53.88 1031 ALA A C 1
ATOM 7985 O O . ALA A 1 1031 ? 8.055 8.402 -3.589 1.00 53.88 1031 ALA A O 1
ATOM 7986 N N . GLY A 1 1032 ? 7.572 6.233 -3.854 1.00 60.97 1032 GLY A N 1
ATOM 7987 C CA . GLY A 1 1032 ? 8.305 6.035 -5.105 1.00 60.97 1032 GLY A CA 1
ATOM 7988 C C . GLY A 1 1032 ? 9.716 5.453 -4.973 1.00 60.97 1032 GLY A C 1
ATOM 7989 O O . GLY A 1 1032 ? 10.272 5.063 -5.996 1.00 60.97 1032 GLY A O 1
ATOM 7990 N N . PHE A 1 1033 ? 10.272 5.332 -3.764 1.00 62.03 1033 PHE A N 1
ATOM 7991 C CA . PHE A 1 1033 ? 11.650 4.868 -3.532 1.00 62.03 1033 PHE A CA 1
ATOM 7992 C C . PHE A 1 1033 ? 11.832 3.358 -3.741 1.00 62.03 1033 PHE A C 1
ATOM 7994 O O . PHE A 1 1033 ? 12.824 2.918 -4.318 1.00 62.03 1033 PHE A O 1
ATOM 8001 N N . ALA A 1 1034 ? 10.856 2.564 -3.297 1.00 79.75 1034 ALA A N 1
ATOM 8002 C CA . ALA A 1 1034 ? 10.893 1.103 -3.365 1.00 79.75 1034 ALA A CA 1
ATOM 8003 C C . ALA A 1 1034 ? 9.962 0.535 -4.453 1.00 79.75 1034 ALA A C 1
ATOM 8005 O O . ALA A 1 1034 ? 9.162 1.256 -5.065 1.00 79.75 1034 ALA A O 1
ATOM 8006 N N . VAL A 1 1035 ? 10.065 -0.774 -4.670 1.00 87.19 1035 VAL A N 1
ATOM 8007 C CA . VAL A 1 1035 ? 9.137 -1.619 -5.430 1.00 87.19 1035 VAL A CA 1
ATOM 8008 C C . VAL A 1 1035 ? 8.546 -2.712 -4.530 1.00 87.19 1035 VAL A C 1
ATOM 8010 O O . VAL A 1 1035 ? 9.086 -3.005 -3.461 1.00 87.19 1035 VAL A O 1
ATOM 8013 N N . LEU A 1 1036 ? 7.439 -3.316 -4.962 1.00 96.94 1036 LEU A N 1
ATOM 8014 C CA . LEU A 1 1036 ? 6.926 -4.566 -4.396 1.00 96.94 1036 LEU A CA 1
ATOM 8015 C C . LEU A 1 1036 ? 7.778 -5.755 -4.858 1.00 96.94 1036 LEU A C 1
ATOM 8017 O O . LEU A 1 1036 ? 8.296 -5.762 -5.971 1.00 96.94 1036 LEU A O 1
ATOM 8021 N N . ASP A 1 1037 ? 7.887 -6.778 -4.025 1.00 97.56 1037 ASP A N 1
ATOM 8022 C CA . ASP A 1 1037 ? 8.661 -7.985 -4.317 1.00 97.56 1037 ASP A CA 1
ATOM 8023 C C . ASP A 1 1037 ? 8.021 -9.195 -3.600 1.00 97.56 1037 ASP A C 1
ATOM 8025 O O . ASP A 1 1037 ? 7.053 -9.048 -2.843 1.00 97.56 1037 ASP A O 1
ATOM 8029 N N . SER A 1 1038 ? 8.560 -10.398 -3.792 1.00 97.50 1038 SER A N 1
ATOM 8030 C CA . SER A 1 1038 ? 8.237 -11.574 -2.985 1.00 97.50 1038 SER A CA 1
ATOM 8031 C C . SER A 1 1038 ? 9.494 -12.327 -2.538 1.00 97.50 1038 SER A C 1
ATOM 8033 O O . SER A 1 1038 ? 10.614 -11.961 -2.865 1.00 97.50 1038 SER A O 1
ATOM 8035 N N . LEU A 1 1039 ? 9.303 -13.394 -1.763 1.00 95.62 1039 LEU A N 1
ATOM 8036 C CA . LEU A 1 1039 ? 10.378 -14.239 -1.240 1.00 95.62 1039 LEU A CA 1
ATOM 8037 C C . LEU A 1 1039 ? 10.746 -15.375 -2.203 1.00 95.62 1039 LEU A C 1
ATOM 8039 O O . LEU A 1 1039 ? 9.854 -15.966 -2.810 1.00 95.62 1039 LEU A O 1
ATOM 8043 N N . TYR A 1 1040 ? 12.027 -15.745 -2.245 1.00 97.31 1040 TYR A N 1
ATOM 8044 C CA . TYR A 1 1040 ? 12.517 -17.046 -2.709 1.00 97.31 1040 TYR A CA 1
ATOM 8045 C C . TYR A 1 1040 ? 13.327 -17.710 -1.590 1.00 97.31 1040 TYR A C 1
ATOM 8047 O O . TYR A 1 1040 ? 14.385 -17.217 -1.197 1.00 97.31 1040 TYR A O 1
ATOM 8055 N N . LEU A 1 1041 ? 12.817 -18.815 -1.050 1.00 97.44 1041 LEU A N 1
ATOM 8056 C CA . LEU A 1 1041 ? 13.375 -19.459 0.138 1.00 97.44 1041 LEU A CA 1
ATOM 8057 C C . LEU A 1 1041 ? 14.604 -20.310 -0.202 1.00 97.44 1041 LEU A C 1
ATOM 8059 O O . LEU A 1 1041 ? 14.510 -21.272 -0.967 1.00 97.44 1041 LEU A O 1
ATOM 8063 N N . THR A 1 1042 ? 15.747 -19.983 0.400 1.00 94.06 1042 THR A N 1
ATOM 8064 C CA . THR A 1 1042 ? 17.010 -20.718 0.242 1.00 94.06 1042 THR A CA 1
ATOM 8065 C C . THR A 1 1042 ? 17.310 -21.614 1.446 1.00 94.06 1042 THR A C 1
ATOM 8067 O O . THR A 1 1042 ? 16.888 -21.347 2.572 1.00 94.06 1042 THR A O 1
ATOM 8070 N N . ASP A 1 1043 ? 18.061 -22.696 1.215 1.00 83.62 1043 ASP A N 1
ATOM 8071 C CA . ASP A 1 1043 ? 18.470 -23.641 2.270 1.00 83.62 1043 ASP A CA 1
ATOM 8072 C C . ASP A 1 1043 ? 19.611 -23.097 3.161 1.00 83.62 1043 ASP A C 1
ATOM 8074 O O . ASP A 1 1043 ? 19.919 -23.678 4.205 1.00 83.62 1043 ASP A O 1
ATOM 8078 N N . LYS A 1 1044 ? 20.249 -21.999 2.732 1.00 60.69 1044 LYS A N 1
ATOM 8079 C CA . LYS A 1 1044 ? 21.295 -21.221 3.413 1.00 60.69 1044 LYS A CA 1
ATOM 8080 C C . LYS A 1 1044 ? 21.219 -19.754 3.001 1.00 60.69 1044 LYS A C 1
ATOM 8082 O O . LYS A 1 1044 ? 20.667 -19.496 1.906 1.00 60.69 1044 LYS A O 1
#